Protein AF-0000000075692069 (afdb_homodimer)

Sequence (882 aa):
MLSLLFATSLSKAKYGIMVDAGSSGTRAFVYTWDSSSEIPDLKPVYENGKPLKKKIKIRLADSAKKPELVEEIFKPICEFAEKYVPAKLYSSTPMYVFATAGMRLLGNNQQNQVCDQVYGFISKNYKFKISRQNIRVINGVEEGVYGWLSVNLLLGNFKENKPYYGAMDLGGASFQIAVEVNENDKYEESLLVTVGTKRIRVFSHSYLGYGVDVSSRSITKAISAVTDSDNISNPCFPKGYTDTIVGKDTITVHGTGDFEKCSKIAKKILIDGPHFETVNIPGISNINKLVGMANLYFANAFFGLPTTSSLADLKTKGTEYCARDWKDISKELQGKESLEYAHTYCYCAAYQYVLLTKGFNFNDQNAEIQKLDDINGIDLSWAIGAMLAHISDVEIVKEENIPFTALIFANIVAFSVLLPLYLVIKRKFSAQRYIRESHPLMLSLLFATSLSKAKYGIMVDAGSSGTRAFVYTWDSSSEIPDLKPVYENGKPLKKKIKIRLADSAKKPELVEEIFKPICEFAEKYVPAKLYSSTPMYVFATAGMRLLGNNQQNQVCDQVYGFISKNYKFKISRQNIRVINGVEEGVYGWLSVNLLLGNFKENKPYYGAMDLGGASFQIAVEVNENDKYEESLLVTVGTKRIRVFSHSYLGYGVDVSSRSITKAISAVTDSDNISNPCFPKGYTDTIVGKDTITVHGTGDFEKCSKIAKKILIDGPHFETVNIPGISNINKLVGMANLYFANAFFGLPTTSSLADLKTKGTEYCARDWKDISKELQGKESLEYAHTYCYCAAYQYVLLTKGFNFNDQNAEIQKLDDINGIDLSWAIGAMLAHISDVEIVKEENIPFTALIFANIVAFSVLLPLYLVIKRKFSAQRYIRESHPL

InterPro domains:
  IPR000407 Nucleoside phosphatase GDA1/CD39 [PF01150] (12-396)
  IPR000407 Nucleoside phosphatase GDA1/CD39 [PTHR11782] (4-392)

Nearest PDB structures (foldseek):
  3zx3-assembly1_A  TM=8.703E-01  e=4.078E-31  Rattus norvegicus
  3zx3-assembly2_D  TM=8.700E-01  e=1.128E-30  Rattus norvegicus
  3zx3-assembly2_C  TM=8.470E-01  e=1.434E-30  Rattus norvegicus
  3zx2-assembly2_C  TM=8.460E-01  e=9.743E-30  Rattus norvegicus
  3zx2-assembly1_A  TM=8.413E-01  e=2.458E-30  Rattus norvegicus

Foldseek 3Di:
DPPPPPCPVPQDKAKEKFWEQEQQFIKIFIWIFRPPDLFTPIDTDDDPRAGDMDTDRDHLLVCLVPVVVLCVRVVVRQVSNPVRDDPVCQQVYAYAYEYELNNVVDDPVSQLVSLVSNCVVDVVPGRHHYDSVSRHYDYQQLQLQLLQLLQCVLVVCVPPVDAGFWEWEAAAFKIKTKHFDDPVQDFQQWKWKDRRNDTTIMHMDMGGQLHLNSLVVVLQVVQCVVVVHLEGEDQLFAAQDWDWDDDPDIHIYHYRLALVVLLVSLCVPPQVDPSQDDPRPPLCLPPQGYEYEDLLQPLCVVLVHAQFAFLVVLSVSLSVLSHDHLVVVCVVCPPHPCSVCSRSSNNSSSNVSCCCCVRSNHDRHDRGYGYDQDRPNHGRGSRSSVVSCVPSVTDIDRPPPPDVVVVVVVVVVVCVVVVVVVVVVVVVVVVVVVVVPPDDD/DPPPPPCPVPQDKAKEKFWEQEQQFIKIFIWIFRPPDLFTPIDTDDDPRAGDMDTDRDHLLVCLVPVVVLCVRVVVRQVSNPVRDDPVCQQVYYYAYEYELNNVVDDPVSQLVSLVSNCVVDVVPGRHHYDSVRHHYDYQQLQLQLLQLLQCVLVVCVPPVDAGFWEWEAAAFKIKTKHFDDPPQDFQQWKWKDRRNDTTIMHMDMGGQLHLNSLVVVLQVVQCVVVVHLEGEDQLFAAQDWDWDDDPDIHIYHYRLALVVLLVSLCVPPQVDPSQDDPRPPLCLPPQGYEYEDLLQPLCVVLVHAQFAFLVVLSVSLSVLSHDHLVVVCVVCPPHPCSVCSRSSNNSSSNVSCCCCVRSNHDRHDRGYGYDQDRPNHGRGSRSSVVSCVPSVTDIDRPPPPDVVVVVVVVVVVCVVVVVVVVVVVVVVVVVVVVVPPPDD

pLDDT: mean 86.54, std 17.41, range [24.33, 98.62]

Solvent-accessible surface area (backbone atoms only — not comparable to full-atom values): 45477 Å² total; per-residue (Å²): 137,82,76,75,75,71,69,68,72,69,77,68,74,42,52,37,34,43,29,45,28,30,58,78,18,25,35,34,36,44,33,35,28,47,81,84,46,75,62,56,61,71,40,63,41,64,57,96,87,34,63,47,69,47,80,38,91,48,40,58,49,56,23,65,84,37,63,69,47,46,57,69,54,47,50,60,48,50,52,53,48,55,72,73,43,59,74,91,44,31,63,75,21,42,42,36,37,40,26,30,59,38,35,65,74,45,26,60,67,48,44,48,50,43,38,50,50,47,40,53,53,48,63,72,75,46,61,51,31,66,56,67,84,37,37,43,73,53,53,48,40,55,48,14,44,16,30,23,42,23,54,26,56,61,70,41,26,81,77,66,77,46,83,74,48,24,27,33,39,35,40,42,31,25,29,25,37,16,32,77,49,59,88,83,56,88,47,86,52,28,28,42,38,31,58,61,90,43,79,40,41,32,34,28,42,48,40,72,34,59,3,56,54,43,36,49,51,42,50,52,39,35,47,24,32,67,66,70,38,51,72,32,81,33,35,39,24,21,16,72,34,69,49,73,45,81,65,102,56,66,37,34,40,34,18,57,11,32,34,69,59,29,28,45,31,45,35,38,50,46,53,67,19,72,78,48,78,55,58,75,48,79,71,60,55,73,47,71,45,32,35,25,24,55,52,55,16,51,47,34,54,74,71,69,44,60,47,64,49,27,47,48,53,44,48,52,53,23,40,56,54,6,57,36,50,31,70,59,51,51,60,72,30,59,94,43,78,61,49,80,53,53,60,49,40,28,32,48,31,28,46,50,43,35,48,41,35,70,52,51,56,27,53,41,77,70,41,47,40,39,30,36,62,47,46,95,76,36,78,60,50,35,56,66,15,45,49,47,36,69,71,52,69,33,45,78,41,73,56,67,77,63,56,64,68,60,54,52,50,51,50,49,50,47,48,61,55,48,47,56,51,51,51,52,50,48,52,52,56,54,52,57,53,59,64,64,70,64,66,76,130,136,83,77,74,77,74,70,69,74,72,77,67,74,42,49,36,35,43,29,45,28,30,59,78,17,27,35,33,36,44,34,34,29,48,80,82,44,75,63,54,60,72,39,62,41,65,58,96,87,34,62,48,69,47,78,40,90,49,40,57,51,57,21,64,84,39,62,69,47,46,56,69,53,48,49,61,48,51,52,53,48,56,72,74,43,58,75,91,43,30,61,73,21,44,42,36,37,42,26,30,57,38,37,65,74,45,26,61,67,47,44,49,51,42,38,48,50,47,42,52,54,48,65,72,74,46,61,51,30,66,55,68,83,37,38,42,74,53,52,48,40,57,49,15,45,17,29,23,41,22,54,28,55,61,69,42,26,81,78,68,77,46,82,73,49,25,27,34,39,34,41,43,32,23,28,25,36,14,35,78,50,58,89,82,57,88,47,86,52,31,27,39,38,29,59,63,90,43,78,40,43,32,35,29,42,47,41,69,34,60,2,56,54,44,36,50,51,43,51,53,39,36,44,24,32,67,67,70,38,51,71,35,82,33,35,40,24,22,17,70,34,70,50,73,47,81,63,101,56,66,38,34,40,35,17,57,11,32,34,67,59,30,27,46,31,45,35,37,50,47,51,67,20,71,77,48,78,55,56,75,47,78,72,61,54,73,47,72,44,32,36,25,22,54,52,55,18,52,48,35,54,73,72,68,44,60,48,64,50,26,48,48,54,44,48,53,53,23,40,54,53,6,57,35,49,32,70,58,52,51,60,73,31,59,94,42,77,60,48,79,53,52,60,49,41,26,32,48,32,26,44,50,45,35,48,41,34,71,53,52,57,29,52,42,75,71,42,47,42,39,30,35,62,48,47,95,76,36,78,60,52,35,55,65,14,46,50,46,37,70,71,50,70,34,44,78,43,73,57,67,77,64,55,65,65,59,55,52,49,50,49,47,50,47,46,62,52,47,46,55,50,49,50,53,49,48,52,52,57,54,53,59,53,60,64,66,69,66,66,75,129

Structure (mmCIF, N/CA/C/O backbone):
data_AF-0000000075692069-model_v1
#
loop_
_entity.id
_entity.type
_entity.pdbx_description
1 polymer 'GDA1/CD39 family protein'
#
loop_
_atom_site.group_PDB
_atom_site.id
_atom_site.type_symbol
_atom_site.label_atom_id
_atom_site.label_alt_id
_atom_site.label_comp_id
_atom_site.label_asym_id
_atom_site.label_entity_id
_atom_site.label_seq_id
_atom_site.pdbx_PDB_ins_code
_atom_site.Cartn_x
_atom_site.Cartn_y
_atom_site.Cartn_z
_atom_site.occupancy
_atom_site.B_iso_or_equiv
_atom_site.auth_seq_id
_atom_site.auth_comp_id
_atom_site.auth_asym_id
_atom_site.auth_atom_id
_atom_site.pdbx_PDB_model_num
ATOM 1 N N . MET A 1 1 ? -41.344 -61.125 -14.758 1 28.09 1 MET A N 1
ATOM 2 C CA . MET A 1 1 ? -40.062 -60.594 -15.273 1 28.09 1 MET A CA 1
ATOM 3 C C . MET A 1 1 ? -39.969 -59.094 -15.086 1 28.09 1 MET A C 1
ATOM 5 O O . MET A 1 1 ? -40.406 -58.312 -15.953 1 28.09 1 MET A O 1
ATOM 9 N N . LEU A 1 2 ? -40.281 -58.531 -13.898 1 32.47 2 LEU A N 1
ATOM 10 C CA . LEU A 1 2 ? -40.188 -57.156 -13.422 1 32.47 2 LEU A CA 1
ATOM 11 C C . LEU A 1 2 ? -38.781 -56.625 -13.508 1 32.47 2 LEU A C 1
ATOM 13 O O . LEU A 1 2 ? -37.906 -57.062 -12.766 1 32.47 2 LEU A O 1
ATOM 17 N N . SER A 1 3 ? -38.25 -56.344 -14.719 1 30.61 3 SER A N 1
ATOM 18 C CA . SER A 1 3 ? -36.969 -55.656 -14.906 1 30.61 3 SER A CA 1
ATOM 19 C C . SER A 1 3 ? -36.875 -54.406 -14.055 1 30.61 3 SER A C 1
ATOM 21 O O . SER A 1 3 ? -37.719 -53.5 -14.156 1 30.61 3 SER A O 1
ATOM 23 N N . LEU A 1 4 ? -36.406 -54.5 -12.82 1 32.53 4 LEU A N 1
ATOM 24 C CA . LEU A 1 4 ? -35.969 -53.406 -11.977 1 32.53 4 LEU A CA 1
ATOM 25 C C . LEU A 1 4 ? -35.062 -52.438 -12.773 1 32.53 4 LEU A C 1
ATOM 27 O O . LEU A 1 4 ? -33.969 -52.812 -13.188 1 32.53 4 LEU A O 1
ATOM 31 N N . LEU A 1 5 ? -35.625 -51.594 -13.578 1 33.88 5 LEU A N 1
ATOM 32 C CA . LEU A 1 5 ? -34.906 -50.469 -14.141 1 33.88 5 LEU A CA 1
ATOM 33 C C . LEU A 1 5 ? -34.125 -49.719 -13.047 1 33.88 5 LEU A C 1
ATOM 35 O O . LEU A 1 5 ? -34.719 -49.125 -12.156 1 33.88 5 LEU A O 1
ATOM 39 N N . PHE A 1 6 ? -33.125 -50.406 -12.484 1 35.09 6 PHE A N 1
ATOM 40 C CA . PHE A 1 6 ? -32.156 -49.625 -11.742 1 35.09 6 PHE A CA 1
ATOM 41 C C . PHE A 1 6 ? -31.781 -48.375 -12.5 1 35.09 6 PHE A C 1
ATOM 43 O O . PHE A 1 6 ? -31.094 -48.438 -13.531 1 35.09 6 PHE A O 1
ATOM 50 N N . ALA A 1 7 ? -32.656 -47.438 -12.562 1 37.09 7 ALA A N 1
ATOM 51 C CA . ALA A 1 7 ? -32.219 -46.125 -12.945 1 37.09 7 ALA A CA 1
ATOM 52 C C . ALA A 1 7 ? -30.984 -45.688 -12.141 1 37.09 7 ALA A C 1
ATOM 54 O O . ALA A 1 7 ? -31.094 -45.406 -10.953 1 37.09 7 ALA A O 1
ATOM 55 N N . THR A 1 8 ? -29.891 -46.438 -12.25 1 37.41 8 THR A N 1
ATOM 56 C CA . THR A 1 8 ? -28.672 -45.781 -11.781 1 37.41 8 THR A CA 1
ATOM 57 C C . THR A 1 8 ? -28.734 -44.281 -12.062 1 37.41 8 THR A C 1
ATOM 59 O O . THR A 1 8 ? -28.891 -43.875 -13.211 1 37.41 8 THR A O 1
ATOM 62 N N . SER A 1 9 ? -29.484 -43.594 -11.352 1 40.91 9 SER A N 1
ATOM 63 C CA . SER A 1 9 ? -29.344 -42.156 -11.375 1 40.91 9 SER A CA 1
ATOM 64 C C . SER A 1 9 ? -27.906 -41.75 -11.672 1 40.91 9 SER A C 1
ATOM 66 O O . SER A 1 9 ? -27 -41.969 -10.859 1 40.91 9 SER A O 1
ATOM 68 N N . LEU A 1 10 ? -27.297 -42.125 -12.773 1 43.53 10 LEU A N 1
ATOM 69 C CA . LEU A 1 10 ? -25.984 -41.656 -13.219 1 43.53 10 LEU A CA 1
ATOM 70 C C . LEU A 1 10 ? -25.734 -40.219 -12.781 1 43.53 10 LEU A C 1
ATOM 72 O O . LEU A 1 10 ? -26.438 -39.312 -13.227 1 43.53 10 LEU A O 1
ATOM 76 N N . SER A 1 11 ? -25.531 -40 -11.57 1 53.5 11 SER A N 1
ATOM 77 C CA . SER A 1 11 ? -25.125 -38.719 -11.008 1 53.5 11 SER A CA 1
ATOM 78 C C . SER A 1 11 ? -24.297 -37.938 -12.008 1 53.5 11 SER A C 1
ATOM 80 O O . SER A 1 11 ? -23.297 -38.438 -12.531 1 53.5 11 SER A O 1
ATOM 82 N N . LYS A 1 12 ? -24.875 -37.062 -12.836 1 72.56 12 LYS A N 1
ATOM 83 C CA . LYS A 1 12 ? -24.359 -36.344 -13.992 1 72.56 12 LYS A CA 1
ATOM 84 C C . LYS A 1 12 ? -23.219 -35.406 -13.594 1 72.56 12 LYS A C 1
ATOM 86 O O . LYS A 1 12 ? -23.391 -34.562 -12.719 1 72.56 12 LYS A O 1
ATOM 91 N N . ALA A 1 13 ? -22 -35.719 -13.984 1 84.81 13 ALA A N 1
ATOM 92 C CA . ALA A 1 13 ? -20.797 -34.906 -13.805 1 84.81 13 ALA A CA 1
ATOM 93 C C . ALA A 1 13 ? -21.016 -33.469 -14.258 1 84.81 13 ALA A C 1
ATOM 95 O O . ALA A 1 13 ? -21.688 -33.219 -15.266 1 84.81 13 ALA A O 1
ATOM 96 N N . LYS A 1 14 ? -20.797 -32.594 -13.336 1 92.69 14 LYS A N 1
ATOM 97 C CA . LYS A 1 14 ? -20.781 -31.172 -13.68 1 92.69 14 LYS A CA 1
ATOM 98 C C . LYS A 1 14 ? -19.359 -30.719 -14.039 1 92.69 14 LYS A C 1
ATOM 100 O O . LYS A 1 14 ? -18.375 -31.359 -13.664 1 92.69 14 LYS A O 1
ATOM 105 N N . TYR A 1 15 ? -19.328 -29.688 -14.836 1 95.56 15 TYR A N 1
ATOM 106 C CA . TYR A 1 15 ? -18.047 -29.156 -15.281 1 95.56 15 TYR A CA 1
ATOM 107 C C . TYR A 1 15 ? -17.953 -27.656 -14.992 1 95.56 15 TYR A C 1
ATOM 109 O O . TYR A 1 15 ? -18.969 -26.984 -14.844 1 95.56 15 TYR A O 1
ATOM 117 N N . GLY A 1 16 ? -16.797 -27.172 -14.859 1 96.69 16 GLY A N 1
ATOM 118 C CA . GLY A 1 16 ? -16.5 -25.75 -14.734 1 96.69 16 GLY A CA 1
ATOM 119 C C . GLY A 1 16 ? -15.133 -25.375 -15.297 1 96.69 16 GLY A C 1
ATOM 120 O O . GLY A 1 16 ? -14.195 -26.172 -15.25 1 96.69 16 GLY A O 1
ATOM 121 N N . ILE A 1 17 ? -15.031 -24.156 -15.852 1 98.12 17 ILE A N 1
ATOM 122 C CA . ILE A 1 17 ? -13.789 -23.656 -16.438 1 98.12 17 ILE A CA 1
ATOM 123 C C . ILE A 1 17 ? -13.305 -22.453 -15.641 1 98.12 17 ILE A C 1
ATOM 125 O O . ILE A 1 17 ? -14.07 -21.516 -15.398 1 98.12 17 ILE A O 1
ATOM 129 N N . MET A 1 18 ? -12.086 -22.484 -15.141 1 98.12 18 MET A N 1
ATOM 130 C CA . MET A 1 18 ? -11.453 -21.375 -14.445 1 98.12 18 MET A CA 1
ATOM 131 C C . MET A 1 18 ? -10.227 -20.875 -15.211 1 98.12 18 MET A C 1
ATOM 133 O O . MET A 1 18 ? -9.32 -21.656 -15.508 1 98.12 18 MET A O 1
ATOM 137 N N . VAL A 1 19 ? -10.219 -19.609 -15.602 1 98.38 19 VAL A N 1
ATOM 138 C CA . VAL A 1 19 ? -9.078 -19 -16.281 1 98.38 19 VAL A CA 1
ATOM 139 C C . VAL A 1 19 ? -8.352 -18.062 -15.312 1 98.38 19 VAL A C 1
ATOM 141 O O . VAL A 1 19 ? -8.945 -17.125 -14.773 1 98.38 19 VAL A O 1
ATOM 144 N N . ASP A 1 20 ? -7.141 -18.344 -15.062 1 96.94 20 ASP A N 1
ATOM 145 C CA . ASP A 1 20 ? -6.215 -17.562 -14.266 1 96.94 20 ASP A CA 1
ATOM 146 C C . ASP A 1 20 ? -5.387 -16.625 -15.148 1 96.94 20 ASP A C 1
ATOM 148 O O . ASP A 1 20 ? -4.426 -17.047 -15.789 1 96.94 20 ASP A O 1
ATOM 152 N N . ALA A 1 21 ? -5.789 -15.383 -15.172 1 97 21 ALA A N 1
ATOM 153 C CA . ALA A 1 21 ? -5.035 -14.391 -15.922 1 97 21 ALA A CA 1
ATOM 154 C C . ALA A 1 21 ? -4.074 -13.625 -15.023 1 97 21 ALA A C 1
ATOM 156 O O . ALA A 1 21 ? -4.422 -12.57 -14.484 1 97 21 ALA A O 1
ATOM 157 N N . GLY A 1 22 ? -2.844 -14.055 -15.008 1 90.81 22 GLY A N 1
ATOM 158 C CA . GLY A 1 22 ? -1.877 -13.539 -14.047 1 90.81 22 GLY A CA 1
ATOM 159 C C . GLY A 1 22 ? -0.83 -12.648 -14.688 1 90.81 22 GLY A C 1
ATOM 160 O O . GLY A 1 22 ? -0.975 -12.234 -15.836 1 90.81 22 GLY A O 1
ATOM 161 N N . SER A 1 23 ? 0.208 -12.289 -13.82 1 88.88 23 SER A N 1
ATOM 162 C CA . SER A 1 23 ? 1.273 -11.367 -14.203 1 88.88 23 SER A CA 1
ATOM 163 C C . SER A 1 23 ? 2.285 -12.055 -15.117 1 88.88 23 SER A C 1
ATOM 165 O O . SER A 1 23 ? 3.062 -11.383 -15.805 1 88.88 23 SER A O 1
ATOM 167 N N . SER A 1 24 ? 2.242 -13.398 -15.133 1 86.12 24 SER A N 1
ATOM 168 C CA . SER A 1 24 ? 3.238 -14.109 -15.93 1 86.12 24 SER A CA 1
ATOM 169 C C . SER A 1 24 ? 2.602 -14.781 -17.141 1 86.12 24 SER A C 1
ATOM 171 O O . SER A 1 24 ? 3.305 -15.32 -18 1 86.12 24 SER A O 1
ATOM 173 N N . GLY A 1 25 ? 1.315 -14.828 -17.203 1 92.44 25 GLY A N 1
ATOM 174 C CA . GLY A 1 25 ? 0.582 -15.469 -18.281 1 92.44 25 GLY A CA 1
ATOM 175 C C . GLY A 1 25 ? -0.845 -15.82 -17.906 1 92.44 25 GLY A C 1
ATOM 176 O O . GLY A 1 25 ? -1.328 -15.422 -16.844 1 92.44 25 GLY A O 1
ATOM 177 N N . THR A 1 26 ? -1.455 -16.5 -18.875 1 96.38 26 THR A N 1
ATOM 178 C CA . THR A 1 26 ? -2.844 -16.906 -18.672 1 96.38 26 THR A CA 1
ATOM 179 C C . THR A 1 26 ? -2.975 -18.422 -18.719 1 96.38 26 THR A C 1
ATOM 181 O O . THR A 1 26 ? -2.412 -19.078 -19.609 1 96.38 26 THR A O 1
ATOM 184 N N . ARG A 1 27 ? -3.688 -18.969 -17.734 1 96.38 27 ARG A N 1
ATOM 185 C CA . ARG A 1 27 ? -3.875 -20.406 -17.641 1 96.38 27 ARG A CA 1
ATOM 186 C C . ARG A 1 27 ? -5.352 -20.766 -17.5 1 96.38 27 ARG A C 1
ATOM 188 O O . ARG A 1 27 ? -6.102 -20.062 -16.828 1 96.38 27 ARG A O 1
ATOM 195 N N . ALA A 1 28 ? -5.66 -21.859 -18.125 1 97.88 28 ALA A N 1
ATOM 196 C CA . ALA A 1 28 ? -7.039 -22.328 -18.031 1 97.88 28 ALA A CA 1
ATOM 197 C C . ALA A 1 28 ? -7.094 -23.75 -17.484 1 97.88 28 ALA A C 1
ATOM 199 O O . ALA A 1 28 ? -6.254 -24.578 -17.844 1 97.88 28 ALA A O 1
ATOM 200 N N . PHE A 1 29 ? -8.086 -23.938 -16.672 1 97.56 29 PHE A N 1
ATOM 201 C CA . PHE A 1 29 ? -8.344 -25.25 -16.078 1 97.56 29 PHE A CA 1
ATOM 202 C C . PHE A 1 29 ? -9.789 -25.672 -16.312 1 97.56 29 PHE A C 1
ATOM 204 O O . PHE A 1 29 ? -10.703 -24.844 -16.281 1 97.56 29 PHE A O 1
ATOM 211 N N . VAL A 1 30 ? -9.969 -26.969 -16.578 1 97.5 30 VAL A N 1
ATOM 212 C CA . VAL A 1 30 ? -11.289 -27.578 -16.625 1 97.5 30 VAL A CA 1
ATOM 213 C C . VAL A 1 30 ? -11.469 -28.516 -15.438 1 97.5 30 VAL A C 1
ATOM 215 O O . VAL A 1 30 ? -10.656 -29.422 -15.242 1 97.5 30 VAL A O 1
ATOM 218 N N . TYR A 1 31 ? -12.445 -28.219 -14.656 1 96.5 31 TYR A N 1
ATOM 219 C CA . TYR A 1 31 ? -12.727 -29.031 -13.477 1 96.5 31 TYR A CA 1
ATOM 220 C C . TYR A 1 31 ? -14.047 -29.781 -13.641 1 96.5 31 TYR A C 1
ATOM 222 O O . TYR A 1 31 ? -14.883 -29.406 -14.453 1 96.5 31 TYR A O 1
ATOM 230 N N . THR A 1 32 ? -14.188 -30.891 -12.883 1 95.06 32 THR A N 1
ATOM 231 C CA . THR A 1 32 ? -15.422 -31.672 -12.828 1 95.06 32 THR A CA 1
ATOM 232 C C . THR A 1 32 ? -15.734 -32.094 -11.398 1 95.06 32 THR A C 1
ATOM 234 O O . THR A 1 32 ? -14.828 -32.188 -10.562 1 95.06 32 THR A O 1
ATOM 237 N N . TRP A 1 33 ? -16.969 -32.188 -11.062 1 91.88 33 TRP A N 1
ATOM 238 C CA . TRP A 1 33 ? -17.375 -32.625 -9.734 1 91.88 33 TRP A CA 1
ATOM 239 C C . TRP A 1 33 ? -18.734 -33.312 -9.781 1 91.88 33 TRP A C 1
ATOM 241 O O . TRP A 1 33 ? -19.469 -33.188 -10.766 1 91.88 33 TRP A O 1
ATOM 251 N N . ASP A 1 34 ? -18.922 -34.156 -8.727 1 84.56 34 ASP A N 1
ATOM 252 C CA . ASP A 1 34 ? -20.234 -34.75 -8.5 1 84.56 34 ASP A CA 1
ATOM 253 C C . ASP A 1 34 ? -21 -34.031 -7.402 1 84.56 34 ASP A C 1
ATOM 255 O O . ASP A 1 34 ? -20.406 -33.562 -6.43 1 84.56 34 ASP A O 1
ATOM 259 N N . SER A 1 35 ? -22.172 -33.469 -7.539 1 71.62 35 SER A N 1
ATOM 260 C CA . SER A 1 35 ? -22.922 -32.594 -6.641 1 71.62 35 SER A CA 1
ATOM 261 C C . SER A 1 35 ? -23.453 -33.375 -5.441 1 71.62 35 SER A C 1
ATOM 263 O O . SER A 1 35 ? -24.188 -32.812 -4.613 1 71.62 35 SER A O 1
ATOM 265 N N . SER A 1 36 ? -23.094 -34.406 -5.156 1 65.69 36 SER A N 1
ATOM 266 C CA . SER A 1 36 ? -23.797 -35.25 -4.176 1 65.69 36 SER A CA 1
ATOM 267 C C . SER A 1 36 ? -23.312 -34.938 -2.762 1 65.69 36 SER A C 1
ATOM 269 O O . SER A 1 36 ? -24 -35.281 -1.787 1 65.69 36 SER A O 1
ATOM 271 N N . SER A 1 37 ? -22.156 -34.312 -2.635 1 70.19 37 SER A N 1
ATOM 272 C CA . SER A 1 37 ? -21.609 -34.156 -1.289 1 70.19 37 SER A CA 1
ATOM 273 C C . SER A 1 37 ? -21.625 -32.688 -0.858 1 70.19 37 SER A C 1
ATOM 275 O O . SER A 1 37 ? -21.75 -31.797 -1.692 1 70.19 37 SER A O 1
ATOM 277 N N . GLU A 1 38 ? -21.719 -32.406 0.477 1 73.06 38 GLU A N 1
ATOM 278 C CA . GLU A 1 38 ? -21.656 -31.094 1.069 1 73.06 38 GLU A CA 1
ATOM 279 C C . GLU A 1 38 ? -20.469 -30.312 0.541 1 73.06 38 GLU A C 1
ATOM 281 O O . GLU A 1 38 ? -20.578 -29.109 0.25 1 73.06 38 GLU A O 1
ATOM 286 N N . ILE A 1 39 ? -19.406 -31 0.5 1 78.69 39 ILE A N 1
ATOM 287 C CA . ILE A 1 39 ? -18.219 -30.484 -0.173 1 78.69 39 ILE A CA 1
ATOM 288 C C . ILE A 1 39 ? -18.016 -31.219 -1.493 1 78.69 39 ILE A C 1
ATOM 290 O O . ILE A 1 39 ? -17.734 -32.406 -1.504 1 78.69 39 ILE A O 1
ATOM 294 N N . PRO A 1 40 ? -18.141 -30.484 -2.564 1 83.38 40 PRO A N 1
ATOM 295 C CA . PRO A 1 40 ? -18.031 -31.141 -3.867 1 83.38 40 PRO A CA 1
ATOM 296 C C . PRO A 1 40 ? -16.672 -31.828 -4.066 1 83.38 40 PRO A C 1
ATOM 298 O O . PRO A 1 40 ? -15.648 -31.312 -3.609 1 83.38 40 PRO A O 1
ATOM 301 N N . ASP A 1 41 ? -16.766 -32.969 -4.633 1 86.69 41 ASP A N 1
ATOM 302 C CA . ASP A 1 41 ? -15.531 -33.656 -5.02 1 86.69 41 ASP A CA 1
ATOM 303 C C . ASP A 1 41 ? -14.914 -33.031 -6.266 1 86.69 41 ASP A C 1
ATOM 305 O O . ASP A 1 41 ? -14.852 -33.656 -7.32 1 86.69 41 ASP A O 1
ATOM 309 N N . LEU A 1 42 ? -14.438 -31.875 -6.125 1 92.06 42 LEU A N 1
ATOM 310 C CA . LEU A 1 42 ? -13.875 -31.078 -7.203 1 92.06 42 LEU A CA 1
ATOM 311 C C . LEU A 1 42 ? -12.492 -31.578 -7.602 1 92.06 42 LEU A C 1
ATOM 313 O O . LEU A 1 42 ? -11.617 -31.734 -6.75 1 92.06 42 LEU A O 1
ATOM 317 N N . LYS A 1 43 ? -12.344 -31.938 -8.891 1 92.94 43 LYS A N 1
ATOM 318 C CA . LYS A 1 43 ? -11.062 -32.406 -9.422 1 92.94 43 LYS A CA 1
ATOM 319 C C . LYS A 1 43 ? -10.844 -31.875 -10.844 1 92.94 43 LYS A C 1
ATOM 321 O O . LYS A 1 43 ? -11.797 -31.531 -11.539 1 92.94 43 LYS A O 1
ATOM 326 N N . PRO A 1 44 ? -9.609 -31.812 -11.234 1 95.88 44 PRO A N 1
ATOM 327 C CA . PRO A 1 44 ? -9.367 -31.5 -12.648 1 95.88 44 PRO A CA 1
ATOM 328 C C . PRO A 1 44 ? -9.781 -32.625 -13.578 1 95.88 44 PRO A C 1
ATOM 330 O O . PRO A 1 44 ? -9.891 -33.781 -13.148 1 95.88 44 PRO A O 1
ATOM 333 N N . VAL A 1 45 ? -10.109 -32.25 -14.797 1 95.5 45 VAL A N 1
ATOM 334 C CA . VAL A 1 45 ? -10.25 -33.281 -15.844 1 95.5 45 VAL A CA 1
ATOM 335 C C . VAL A 1 45 ? -8.875 -33.812 -16.219 1 95.5 45 VAL A C 1
ATOM 337 O O . VAL A 1 45 ? -7.895 -33.062 -16.281 1 95.5 45 VAL A O 1
ATOM 340 N N . TYR A 1 46 ? -8.82 -35.094 -16.422 1 94.06 46 TYR A N 1
ATOM 341 C CA . TYR A 1 46 ? -7.555 -35.75 -16.688 1 94.06 46 TYR A CA 1
ATOM 342 C C . TYR A 1 46 ? -7.496 -36.281 -18.125 1 94.06 46 TYR A C 1
ATOM 344 O O . TYR A 1 46 ? -8.523 -36.625 -18.703 1 94.06 46 TYR A O 1
ATOM 352 N N . GLU A 1 47 ? -6.395 -36.188 -18.734 1 92 47 GLU A N 1
ATOM 353 C CA . GLU A 1 47 ? -6.051 -36.906 -19.953 1 92 47 GLU A CA 1
ATOM 354 C C . GLU A 1 47 ? -4.773 -37.719 -19.781 1 92 47 GLU A C 1
ATOM 356 O O . GLU A 1 47 ? -3.73 -37.188 -19.406 1 92 47 GLU A O 1
ATOM 361 N N . ASN A 1 48 ? -4.852 -39.031 -20.016 1 91.81 48 ASN A N 1
ATOM 362 C CA . ASN A 1 48 ? -3.73 -39.938 -19.859 1 91.81 48 ASN A CA 1
ATOM 363 C C . ASN A 1 48 ? -3.113 -39.844 -18.469 1 91.81 48 ASN A C 1
ATOM 365 O O . ASN A 1 48 ? -1.894 -39.75 -18.328 1 91.81 48 ASN A O 1
ATOM 369 N N . GLY A 1 49 ? -3.963 -39.656 -17.5 1 89.06 49 GLY A N 1
ATOM 370 C CA . GLY A 1 49 ? -3.531 -39.688 -16.109 1 89.06 49 GLY A CA 1
ATOM 371 C C . GLY A 1 49 ? -2.965 -38.375 -15.633 1 89.06 49 GLY A C 1
ATOM 372 O O . GLY A 1 49 ? -2.551 -38.25 -14.477 1 89.06 49 GLY A O 1
ATOM 373 N N . LYS A 1 50 ? -2.992 -37.344 -16.422 1 92.12 50 LYS A N 1
ATOM 374 C CA . LYS A 1 50 ? -2.457 -36.062 -16.047 1 92.12 50 LYS A CA 1
ATOM 375 C C . LYS A 1 50 ? -3.555 -35 -16.047 1 92.12 50 LYS A C 1
ATOM 377 O O . LYS A 1 50 ? -4.402 -34.969 -16.938 1 92.12 50 LYS A O 1
ATOM 382 N N . PRO A 1 51 ? -3.559 -34.219 -14.906 1 94 51 PRO A N 1
ATOM 383 C CA . PRO A 1 51 ? -4.527 -33.125 -14.914 1 94 51 PRO A CA 1
ATOM 384 C C . PRO A 1 51 ? -4.316 -32.156 -16.078 1 94 51 PRO A C 1
ATOM 386 O O . PRO A 1 51 ? -3.174 -31.828 -16.406 1 94 51 PRO A O 1
ATOM 389 N N . LEU A 1 52 ? -5.371 -31.781 -16.625 1 92.12 52 LEU A N 1
ATOM 390 C CA . LEU A 1 52 ? -5.316 -30.969 -17.844 1 92.12 52 LEU A CA 1
ATOM 391 C C . LEU A 1 52 ? -5.23 -29.484 -17.5 1 92.12 52 LEU A C 1
ATOM 393 O O . LEU A 1 52 ? -5.875 -29.016 -16.547 1 92.12 52 LEU A O 1
ATOM 397 N N . LYS A 1 53 ? -4.414 -28.734 -18.219 1 94.69 53 LYS A N 1
ATOM 398 C CA . LYS A 1 53 ? -4.32 -27.281 -18.156 1 94.69 53 LYS A CA 1
ATOM 399 C C . LYS A 1 53 ? -3.838 -26.703 -19.5 1 94.69 53 LYS A C 1
ATOM 401 O O . LYS A 1 53 ? -3.15 -27.391 -20.25 1 94.69 53 LYS A O 1
ATOM 406 N N . LYS A 1 54 ? -4.309 -25.609 -19.875 1 96.25 54 LYS A N 1
ATOM 407 C CA . LYS A 1 54 ? -3.83 -24.859 -21.031 1 96.25 54 LYS A CA 1
ATOM 408 C C . LYS A 1 54 ? -3.105 -23.578 -20.594 1 96.25 54 LYS A C 1
ATOM 410 O O . LYS A 1 54 ? -3.67 -22.75 -19.875 1 96.25 54 LYS A O 1
ATOM 415 N N . LYS A 1 55 ? -1.87 -23.484 -21 1 94.75 55 LYS A N 1
ATOM 416 C CA . LYS A 1 55 ? -1.073 -22.312 -20.656 1 94.75 55 LYS A CA 1
ATOM 417 C C . LYS A 1 55 ? -0.805 -21.453 -21.875 1 94.75 55 LYS A C 1
ATOM 419 O O . LYS A 1 55 ? -0.408 -21.953 -22.922 1 94.75 55 LYS A O 1
ATOM 424 N N . ILE A 1 56 ? -1.127 -20.172 -21.766 1 95.94 56 ILE A N 1
ATOM 425 C CA . ILE A 1 56 ? -0.817 -19.172 -22.766 1 95.94 56 ILE A CA 1
ATOM 426 C C . ILE A 1 56 ? 0.177 -18.156 -22.188 1 95.94 56 ILE A C 1
ATOM 428 O O . ILE A 1 56 ? -0.11 -17.484 -21.203 1 95.94 56 ILE A O 1
ATOM 432 N N . LYS A 1 57 ? 1.372 -18.078 -22.797 1 92.56 57 LYS A N 1
ATOM 433 C CA . LYS A 1 57 ? 2.412 -17.188 -22.281 1 92.56 57 LYS A CA 1
ATOM 434 C C . LYS A 1 57 ? 2.15 -15.75 -22.703 1 92.56 57 LYS A C 1
ATOM 436 O O . LYS A 1 57 ? 3.041 -15.078 -23.219 1 92.56 57 LYS A O 1
ATOM 441 N N . ILE A 1 58 ? 0.926 -15.312 -22.609 1 94.5 58 ILE A N 1
ATOM 442 C CA . ILE A 1 58 ? 0.506 -13.938 -22.859 1 94.5 58 ILE A CA 1
ATOM 443 C C . ILE A 1 58 ? -0.241 -13.398 -21.641 1 94.5 58 ILE A C 1
ATOM 445 O O . ILE A 1 58 ? -1.176 -14.039 -21.141 1 94.5 58 ILE A O 1
ATOM 449 N N . ARG A 1 59 ? 0.231 -12.25 -21.234 1 93.44 59 ARG A N 1
ATOM 450 C CA . ARG A 1 59 ? -0.449 -11.578 -20.125 1 93.44 59 ARG A CA 1
ATOM 451 C C . ARG A 1 59 ? -1.713 -10.875 -20.625 1 93.44 59 ARG A C 1
ATOM 453 O O . ARG A 1 59 ? -1.667 -10.086 -21.562 1 93.44 59 ARG A O 1
ATOM 460 N N . LEU A 1 60 ? -2.785 -11.148 -19.875 1 97.5 60 LEU A N 1
ATOM 461 C CA . LEU A 1 60 ? -4.031 -10.5 -20.266 1 97.5 60 LEU A CA 1
ATOM 462 C C . LEU A 1 60 ? -3.912 -8.984 -20.172 1 97.5 60 LEU A C 1
ATOM 464 O O . LEU A 1 60 ? -4.484 -8.258 -20.984 1 97.5 60 LEU A O 1
ATOM 468 N N . ALA A 1 61 ? -3.176 -8.516 -19.188 1 93.5 61 ALA A N 1
ATOM 469 C CA . ALA A 1 61 ? -2.99 -7.082 -18.969 1 93.5 61 ALA A CA 1
ATOM 470 C C . ALA A 1 61 ? -2.436 -6.402 -20.219 1 93.5 61 ALA A C 1
ATOM 472 O O . ALA A 1 61 ? -2.727 -5.23 -20.469 1 93.5 61 ALA A O 1
ATOM 473 N N . ASP A 1 62 ? -1.688 -7.109 -21.016 1 93.38 62 ASP A N 1
ATOM 474 C CA . ASP A 1 62 ? -1.079 -6.555 -22.219 1 93.38 62 ASP A CA 1
ATOM 475 C C . ASP A 1 62 ? -2.139 -6.219 -23.266 1 93.38 62 ASP A C 1
ATOM 477 O O . ASP A 1 62 ? -1.892 -5.426 -24.172 1 93.38 62 ASP A O 1
ATOM 481 N N . SER A 1 63 ? -3.275 -6.766 -23.156 1 96.56 63 SER A N 1
ATOM 482 C CA . SER A 1 63 ? -4.34 -6.535 -24.125 1 96.56 63 SER A CA 1
ATOM 483 C C . SER A 1 63 ? -4.941 -5.145 -23.969 1 96.56 63 SER A C 1
ATOM 485 O O . SER A 1 63 ? -5.668 -4.672 -24.844 1 96.56 63 SER A O 1
ATOM 487 N N . ALA A 1 64 ? -4.672 -4.508 -22.859 1 93.38 64 ALA A N 1
ATOM 488 C CA . ALA A 1 64 ? -5.129 -3.129 -22.688 1 93.38 64 ALA A CA 1
ATOM 489 C C . ALA A 1 64 ? -4.582 -2.236 -23.797 1 93.38 64 ALA A C 1
ATOM 491 O O . ALA A 1 64 ? -5.277 -1.339 -24.281 1 93.38 64 ALA A O 1
ATOM 492 N N . LYS A 1 65 ? -3.363 -2.477 -24.25 1 91.62 65 LYS A N 1
ATOM 493 C CA . LYS A 1 65 ? -2.719 -1.707 -25.312 1 91.62 65 LYS A CA 1
ATOM 494 C C . LYS A 1 65 ? -2.832 -2.422 -26.656 1 91.62 65 LYS A C 1
ATOM 496 O O . LYS A 1 65 ? -2.707 -1.794 -27.703 1 91.62 65 LYS A O 1
ATOM 501 N N . LYS A 1 66 ? -3.02 -3.686 -26.625 1 96.12 66 LYS A N 1
ATOM 502 C CA . LYS A 1 66 ? -3.127 -4.52 -27.812 1 96.12 66 LYS A CA 1
ATOM 503 C C . LYS A 1 66 ? -4.367 -5.406 -27.75 1 96.12 66 LYS A C 1
ATOM 505 O O . LYS A 1 66 ? -4.262 -6.617 -27.547 1 96.12 66 LYS A O 1
ATOM 510 N N . PRO A 1 67 ? -5.492 -4.902 -28.094 1 95.56 67 PRO A N 1
ATOM 511 C CA . PRO A 1 67 ? -6.766 -5.609 -27.938 1 95.56 67 PRO A CA 1
ATOM 512 C C . PRO A 1 67 ? -6.809 -6.926 -28.703 1 95.56 67 PRO A C 1
ATOM 514 O O . PRO A 1 67 ? -7.566 -7.832 -28.344 1 95.56 67 PRO A O 1
ATOM 517 N N . GLU A 1 68 ? -5.992 -7.09 -29.719 1 96.69 68 GLU A N 1
ATOM 518 C CA . GLU A 1 68 ? -5.969 -8.312 -30.5 1 96.69 68 GLU A CA 1
ATOM 519 C C . GLU A 1 68 ? -5.508 -9.508 -29.672 1 96.69 68 GLU A C 1
ATOM 521 O O . GLU A 1 68 ? -5.785 -10.656 -30.016 1 96.69 68 GLU A O 1
ATOM 526 N N . LEU A 1 69 ? -4.84 -9.219 -28.609 1 97.81 69 LEU A N 1
ATOM 527 C CA . LEU A 1 69 ? -4.32 -10.273 -27.75 1 97.81 69 LEU A CA 1
ATOM 528 C C . LEU A 1 69 ? -5.457 -11.039 -27.078 1 97.81 69 LEU A C 1
ATOM 530 O O . LEU A 1 69 ? -5.281 -12.188 -26.672 1 97.81 69 LEU A O 1
ATOM 534 N N . VAL A 1 70 ? -6.629 -10.438 -27 1 98.31 70 VAL A N 1
ATOM 535 C CA . VAL A 1 70 ? -7.77 -11.109 -26.391 1 98.31 70 VAL A CA 1
ATOM 536 C C . VAL A 1 70 ? -8.102 -12.375 -27.172 1 98.31 70 VAL A C 1
ATOM 538 O O . VAL A 1 70 ? -8.227 -13.461 -26.594 1 98.31 70 VAL A O 1
ATOM 541 N N . GLU A 1 71 ? -8.195 -12.242 -28.422 1 98.12 71 GLU A N 1
ATOM 542 C CA . GLU A 1 71 ? -8.477 -13.406 -29.266 1 98.12 71 GLU A CA 1
ATOM 543 C C . GLU A 1 71 ? -7.336 -14.414 -29.203 1 98.12 71 GLU A C 1
ATOM 545 O O . GLU A 1 71 ? -7.57 -15.625 -29.172 1 98.12 71 GLU A O 1
ATOM 550 N N . GLU A 1 72 ? -6.156 -13.93 -29.203 1 98.38 72 GLU A N 1
ATOM 551 C CA . GLU A 1 72 ? -4.98 -14.797 -29.172 1 98.38 72 GLU A CA 1
ATOM 552 C C . GLU A 1 72 ? -4.945 -15.625 -27.875 1 98.38 72 GLU A C 1
ATOM 554 O O . GLU A 1 72 ? -4.449 -16.75 -27.875 1 98.38 72 GLU A O 1
ATOM 559 N N . ILE A 1 73 ? -5.426 -15.055 -26.812 1 98.56 73 ILE A N 1
ATOM 560 C CA . ILE A 1 73 ? -5.422 -15.727 -25.516 1 98.56 73 ILE A CA 1
ATOM 561 C C . ILE A 1 73 ? -6.617 -16.672 -25.422 1 98.56 73 ILE A C 1
ATOM 563 O O . ILE A 1 73 ? -6.461 -17.844 -25.062 1 98.56 73 ILE A O 1
ATOM 567 N N . PHE A 1 74 ? -7.773 -16.234 -25.844 1 98.62 74 PHE A N 1
ATOM 568 C CA . PHE A 1 74 ? -8.984 -16.922 -25.406 1 98.62 74 PHE A CA 1
ATOM 569 C C . PHE A 1 74 ? -9.469 -17.891 -26.484 1 98.62 74 PHE A C 1
ATOM 571 O O . PHE A 1 74 ? -10.258 -18.797 -26.203 1 98.62 74 PHE A O 1
ATOM 578 N N . LYS A 1 75 ? -9.062 -17.766 -27.734 1 98.62 75 LYS A N 1
ATOM 579 C CA . LYS A 1 75 ? -9.398 -18.766 -28.734 1 98.62 75 LYS A CA 1
ATOM 580 C C . LYS A 1 75 ? -8.828 -20.141 -28.344 1 98.62 75 LYS A C 1
ATOM 582 O O . LYS A 1 75 ? -9.578 -21.109 -28.203 1 98.62 75 LYS A O 1
ATOM 587 N N . PRO A 1 76 ? -7.52 -20.188 -28.141 1 98.5 76 PRO A N 1
ATOM 588 C CA . PRO A 1 76 ? -6.984 -21.484 -27.75 1 98.5 76 PRO A CA 1
ATOM 589 C C . PRO A 1 76 ? -7.559 -21.984 -26.422 1 98.5 76 PRO A C 1
ATOM 591 O O . PRO A 1 76 ? -7.723 -23.188 -26.219 1 98.5 76 PRO A O 1
ATOM 594 N N . ILE A 1 77 ? -7.84 -21.109 -25.484 1 98.44 77 ILE A N 1
ATOM 595 C CA . ILE A 1 77 ? -8.367 -21.484 -24.188 1 98.44 77 ILE A CA 1
ATOM 596 C C . ILE A 1 77 ? -9.75 -22.094 -24.344 1 98.44 77 ILE A C 1
ATOM 598 O O . ILE A 1 77 ? -10.031 -23.172 -23.781 1 98.44 77 ILE A O 1
ATOM 602 N N . CYS A 1 78 ? -10.602 -21.484 -25.109 1 98.5 78 CYS A N 1
ATOM 603 C CA . CYS A 1 78 ? -11.969 -21.969 -25.297 1 98.5 78 CYS A CA 1
ATOM 604 C C . CYS A 1 78 ? -11.984 -23.25 -26.109 1 98.5 78 CYS A C 1
ATOM 606 O O . CYS A 1 78 ? -12.766 -24.156 -25.812 1 98.5 78 CYS A O 1
ATOM 608 N N . GLU A 1 79 ? -11.148 -23.375 -27.062 1 98.25 79 GLU A N 1
ATOM 609 C CA . GLU A 1 79 ? -11.047 -24.609 -27.844 1 98.25 79 GLU A CA 1
ATOM 610 C C . GLU A 1 79 ? -10.555 -25.766 -26.984 1 98.25 79 GLU A C 1
ATOM 612 O O . GLU A 1 79 ? -11.031 -26.891 -27.125 1 98.25 79 GLU A O 1
ATOM 617 N N . PHE A 1 80 ? -9.594 -25.453 -26.172 1 97.88 80 PHE A N 1
ATOM 618 C CA . PHE A 1 80 ? -9.125 -26.422 -25.188 1 97.88 80 PHE A CA 1
ATOM 619 C C . PHE A 1 80 ? -10.273 -26.891 -24.312 1 97.88 80 PHE A C 1
ATOM 621 O O . PHE A 1 80 ? -10.461 -28.094 -24.125 1 97.88 80 PHE A O 1
ATOM 628 N N . ALA A 1 81 ? -11.062 -25.984 -23.781 1 97.88 81 ALA A N 1
ATOM 629 C CA . ALA A 1 81 ? -12.195 -26.328 -22.922 1 97.88 81 ALA A CA 1
ATOM 630 C C . ALA A 1 81 ? -13.227 -27.172 -23.672 1 97.88 81 ALA A C 1
ATOM 632 O O . ALA A 1 81 ? -13.766 -28.125 -23.141 1 97.88 81 ALA A O 1
ATOM 633 N N . GLU A 1 82 ? -13.469 -26.844 -24.922 1 97.88 82 GLU A N 1
ATOM 634 C CA . GLU A 1 82 ? -14.445 -27.547 -25.75 1 97.88 82 GLU A CA 1
ATOM 635 C C . GLU A 1 82 ? -14.031 -28.984 -26 1 97.88 82 GLU A C 1
ATOM 637 O O . GLU A 1 82 ? -14.875 -29.859 -26.188 1 97.88 82 GLU A O 1
ATOM 642 N N . LYS A 1 83 ? -12.773 -29.203 -25.969 1 96.88 83 LYS A N 1
ATOM 643 C CA . LYS A 1 83 ? -12.266 -30.547 -26.203 1 96.88 83 LYS A CA 1
ATOM 644 C C . LYS A 1 83 ? -12.609 -31.469 -25.031 1 96.88 83 LYS A C 1
ATOM 646 O O . LYS A 1 83 ? -12.781 -32.656 -25.203 1 96.88 83 LYS A O 1
ATOM 651 N N . TYR A 1 84 ? -12.852 -30.859 -23.875 1 96.12 84 TYR A N 1
ATOM 652 C CA . TYR A 1 84 ? -12.883 -31.734 -22.703 1 96.12 84 TYR A CA 1
ATOM 653 C C . TYR A 1 84 ? -14.219 -31.625 -21.969 1 96.12 84 TYR A C 1
ATOM 655 O O . TYR A 1 84 ? -14.531 -32.438 -21.094 1 96.12 84 TYR A O 1
ATOM 663 N N . VAL A 1 85 ? -14.953 -30.672 -22.312 1 96.56 85 VAL A N 1
ATOM 664 C CA . VAL A 1 85 ? -16.328 -30.578 -21.844 1 96.56 85 VAL A CA 1
ATOM 665 C C . VAL A 1 85 ? -17.281 -31.156 -22.875 1 96.56 85 VAL A C 1
ATOM 667 O O . VAL A 1 85 ? -17.219 -30.797 -24.047 1 96.56 85 VAL A O 1
ATOM 670 N N . PRO A 1 86 ? -18.188 -32.062 -22.469 1 96 86 PRO A N 1
ATOM 671 C CA . PRO A 1 86 ? -19.172 -32.562 -23.438 1 96 86 PRO A CA 1
ATOM 672 C C . PRO A 1 86 ? -20.031 -31.453 -24.031 1 96 86 PRO A C 1
ATOM 674 O O . PRO A 1 86 ? -20.5 -30.578 -23.312 1 96 86 PRO A O 1
ATOM 677 N N . ALA A 1 87 ? -20.203 -31.562 -25.312 1 96.31 87 ALA A N 1
ATOM 678 C CA . ALA A 1 87 ? -20.875 -30.5 -26.062 1 96.31 87 ALA A CA 1
ATOM 679 C C . ALA A 1 87 ? -22.266 -30.219 -25.484 1 96.31 87 ALA A C 1
ATOM 681 O O . ALA A 1 87 ? -22.703 -29.078 -25.422 1 96.31 87 ALA A O 1
ATOM 682 N N . LYS A 1 88 ? -22.922 -31.25 -25.062 1 95.56 88 LYS A N 1
ATOM 683 C CA . LYS A 1 88 ? -24.281 -31.125 -24.547 1 95.56 88 LYS A CA 1
ATOM 684 C C . LYS A 1 88 ? -24.297 -30.312 -23.25 1 95.56 88 LYS A C 1
ATOM 686 O O . LYS A 1 88 ? -25.344 -29.844 -22.812 1 95.56 88 LYS A O 1
ATOM 691 N N . LEU A 1 89 ? -23.125 -30.172 -22.641 1 96 89 LEU A N 1
ATOM 692 C CA . LEU A 1 89 ? -23.062 -29.516 -21.344 1 96 89 LEU A CA 1
ATOM 693 C C . LEU A 1 89 ? -22.469 -28.109 -21.484 1 96 89 LEU A C 1
ATOM 695 O O . LEU A 1 89 ? -22.297 -27.406 -20.484 1 96 89 LEU A O 1
ATOM 699 N N . TYR A 1 90 ? -22.156 -27.594 -22.641 1 96.69 90 TYR A N 1
ATOM 700 C CA . TYR A 1 90 ? -21.531 -26.297 -22.844 1 96.69 90 TYR A CA 1
ATOM 701 C C . TYR A 1 90 ? -22.328 -25.203 -22.156 1 96.69 90 TYR A C 1
ATOM 703 O O . TYR A 1 90 ? -21.781 -24.438 -21.359 1 96.69 90 TYR A O 1
ATOM 711 N N . SER A 1 91 ? -23.609 -25.172 -22.328 1 95.56 91 SER A N 1
ATOM 712 C CA . SER A 1 91 ? -24.453 -24.078 -21.875 1 95.56 91 SER A CA 1
ATOM 713 C C . SER A 1 91 ? -24.625 -24.109 -20.359 1 95.56 91 SER A C 1
ATOM 715 O O . SER A 1 91 ? -25.016 -23.109 -19.75 1 95.56 91 SER A O 1
ATOM 717 N N . SER A 1 92 ? -24.359 -25.266 -19.781 1 94.62 92 SER A N 1
ATOM 718 C CA . SER A 1 92 ? -24.516 -25.375 -18.344 1 94.62 92 SER A CA 1
ATOM 719 C C . SER A 1 92 ? -23.156 -25.328 -17.641 1 94.62 92 SER A C 1
ATOM 721 O O . SER A 1 92 ? -23.094 -25.344 -16.406 1 94.62 92 SER A O 1
ATOM 723 N N . THR A 1 93 ? -22.062 -25.297 -18.375 1 96.62 93 THR A N 1
ATOM 724 C CA . THR A 1 93 ? -20.719 -25.219 -17.812 1 96.62 93 THR A CA 1
ATOM 725 C C . THR A 1 93 ? -20.297 -23.781 -17.594 1 96.62 93 THR A C 1
ATOM 727 O O . THR A 1 93 ? -20.062 -23.031 -18.547 1 96.62 93 THR A O 1
ATOM 730 N N . PRO A 1 94 ? -20.219 -23.375 -16.297 1 96.69 94 PRO A N 1
ATOM 731 C CA . PRO A 1 94 ? -19.797 -22 -16.047 1 96.69 94 PRO A CA 1
ATOM 732 C C . PRO A 1 94 ? -18.312 -21.766 -16.375 1 96.69 94 PRO A C 1
ATOM 734 O O . PRO A 1 94 ? -17.484 -22.656 -16.156 1 96.69 94 PRO A O 1
ATOM 737 N N . MET A 1 95 ? -18.047 -20.641 -16.922 1 97.94 95 MET A N 1
ATOM 738 C CA . MET A 1 95 ? -16.688 -20.203 -17.188 1 97.94 95 MET A CA 1
ATOM 739 C C . MET A 1 95 ? -16.375 -18.922 -16.422 1 97.94 95 MET A C 1
ATOM 741 O O . MET A 1 95 ? -17.172 -17.984 -16.422 1 97.94 95 MET A O 1
ATOM 745 N N . TYR A 1 96 ? -15.258 -18.969 -15.672 1 98 96 TYR A N 1
ATOM 746 C CA . TYR A 1 96 ? -14.773 -17.812 -14.938 1 98 96 TYR A CA 1
ATOM 747 C C . TYR A 1 96 ? -13.422 -17.344 -15.469 1 98 96 TYR A C 1
ATOM 749 O O . TYR A 1 96 ? -12.562 -18.172 -15.797 1 98 96 TYR A O 1
ATOM 757 N N . VAL A 1 97 ? -13.273 -16.047 -15.633 1 98.5 97 VAL A N 1
ATOM 758 C CA . VAL A 1 97 ? -11.992 -15.43 -15.953 1 98.5 97 VAL A CA 1
ATOM 759 C C . VAL A 1 97 ? -11.602 -14.445 -14.852 1 98.5 97 VAL A C 1
ATOM 761 O O . VAL A 1 97 ? -12.141 -13.336 -14.781 1 98.5 97 VAL A O 1
ATOM 764 N N . PHE A 1 98 ? -10.664 -14.844 -14.062 1 97.94 98 PHE A N 1
ATOM 765 C CA . PHE A 1 98 ? -10.211 -13.984 -12.977 1 97.94 98 PHE A CA 1
ATOM 766 C C . PHE A 1 98 ? -8.797 -13.477 -13.242 1 97.94 98 PHE A C 1
ATOM 768 O O . PHE A 1 98 ? -7.883 -14.273 -13.484 1 97.94 98 PHE A O 1
ATOM 775 N N . ALA A 1 99 ? -8.68 -12.211 -13.258 1 97.19 99 ALA A N 1
ATOM 776 C CA . ALA A 1 99 ? -7.383 -11.57 -13.461 1 97.19 99 ALA A CA 1
ATOM 777 C C . ALA A 1 99 ? -6.789 -11.102 -12.141 1 97.19 99 ALA A C 1
ATOM 779 O O . ALA A 1 99 ? -7.523 -10.711 -11.227 1 97.19 99 ALA A O 1
ATOM 780 N N . THR A 1 100 ? -5.449 -11.148 -12.031 1 94.94 100 THR A N 1
ATOM 781 C CA . THR A 1 100 ? -4.797 -10.898 -10.75 1 94.94 100 THR A CA 1
ATOM 782 C C . THR A 1 100 ? -3.85 -9.703 -10.852 1 94.94 100 THR A C 1
ATOM 784 O O . THR A 1 100 ? -4.188 -8.688 -11.453 1 94.94 100 THR A O 1
ATOM 787 N N . ALA A 1 101 ? -2.74 -9.688 -10.172 1 88.5 101 ALA A N 1
ATOM 788 C CA . ALA A 1 101 ? -1.886 -8.539 -9.883 1 88.5 101 ALA A CA 1
ATOM 789 C C . ALA A 1 101 ? -1.428 -7.859 -11.172 1 88.5 101 ALA A C 1
ATOM 791 O O . ALA A 1 101 ? -1.279 -6.633 -11.211 1 88.5 101 ALA A O 1
ATOM 792 N N . GLY A 1 102 ? -1.195 -8.617 -12.273 1 88.25 102 GLY A N 1
ATOM 793 C CA . GLY A 1 102 ? -0.843 -7.98 -13.531 1 88.25 102 GLY A CA 1
ATOM 794 C C . GLY A 1 102 ? -1.882 -6.98 -14 1 88.25 102 GLY A C 1
ATOM 795 O O . GLY A 1 102 ? -1.537 -5.898 -14.484 1 88.25 102 GLY A O 1
ATOM 796 N N . MET A 1 103 ? -3.09 -7.344 -13.875 1 91.5 103 MET A N 1
ATOM 797 C CA . MET A 1 103 ? -4.215 -6.5 -14.266 1 91.5 103 MET A CA 1
ATOM 798 C C . MET A 1 103 ? -4.445 -5.391 -13.242 1 91.5 103 MET A C 1
ATOM 800 O O . MET A 1 103 ? -4.863 -4.289 -13.602 1 91.5 103 MET A O 1
ATOM 804 N N . ARG A 1 104 ? -4.121 -5.684 -11.961 1 87.12 104 ARG A N 1
ATOM 805 C CA . ARG A 1 104 ? -4.344 -4.707 -10.898 1 87.12 104 ARG A CA 1
ATOM 806 C C . ARG A 1 104 ? -3.439 -3.49 -11.078 1 87.12 104 ARG A C 1
ATOM 808 O O . ARG A 1 104 ? -3.676 -2.439 -10.477 1 87.12 104 ARG A O 1
ATOM 815 N N . LEU A 1 105 ? -2.395 -3.656 -11.852 1 83.94 105 LEU A N 1
ATOM 816 C CA . LEU A 1 105 ? -1.467 -2.559 -12.102 1 83.94 105 LEU A CA 1
ATOM 817 C C . LEU A 1 105 ? -2.043 -1.581 -13.117 1 83.94 105 LEU A C 1
ATOM 819 O O . LEU A 1 105 ? -1.528 -0.472 -13.281 1 83.94 105 LEU A O 1
ATOM 823 N N . LEU A 1 106 ? -3.186 -1.996 -13.789 1 83.75 106 LEU A N 1
ATOM 824 C CA . LEU A 1 106 ? -3.873 -1.127 -14.734 1 83.75 106 LEU A CA 1
ATOM 825 C C . LEU A 1 106 ? -4.91 -0.261 -14.031 1 83.75 106 LEU A C 1
ATOM 827 O O . LEU A 1 106 ? -5.387 -0.615 -12.945 1 83.75 106 LEU A O 1
ATOM 831 N N . GLY A 1 107 ? -5.242 0.843 -14.68 1 79.88 107 GLY A N 1
ATOM 832 C CA . GLY A 1 107 ? -6.355 1.639 -14.188 1 79.88 107 GLY A CA 1
ATOM 833 C C . GLY A 1 107 ? -7.695 0.932 -14.312 1 79.88 107 GLY A C 1
ATOM 834 O O . GLY A 1 107 ? -7.848 0.02 -15.125 1 79.88 107 GLY A O 1
ATOM 835 N N . ASN A 1 108 ? -8.672 1.397 -13.531 1 79.62 108 ASN A N 1
ATOM 836 C CA . ASN A 1 108 ? -9.977 0.747 -13.484 1 79.62 108 ASN A CA 1
ATOM 837 C C . ASN A 1 108 ? -10.656 0.757 -14.852 1 79.62 108 ASN A C 1
ATOM 839 O O . ASN A 1 108 ? -11.289 -0.224 -15.242 1 79.62 108 ASN A O 1
ATOM 843 N N . ASN A 1 109 ? -10.523 1.866 -15.516 1 81.69 109 ASN A N 1
ATOM 844 C CA . ASN A 1 109 ? -11.141 1.946 -16.828 1 81.69 109 ASN A CA 1
ATOM 845 C C . ASN A 1 109 ? -10.539 0.935 -17.797 1 81.69 109 ASN A C 1
ATOM 847 O O . ASN A 1 109 ? -11.258 0.272 -18.547 1 81.69 109 ASN A O 1
ATOM 851 N N . GLN A 1 110 ? -9.227 0.865 -17.734 1 87.5 110 GLN A N 1
ATOM 852 C CA . GLN A 1 110 ? -8.547 -0.108 -18.594 1 87.5 110 GLN A CA 1
ATOM 853 C C . GLN A 1 110 ? -8.93 -1.535 -18.203 1 87.5 110 GLN A C 1
ATOM 855 O O . GLN A 1 110 ? -9.117 -2.389 -19.078 1 87.5 110 GLN A O 1
ATOM 860 N N . GLN A 1 111 ? -8.969 -1.78 -16.953 1 91.44 111 GLN A N 1
ATOM 861 C CA . GLN A 1 111 ? -9.391 -3.098 -16.484 1 91.44 111 GLN A CA 1
ATOM 862 C C . GLN A 1 111 ? -10.766 -3.465 -17.031 1 91.44 111 GLN A C 1
ATOM 864 O O . GLN A 1 111 ? -10.953 -4.562 -17.562 1 91.44 111 GLN A O 1
ATOM 869 N N . ASN A 1 112 ? -11.672 -2.521 -16.938 1 89.44 112 ASN A N 1
ATOM 870 C CA . ASN A 1 112 ? -13.039 -2.768 -17.391 1 89.44 112 ASN A CA 1
ATOM 871 C C . ASN A 1 112 ? -13.102 -2.988 -18.891 1 89.44 112 ASN A C 1
ATOM 873 O O . ASN A 1 112 ? -13.844 -3.85 -19.375 1 89.44 112 ASN A O 1
ATOM 877 N N . GLN A 1 113 ? -12.359 -2.197 -19.547 1 93.62 113 GLN A N 1
ATOM 878 C CA . GLN A 1 113 ? -12.336 -2.338 -21 1 93.62 113 GLN A CA 1
ATOM 879 C C . GLN A 1 113 ? -11.844 -3.725 -21.406 1 93.62 113 GLN A C 1
ATOM 881 O O . GLN A 1 113 ? -12.43 -4.359 -22.281 1 93.62 113 GLN A O 1
ATOM 886 N N . VAL A 1 114 ? -10.789 -4.145 -20.797 1 96.88 114 VAL A N 1
ATOM 887 C CA . VAL A 1 114 ? -10.234 -5.461 -21.094 1 96.88 114 VAL A CA 1
ATOM 888 C C . VAL A 1 114 ? -11.266 -6.539 -20.75 1 96.88 114 VAL A C 1
ATOM 890 O O . VAL A 1 114 ? -11.5 -7.445 -21.547 1 96.88 114 VAL A O 1
ATOM 893 N N . CYS A 1 115 ? -11.898 -6.438 -19.625 1 97.19 115 CYS A N 1
ATOM 894 C CA . CYS A 1 115 ? -12.891 -7.422 -19.219 1 97.19 115 CYS A CA 1
ATOM 895 C C . CYS A 1 115 ? -14.07 -7.457 -20.172 1 97.19 115 CYS A C 1
ATOM 897 O O . CYS A 1 115 ? -14.578 -8.531 -20.5 1 97.19 115 CYS A O 1
ATOM 899 N N . ASP A 1 116 ? -14.492 -6.285 -20.609 1 97.06 116 ASP A N 1
ATOM 900 C CA . ASP A 1 116 ? -15.586 -6.203 -21.562 1 97.06 116 ASP A CA 1
ATOM 901 C C . ASP A 1 116 ? -15.219 -6.871 -22.891 1 97.06 116 ASP A C 1
ATOM 903 O O . ASP A 1 116 ? -16.047 -7.562 -23.5 1 97.06 116 ASP A O 1
ATOM 907 N N . GLN A 1 117 ? -13.992 -6.613 -23.281 1 97.88 117 GLN A N 1
ATOM 908 C CA . GLN A 1 117 ? -13.523 -7.219 -24.516 1 97.88 117 GLN A CA 1
ATOM 909 C C . GLN A 1 117 ? -13.492 -8.742 -24.406 1 97.88 117 GLN A C 1
ATOM 911 O O . GLN A 1 117 ? -13.867 -9.445 -25.359 1 97.88 117 GLN A O 1
ATOM 916 N N . VAL A 1 118 ? -13.016 -9.211 -23.344 1 98.56 118 VAL A N 1
ATOM 917 C CA . VAL A 1 118 ? -12.969 -10.648 -23.109 1 98.56 118 VAL A CA 1
ATOM 918 C C . VAL A 1 118 ? -14.383 -11.227 -23.141 1 98.56 118 VAL A C 1
ATOM 920 O O . VAL A 1 118 ? -14.633 -12.227 -23.797 1 98.56 118 VAL A O 1
ATOM 923 N N . TYR A 1 119 ? -15.312 -10.594 -22.438 1 98.25 119 TYR A N 1
ATOM 924 C CA . TYR A 1 119 ? -16.703 -11.047 -22.406 1 98.25 119 TYR A CA 1
ATOM 925 C C . TYR A 1 119 ? -17.297 -11.062 -23.797 1 98.25 119 TYR A C 1
ATOM 927 O O . TYR A 1 119 ? -17.953 -12.039 -24.188 1 98.25 119 TYR A O 1
ATOM 935 N N . GLY A 1 120 ? -17.141 -9.969 -24.438 1 98 120 GLY A N 1
ATOM 936 C CA . GLY A 1 120 ? -17.672 -9.883 -25.797 1 98 120 GLY A CA 1
ATOM 937 C C . GLY A 1 120 ? -17.156 -10.984 -26.703 1 98 120 GLY A C 1
ATOM 938 O O . GLY A 1 120 ? -17.938 -11.602 -27.438 1 98 120 GLY A O 1
ATOM 939 N N . PHE A 1 121 ? -15.867 -11.242 -26.672 1 98.44 121 PHE A N 1
ATOM 940 C CA . PHE A 1 121 ? -15.266 -12.258 -27.531 1 98.44 121 PHE A CA 1
ATOM 941 C C . PHE A 1 121 ? -15.812 -13.641 -27.203 1 98.44 121 PHE A C 1
ATOM 943 O O . PHE A 1 121 ? -16.234 -14.375 -28.094 1 98.44 121 PHE A O 1
ATOM 950 N N . ILE A 1 122 ? -15.789 -14.008 -25.906 1 98.44 122 ILE A N 1
ATOM 951 C CA . ILE A 1 122 ? -16.172 -15.359 -25.5 1 98.44 122 ILE A CA 1
ATOM 952 C C . ILE A 1 122 ? -17.656 -15.57 -25.75 1 98.44 122 ILE A C 1
ATOM 954 O O . ILE A 1 122 ? -18.062 -16.594 -26.297 1 98.44 122 ILE A O 1
ATOM 958 N N . SER A 1 123 ? -18.484 -14.57 -25.344 1 97.69 123 SER A N 1
ATOM 959 C CA . SER A 1 123 ? -19.922 -14.711 -25.438 1 97.69 123 SER A CA 1
ATOM 960 C C . SER A 1 123 ? -20.375 -14.805 -26.891 1 97.69 123 SER A C 1
ATOM 962 O O . SER A 1 123 ? -21.375 -15.461 -27.203 1 97.69 123 SER A O 1
ATOM 964 N N . LYS A 1 124 ? -19.688 -14.195 -27.75 1 97.88 124 LYS A N 1
ATOM 965 C CA . LYS A 1 124 ? -20.047 -14.18 -29.156 1 97.88 124 LYS A CA 1
ATOM 966 C C . LYS A 1 124 ? -19.656 -15.477 -29.844 1 97.88 124 LYS A C 1
ATOM 968 O O . LYS A 1 124 ? -20.328 -15.938 -30.766 1 97.88 124 LYS A O 1
ATOM 973 N N . ASN A 1 125 ? -18.625 -16.109 -29.453 1 98.19 125 ASN A N 1
ATOM 974 C CA . ASN A 1 125 ? -18.016 -17.156 -30.266 1 98.19 125 ASN A CA 1
ATOM 975 C C . ASN A 1 125 ? -18.188 -18.531 -29.625 1 98.19 125 ASN A C 1
ATOM 977 O O . ASN A 1 125 ? -17.984 -19.562 -30.281 1 98.19 125 ASN A O 1
ATOM 981 N N . TYR A 1 126 ? -18.547 -18.547 -28.359 1 98.31 126 TYR A N 1
ATOM 982 C CA . TYR A 1 126 ? -18.609 -19.828 -27.656 1 98.31 126 TYR A CA 1
ATOM 983 C C . TYR A 1 126 ? -19.875 -19.938 -26.812 1 98.31 126 TYR A C 1
ATOM 985 O O . TYR A 1 126 ? -20.547 -18.922 -26.562 1 98.31 126 TYR A O 1
ATOM 993 N N . LYS A 1 127 ? -20.203 -21.141 -26.359 1 97.81 127 LYS A N 1
ATOM 994 C CA . LYS A 1 127 ? -21.531 -21.391 -25.797 1 97.81 127 LYS A CA 1
ATOM 995 C C . LYS A 1 127 ? -21.453 -21.641 -24.297 1 97.81 127 LYS A C 1
ATOM 997 O O . LYS A 1 127 ? -22.453 -21.984 -23.672 1 97.81 127 LYS A O 1
ATOM 1002 N N . PHE A 1 128 ? -20.312 -21.547 -23.719 1 98 128 PHE A N 1
ATOM 1003 C CA . PHE A 1 128 ? -20.188 -21.75 -22.281 1 98 128 PHE A CA 1
ATOM 1004 C C . PHE A 1 128 ? -21 -20.734 -21.5 1 98 128 PHE A C 1
ATOM 1006 O O . PHE A 1 128 ? -21.25 -19.625 -22 1 98 128 PHE A O 1
ATOM 1013 N N . LYS A 1 129 ? -21.406 -21.125 -20.312 1 97.06 129 LYS A N 1
ATOM 1014 C CA . LYS A 1 129 ? -22.156 -20.219 -19.453 1 97.06 129 LYS A CA 1
ATOM 1015 C C . LYS A 1 129 ? -21.234 -19.141 -18.875 1 97.06 129 LYS A C 1
ATOM 1017 O O . LYS A 1 129 ? -20.422 -19.406 -18 1 97.06 129 LYS A O 1
ATOM 1022 N N . ILE A 1 130 ? -21.375 -17.891 -19.453 1 96.38 130 ILE A N 1
ATOM 1023 C CA . ILE A 1 130 ? -20.516 -16.797 -19.016 1 96.38 130 ILE A CA 1
ATOM 1024 C C . ILE A 1 130 ? -21.312 -15.5 -18.938 1 96.38 130 ILE A C 1
ATOM 1026 O O . ILE A 1 130 ? -22.172 -15.25 -19.797 1 96.38 130 ILE A O 1
ATOM 1030 N N . SER A 1 131 ? -21.219 -14.82 -17.797 1 95.38 131 SER A N 1
ATOM 1031 C CA . SER A 1 131 ? -21.719 -13.461 -17.641 1 95.38 131 SER A CA 1
ATOM 1032 C C . SER A 1 131 ? -20.578 -12.469 -17.453 1 95.38 131 SER A C 1
ATOM 1034 O O . SER A 1 131 ? -19.438 -12.867 -17.203 1 95.38 131 SER A O 1
ATOM 1036 N N . ARG A 1 132 ? -20.859 -11.242 -17.625 1 95.44 132 ARG A N 1
ATOM 1037 C CA . ARG A 1 132 ? -19.828 -10.227 -17.453 1 95.44 132 ARG A CA 1
ATOM 1038 C C . ARG A 1 132 ? -19.25 -10.273 -16.047 1 95.44 132 ARG A C 1
ATOM 1040 O O . ARG A 1 132 ? -18.062 -10.023 -15.852 1 95.44 132 ARG A O 1
ATOM 1047 N N . GLN A 1 133 ? -20.031 -10.648 -15.094 1 92.31 133 GLN A N 1
ATOM 1048 C CA . GLN A 1 133 ? -19.609 -10.695 -13.695 1 92.31 133 GLN A CA 1
ATOM 1049 C C . GLN A 1 133 ? -18.625 -11.82 -13.445 1 92.31 133 GLN A C 1
ATOM 1051 O O . GLN A 1 133 ? -17.906 -11.82 -12.438 1 92.31 133 GLN A O 1
ATOM 1056 N N . ASN A 1 134 ? -18.578 -12.805 -14.336 1 94.94 134 ASN A N 1
ATOM 1057 C CA . ASN A 1 134 ? -17.641 -13.914 -14.242 1 94.94 134 ASN A CA 1
ATOM 1058 C C . ASN A 1 134 ? -16.234 -13.492 -14.672 1 94.94 134 ASN A C 1
ATOM 1060 O O . ASN A 1 134 ? -15.281 -14.25 -14.508 1 94.94 134 ASN A O 1
ATOM 1064 N N . ILE A 1 135 ? -16.156 -12.375 -15.297 1 97.38 135 ILE A N 1
ATOM 1065 C CA . ILE A 1 135 ? -14.883 -11.844 -15.766 1 97.38 135 ILE A CA 1
ATOM 1066 C C . ILE A 1 135 ? -14.492 -10.633 -14.922 1 97.38 135 ILE A C 1
ATOM 1068 O O . ILE A 1 135 ? -15.023 -9.539 -15.109 1 97.38 135 ILE A O 1
ATOM 1072 N N . ARG A 1 136 ? -13.477 -10.852 -14.07 1 94.75 136 ARG A N 1
ATOM 1073 C CA . ARG A 1 136 ? -13.203 -9.719 -13.188 1 94.75 136 ARG A CA 1
ATOM 1074 C C . ARG A 1 136 ? -11.766 -9.773 -12.664 1 94.75 136 ARG A C 1
ATOM 1076 O O . ARG A 1 136 ? -11.109 -10.812 -12.758 1 94.75 136 ARG A O 1
ATOM 1083 N N . VAL A 1 137 ? -11.297 -8.672 -12.211 1 94 137 VAL A N 1
ATOM 1084 C CA . VAL A 1 137 ? -10.039 -8.555 -11.477 1 94 137 VAL A CA 1
ATOM 1085 C C . VAL A 1 137 ? -10.266 -8.844 -10 1 94 137 VAL A C 1
ATOM 1087 O O . VAL A 1 137 ? -11 -8.117 -9.328 1 94 137 VAL A O 1
ATOM 1090 N N . ILE A 1 138 ? -9.688 -9.914 -9.523 1 92.94 138 ILE A N 1
ATOM 1091 C CA . ILE A 1 138 ? -9.891 -10.234 -8.117 1 92.94 138 ILE A CA 1
ATOM 1092 C C . ILE A 1 138 ? -8.844 -9.516 -7.266 1 92.94 138 ILE A C 1
ATOM 1094 O O . ILE A 1 138 ? -7.715 -9.297 -7.715 1 92.94 138 ILE A O 1
ATOM 1098 N N . ASN A 1 139 ? -9.25 -9.062 -6.07 1 88.44 139 ASN A N 1
ATOM 1099 C CA . ASN A 1 139 ? -8.281 -8.383 -5.215 1 88.44 139 ASN A CA 1
ATOM 1100 C C . ASN A 1 139 ? -7.336 -9.367 -4.539 1 88.44 139 ASN A C 1
ATOM 1102 O O . ASN A 1 139 ? -7.57 -10.578 -4.562 1 88.44 139 ASN A O 1
ATOM 1106 N N . GLY A 1 140 ? -6.305 -8.867 -4.02 1 92.06 140 GLY A N 1
ATOM 1107 C CA . GLY A 1 140 ? -5.25 -9.695 -3.455 1 92.06 140 GLY A CA 1
ATOM 1108 C C . GLY A 1 140 ? -5.719 -10.539 -2.285 1 92.06 140 GLY A C 1
ATOM 1109 O O . GLY A 1 140 ? -5.234 -11.656 -2.088 1 92.06 140 GLY A O 1
ATOM 1110 N N . VAL A 1 141 ? -6.609 -10.023 -1.545 1 89.94 141 VAL A N 1
ATOM 1111 C CA . VAL A 1 141 ? -7.148 -10.742 -0.392 1 89.94 141 VAL A CA 1
ATOM 1112 C C . VAL A 1 141 ? -7.93 -11.969 -0.86 1 89.94 141 VAL A C 1
ATOM 1114 O O . VAL A 1 141 ? -7.73 -13.07 -0.343 1 89.94 141 VAL A O 1
ATOM 1117 N N . GLU A 1 142 ? -8.719 -11.773 -1.86 1 92.06 142 GLU A N 1
ATOM 1118 C CA . GLU A 1 142 ? -9.445 -12.891 -2.461 1 92.06 142 GLU A CA 1
ATOM 1119 C C . GLU A 1 142 ? -8.484 -13.93 -3.027 1 92.06 142 GLU A C 1
ATOM 1121 O O . GLU A 1 142 ? -8.672 -15.133 -2.82 1 92.06 142 GLU A O 1
ATOM 1126 N N . GLU A 1 143 ? -7.555 -13.398 -3.715 1 94.31 143 GLU A N 1
ATOM 1127 C CA . GLU A 1 143 ? -6.551 -14.281 -4.301 1 94.31 143 GLU A CA 1
ATOM 1128 C C . GLU A 1 143 ? -5.883 -15.141 -3.234 1 94.31 143 GLU A C 1
ATOM 1130 O O . GLU A 1 143 ? -5.688 -16.344 -3.432 1 94.31 143 GLU A O 1
ATOM 1135 N N . GLY A 1 144 ? -5.543 -14.516 -2.141 1 96.31 144 GLY A N 1
ATOM 1136 C CA . GLY A 1 144 ? -4.934 -15.234 -1.033 1 96.31 144 GLY A CA 1
ATOM 1137 C C . GLY A 1 144 ? -5.832 -16.312 -0.452 1 96.31 144 GLY A C 1
ATOM 1138 O O . GLY A 1 144 ? -5.387 -17.438 -0.195 1 96.31 144 GLY A O 1
ATOM 1139 N N . VAL A 1 145 ? -7.066 -16.031 -0.285 1 95.75 145 VAL A N 1
ATOM 1140 C CA . VAL A 1 145 ? -8.023 -16.984 0.273 1 95.75 145 VAL A CA 1
ATOM 1141 C C . VAL A 1 145 ? -8.203 -18.156 -0.682 1 95.75 145 VAL A C 1
ATOM 1143 O O . VAL A 1 145 ? -8.25 -19.312 -0.252 1 95.75 145 VAL A O 1
ATOM 1146 N N . TYR A 1 146 ? -8.312 -17.875 -1.954 1 96.94 146 TYR A N 1
ATOM 1147 C CA . TYR A 1 146 ? -8.453 -18.938 -2.938 1 96.94 146 TYR A CA 1
ATOM 1148 C C . TYR A 1 146 ? -7.246 -19.875 -2.91 1 96.94 146 TYR A C 1
ATOM 1150 O O . TYR A 1 146 ? -7.391 -21.094 -3.045 1 96.94 146 TYR A O 1
ATOM 1158 N N . GLY A 1 147 ? -6.066 -19.25 -2.787 1 97.75 147 GLY A N 1
ATOM 1159 C CA . GLY A 1 147 ? -4.879 -20.078 -2.625 1 97.75 147 GLY A CA 1
ATOM 1160 C C . GLY A 1 147 ? -4.934 -20.969 -1.399 1 97.75 147 GLY A C 1
ATOM 1161 O O . GLY A 1 147 ? -4.578 -22.141 -1.467 1 97.75 147 GLY A O 1
ATOM 1162 N N . TRP A 1 148 ? -5.41 -20.391 -0.313 1 97.31 148 TRP A N 1
ATOM 1163 C CA . TRP A 1 148 ? -5.551 -21.141 0.935 1 97.31 148 TRP A CA 1
ATOM 1164 C C . TRP A 1 148 ? -6.566 -22.266 0.785 1 97.31 148 TRP A C 1
ATOM 1166 O O . TRP A 1 148 ? -6.332 -23.391 1.25 1 97.31 148 TRP A O 1
ATOM 1176 N N . LEU A 1 149 ? -7.621 -22.031 0.11 1 96.31 149 LEU A N 1
ATOM 1177 C CA . LEU A 1 149 ? -8.625 -23.047 -0.18 1 96.31 149 LEU A CA 1
ATOM 1178 C C . LEU A 1 149 ? -8.039 -24.172 -1.023 1 96.31 149 LEU A C 1
ATOM 1180 O O . LEU A 1 149 ? -8.305 -25.344 -0.771 1 96.31 149 LEU A O 1
ATOM 1184 N N . SER A 1 150 ? -7.289 -23.797 -2.002 1 97.38 150 SER A N 1
ATOM 1185 C CA . SER A 1 150 ? -6.66 -24.781 -2.869 1 97.38 150 SER A CA 1
ATOM 1186 C C . SER A 1 150 ? -5.785 -25.75 -2.07 1 97.38 150 SER A C 1
ATOM 1188 O O . SER A 1 150 ? -5.906 -26.969 -2.211 1 97.38 150 SER A O 1
ATOM 1190 N N . VAL A 1 151 ? -4.965 -25.172 -1.233 1 97.81 151 VAL A N 1
ATOM 1191 C CA . VAL A 1 151 ? -4.027 -25.969 -0.451 1 97.81 151 VAL A CA 1
ATOM 1192 C C . VAL A 1 151 ? -4.793 -26.953 0.418 1 97.81 151 VAL A C 1
ATOM 1194 O O . VAL A 1 151 ? -4.508 -28.156 0.397 1 97.81 151 VAL A O 1
ATOM 1197 N N . ASN A 1 152 ? -5.766 -26.5 1.09 1 96.12 152 ASN A N 1
ATOM 1198 C CA . ASN A 1 152 ? -6.438 -27.344 2.07 1 96.12 152 ASN A CA 1
ATOM 1199 C C . ASN A 1 152 ? -7.43 -28.281 1.404 1 96.12 152 ASN A C 1
ATOM 1201 O O . ASN A 1 152 ? -7.668 -29.391 1.896 1 96.12 152 ASN A O 1
ATOM 1205 N N . LEU A 1 153 ? -7.953 -27.906 0.291 1 93.75 153 LEU A N 1
ATOM 1206 C CA . LEU A 1 153 ? -8.766 -28.812 -0.499 1 93.75 153 LEU A CA 1
ATOM 1207 C C . LEU A 1 153 ? -7.934 -30 -0.979 1 93.75 153 LEU A C 1
ATOM 1209 O O . LEU A 1 153 ? -8.328 -31.156 -0.795 1 93.75 153 LEU A O 1
ATOM 1213 N N . LEU A 1 154 ? -6.84 -29.734 -1.541 1 95.5 154 LEU A N 1
ATOM 1214 C CA . LEU A 1 154 ? -6.02 -30.75 -2.178 1 95.5 154 LEU A CA 1
ATOM 1215 C C . LEU A 1 154 ? -5.363 -31.656 -1.133 1 95.5 154 LEU A C 1
ATOM 1217 O O . LEU A 1 154 ? -5.086 -32.812 -1.399 1 95.5 154 LEU A O 1
ATOM 1221 N N . LEU A 1 155 ? -5.168 -31.062 0.042 1 95.12 155 LEU A N 1
ATOM 1222 C CA . LEU A 1 155 ? -4.617 -31.859 1.133 1 95.12 155 LEU A CA 1
ATOM 1223 C C . LEU A 1 155 ? -5.707 -32.688 1.814 1 95.12 155 LEU A C 1
ATOM 1225 O O . LEU A 1 155 ? -5.414 -33.562 2.613 1 95.12 155 LEU A O 1
ATOM 1229 N N . GLY A 1 156 ? -6.984 -32.344 1.543 1 92.38 156 GLY A N 1
ATOM 1230 C CA . GLY A 1 156 ? -8.102 -33.062 2.137 1 92.38 156 GLY A CA 1
ATOM 1231 C C . GLY A 1 156 ? -8.438 -32.594 3.539 1 92.38 156 GLY A C 1
ATOM 1232 O O . GLY A 1 156 ? -9.102 -33.312 4.293 1 92.38 156 GLY A O 1
ATOM 1233 N N . ASN A 1 157 ? -8.055 -31.422 3.893 1 92.44 157 ASN A N 1
ATOM 1234 C CA . ASN A 1 157 ? -8.156 -30.984 5.281 1 92.44 157 ASN A CA 1
ATOM 1235 C C . ASN A 1 157 ? -9.578 -30.562 5.633 1 92.44 157 ASN A C 1
ATOM 1237 O O . ASN A 1 157 ? -9.938 -30.5 6.809 1 92.44 157 ASN A O 1
ATOM 1241 N N . PHE A 1 158 ? -10.391 -30.266 4.684 1 90 158 PHE A N 1
ATOM 1242 C CA . PHE A 1 158 ? -11.773 -29.891 4.961 1 90 158 PHE A CA 1
ATOM 1243 C C . PHE A 1 158 ? -12.602 -31.125 5.324 1 90 158 PHE A C 1
ATOM 1245 O O . PHE A 1 158 ? -13.602 -31.016 6.043 1 90 158 PHE A O 1
ATOM 1252 N N . LYS A 1 159 ? -12.227 -32.188 4.883 1 85.19 159 LYS A N 1
ATOM 1253 C CA . LYS A 1 159 ? -12.961 -33.438 5.129 1 85.19 159 LYS A CA 1
ATOM 1254 C C . LYS A 1 159 ? -12.453 -34.125 6.383 1 85.19 159 LYS A C 1
ATOM 1256 O O . LYS A 1 159 ? -13.234 -34.688 7.148 1 85.19 159 LYS A O 1
ATOM 1261 N N . GLU A 1 160 ? -11.188 -34.188 6.668 1 83.75 160 GLU A N 1
ATOM 1262 C CA . GLU A 1 160 ? -10.562 -34.969 7.715 1 83.75 160 GLU A CA 1
ATOM 1263 C C . GLU A 1 160 ? -10.461 -34.188 9.023 1 83.75 160 GLU A C 1
ATOM 1265 O O . GLU A 1 160 ? -10.016 -34.719 10.039 1 83.75 160 GLU A O 1
ATOM 1270 N N . ASN A 1 161 ? -10.969 -33.156 9.266 1 76.38 161 ASN A N 1
ATOM 1271 C CA . ASN A 1 161 ? -10.875 -32.312 10.453 1 76.38 161 ASN A CA 1
ATOM 1272 C C . ASN A 1 161 ? -9.43 -32.125 10.906 1 76.38 161 ASN A C 1
ATOM 1274 O O . ASN A 1 161 ? -9.125 -32.281 12.086 1 76.38 161 ASN A O 1
ATOM 1278 N N . LYS A 1 162 ? -8.547 -32.031 10.07 1 85.69 162 LYS A N 1
ATOM 1279 C CA . LYS A 1 162 ? -7.137 -31.766 10.336 1 85.69 162 LYS A CA 1
ATOM 1280 C C . LYS A 1 162 ? -6.867 -30.266 10.367 1 85.69 162 LYS A C 1
ATOM 1282 O O . LYS A 1 162 ? -7.676 -29.469 9.875 1 85.69 162 LYS A O 1
ATOM 1287 N N . PRO A 1 163 ? -5.738 -29.953 11.055 1 89.06 163 PRO A N 1
ATOM 1288 C CA . PRO A 1 163 ? -5.379 -28.547 11.039 1 89.06 163 PRO A CA 1
ATOM 1289 C C . PRO A 1 163 ? -5.145 -28 9.625 1 89.06 163 PRO A C 1
ATOM 1291 O O . PRO A 1 163 ? -4.609 -28.719 8.773 1 89.06 163 PRO A O 1
ATOM 1294 N N . TYR A 1 164 ? -5.586 -26.812 9.438 1 93.69 164 TYR A N 1
ATOM 1295 C CA . TYR A 1 164 ? -5.418 -26.203 8.125 1 93.69 164 TYR A CA 1
ATOM 1296 C C . TYR A 1 164 ? -4 -25.672 7.949 1 93.69 164 TYR A C 1
ATOM 1298 O O . TYR A 1 164 ? -3.402 -25.141 8.898 1 93.69 164 TYR A O 1
ATOM 1306 N N . TYR A 1 165 ? -3.533 -25.875 6.766 1 96.19 165 TYR A N 1
ATOM 1307 C CA . TYR A 1 165 ? -2.238 -25.312 6.398 1 96.19 165 TYR A CA 1
ATOM 1308 C C . TYR A 1 165 ? -2.379 -23.844 5.977 1 96.19 165 TYR A C 1
ATOM 1310 O O . TYR A 1 165 ? -3.373 -23.469 5.352 1 96.19 165 TYR A O 1
ATOM 1318 N N . GLY A 1 166 ? -1.432 -23 6.406 1 96.31 166 GLY A N 1
ATOM 1319 C CA . GLY A 1 166 ? -1.321 -21.688 5.797 1 96.31 166 GLY A CA 1
ATOM 1320 C C . GLY A 1 166 ? -0.769 -21.719 4.387 1 96.31 166 GLY A C 1
ATOM 1321 O O . GLY A 1 166 ? -0.08 -22.672 4.008 1 96.31 166 GLY A O 1
ATOM 1322 N N . ALA A 1 167 ? -1.075 -20.734 3.607 1 97.44 167 ALA A N 1
ATOM 1323 C CA . ALA A 1 167 ? -0.631 -20.641 2.219 1 97.44 167 ALA A CA 1
ATOM 1324 C C . ALA A 1 167 ? 0.129 -19.344 1.96 1 97.44 167 ALA A C 1
ATOM 1326 O O . ALA A 1 167 ? -0.304 -18.281 2.381 1 97.44 167 ALA A O 1
ATOM 1327 N N . MET A 1 168 ? 1.237 -19.422 1.361 1 97 168 MET A N 1
ATOM 1328 C CA . MET A 1 168 ? 2.027 -18.297 0.872 1 97 168 MET A CA 1
ATOM 1329 C C . MET A 1 168 ? 2.254 -18.406 -0.633 1 97 168 MET A C 1
ATOM 1331 O O . MET A 1 168 ? 2.666 -19.469 -1.128 1 97 168 MET A O 1
ATOM 1335 N N . ASP A 1 169 ? 1.964 -17.391 -1.343 1 97.06 169 ASP A N 1
ATOM 1336 C CA . ASP A 1 169 ? 2.074 -17.375 -2.799 1 97.06 169 ASP A CA 1
ATOM 1337 C C . ASP A 1 169 ? 2.922 -16.203 -3.273 1 97.06 169 ASP A C 1
ATOM 1339 O O . ASP A 1 169 ? 2.467 -15.055 -3.26 1 97.06 169 ASP A O 1
ATOM 1343 N N . LEU A 1 170 ? 4.145 -16.5 -3.695 1 97.06 170 LEU A N 1
ATOM 1344 C CA . LEU A 1 170 ? 5.043 -15.469 -4.203 1 97.06 170 LEU A CA 1
ATOM 1345 C C . LEU A 1 170 ? 5.035 -15.438 -5.727 1 97.06 170 LEU A C 1
ATOM 1347 O O . LEU A 1 170 ? 5.793 -16.172 -6.371 1 97.06 170 LEU A O 1
ATOM 1351 N N . GLY A 1 171 ? 4.223 -14.539 -6.32 1 94.56 171 GLY A N 1
ATOM 1352 C CA . GLY A 1 171 ? 4.109 -14.406 -7.762 1 94.56 171 GLY A CA 1
ATOM 1353 C C . GLY A 1 171 ? 5.094 -13.406 -8.344 1 94.56 171 GLY A C 1
ATOM 1354 O O . GLY A 1 171 ? 6.113 -13.102 -7.73 1 94.56 171 GLY A O 1
ATOM 1355 N N . GLY A 1 172 ? 4.809 -13.016 -9.539 1 93.12 172 GLY A N 1
ATOM 1356 C CA . GLY A 1 172 ? 5.656 -12.047 -10.219 1 93.12 172 GLY A CA 1
ATOM 1357 C C . GLY A 1 172 ? 5.414 -10.617 -9.766 1 93.12 172 GLY A C 1
ATOM 1358 O O . GLY A 1 172 ? 6.355 -9.828 -9.656 1 93.12 172 GLY A O 1
ATOM 1359 N N . ALA A 1 173 ? 4.125 -10.367 -9.445 1 92.75 173 ALA A N 1
ATOM 1360 C CA . ALA A 1 173 ? 3.789 -8.977 -9.164 1 92.75 173 ALA A CA 1
ATOM 1361 C C . ALA A 1 173 ? 3.426 -8.781 -7.699 1 92.75 173 ALA A C 1
ATOM 1363 O O . ALA A 1 173 ? 3.498 -7.664 -7.176 1 92.75 173 ALA A O 1
ATOM 1364 N N . SER A 1 174 ? 3 -9.844 -7.02 1 93.94 174 SER A N 1
ATOM 1365 C CA . SER A 1 174 ? 2.547 -9.688 -5.641 1 93.94 174 SER A CA 1
ATOM 1366 C C . SER A 1 174 ? 2.908 -10.906 -4.801 1 93.94 174 SER A C 1
ATOM 1368 O O . SER A 1 174 ? 3.322 -11.938 -5.336 1 93.94 174 SER A O 1
ATOM 1370 N N . PHE A 1 175 ? 2.85 -10.773 -3.498 1 96 175 PHE A N 1
ATOM 1371 C CA . PHE A 1 175 ? 3.051 -11.82 -2.5 1 96 175 PHE A CA 1
ATOM 1372 C C . PHE A 1 175 ? 1.844 -11.93 -1.575 1 96 175 PHE A C 1
ATOM 1374 O O . PHE A 1 175 ? 1.433 -10.938 -0.967 1 96 175 PHE A O 1
ATOM 1381 N N . GLN A 1 176 ? 1.182 -13.078 -1.541 1 95.44 176 GLN A N 1
ATOM 1382 C CA . GLN A 1 176 ? -0.007 -13.289 -0.721 1 95.44 176 GLN A CA 1
ATOM 1383 C C . GLN A 1 176 ? 0.295 -14.211 0.458 1 95.44 176 GLN A C 1
ATOM 1385 O O . GLN A 1 176 ? 1.062 -15.164 0.324 1 95.44 176 GLN A O 1
ATOM 1390 N N . ILE A 1 177 ? -0.349 -13.953 1.565 1 95.06 177 ILE A N 1
ATOM 1391 C CA . ILE A 1 177 ? -0.368 -14.828 2.734 1 95.06 177 ILE A CA 1
ATOM 1392 C C . ILE A 1 177 ? -1.81 -15.055 3.186 1 95.06 177 ILE A C 1
ATOM 1394 O O . ILE A 1 177 ? -2.619 -14.125 3.188 1 95.06 177 ILE A O 1
ATOM 1398 N N . ALA A 1 178 ? -2.158 -16.234 3.459 1 95.69 178 ALA A N 1
ATOM 1399 C CA . ALA A 1 178 ? -3.465 -16.578 4.016 1 95.69 178 ALA A CA 1
ATOM 1400 C C . ALA A 1 178 ? -3.348 -17.672 5.062 1 95.69 178 ALA A C 1
ATOM 1402 O O . ALA A 1 178 ? -2.781 -18.734 4.793 1 95.69 178 ALA A O 1
ATOM 1403 N N . VAL A 1 179 ? -3.844 -17.438 6.277 1 94.75 179 VAL A N 1
ATOM 1404 C CA . VAL A 1 179 ? -3.74 -18.391 7.371 1 94.75 179 VAL A CA 1
ATOM 1405 C C . VAL A 1 179 ? -5.016 -18.359 8.211 1 94.75 179 VAL A C 1
ATOM 1407 O O . VAL A 1 179 ? -5.691 -17.328 8.281 1 94.75 179 VAL A O 1
ATOM 1410 N N . GLU A 1 180 ? -5.328 -19.5 8.773 1 92.88 180 GLU A N 1
ATOM 1411 C CA . GLU A 1 180 ? -6.402 -19.531 9.758 1 92.88 180 GLU A CA 1
ATOM 1412 C C . GLU A 1 180 ? -6.012 -18.781 11.023 1 92.88 180 GLU A C 1
ATOM 1414 O O . GLU A 1 180 ? -4.871 -18.875 11.484 1 92.88 180 GLU A O 1
ATOM 1419 N N . VAL A 1 181 ? -6.926 -17.969 11.531 1 90 181 VAL A N 1
ATOM 1420 C CA . VAL A 1 181 ? -6.664 -17.25 12.773 1 90 181 VAL A CA 1
ATOM 1421 C C . VAL A 1 181 ? -7.773 -17.516 13.781 1 90 181 VAL A C 1
ATOM 1423 O O . VAL A 1 181 ? -8.852 -18 13.414 1 90 181 VAL A O 1
ATOM 1426 N N . ASN A 1 182 ? -7.375 -17.219 15.031 1 83.31 182 ASN A N 1
ATOM 1427 C CA . ASN A 1 182 ? -8.336 -17.453 16.109 1 83.31 182 ASN A CA 1
ATOM 1428 C C . ASN A 1 182 ? -9.359 -16.312 16.188 1 83.31 182 ASN A C 1
ATOM 1430 O O . ASN A 1 182 ? -9.094 -15.195 15.742 1 83.31 182 ASN A O 1
ATOM 1434 N N . GLU A 1 183 ? -10.492 -16.625 16.672 1 72.44 183 GLU A N 1
ATOM 1435 C CA . GLU A 1 183 ? -11.602 -15.688 16.797 1 72.44 183 GLU A CA 1
ATOM 1436 C C . GLU A 1 183 ? -11.219 -14.477 17.641 1 72.44 183 GLU A C 1
ATOM 1438 O O . GLU A 1 183 ? -11.703 -13.367 17.406 1 72.44 183 GLU A O 1
ATOM 1443 N N . ASN A 1 184 ? -10.336 -14.727 18.422 1 67.69 184 ASN A N 1
ATOM 1444 C CA . ASN A 1 184 ? -9.992 -13.672 19.359 1 67.69 184 ASN A CA 1
ATOM 1445 C C . ASN A 1 184 ? -8.961 -12.711 18.781 1 67.69 184 ASN A C 1
ATOM 1447 O O . ASN A 1 184 ? -8.742 -11.625 19.312 1 67.69 184 ASN A O 1
ATOM 1451 N N . ASP A 1 185 ? -8.484 -13.109 17.641 1 72.25 185 ASP A N 1
ATOM 1452 C CA . ASP A 1 185 ? -7.484 -12.25 17.016 1 72.25 185 ASP A CA 1
ATOM 1453 C C . ASP A 1 185 ? -8.141 -11.18 16.141 1 72.25 185 ASP A C 1
ATOM 1455 O O . ASP A 1 185 ? -8.992 -11.492 15.305 1 72.25 185 ASP A O 1
ATOM 1459 N N . LYS A 1 186 ? -8.031 -9.969 16.531 1 66.31 186 LYS A N 1
ATOM 1460 C CA . LYS A 1 186 ? -8.688 -8.898 15.789 1 66.31 186 LYS A CA 1
ATOM 1461 C C . LYS A 1 186 ? -7.77 -8.336 14.711 1 66.31 186 LYS A C 1
ATOM 1463 O O . LYS A 1 186 ? -6.949 -7.453 14.977 1 66.31 186 LYS A O 1
ATOM 1468 N N . TYR A 1 187 ? -7.789 -9.094 13.578 1 73.75 187 TYR A N 1
ATOM 1469 C CA . TYR A 1 187 ? -7.086 -8.555 12.422 1 73.75 187 TYR A CA 1
ATOM 1470 C C . TYR A 1 187 ? -8.055 -7.871 11.461 1 73.75 187 TYR A C 1
ATOM 1472 O O . TYR A 1 187 ? -9.141 -8.391 11.195 1 73.75 187 TYR A O 1
ATOM 1480 N N . GLU A 1 188 ? -7.805 -6.746 11 1 67.25 188 GLU A N 1
ATOM 1481 C CA . GLU A 1 188 ? -8.664 -5.996 10.086 1 67.25 188 GLU A CA 1
ATOM 1482 C C . GLU A 1 188 ? -8.922 -6.781 8.805 1 67.25 188 GLU A C 1
ATOM 1484 O O . GLU A 1 188 ? -10.016 -6.695 8.234 1 67.25 188 GLU A O 1
ATOM 1489 N N . GLU A 1 189 ? -7.969 -7.582 8.43 1 74.19 189 GLU A N 1
ATOM 1490 C CA . GLU A 1 189 ? -8.102 -8.305 7.172 1 74.19 189 GLU A CA 1
ATOM 1491 C C . GLU A 1 189 ? -8.469 -9.766 7.406 1 74.19 189 GLU A C 1
ATOM 1493 O O . GLU A 1 189 ? -7.973 -10.656 6.711 1 74.19 189 GLU A O 1
ATOM 1498 N N . SER A 1 190 ? -9.281 -9.938 8.375 1 82.69 190 SER A N 1
ATOM 1499 C CA . SER A 1 190 ? -9.789 -11.289 8.594 1 82.69 190 SER A CA 1
ATOM 1500 C C . SER A 1 190 ? -11.141 -11.5 7.914 1 82.69 190 SER A C 1
ATOM 1502 O O . SER A 1 190 ? -11.969 -10.586 7.883 1 82.69 190 SER A O 1
ATOM 1504 N N . LEU A 1 191 ? -11.258 -12.68 7.371 1 85.94 191 LEU A N 1
ATOM 1505 C CA . LEU A 1 191 ? -12.469 -13.07 6.664 1 85.94 191 LEU A CA 1
ATOM 1506 C C . LEU A 1 191 ? -13.047 -14.359 7.254 1 85.94 191 LEU A C 1
ATOM 1508 O O . LEU A 1 191 ? -12.305 -15.211 7.738 1 85.94 191 LEU A O 1
ATOM 1512 N N . LEU A 1 192 ? -14.375 -14.375 7.227 1 87.19 192 LEU A N 1
ATOM 1513 C CA . LEU A 1 192 ? -15.039 -15.633 7.551 1 87.19 192 LEU A CA 1
ATOM 1514 C C . LEU A 1 192 ? -15.297 -16.453 6.293 1 87.19 192 LEU A C 1
ATOM 1516 O O . LEU A 1 192 ? -16 -16.016 5.387 1 87.19 192 LEU A O 1
ATOM 1520 N N . VAL A 1 193 ? -14.672 -17.609 6.258 1 88.69 193 VAL A N 1
ATOM 1521 C CA . VAL A 1 193 ? -14.789 -18.5 5.113 1 88.69 193 VAL A CA 1
ATOM 1522 C C . VAL A 1 193 ? -15.602 -19.734 5.504 1 88.69 193 VAL A C 1
ATOM 1524 O O . VAL A 1 193 ? -15.234 -20.469 6.426 1 88.69 193 VAL A O 1
ATOM 1527 N N . THR A 1 194 ? -16.656 -19.938 4.832 1 86.88 194 THR A N 1
ATOM 1528 C CA . THR A 1 194 ? -17.5 -21.078 5.125 1 86.88 194 THR A CA 1
ATOM 1529 C C . THR A 1 194 ? -17.359 -22.141 4.039 1 86.88 194 THR A C 1
ATOM 1531 O O . THR A 1 194 ? -17.625 -21.875 2.863 1 86.88 194 THR A O 1
ATOM 1534 N N . VAL A 1 195 ? -16.922 -23.281 4.414 1 86.56 195 VAL A N 1
ATOM 1535 C CA . VAL A 1 195 ? -16.797 -24.438 3.535 1 86.56 195 VAL A CA 1
ATOM 1536 C C . VAL A 1 195 ? -17.688 -25.578 4.059 1 86.56 195 VAL A C 1
ATOM 1538 O O . VAL A 1 195 ? -17.344 -26.234 5.043 1 86.56 195 VAL A O 1
ATOM 1541 N N . GLY A 1 196 ? -18.797 -25.797 3.285 1 82.06 196 GLY A N 1
ATOM 1542 C CA . GLY A 1 196 ? -19.781 -26.703 3.861 1 82.06 196 GLY A CA 1
ATOM 1543 C C . GLY A 1 196 ? -20.375 -26.188 5.156 1 82.06 196 GLY A C 1
ATOM 1544 O O . GLY A 1 196 ? -20.906 -25.078 5.203 1 82.06 196 GLY A O 1
ATOM 1545 N N . THR A 1 197 ? -20.109 -26.984 6.191 1 81.44 197 THR A N 1
ATOM 1546 C CA . THR A 1 197 ? -20.641 -26.578 7.484 1 81.44 197 THR A CA 1
ATOM 1547 C C . THR A 1 197 ? -19.562 -25.922 8.336 1 81.44 197 THR A C 1
ATOM 1549 O O . THR A 1 197 ? -19.828 -25.453 9.445 1 81.44 197 THR A O 1
ATOM 1552 N N . LYS A 1 198 ? -18.438 -25.859 7.75 1 86.44 198 LYS A N 1
ATOM 1553 C CA . LYS A 1 198 ? -17.312 -25.344 8.516 1 86.44 198 LYS A CA 1
ATOM 1554 C C . LYS A 1 198 ? -17.172 -23.828 8.328 1 86.44 198 LYS A C 1
ATOM 1556 O O . LYS A 1 198 ? -17.219 -23.328 7.203 1 86.44 198 LYS A O 1
ATOM 1561 N N . ARG A 1 199 ? -17.078 -23.125 9.461 1 88.38 199 ARG A N 1
ATOM 1562 C CA . ARG A 1 199 ? -16.828 -21.703 9.461 1 88.38 199 ARG A CA 1
ATOM 1563 C C . ARG A 1 199 ? -15.422 -21.391 9.977 1 88.38 199 ARG A C 1
ATOM 1565 O O . ARG A 1 199 ? -15.109 -21.656 11.141 1 88.38 199 ARG A O 1
ATOM 1572 N N . ILE A 1 200 ? -14.641 -20.906 9.102 1 91.12 200 ILE A N 1
ATOM 1573 C CA . ILE A 1 200 ? -13.227 -20.75 9.414 1 91.12 200 ILE A CA 1
ATOM 1574 C C . ILE A 1 200 ? -12.828 -19.281 9.266 1 91.12 200 ILE A C 1
ATOM 1576 O O . ILE A 1 200 ? -13.141 -18.641 8.258 1 91.12 200 ILE A O 1
ATOM 1580 N N . ARG A 1 201 ? -12.203 -18.766 10.25 1 91.06 201 ARG A N 1
ATOM 1581 C CA . ARG A 1 201 ? -11.664 -17.422 10.164 1 91.06 201 ARG A CA 1
ATOM 1582 C C . ARG A 1 201 ? -10.273 -17.422 9.539 1 91.06 201 ARG A C 1
ATOM 1584 O O . ARG A 1 201 ? -9.352 -18.062 10.055 1 91.06 201 ARG A O 1
ATOM 1591 N N . VAL A 1 202 ? -10.188 -16.703 8.406 1 92.81 202 VAL A N 1
ATOM 1592 C CA . VAL A 1 202 ? -8.945 -16.703 7.637 1 92.81 202 VAL A CA 1
ATOM 1593 C C . VAL A 1 202 ? -8.414 -15.273 7.512 1 92.81 202 VAL A C 1
ATOM 1595 O O . VAL A 1 202 ? -9.164 -14.359 7.145 1 92.81 202 VAL A O 1
ATOM 1598 N N . PHE A 1 203 ? -7.191 -15.117 7.961 1 92.12 203 PHE A N 1
ATOM 1599 C CA . PHE A 1 203 ? -6.477 -13.883 7.641 1 92.12 203 PHE A CA 1
ATOM 1600 C C . PHE A 1 203 ? -5.859 -13.961 6.25 1 92.12 203 PHE A C 1
ATOM 1602 O O . PHE A 1 203 ? -5.219 -14.961 5.906 1 92.12 203 PHE A O 1
ATOM 1609 N N . SER A 1 204 ? -6.074 -12.953 5.418 1 93.19 204 SER A N 1
ATOM 1610 C CA . SER A 1 204 ? -5.488 -12.906 4.086 1 93.19 204 SER A CA 1
ATOM 1611 C C . SER A 1 204 ? -4.961 -11.508 3.768 1 93.19 204 SER A C 1
ATOM 1613 O O . SER A 1 204 ? -5.652 -10.508 3.99 1 93.19 204 SER A O 1
ATOM 1615 N N . HIS A 1 205 ? -3.734 -11.461 3.295 1 91.81 205 HIS A N 1
ATOM 1616 C CA . HIS A 1 205 ? -3.096 -10.203 2.941 1 91.81 205 HIS A CA 1
ATOM 1617 C C . HIS A 1 205 ? -2.275 -10.336 1.664 1 91.81 205 HIS A C 1
ATOM 1619 O O . HIS A 1 205 ? -1.681 -11.383 1.411 1 91.81 205 HIS A O 1
ATOM 1625 N N . SER A 1 206 ? -2.312 -9.305 0.841 1 91.88 206 SER A N 1
ATOM 1626 C CA . SER A 1 206 ? -1.557 -9.273 -0.407 1 91.88 206 SER A CA 1
ATOM 1627 C C . SER A 1 206 ? -0.604 -8.086 -0.448 1 91.88 206 SER A C 1
ATOM 1629 O O . SER A 1 206 ? -1.011 -6.949 -0.202 1 91.88 206 SER A O 1
ATOM 1631 N N . TYR A 1 207 ? 0.62 -8.32 -0.642 1 91.56 207 TYR A N 1
ATOM 1632 C CA . TYR A 1 207 ? 1.638 -7.297 -0.851 1 91.56 207 TYR A CA 1
ATOM 1633 C C . TYR A 1 207 ? 1.849 -7.035 -2.338 1 91.56 207 TYR A C 1
ATOM 1635 O O . TYR A 1 207 ? 2.744 -7.613 -2.955 1 91.56 207 TYR A O 1
ATOM 1643 N N . LEU A 1 208 ? 0.989 -6.152 -2.875 1 88.5 208 LEU A N 1
ATOM 1644 C CA . LEU A 1 208 ? 1.154 -5.781 -4.277 1 88.5 208 LEU A CA 1
ATOM 1645 C C . LEU A 1 208 ? 2.506 -5.117 -4.508 1 88.5 208 LEU A C 1
ATOM 1647 O O . LEU A 1 208 ? 2.928 -4.266 -3.717 1 88.5 208 LEU A O 1
ATOM 1651 N N . GLY A 1 209 ? 3.199 -5.484 -5.562 1 90.75 209 GLY A N 1
ATOM 1652 C CA . GLY A 1 209 ? 4.508 -4.93 -5.875 1 90.75 209 GLY A CA 1
ATOM 1653 C C . GLY A 1 209 ? 5.648 -5.711 -5.246 1 90.75 209 GLY A C 1
ATOM 1654 O O . GLY A 1 209 ? 6.82 -5.422 -5.508 1 90.75 209 GLY A O 1
ATOM 1655 N N . TYR A 1 210 ? 5.371 -6.711 -4.484 1 94.56 210 TYR A N 1
ATOM 1656 C CA . TYR A 1 210 ? 6.395 -7.469 -3.77 1 94.56 210 TYR A CA 1
ATOM 1657 C C . TYR A 1 210 ? 6.602 -8.836 -4.402 1 94.56 210 TYR A C 1
ATOM 1659 O O . TYR A 1 210 ? 7.277 -9.695 -3.83 1 94.56 210 TYR A O 1
ATOM 1667 N N . GLY A 1 211 ? 5.961 -9.016 -5.59 1 95.62 211 GLY A N 1
ATOM 1668 C CA . GLY A 1 211 ? 6.324 -10.195 -6.371 1 95.62 211 GLY A CA 1
ATOM 1669 C C . GLY A 1 211 ? 7.75 -10.148 -6.887 1 95.62 211 GLY A C 1
ATOM 1670 O O . GLY A 1 211 ? 8.383 -9.086 -6.891 1 95.62 211 GLY A O 1
ATOM 1671 N N . VAL A 1 212 ? 8.234 -11.211 -7.371 1 96.75 212 VAL A N 1
ATOM 1672 C CA . VAL A 1 212 ? 9.648 -11.359 -7.727 1 96.75 212 VAL A CA 1
ATOM 1673 C C . VAL A 1 212 ? 9.984 -10.422 -8.883 1 96.75 212 VAL A C 1
ATOM 1675 O O . VAL A 1 212 ? 11.008 -9.727 -8.852 1 96.75 212 VAL A O 1
ATOM 1678 N N . ASP A 1 213 ? 9.164 -10.352 -9.883 1 93.38 213 ASP A N 1
ATOM 1679 C CA . ASP A 1 213 ? 9.469 -9.578 -11.086 1 93.38 213 ASP A CA 1
ATOM 1680 C C . ASP A 1 213 ? 9.398 -8.078 -10.805 1 93.38 213 ASP A C 1
ATOM 1682 O O . ASP A 1 213 ? 10.32 -7.332 -11.148 1 93.38 213 ASP A O 1
ATOM 1686 N N . VAL A 1 214 ? 8.328 -7.707 -10.18 1 92.38 214 VAL A N 1
ATOM 1687 C CA . VAL A 1 214 ? 8.094 -6.285 -9.961 1 92.38 214 VAL A CA 1
ATOM 1688 C C . VAL A 1 214 ? 9.094 -5.742 -8.945 1 92.38 214 VAL A C 1
ATOM 1690 O O . VAL A 1 214 ? 9.633 -4.648 -9.125 1 92.38 214 VAL A O 1
ATOM 1693 N N . SER A 1 215 ? 9.367 -6.426 -7.871 1 95.38 215 SER A N 1
ATOM 1694 C CA . SER A 1 215 ? 10.328 -5.973 -6.875 1 95.38 215 SER A CA 1
ATOM 1695 C C . SER A 1 215 ? 11.742 -5.918 -7.457 1 95.38 215 SER A C 1
ATOM 1697 O O . SER A 1 215 ? 12.523 -5.027 -7.117 1 95.38 215 SER A O 1
ATOM 1699 N N . SER A 1 216 ? 12.094 -6.863 -8.344 1 96.12 216 SER A N 1
ATOM 1700 C CA . SER A 1 216 ? 13.391 -6.84 -9.008 1 96.12 216 SER A CA 1
ATOM 1701 C C . SER A 1 216 ? 13.555 -5.582 -9.859 1 96.12 216 SER A C 1
ATOM 1703 O O . SER A 1 216 ? 14.617 -4.957 -9.852 1 96.12 216 SER A O 1
ATOM 1705 N N . ARG A 1 217 ? 12.57 -5.23 -10.57 1 93.12 217 ARG A N 1
ATOM 1706 C CA . ARG A 1 217 ? 12.602 -4.023 -11.383 1 93.12 217 ARG A CA 1
ATOM 1707 C C . ARG A 1 217 ? 12.766 -2.777 -10.516 1 93.12 217 ARG A C 1
ATOM 1709 O O . ARG A 1 217 ? 13.492 -1.852 -10.883 1 93.12 217 ARG A O 1
ATOM 1716 N N . SER A 1 218 ? 12.062 -2.779 -9.406 1 92.19 218 SER A N 1
ATOM 1717 C CA . SER A 1 218 ? 12.156 -1.652 -8.484 1 92.19 218 SER A CA 1
ATOM 1718 C C . SER A 1 218 ? 13.586 -1.473 -7.977 1 92.19 218 SER A C 1
ATOM 1720 O O . SER A 1 218 ? 14.078 -0.348 -7.891 1 92.19 218 SER A O 1
ATOM 1722 N N . ILE A 1 219 ? 14.195 -2.547 -7.652 1 95.5 219 ILE A N 1
ATOM 1723 C CA . ILE A 1 219 ? 15.57 -2.52 -7.172 1 95.5 219 ILE A CA 1
ATOM 1724 C C . ILE A 1 219 ? 16.5 -2.033 -8.281 1 95.5 219 ILE A C 1
ATOM 1726 O O . ILE A 1 219 ? 17.391 -1.221 -8.039 1 95.5 219 ILE A O 1
ATOM 1730 N N . THR A 1 220 ? 16.266 -2.504 -9.5 1 96.12 220 THR A N 1
ATOM 1731 C CA . THR A 1 220 ? 17.062 -2.086 -10.648 1 96.12 220 THR A CA 1
ATOM 1732 C C . THR A 1 220 ? 16.953 -0.579 -10.859 1 96.12 220 THR A C 1
ATOM 1734 O O . THR A 1 220 ? 17.953 0.098 -11.078 1 96.12 220 THR A O 1
ATOM 1737 N N . LYS A 1 221 ? 15.781 -0.068 -10.781 1 93.69 221 LYS A N 1
ATOM 1738 C CA . LYS A 1 221 ? 15.562 1.367 -10.93 1 93.69 221 LYS A CA 1
ATOM 1739 C C . LYS A 1 221 ? 16.25 2.146 -9.812 1 93.69 221 LYS A C 1
ATOM 1741 O O . LYS A 1 221 ? 16.812 3.217 -10.055 1 93.69 221 LYS A O 1
ATOM 1746 N N . ALA A 1 222 ? 16.156 1.628 -8.602 1 93.12 222 ALA A N 1
ATOM 1747 C CA . ALA A 1 222 ? 16.812 2.279 -7.465 1 93.12 222 ALA A CA 1
ATOM 1748 C C . ALA A 1 222 ? 18.312 2.361 -7.664 1 93.12 222 ALA A C 1
ATOM 1750 O O . ALA A 1 222 ? 18.922 3.4 -7.406 1 93.12 222 ALA A O 1
ATOM 1751 N N . ILE A 1 223 ? 18.891 1.271 -8.133 1 96.56 223 ILE A N 1
ATOM 1752 C CA . ILE A 1 223 ? 20.328 1.249 -8.383 1 96.56 223 ILE A CA 1
ATOM 1753 C C . ILE A 1 223 ? 20.688 2.287 -9.445 1 96.56 223 ILE A C 1
ATOM 1755 O O . ILE A 1 223 ? 21.656 3.045 -9.289 1 96.56 223 ILE A O 1
ATOM 1759 N N . SER A 1 224 ? 19.906 2.311 -10.508 1 95.88 224 SER A N 1
ATOM 1760 C CA . SER A 1 224 ? 20.141 3.273 -11.586 1 95.88 224 SER A CA 1
ATOM 1761 C C . SER A 1 224 ? 20.062 4.707 -11.062 1 95.88 224 SER A C 1
ATOM 1763 O O . SER A 1 224 ? 20.906 5.539 -11.414 1 95.88 224 SER A O 1
ATOM 1765 N N . ALA A 1 225 ? 19.109 4.992 -10.25 1 92.88 225 ALA A N 1
ATOM 1766 C CA . ALA A 1 225 ? 18.906 6.344 -9.734 1 92.88 225 ALA A CA 1
ATOM 1767 C C . ALA A 1 225 ? 20.047 6.758 -8.812 1 92.88 225 ALA A C 1
ATOM 1769 O O . ALA A 1 225 ? 20.578 7.863 -8.93 1 92.88 225 ALA A O 1
ATOM 1770 N N . VAL A 1 226 ? 20.391 5.91 -7.918 1 94.81 226 VAL A N 1
ATOM 1771 C CA . VAL A 1 226 ? 21.391 6.215 -6.898 1 94.81 226 VAL A CA 1
ATOM 1772 C C . VAL A 1 226 ? 22.766 6.363 -7.551 1 94.81 226 VAL A C 1
ATOM 1774 O O . VAL A 1 226 ? 23.547 7.242 -7.172 1 94.81 226 VAL A O 1
ATOM 1777 N N . THR A 1 227 ? 23.047 5.52 -8.539 1 95.19 227 THR A N 1
ATOM 1778 C CA . THR A 1 227 ? 24.344 5.574 -9.188 1 95.19 227 THR A CA 1
ATOM 1779 C C . THR A 1 227 ? 24.344 6.582 -10.336 1 95.19 227 THR A C 1
ATOM 1781 O O . THR A 1 227 ? 25.375 6.812 -10.977 1 95.19 227 THR A O 1
ATOM 1784 N N . ASP A 1 228 ? 23.188 7.129 -10.586 1 93.25 228 ASP A N 1
ATOM 1785 C CA . ASP A 1 228 ? 23 8.125 -11.641 1 93.25 228 ASP A CA 1
ATOM 1786 C C . ASP A 1 228 ? 23.516 7.598 -12.984 1 93.25 228 ASP A C 1
ATOM 1788 O O . ASP A 1 228 ? 24.312 8.258 -13.648 1 93.25 228 ASP A O 1
ATOM 1792 N N . SER A 1 229 ? 23.156 6.367 -13.328 1 94.44 229 SER A N 1
ATOM 1793 C CA . SER A 1 229 ? 23.594 5.723 -14.562 1 94.44 229 SER A CA 1
ATOM 1794 C C . SER A 1 229 ? 22.5 4.824 -15.125 1 94.44 229 SER A C 1
ATOM 1796 O O . SER A 1 229 ? 21.703 4.254 -14.375 1 94.44 229 SER A O 1
ATOM 1798 N N . ASP A 1 230 ? 22.453 4.715 -16.469 1 93.88 230 ASP A N 1
ATOM 1799 C CA . ASP A 1 230 ? 21.547 3.775 -17.125 1 93.88 230 ASP A CA 1
ATOM 1800 C C . ASP A 1 230 ? 22.281 2.494 -17.516 1 93.88 230 ASP A C 1
ATOM 1802 O O . ASP A 1 230 ? 21.703 1.612 -18.156 1 93.88 230 ASP A O 1
ATOM 1806 N N . ASN A 1 231 ? 23.562 2.449 -17.312 1 96.75 231 ASN A N 1
ATOM 1807 C CA . ASN A 1 231 ? 24.391 1.255 -17.391 1 96.75 231 ASN A CA 1
ATOM 1808 C C . ASN A 1 231 ? 24.922 0.861 -16.016 1 96.75 231 ASN A C 1
ATOM 1810 O O . ASN A 1 231 ? 25.938 1.403 -15.547 1 96.75 231 ASN A O 1
ATOM 1814 N N . ILE A 1 232 ? 24.266 -0.153 -15.422 1 97.44 232 ILE A N 1
ATOM 1815 C CA . ILE A 1 232 ? 24.516 -0.312 -13.992 1 97.44 232 ILE A CA 1
ATOM 1816 C C . ILE A 1 232 ? 25.047 -1.717 -13.719 1 97.44 232 ILE A C 1
ATOM 1818 O O . ILE A 1 232 ? 24.688 -2.672 -14.406 1 97.44 232 ILE A O 1
ATOM 1822 N N . SER A 1 233 ? 25.953 -1.811 -12.695 1 97.88 233 SER A N 1
ATOM 1823 C CA . SER A 1 233 ? 26.266 -3.092 -12.07 1 97.88 233 SER A CA 1
ATOM 1824 C C . SER A 1 233 ? 25.172 -3.502 -11.078 1 97.88 233 SER A C 1
ATOM 1826 O O . SER A 1 233 ? 24.797 -2.721 -10.211 1 97.88 233 SER A O 1
ATOM 1828 N N . ASN A 1 234 ? 24.641 -4.691 -11.234 1 98.06 234 ASN A N 1
ATOM 1829 C CA . ASN A 1 234 ? 23.562 -5.188 -10.391 1 98.06 234 ASN A CA 1
ATOM 1830 C C . ASN A 1 234 ? 23.922 -6.52 -9.742 1 98.06 234 ASN A C 1
ATOM 1832 O O . ASN A 1 234 ? 24.078 -7.531 -10.43 1 98.06 234 ASN A O 1
ATOM 1836 N N . PRO A 1 235 ? 24.062 -6.488 -8.445 1 98.56 235 PRO A N 1
ATOM 1837 C CA . PRO A 1 235 ? 24.469 -7.711 -7.758 1 98.56 235 PRO A CA 1
ATOM 1838 C C . PRO A 1 235 ? 23.406 -8.797 -7.777 1 98.56 235 PRO A C 1
ATOM 1840 O O . PRO A 1 235 ? 23.672 -9.945 -7.414 1 98.56 235 PRO A O 1
ATOM 1843 N N . CYS A 1 236 ? 22.188 -8.516 -8.211 1 98.38 236 CYS A N 1
ATOM 1844 C CA . CYS A 1 236 ? 21.047 -9.422 -8.086 1 98.38 236 CYS A CA 1
ATOM 1845 C C . CYS A 1 236 ? 20.906 -10.297 -9.32 1 98.38 236 CYS A C 1
ATOM 1847 O O . CYS A 1 236 ? 20.016 -11.141 -9.398 1 98.38 236 CYS A O 1
ATOM 1849 N N . PHE A 1 237 ? 21.797 -10.125 -10.305 1 98.25 237 PHE A N 1
ATOM 1850 C CA . PHE A 1 237 ? 21.891 -10.992 -11.469 1 98.25 237 PHE A CA 1
ATOM 1851 C C . PHE A 1 237 ? 23.203 -11.773 -11.469 1 98.25 237 PHE A C 1
ATOM 1853 O O . PHE A 1 237 ? 24.203 -11.305 -10.914 1 98.25 237 PHE A O 1
ATOM 1860 N N . PRO A 1 238 ? 23.188 -12.961 -12.086 1 98.12 238 PRO A N 1
ATOM 1861 C CA . PRO A 1 238 ? 24.422 -13.758 -12.102 1 98.12 238 PRO A CA 1
ATOM 1862 C C . PRO A 1 238 ? 25.609 -13.008 -12.703 1 98.12 238 PRO A C 1
ATOM 1864 O O . PRO A 1 238 ? 25.422 -12.125 -13.547 1 98.12 238 PRO A O 1
ATOM 1867 N N . LYS A 1 239 ? 26.766 -13.43 -12.242 1 98.06 239 LYS A N 1
ATOM 1868 C CA . LYS A 1 239 ? 28 -12.82 -12.727 1 98.06 239 LYS A CA 1
ATOM 1869 C C . LYS A 1 239 ? 28.078 -12.898 -14.25 1 98.06 239 LYS A C 1
ATOM 1871 O O . LYS A 1 239 ? 27.922 -13.977 -14.828 1 98.06 239 LYS A O 1
ATOM 1876 N N . GLY A 1 240 ? 28.203 -11.727 -14.898 1 97.81 240 GLY A N 1
ATOM 1877 C CA . GLY A 1 240 ? 28.422 -11.695 -16.344 1 97.81 240 GLY A CA 1
ATOM 1878 C C . GLY A 1 240 ? 27.125 -11.586 -17.125 1 97.81 240 GLY A C 1
ATOM 1879 O O . GLY A 1 240 ? 27.156 -11.375 -18.344 1 97.81 240 GLY A O 1
ATOM 1880 N N . TYR A 1 241 ? 25.984 -11.727 -16.5 1 97.81 241 TYR A N 1
ATOM 1881 C CA . TYR A 1 241 ? 24.703 -11.555 -17.188 1 97.81 241 TYR A CA 1
ATOM 1882 C C . TYR A 1 241 ? 24.516 -10.109 -17.641 1 97.81 241 TYR A C 1
ATOM 1884 O O . TYR A 1 241 ? 24.844 -9.18 -16.906 1 97.81 241 TYR A O 1
ATOM 1892 N N . THR A 1 242 ? 24.078 -9.906 -18.844 1 97.31 242 THR A N 1
ATOM 1893 C CA . THR A 1 242 ? 23.766 -8.578 -19.344 1 97.31 242 THR A CA 1
ATOM 1894 C C . THR A 1 242 ? 22.391 -8.555 -20 1 97.31 242 THR A C 1
ATOM 1896 O O . THR A 1 242 ? 22.016 -9.5 -20.703 1 97.31 242 THR A O 1
ATOM 1899 N N . ASP A 1 243 ? 21.688 -7.566 -19.656 1 94.69 243 ASP A N 1
ATOM 1900 C CA . ASP A 1 243 ? 20.375 -7.383 -20.266 1 94.69 243 ASP A CA 1
ATOM 1901 C C . ASP A 1 243 ? 19.984 -5.906 -20.297 1 94.69 243 ASP A C 1
ATOM 1903 O O . ASP A 1 243 ? 20.562 -5.09 -19.578 1 94.69 243 ASP A O 1
ATOM 1907 N N . THR A 1 244 ? 19.141 -5.547 -21.25 1 93.56 244 THR A N 1
ATOM 1908 C CA . THR A 1 244 ? 18.609 -4.195 -21.344 1 93.56 244 THR A CA 1
ATOM 1909 C C . THR A 1 244 ? 17.109 -4.188 -21.047 1 93.56 244 THR A C 1
ATOM 1911 O O . THR A 1 244 ? 16.328 -4.816 -21.75 1 93.56 244 THR A O 1
ATOM 1914 N N . ILE A 1 245 ? 16.766 -3.58 -20.031 1 89.12 245 ILE A N 1
ATOM 1915 C CA . ILE A 1 245 ? 15.383 -3.484 -19.594 1 89.12 245 ILE A CA 1
ATOM 1916 C C . ILE A 1 245 ? 14.758 -2.201 -20.141 1 89.12 245 ILE A C 1
ATOM 1918 O O . ILE A 1 245 ? 15.203 -1.1 -19.812 1 89.12 245 ILE A O 1
ATOM 1922 N N . VAL A 1 246 ? 13.711 -2.432 -20.906 1 82.62 246 VAL A N 1
ATOM 1923 C CA . VAL A 1 246 ? 13.078 -1.293 -21.578 1 82.62 246 VAL A CA 1
ATOM 1924 C C . VAL A 1 246 ? 11.766 -0.949 -20.859 1 82.62 246 VAL A C 1
ATOM 1926 O O . VAL A 1 246 ? 10.906 -1.812 -20.688 1 82.62 246 VAL A O 1
ATOM 1929 N N . GLY A 1 247 ? 11.57 0.19 -20.359 1 77.88 247 GLY A N 1
ATOM 1930 C CA . GLY A 1 247 ? 10.375 0.777 -19.781 1 77.88 247 GLY A CA 1
ATOM 1931 C C . GLY A 1 247 ? 10.297 2.281 -19.953 1 77.88 247 GLY A C 1
ATOM 1932 O O . GLY A 1 247 ? 10.547 2.791 -21.047 1 77.88 247 GLY A O 1
ATOM 1933 N N . LYS A 1 248 ? 9.781 2.977 -18.891 1 73.88 248 LYS A N 1
ATOM 1934 C CA . LYS A 1 248 ? 9.844 4.434 -18.938 1 73.88 248 LYS A CA 1
ATOM 1935 C C . LYS A 1 248 ? 11.266 4.918 -19.188 1 73.88 248 LYS A C 1
ATOM 1937 O O . LYS A 1 248 ? 11.484 5.898 -19.906 1 73.88 248 LYS A O 1
ATOM 1942 N N . ASP A 1 249 ? 12.164 4.074 -18.547 1 81.88 249 ASP A N 1
ATOM 1943 C CA . ASP A 1 249 ? 13.586 4.25 -18.797 1 81.88 249 ASP A CA 1
ATOM 1944 C C . ASP A 1 249 ? 14.211 2.971 -19.344 1 81.88 249 ASP A C 1
ATOM 1946 O O . ASP A 1 249 ? 13.672 1.88 -19.156 1 81.88 249 ASP A O 1
ATOM 1950 N N . THR A 1 250 ? 15.188 3.176 -20.141 1 91.44 250 THR A N 1
ATOM 1951 C CA . THR A 1 250 ? 15.969 2.039 -20.609 1 91.44 250 THR A CA 1
ATOM 1952 C C . THR A 1 250 ? 17.219 1.86 -19.766 1 91.44 250 THR A C 1
ATOM 1954 O O . THR A 1 250 ? 18.062 2.76 -19.688 1 91.44 250 THR A O 1
ATOM 1957 N N . ILE A 1 251 ? 17.328 0.753 -19.078 1 95.25 251 ILE A N 1
ATOM 1958 C CA . ILE A 1 251 ? 18.453 0.485 -18.188 1 95.25 251 ILE A CA 1
ATOM 1959 C C . ILE A 1 251 ? 19.172 -0.787 -18.625 1 95.25 251 ILE A C 1
ATOM 1961 O O . ILE A 1 251 ? 18.531 -1.828 -18.812 1 95.25 251 ILE A O 1
ATOM 1965 N N . THR A 1 252 ? 20.406 -0.69 -18.875 1 97.44 252 THR A N 1
ATOM 1966 C CA . THR A 1 252 ? 21.234 -1.867 -19.141 1 97.44 252 THR A CA 1
ATOM 1967 C C . THR A 1 252 ? 21.859 -2.381 -17.844 1 97.44 252 THR A C 1
ATOM 1969 O O . THR A 1 252 ? 22.547 -1.634 -17.141 1 97.44 252 THR A O 1
ATOM 1972 N N . VAL A 1 253 ? 21.703 -3.65 -17.562 1 97.25 253 VAL A N 1
ATOM 1973 C CA . VAL A 1 253 ? 22.188 -4.234 -16.312 1 97.25 253 VAL A CA 1
ATOM 1974 C C . VAL A 1 253 ? 23.344 -5.176 -16.609 1 97.25 253 VAL A C 1
ATOM 1976 O O . VAL A 1 253 ? 23.344 -5.883 -17.609 1 97.25 253 VAL A O 1
ATOM 1979 N N . HIS A 1 254 ? 24.359 -5.078 -15.828 1 98.19 254 HIS A N 1
ATOM 1980 C CA . HIS A 1 254 ? 25.484 -6.016 -15.766 1 98.19 254 HIS A CA 1
ATOM 1981 C C . HIS A 1 254 ? 25.516 -6.734 -14.422 1 98.19 254 HIS A C 1
ATOM 1983 O O . HIS A 1 254 ? 25.797 -6.117 -13.391 1 98.19 254 HIS A O 1
ATOM 1989 N N . GLY A 1 255 ? 25.281 -8.016 -14.477 1 98.38 255 GLY A N 1
ATOM 1990 C CA . GLY A 1 255 ? 25.234 -8.789 -13.25 1 98.38 255 GLY A CA 1
ATOM 1991 C C . GLY A 1 255 ? 26.609 -8.984 -12.625 1 98.38 255 GLY A C 1
ATOM 1992 O O . GLY A 1 255 ? 27.578 -9.258 -13.328 1 98.38 255 GLY A O 1
ATOM 1993 N N . THR A 1 256 ? 26.656 -8.789 -11.273 1 98.31 256 THR A N 1
ATOM 1994 C CA . THR A 1 256 ? 27.906 -9.016 -10.562 1 98.31 256 THR A CA 1
ATOM 1995 C C . THR A 1 256 ? 27.797 -10.242 -9.656 1 98.31 256 THR A C 1
ATOM 1997 O O . THR A 1 256 ? 28.797 -10.711 -9.109 1 98.31 256 THR A O 1
ATOM 2000 N N . GLY A 1 257 ? 26.609 -10.773 -9.516 1 98.25 257 GLY A N 1
ATOM 2001 C CA . GLY A 1 257 ? 26.375 -12.055 -8.859 1 98.25 257 GLY A CA 1
ATOM 2002 C C . GLY A 1 257 ? 26.766 -12.047 -7.395 1 98.25 257 GLY A C 1
ATOM 2003 O O . GLY A 1 257 ? 27.484 -12.945 -6.934 1 98.25 257 GLY A O 1
ATOM 2004 N N . ASP A 1 258 ? 26.406 -11.055 -6.621 1 98.25 258 ASP A N 1
ATOM 2005 C CA . ASP A 1 258 ? 26.719 -10.922 -5.203 1 98.25 258 ASP A CA 1
ATOM 2006 C C . ASP A 1 258 ? 25.469 -11.078 -4.344 1 98.25 258 ASP A C 1
ATOM 2008 O O . ASP A 1 258 ? 24.797 -10.094 -4.035 1 98.25 258 ASP A O 1
ATOM 2012 N N . PHE A 1 259 ? 25.266 -12.289 -3.861 1 98.38 259 PHE A N 1
ATOM 2013 C CA . PHE A 1 259 ? 24.078 -12.656 -3.109 1 98.38 259 PHE A CA 1
ATOM 2014 C C . PHE A 1 259 ? 23.906 -11.766 -1.884 1 98.38 259 PHE A C 1
ATOM 2016 O O . PHE A 1 259 ? 22.812 -11.281 -1.596 1 98.38 259 PHE A O 1
ATOM 2023 N N . GLU A 1 260 ? 24.938 -11.531 -1.137 1 97.69 260 GLU A N 1
ATOM 2024 C CA . GLU A 1 260 ? 24.891 -10.758 0.101 1 97.69 260 GLU A CA 1
ATOM 2025 C C . GLU A 1 260 ? 24.5 -9.305 -0.171 1 97.69 260 GLU A C 1
ATOM 2027 O O . GLU A 1 260 ? 23.656 -8.742 0.528 1 97.69 260 GLU A O 1
ATOM 2032 N N . LYS A 1 261 ? 25.156 -8.734 -1.166 1 97.38 261 LYS A N 1
ATOM 2033 C CA . LYS A 1 261 ? 24.828 -7.355 -1.516 1 97.38 261 LYS A CA 1
ATOM 2034 C C . LYS A 1 261 ? 23.391 -7.238 -2.021 1 97.38 261 LYS A C 1
ATOM 2036 O O . LYS A 1 261 ? 22.688 -6.273 -1.705 1 97.38 261 LYS A O 1
ATOM 2041 N N . CYS A 1 262 ? 22.984 -8.203 -2.85 1 98.19 262 CYS A N 1
ATOM 2042 C CA . CYS A 1 262 ? 21.609 -8.234 -3.33 1 98.19 262 CYS A CA 1
ATOM 2043 C C . CYS A 1 262 ? 20.625 -8.305 -2.168 1 98.19 262 CYS A C 1
ATOM 2045 O O . CYS A 1 262 ? 19.641 -7.574 -2.143 1 98.19 262 CYS A O 1
ATOM 2047 N N . SER A 1 263 ? 20.922 -9.18 -1.219 1 97.94 263 SER A N 1
ATOM 2048 C CA . SER A 1 263 ? 20.078 -9.344 -0.038 1 97.94 263 SER A CA 1
ATOM 2049 C C . SER A 1 263 ? 19.969 -8.039 0.753 1 97.94 263 SER A C 1
ATOM 2051 O O . SER A 1 263 ? 18.891 -7.676 1.227 1 97.94 263 SER A O 1
ATOM 2053 N N . LYS A 1 264 ? 21.062 -7.348 0.888 1 95.69 264 LYS A N 1
ATOM 2054 C CA . LYS A 1 264 ? 21.078 -6.09 1.625 1 95.69 264 LYS A CA 1
ATOM 2055 C C . LYS A 1 264 ? 20.234 -5.031 0.934 1 95.69 264 LYS A C 1
ATOM 2057 O O . LYS A 1 264 ? 19.469 -4.316 1.588 1 95.69 264 LYS A O 1
ATOM 2062 N N . ILE A 1 265 ? 20.359 -4.949 -0.353 1 96.56 265 ILE A N 1
ATOM 2063 C CA . ILE A 1 265 ? 19.594 -3.982 -1.136 1 96.56 265 ILE A CA 1
ATOM 2064 C C . ILE A 1 265 ? 18.094 -4.293 -1.03 1 96.56 265 ILE A C 1
ATOM 2066 O O . ILE A 1 265 ? 17.297 -3.402 -0.766 1 96.56 265 ILE A O 1
ATOM 2070 N N . ALA A 1 266 ? 17.75 -5.547 -1.209 1 97 266 ALA A N 1
ATOM 2071 C CA . ALA A 1 266 ? 16.359 -5.961 -1.114 1 97 266 ALA A CA 1
ATOM 2072 C C . ALA A 1 266 ? 15.789 -5.672 0.273 1 97 266 ALA A C 1
ATOM 2074 O O . ALA A 1 266 ? 14.656 -5.188 0.401 1 97 266 ALA A O 1
ATOM 2075 N N . LYS A 1 267 ? 16.547 -5.945 1.306 1 95.69 267 LYS A N 1
ATOM 2076 C CA . LYS A 1 267 ? 16.094 -5.699 2.672 1 95.69 267 LYS A CA 1
ATOM 2077 C C . LYS A 1 267 ? 15.812 -4.215 2.896 1 95.69 267 LYS A C 1
ATOM 2079 O O . LYS A 1 267 ? 14.719 -3.842 3.338 1 95.69 267 LYS A O 1
ATOM 2084 N N . LYS A 1 268 ? 16.734 -3.385 2.564 1 92.12 268 LYS A N 1
ATOM 2085 C CA . LYS A 1 268 ? 16.672 -1.964 2.895 1 92.12 268 LYS A CA 1
ATOM 2086 C C . LYS A 1 268 ? 15.602 -1.257 2.064 1 92.12 268 LYS A C 1
ATOM 2088 O O . LYS A 1 268 ? 14.914 -0.365 2.562 1 92.12 268 LYS A O 1
ATOM 2093 N N . ILE A 1 269 ? 15.484 -1.669 0.835 1 92 269 ILE A N 1
ATOM 2094 C CA . ILE A 1 269 ? 14.586 -0.974 -0.073 1 92 269 ILE A CA 1
ATOM 2095 C C . ILE A 1 269 ? 13.164 -1.522 0.09 1 92 269 ILE A C 1
ATOM 2097 O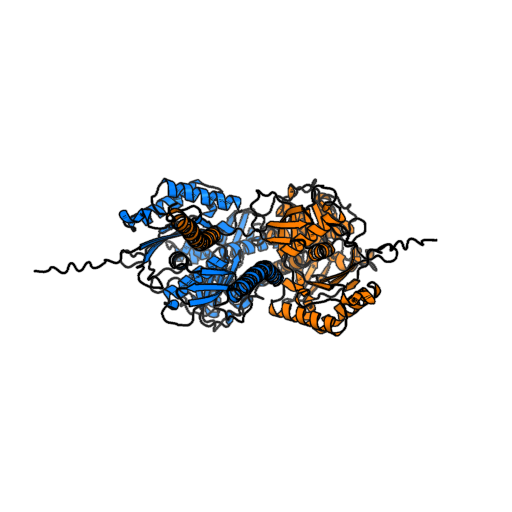 O . ILE A 1 269 ? 12.195 -0.763 0.072 1 92 269 ILE A O 1
ATOM 2101 N N . LEU A 1 270 ? 13.047 -2.848 0.271 1 94 270 LEU A N 1
ATOM 2102 C CA . LEU A 1 270 ? 11.719 -3.461 0.242 1 94 270 LEU A CA 1
ATOM 2103 C C . LEU A 1 270 ? 11.219 -3.74 1.655 1 94 270 LEU A C 1
ATOM 2105 O O . LEU A 1 270 ? 10.195 -3.199 2.074 1 94 270 LEU A O 1
ATOM 2109 N N . ILE A 1 271 ? 11.945 -4.469 2.418 1 92.12 271 ILE A N 1
ATOM 2110 C CA . ILE A 1 271 ? 11.469 -4.969 3.703 1 92.12 271 ILE A CA 1
ATOM 2111 C C . ILE A 1 271 ? 11.461 -3.834 4.727 1 92.12 271 ILE A C 1
ATOM 2113 O O . ILE A 1 271 ? 10.516 -3.711 5.516 1 92.12 271 ILE A O 1
ATOM 2117 N N . ASP A 1 272 ? 12.484 -2.977 4.668 1 88.19 272 ASP A N 1
ATOM 2118 C CA . ASP A 1 272 ? 12.547 -1.852 5.598 1 88.19 272 ASP A CA 1
ATOM 2119 C C . ASP A 1 272 ? 11.805 -0.638 5.043 1 88.19 272 ASP A C 1
ATOM 2121 O O . ASP A 1 272 ? 11.836 0.44 5.641 1 88.19 272 ASP A O 1
ATOM 2125 N N . GLY A 1 273 ? 11.242 -0.831 3.877 1 83.31 273 GLY A N 1
ATOM 2126 C CA . GLY A 1 273 ? 10.477 0.246 3.27 1 83.31 273 GLY A CA 1
ATOM 2127 C C . GLY A 1 273 ? 9.141 0.482 3.949 1 83.31 273 GLY A C 1
ATOM 2128 O O . GLY A 1 273 ? 8.656 -0.377 4.684 1 83.31 273 GLY A O 1
ATOM 2129 N N . PRO A 1 274 ? 8.531 1.551 3.674 1 77.19 274 PRO A N 1
ATOM 2130 C CA . PRO A 1 274 ? 7.332 1.947 4.414 1 77.19 274 PRO A CA 1
ATOM 2131 C C . PRO A 1 274 ? 6.086 1.174 3.98 1 77.19 274 PRO A C 1
ATOM 2133 O O . PRO A 1 274 ? 5.066 1.197 4.676 1 77.19 274 PRO A O 1
ATOM 2136 N N . HIS A 1 275 ? 6.203 0.52 2.914 1 78.69 275 HIS A N 1
ATOM 2137 C CA . HIS A 1 275 ? 5.016 -0.13 2.377 1 78.69 275 HIS A CA 1
ATOM 2138 C C . HIS A 1 275 ? 4.945 -1.593 2.805 1 78.69 275 HIS A C 1
ATOM 2140 O O . HIS A 1 275 ? 3.947 -2.271 2.551 1 78.69 275 HIS A O 1
ATOM 2146 N N . PHE A 1 276 ? 5.965 -2.037 3.346 1 85.81 276 PHE A N 1
ATOM 2147 C CA . PHE A 1 276 ? 5.965 -3.408 3.84 1 85.81 276 PHE A CA 1
ATOM 2148 C C . PHE A 1 276 ? 5.484 -3.463 5.285 1 85.81 276 PHE A C 1
ATOM 2150 O O . PHE A 1 276 ? 6.234 -3.133 6.207 1 85.81 276 PHE A O 1
ATOM 2157 N N . GLU A 1 277 ? 4.285 -3.781 5.434 1 72 277 GLU A N 1
ATOM 2158 C CA . GLU A 1 277 ? 3.65 -3.756 6.75 1 72 277 GLU A CA 1
ATOM 2159 C C . GLU A 1 277 ? 3.58 -5.152 7.355 1 72 277 GLU A C 1
ATOM 2161 O O . GLU A 1 277 ? 3.053 -6.078 6.734 1 72 277 GLU A O 1
ATOM 2166 N N . THR A 1 278 ? 4.156 -5.266 8.484 1 67.56 278 THR A N 1
ATOM 2167 C CA . THR A 1 278 ? 4.059 -6.582 9.109 1 67.56 278 THR A CA 1
ATOM 2168 C C . THR A 1 278 ? 3.408 -6.484 10.484 1 67.56 278 THR A C 1
ATOM 2170 O O . THR A 1 278 ? 3.273 -7.488 11.188 1 67.56 278 THR A O 1
ATOM 2173 N N . VAL A 1 279 ? 3.113 -5.406 10.859 1 59.09 279 VAL A N 1
ATOM 2174 C CA . VAL A 1 279 ? 2.697 -5.238 12.25 1 59.09 279 VAL A CA 1
ATOM 2175 C C . VAL A 1 279 ? 1.31 -5.844 12.445 1 59.09 279 VAL A C 1
ATOM 2177 O O . VAL A 1 279 ? 1.009 -6.379 13.516 1 59.09 279 VAL A O 1
ATOM 2180 N N . ASN A 1 280 ? 0.52 -5.82 11.516 1 64.44 280 ASN A N 1
ATOM 2181 C CA . ASN A 1 280 ? -0.825 -6.34 11.742 1 64.44 280 ASN A CA 1
ATOM 2182 C C . ASN A 1 280 ? -1.037 -7.676 11.039 1 64.44 280 ASN A C 1
ATOM 2184 O O . ASN A 1 280 ? -2.119 -7.941 10.516 1 64.44 280 ASN A O 1
ATOM 2188 N N . ILE A 1 281 ? 0.078 -8.375 10.969 1 76.19 281 ILE A N 1
ATOM 2189 C CA . ILE A 1 281 ? 0.024 -9.711 10.383 1 76.19 281 ILE A CA 1
ATOM 2190 C C . ILE A 1 281 ? 0.249 -10.766 11.461 1 76.19 281 ILE A C 1
ATOM 2192 O O . ILE A 1 281 ? 1.053 -10.562 12.375 1 76.19 281 ILE A O 1
ATOM 2196 N N . PRO A 1 282 ? -0.561 -11.82 11.422 1 79.12 282 PRO A N 1
ATOM 2197 C CA . PRO A 1 282 ? -0.286 -12.906 12.367 1 79.12 282 PRO A CA 1
ATOM 2198 C C . PRO A 1 282 ? 1.166 -13.383 12.32 1 79.12 282 PRO A C 1
ATOM 2200 O O . PRO A 1 282 ? 1.825 -13.25 11.281 1 79.12 282 PRO A O 1
ATOM 2203 N N . GLY A 1 283 ? 1.749 -13.734 13.523 1 81.69 283 GLY A N 1
ATOM 2204 C CA . GLY A 1 283 ? 3.086 -14.305 13.547 1 81.69 283 GLY A CA 1
ATOM 2205 C C . GLY A 1 283 ? 3.197 -15.594 12.75 1 81.69 283 GLY A C 1
ATOM 2206 O O . GLY A 1 283 ? 3.254 -16.688 13.328 1 81.69 283 GLY A O 1
ATOM 2207 N N . ILE A 1 284 ? 3.322 -15.484 11.492 1 81.81 284 ILE A N 1
ATOM 2208 C CA . ILE A 1 284 ? 3.246 -16.641 10.609 1 81.81 284 ILE A CA 1
ATOM 2209 C C . ILE A 1 284 ? 4.488 -17.516 10.789 1 81.81 284 ILE A C 1
ATOM 2211 O O . ILE A 1 284 ? 4.48 -18.688 10.438 1 81.81 284 ILE A O 1
ATOM 2215 N N . SER A 1 285 ? 5.523 -16.891 11.359 1 81.12 285 SER A N 1
ATOM 2216 C CA . SER A 1 285 ? 6.75 -17.656 11.586 1 81.12 285 SER A CA 1
ATOM 2217 C C . SER A 1 285 ? 6.555 -18.703 12.672 1 81.12 285 SER A C 1
ATOM 2219 O O . SER A 1 285 ? 7.375 -19.625 12.82 1 81.12 285 SER A O 1
ATOM 2221 N N . ASN A 1 286 ? 5.492 -18.547 13.336 1 78.56 286 ASN A N 1
ATOM 2222 C CA . ASN A 1 286 ? 5.211 -19.484 14.414 1 78.56 286 ASN A CA 1
ATOM 2223 C C . ASN A 1 286 ? 4.25 -20.578 13.969 1 78.56 286 ASN A C 1
ATOM 2225 O O . ASN A 1 286 ? 3.945 -21.5 14.734 1 78.56 286 ASN A O 1
ATOM 2229 N N . ILE A 1 287 ? 3.842 -20.469 12.734 1 80.69 287 ILE A N 1
ATOM 2230 C CA . ILE A 1 287 ? 2.924 -21.469 12.188 1 80.69 287 ILE A CA 1
ATOM 2231 C C . ILE A 1 287 ? 3.717 -22.625 11.594 1 80.69 287 ILE A C 1
ATOM 2233 O O . ILE A 1 287 ? 4.633 -22.406 10.797 1 80.69 287 ILE A O 1
ATOM 2237 N N . ASN A 1 288 ? 3.414 -23.781 12.008 1 78.19 288 ASN A N 1
ATOM 2238 C CA . ASN A 1 288 ? 4.199 -24.953 11.617 1 78.19 288 ASN A CA 1
ATOM 2239 C C . ASN A 1 288 ? 3.652 -25.609 10.352 1 78.19 288 ASN A C 1
ATOM 2241 O O . ASN A 1 288 ? 4.246 -26.547 9.828 1 78.19 288 ASN A O 1
ATOM 2245 N N . LYS A 1 289 ? 2.65 -25.219 9.836 1 91.44 289 LYS A N 1
ATOM 2246 C CA . LYS A 1 289 ? 2.055 -25.828 8.656 1 91.44 289 LYS A CA 1
ATOM 2247 C C . LYS A 1 289 ? 1.795 -24.797 7.566 1 91.44 289 LYS A C 1
ATOM 2249 O O . LYS A 1 289 ? 0.661 -24.359 7.383 1 91.44 289 LYS A O 1
ATOM 2254 N N . LEU A 1 290 ? 2.893 -24.531 6.84 1 96.25 290 LEU A N 1
ATOM 2255 C CA . LEU A 1 290 ? 2.793 -23.547 5.766 1 96.25 290 LEU A CA 1
ATOM 2256 C C . LEU A 1 290 ? 3.16 -24.172 4.422 1 96.25 290 LEU A C 1
ATOM 2258 O O . LEU A 1 290 ? 4.086 -24.984 4.344 1 96.25 290 LEU A O 1
ATOM 2262 N N . VAL A 1 291 ? 2.432 -23.844 3.457 1 97.75 291 VAL A N 1
ATOM 2263 C CA . VAL A 1 291 ? 2.76 -24.203 2.084 1 97.75 291 VAL A CA 1
ATOM 2264 C C . VAL A 1 291 ? 3.193 -22.969 1.307 1 97.75 291 VAL A C 1
ATOM 2266 O O . VAL A 1 291 ? 2.527 -21.938 1.356 1 97.75 291 VAL A O 1
ATOM 2269 N N . GLY A 1 292 ? 4.352 -23.031 0.68 1 97.44 292 GLY A N 1
ATOM 2270 C CA . GLY A 1 292 ? 4.836 -22 -0.232 1 97.44 292 GLY A CA 1
ATOM 2271 C C . GLY A 1 292 ? 4.664 -22.375 -1.692 1 97.44 292 GLY A C 1
ATOM 2272 O O . GLY A 1 292 ? 5.125 -23.438 -2.127 1 97.44 292 GLY A O 1
ATOM 2273 N N . MET A 1 293 ? 4.059 -21.469 -2.457 1 97.12 293 MET A N 1
ATOM 2274 C CA . MET A 1 293 ? 3.734 -21.75 -3.854 1 97.12 293 MET A CA 1
ATOM 2275 C C . MET A 1 293 ? 4.504 -20.828 -4.785 1 97.12 293 MET A C 1
ATOM 2277 O O . MET A 1 293 ? 5.098 -19.844 -4.336 1 97.12 293 MET A O 1
ATOM 2281 N N . ALA A 1 294 ? 4.43 -21.109 -6.125 1 95.56 294 ALA A N 1
ATOM 2282 C CA . ALA A 1 294 ? 4.98 -20.281 -7.203 1 95.56 294 ALA A CA 1
ATOM 2283 C C . ALA A 1 294 ? 6.484 -20.094 -7.031 1 95.56 294 ALA A C 1
ATOM 2285 O O . ALA A 1 294 ? 7.23 -21.062 -6.898 1 95.56 294 ALA A O 1
ATOM 2286 N N . ASN A 1 295 ? 6.945 -18.891 -6.895 1 96.81 295 ASN A N 1
ATOM 2287 C CA . ASN A 1 295 ? 8.383 -18.641 -6.926 1 96.81 295 ASN A CA 1
ATOM 2288 C C . ASN A 1 295 ? 9.07 -19.203 -5.68 1 96.81 295 ASN A C 1
ATOM 2290 O O . ASN A 1 295 ? 10.289 -19.391 -5.676 1 96.81 295 ASN A O 1
ATOM 2294 N N . LEU A 1 296 ? 8.328 -19.438 -4.617 1 97.44 296 LEU A N 1
ATOM 2295 C CA . LEU A 1 296 ? 8.906 -20.125 -3.467 1 97.44 296 LEU A CA 1
ATOM 2296 C C . LEU A 1 296 ? 9.328 -21.547 -3.836 1 97.44 296 LEU A C 1
ATOM 2298 O O . LEU A 1 296 ? 10.344 -22.047 -3.34 1 97.44 296 LEU A O 1
ATOM 2302 N N . TYR A 1 297 ? 8.602 -22.141 -4.68 1 97.38 297 TYR A N 1
ATOM 2303 C CA . TYR A 1 297 ? 8.914 -23.5 -5.137 1 97.38 297 TYR A CA 1
ATOM 2304 C C . TYR A 1 297 ? 9.945 -23.469 -6.258 1 97.38 297 TYR A C 1
ATOM 2306 O O . TYR A 1 297 ? 10.883 -24.266 -6.258 1 97.38 297 TYR A O 1
ATOM 2314 N N . PHE A 1 298 ? 9.812 -22.625 -7.242 1 95.31 298 PHE A N 1
ATOM 2315 C CA . PHE A 1 298 ? 10.578 -22.672 -8.484 1 95.31 298 PHE A CA 1
ATOM 2316 C C . PHE A 1 298 ? 12.07 -22.5 -8.203 1 95.31 298 PHE A C 1
ATOM 2318 O O . PHE A 1 298 ? 12.906 -23.172 -8.805 1 95.31 298 PHE A O 1
ATOM 2325 N N . ALA A 1 299 ? 12.383 -21.547 -7.359 1 94.25 299 ALA A N 1
ATOM 2326 C CA . ALA A 1 299 ? 13.789 -21.359 -7.016 1 94.25 299 ALA A CA 1
ATOM 2327 C C . ALA A 1 299 ? 14.367 -22.609 -6.355 1 94.25 299 ALA A C 1
ATOM 2329 O O . ALA A 1 299 ? 15.469 -23.062 -6.691 1 94.25 299 ALA A O 1
ATOM 2330 N N . ASN A 1 300 ? 13.617 -23.156 -5.449 1 94.94 300 ASN A N 1
ATOM 2331 C CA . ASN A 1 300 ? 14.023 -24.391 -4.762 1 94.94 300 ASN A CA 1
ATOM 2332 C C . ASN A 1 300 ? 14.227 -25.531 -5.738 1 94.94 300 ASN A C 1
ATOM 2334 O O . ASN A 1 300 ? 15.242 -26.234 -5.672 1 94.94 300 ASN A O 1
ATOM 2338 N N . ALA A 1 301 ? 13.273 -25.719 -6.551 1 95.94 301 ALA A N 1
ATOM 2339 C CA . ALA A 1 301 ? 13.336 -26.797 -7.535 1 95.94 301 ALA A CA 1
ATOM 2340 C C . ALA A 1 301 ? 14.508 -26.609 -8.484 1 95.94 301 ALA A C 1
ATOM 2342 O O . ALA A 1 301 ? 15.203 -27.562 -8.828 1 95.94 301 ALA A O 1
ATOM 2343 N N . PHE A 1 302 ? 14.75 -25.406 -8.898 1 96.75 302 PHE A N 1
ATOM 2344 C CA . PHE A 1 302 ? 15.852 -25.094 -9.805 1 96.75 302 PHE A CA 1
ATOM 2345 C C . PHE A 1 302 ? 17.188 -25.453 -9.188 1 96.75 302 PHE A C 1
ATOM 2347 O O . PHE A 1 302 ? 18.094 -25.938 -9.875 1 96.75 302 PHE A O 1
ATOM 2354 N N . PHE A 1 303 ? 17.297 -25.281 -7.875 1 97.19 303 PHE A N 1
ATOM 2355 C CA . PHE A 1 303 ? 18.547 -25.531 -7.16 1 97.19 303 PHE A CA 1
ATOM 2356 C C . PHE A 1 303 ? 18.641 -27 -6.75 1 97.19 303 PHE A C 1
ATOM 2358 O O . PHE A 1 303 ? 19.625 -27.406 -6.125 1 97.19 303 PHE A O 1
ATOM 2365 N N . GLY A 1 304 ? 17.609 -27.781 -7.012 1 96.5 304 GLY A N 1
ATOM 2366 C CA . GLY A 1 304 ? 17.609 -29.188 -6.637 1 96.5 304 GLY A CA 1
ATOM 2367 C C . GLY A 1 304 ? 17.391 -29.422 -5.152 1 96.5 304 GLY A C 1
ATOM 2368 O O . GLY A 1 304 ? 17.844 -30.422 -4.602 1 96.5 304 GLY A O 1
ATOM 2369 N N . LEU A 1 305 ? 16.781 -28.453 -4.562 1 97.38 305 LEU A N 1
ATOM 2370 C CA . LEU A 1 305 ? 16.531 -28.562 -3.131 1 97.38 305 LEU A CA 1
ATOM 2371 C C . LEU A 1 305 ? 15.227 -29.328 -2.879 1 97.38 305 LEU A C 1
ATOM 2373 O O . LEU A 1 305 ? 14.258 -29.172 -3.619 1 97.38 305 LEU A O 1
ATOM 2377 N N . PRO A 1 306 ? 15.25 -30.109 -1.752 1 96.25 306 PRO A N 1
ATOM 2378 C CA . PRO A 1 306 ? 13.984 -30.75 -1.366 1 96.25 306 PRO A CA 1
ATOM 2379 C C . PRO A 1 306 ? 12.898 -29.719 -1.03 1 96.25 306 PRO A C 1
ATOM 2381 O O . PRO A 1 306 ? 13.211 -28.578 -0.669 1 96.25 306 PRO A O 1
ATOM 2384 N N . THR A 1 307 ? 11.672 -30.094 -1.105 1 95.75 307 THR A N 1
ATOM 2385 C CA . THR A 1 307 ? 10.539 -29.203 -0.873 1 95.75 307 THR A CA 1
ATOM 2386 C C . THR A 1 307 ? 10.508 -28.734 0.577 1 95.75 307 THR A C 1
ATOM 2388 O O . THR A 1 307 ? 9.828 -27.75 0.902 1 95.75 307 THR A O 1
ATOM 2391 N N . THR A 1 308 ? 11.227 -29.375 1.463 1 94.56 308 THR A N 1
ATOM 2392 C CA . THR A 1 308 ? 11.219 -29.016 2.877 1 94.56 308 THR A CA 1
ATOM 2393 C C . THR A 1 308 ? 12.562 -28.422 3.285 1 94.56 308 THR A C 1
ATOM 2395 O O . THR A 1 308 ? 12.875 -28.328 4.477 1 94.56 308 THR A O 1
ATOM 2398 N N . SER A 1 309 ? 13.336 -28.109 2.291 1 95.75 309 SER A N 1
ATOM 2399 C CA . SER A 1 309 ? 14.641 -27.547 2.602 1 95.75 309 SER A CA 1
ATOM 2400 C C . SER A 1 309 ? 14.516 -26.266 3.42 1 95.75 309 SER A C 1
ATOM 2402 O O . SER A 1 309 ? 13.508 -25.562 3.328 1 95.75 309 SER A O 1
ATOM 2404 N N . SER A 1 310 ? 15.539 -25.969 4.191 1 96.19 310 SER A N 1
ATOM 2405 C CA . SER A 1 310 ? 15.555 -24.797 5.051 1 96.19 310 SER A CA 1
ATOM 2406 C C . SER A 1 310 ? 15.875 -23.531 4.254 1 96.19 310 SER A C 1
ATOM 2408 O O . SER A 1 310 ? 16.344 -23.625 3.113 1 96.19 310 SER A O 1
ATOM 2410 N N . LEU A 1 311 ? 15.617 -22.422 4.852 1 97.12 311 LEU A N 1
ATOM 2411 C CA . LEU A 1 311 ? 15.992 -21.156 4.238 1 97.12 311 LEU A CA 1
ATOM 2412 C C . LEU A 1 311 ? 17.516 -21 4.203 1 97.12 311 LEU A C 1
ATOM 2414 O O . LEU A 1 311 ? 18.047 -20.344 3.312 1 97.12 311 LEU A O 1
ATOM 2418 N N . ALA A 1 312 ? 18.188 -21.625 5.16 1 98 312 ALA A N 1
ATOM 2419 C CA . ALA A 1 312 ? 19.656 -21.641 5.145 1 98 312 ALA A CA 1
ATOM 2420 C C . ALA A 1 312 ? 20.188 -22.359 3.912 1 98 312 ALA A C 1
ATOM 2422 O O . ALA A 1 312 ? 21.172 -21.953 3.314 1 98 312 ALA A O 1
ATOM 2423 N N . ASP A 1 313 ? 19.531 -23.438 3.611 1 98 313 ASP A N 1
ATOM 2424 C CA . ASP A 1 313 ? 19.906 -24.156 2.396 1 98 313 ASP A CA 1
ATOM 2425 C C . ASP A 1 313 ? 19.719 -23.281 1.159 1 98 313 ASP A C 1
ATOM 2427 O O . ASP A 1 313 ? 20.562 -23.281 0.261 1 98 313 ASP A O 1
ATOM 2431 N N . LEU A 1 314 ? 18.656 -22.609 1.126 1 97.94 314 LEU A N 1
ATOM 2432 C CA . LEU A 1 314 ? 18.375 -21.703 0.015 1 97.94 314 LEU A CA 1
ATOM 2433 C C . LEU A 1 314 ? 19.453 -20.625 -0.101 1 97.94 314 LEU A C 1
ATOM 2435 O O . LEU A 1 314 ? 19.922 -20.328 -1.204 1 97.94 314 LEU A O 1
ATOM 2439 N N . LYS A 1 315 ? 19.828 -20.047 1.016 1 98.31 315 LYS A N 1
ATOM 2440 C CA . LYS A 1 315 ? 20.875 -19.031 1.042 1 98.31 315 LYS A CA 1
ATOM 2441 C C . LYS A 1 315 ? 22.188 -19.594 0.497 1 98.31 315 LYS A C 1
ATOM 2443 O O . LYS A 1 315 ? 22.859 -18.938 -0.31 1 98.31 315 LYS A O 1
ATOM 2448 N N . THR A 1 316 ? 22.5 -20.75 0.943 1 98.38 316 THR A N 1
ATOM 2449 C CA . THR A 1 316 ? 23.75 -21.375 0.52 1 98.38 316 THR A CA 1
ATOM 2450 C C . THR A 1 316 ? 23.75 -21.609 -0.989 1 98.38 316 THR A C 1
ATOM 2452 O O . THR A 1 316 ? 24.688 -21.188 -1.682 1 98.38 316 THR A O 1
ATOM 2455 N N . LYS A 1 317 ? 22.719 -22.234 -1.483 1 98.38 317 LYS A N 1
ATOM 2456 C CA . LYS A 1 317 ? 22.641 -22.547 -2.91 1 98.38 317 LYS A CA 1
ATOM 2457 C C . LYS A 1 317 ? 22.531 -21.266 -3.738 1 98.38 317 LYS A C 1
ATOM 2459 O O . LYS A 1 317 ? 23.094 -21.172 -4.828 1 98.38 317 LYS A O 1
ATOM 2464 N N . GLY A 1 318 ? 21.75 -20.297 -3.254 1 98.38 318 GLY A N 1
ATOM 2465 C CA . GLY A 1 318 ? 21.656 -19.016 -3.92 1 98.38 318 GLY A CA 1
ATOM 2466 C C . GLY A 1 318 ? 22.984 -18.297 -4.023 1 98.38 318 GLY A C 1
ATOM 2467 O O . GLY A 1 318 ? 23.328 -17.75 -5.078 1 98.38 318 GLY A O 1
ATOM 2468 N N . THR A 1 319 ? 23.75 -18.312 -2.924 1 98.56 319 THR A N 1
ATOM 2469 C CA . THR A 1 319 ? 25.078 -17.688 -2.902 1 98.56 319 THR A CA 1
ATOM 2470 C C . THR A 1 319 ? 25.984 -18.312 -3.941 1 98.56 319 THR A C 1
ATOM 2472 O O . THR A 1 319 ? 26.672 -17.609 -4.695 1 98.56 319 THR A O 1
ATOM 2475 N N . GLU A 1 320 ? 25.938 -19.609 -3.963 1 98.38 320 GLU A N 1
ATOM 2476 C CA . GLU A 1 320 ? 26.75 -20.344 -4.926 1 98.38 320 GLU A CA 1
ATOM 2477 C C . GLU A 1 320 ? 26.312 -20.047 -6.359 1 98.38 320 GLU A C 1
ATOM 2479 O O . GLU A 1 320 ? 27.156 -19.812 -7.227 1 98.38 320 GLU A O 1
ATOM 2484 N N . TYR A 1 321 ? 25.062 -2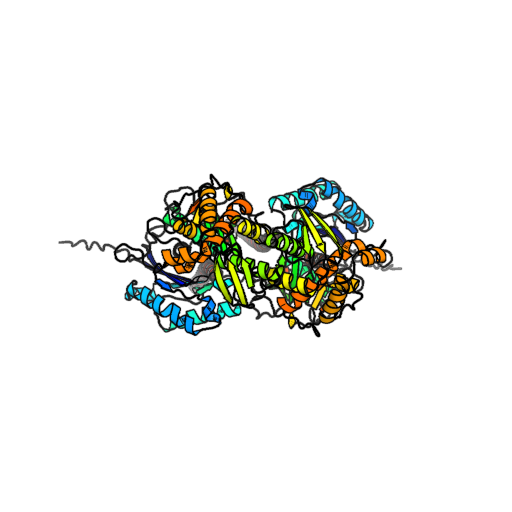0.078 -6.602 1 98.31 321 TYR A N 1
ATOM 2485 C CA . TYR A 1 321 ? 24.547 -19.891 -7.949 1 98.31 321 TYR A CA 1
ATOM 2486 C C . TYR A 1 321 ? 24.859 -18.484 -8.461 1 98.31 321 TYR A C 1
ATOM 2488 O O . TYR A 1 321 ? 25.234 -18.312 -9.617 1 98.31 321 TYR A O 1
ATOM 2496 N N . CYS A 1 322 ? 24.625 -17.469 -7.621 1 98.31 322 CYS A N 1
ATOM 2497 C CA . CYS A 1 322 ? 24.844 -16.078 -8.016 1 98.31 322 CYS A CA 1
ATOM 2498 C C . CYS A 1 322 ? 26.281 -15.875 -8.469 1 98.31 322 CYS A C 1
ATOM 2500 O O . CYS A 1 322 ? 26.547 -15.133 -9.422 1 98.31 322 CYS A O 1
ATOM 2502 N N . ALA A 1 323 ? 27.188 -16.578 -7.883 1 97.81 323 ALA A N 1
ATOM 2503 C CA . ALA A 1 323 ? 28.609 -16.375 -8.125 1 97.81 323 ALA A CA 1
ATOM 2504 C C . ALA A 1 323 ? 29.047 -17.047 -9.422 1 97.81 323 ALA A C 1
ATOM 2506 O O . ALA A 1 323 ? 30.141 -16.797 -9.922 1 97.81 323 ALA A O 1
ATOM 2507 N N . ARG A 1 324 ? 28.188 -17.844 -9.984 1 97.88 324 ARG A N 1
ATOM 2508 C CA . ARG A 1 324 ? 28.531 -18.531 -11.227 1 97.88 324 ARG A CA 1
ATOM 2509 C C . ARG A 1 324 ? 28.516 -17.562 -12.406 1 97.88 324 ARG A C 1
ATOM 2511 O O . ARG A 1 324 ? 27.719 -16.625 -12.438 1 97.88 324 ARG A O 1
ATOM 2518 N N . ASP A 1 325 ? 29.359 -17.906 -13.391 1 98.19 325 ASP A N 1
ATOM 2519 C CA . ASP A 1 325 ? 29.406 -17.094 -14.602 1 98.19 325 ASP A CA 1
ATOM 2520 C C . ASP A 1 325 ? 28.219 -17.406 -15.516 1 98.19 325 ASP A C 1
ATOM 2522 O O . ASP A 1 325 ? 27.922 -18.578 -15.781 1 98.19 325 ASP A O 1
ATOM 2526 N N . TRP A 1 326 ? 27.609 -16.422 -16.016 1 98.06 326 TRP A N 1
ATOM 2527 C CA . TRP A 1 326 ? 26.422 -16.578 -16.844 1 98.06 326 TRP A CA 1
ATOM 2528 C C . TRP A 1 326 ? 26.734 -17.391 -18.109 1 98.06 326 TRP A C 1
ATOM 2530 O O . TRP A 1 326 ? 25.906 -18.156 -18.578 1 98.06 326 TRP A O 1
ATOM 2540 N N . LYS A 1 327 ? 27.938 -17.219 -18.609 1 97.56 327 LYS A N 1
ATOM 2541 C CA . LYS A 1 327 ? 28.344 -17.969 -19.797 1 97.56 327 LYS A CA 1
ATOM 2542 C C . LYS A 1 327 ? 28.266 -19.484 -19.547 1 97.56 327 LYS A C 1
ATOM 2544 O O . LYS A 1 327 ? 27.797 -20.234 -20.406 1 97.56 327 LYS A O 1
ATOM 2549 N N . ASP A 1 328 ? 28.672 -19.906 -18.391 1 97.88 328 ASP A N 1
ATOM 2550 C CA . ASP A 1 328 ? 28.625 -21.312 -18.031 1 97.88 328 ASP A CA 1
ATOM 2551 C C . ASP A 1 328 ? 27.188 -21.766 -17.812 1 97.88 328 ASP A C 1
ATOM 2553 O O . ASP A 1 328 ? 26.797 -22.859 -18.266 1 97.88 328 ASP A O 1
ATOM 2557 N N . ILE A 1 329 ? 26.406 -20.938 -17.109 1 97.56 329 ILE A N 1
ATOM 2558 C CA . ILE A 1 329 ? 25 -21.25 -16.844 1 97.56 329 ILE A CA 1
ATOM 2559 C C . ILE A 1 329 ? 24.25 -21.422 -18.156 1 97.56 329 ILE A C 1
ATOM 2561 O O . ILE A 1 329 ? 23.547 -22.422 -18.359 1 97.56 329 ILE A O 1
ATOM 2565 N N . SER A 1 330 ? 24.422 -20.469 -19.031 1 97.06 330 SER A N 1
ATOM 2566 C CA . SER A 1 330 ? 23.719 -20.469 -20.312 1 97.06 330 SER A CA 1
ATOM 2567 C C . SER A 1 330 ? 24.094 -21.688 -21.156 1 97.06 330 SER A C 1
ATOM 2569 O O . SER A 1 330 ? 23.234 -22.266 -21.812 1 97.06 330 SER A O 1
ATOM 2571 N N . LYS A 1 331 ? 25.328 -22.047 -21.109 1 97.19 331 LYS A N 1
ATOM 2572 C CA . LYS A 1 331 ? 25.797 -23.219 -21.844 1 97.19 331 LYS A CA 1
ATOM 2573 C C . LYS A 1 331 ? 25.188 -24.5 -21.281 1 97.19 331 LYS A C 1
ATOM 2575 O O . LYS A 1 331 ? 24.734 -25.359 -22.047 1 97.19 331 LYS A O 1
ATOM 2580 N N . GLU A 1 332 ? 25.156 -24.578 -20.062 1 97.12 332 GLU A N 1
ATOM 2581 C CA . GLU A 1 332 ? 24.641 -25.766 -19.375 1 97.12 332 GLU A CA 1
ATOM 2582 C C . GLU A 1 332 ? 23.141 -25.922 -19.625 1 97.12 332 GLU A C 1
ATOM 2584 O O . GLU A 1 332 ? 22.641 -27.047 -19.703 1 97.12 332 GLU A O 1
ATOM 2589 N N . LEU A 1 333 ? 22.453 -24.844 -19.703 1 96.81 333 LEU A N 1
ATOM 2590 C CA . LEU A 1 333 ? 21 -24.891 -19.797 1 96.81 333 LEU A CA 1
ATOM 2591 C C . LEU A 1 333 ? 20.531 -24.719 -21.234 1 96.81 333 LEU A C 1
ATOM 2593 O O . LEU A 1 333 ? 19.328 -24.578 -21.484 1 96.81 333 LEU A O 1
ATOM 2597 N N . GLN A 1 334 ? 21.469 -24.75 -22.094 1 94.5 334 GLN A N 1
ATOM 2598 C CA . GLN A 1 334 ? 21.109 -24.562 -23.5 1 94.5 334 GLN A CA 1
ATOM 2599 C C . GLN A 1 334 ? 20.094 -25.609 -23.953 1 94.5 334 GLN A C 1
ATOM 2601 O O . GLN A 1 334 ? 20.281 -26.797 -23.719 1 94.5 334 GLN A O 1
ATOM 2606 N N . GLY A 1 335 ? 18.984 -25.172 -24.516 1 92.94 335 GLY A N 1
ATOM 2607 C CA . GLY A 1 335 ? 17.953 -26.078 -25.016 1 92.94 335 GLY A CA 1
ATOM 2608 C C . GLY A 1 335 ? 16.906 -26.422 -23.969 1 92.94 335 GLY A C 1
ATOM 2609 O O . GLY A 1 335 ? 15.906 -27.062 -24.266 1 92.94 335 GLY A O 1
ATOM 2610 N N . LYS A 1 336 ? 17.203 -26 -22.766 1 93.62 336 LYS A N 1
ATOM 2611 C CA . LYS A 1 336 ? 16.266 -26.266 -21.688 1 93.62 336 LYS A CA 1
ATOM 2612 C C . LYS A 1 336 ? 15.352 -25.062 -21.453 1 93.62 336 LYS A C 1
ATOM 2614 O O . LYS A 1 336 ? 15.773 -23.906 -21.594 1 93.62 336 LYS A O 1
ATOM 2619 N N . GLU A 1 337 ? 14.086 -25.312 -21.031 1 89.06 337 GLU A N 1
ATOM 2620 C CA . GLU A 1 337 ? 13.102 -24.266 -20.766 1 89.06 337 GLU A CA 1
ATOM 2621 C C . GLU A 1 337 ? 13.539 -23.375 -19.609 1 89.06 337 GLU A C 1
ATOM 2623 O O . GLU A 1 337 ? 13.234 -22.188 -19.578 1 89.06 337 GLU A O 1
ATOM 2628 N N . SER A 1 338 ? 14.297 -23.969 -18.75 1 91.94 338 SER A N 1
ATOM 2629 C CA . SER A 1 338 ? 14.711 -23.266 -17.547 1 91.94 338 SER A CA 1
ATOM 2630 C C . SER A 1 338 ? 15.641 -22.109 -17.875 1 91.94 338 SER A C 1
ATOM 2632 O O . SER A 1 338 ? 15.828 -21.203 -17.047 1 91.94 338 SER A O 1
ATOM 2634 N N . LEU A 1 339 ? 16.297 -22.141 -19.047 1 94.5 339 LEU A N 1
ATOM 2635 C CA . LEU A 1 339 ? 17.219 -21.078 -19.422 1 94.5 339 LEU A CA 1
ATOM 2636 C C . LEU A 1 339 ? 16.516 -19.719 -19.422 1 94.5 339 LEU A C 1
ATOM 2638 O O . LEU A 1 339 ? 17.109 -18.703 -19.062 1 94.5 339 LEU A O 1
ATOM 2642 N N . GLU A 1 340 ? 15.281 -19.75 -19.781 1 92 340 GLU A N 1
ATOM 2643 C CA . GLU A 1 340 ? 14.5 -18.516 -19.891 1 92 340 GLU A CA 1
ATOM 2644 C C . GLU A 1 340 ? 14.438 -17.781 -18.562 1 92 340 GLU A C 1
ATOM 2646 O O . GLU A 1 340 ? 14.414 -16.547 -18.531 1 92 340 GLU A O 1
ATOM 2651 N N . TYR A 1 341 ? 14.445 -18.469 -17.453 1 94.38 341 TYR A N 1
ATOM 2652 C CA . TYR A 1 341 ? 14.234 -17.844 -16.141 1 94.38 341 TYR A CA 1
ATOM 2653 C C . TYR A 1 341 ? 15.492 -17.938 -15.289 1 94.38 341 TYR A C 1
ATOM 2655 O O . TYR A 1 341 ? 15.531 -17.422 -14.172 1 94.38 341 TYR A O 1
ATOM 2663 N N . ALA A 1 342 ? 16.484 -18.531 -15.828 1 97.5 342 ALA A N 1
ATOM 2664 C CA . ALA A 1 342 ? 17.688 -18.844 -15.047 1 97.5 342 ALA A CA 1
ATOM 2665 C C . ALA A 1 342 ? 18.312 -17.562 -14.469 1 97.5 342 ALA A C 1
ATOM 2667 O O . ALA A 1 342 ? 18.812 -17.578 -13.352 1 97.5 342 ALA A O 1
ATOM 2668 N N . HIS A 1 343 ? 18.219 -16.469 -15.227 1 97.12 343 HIS A N 1
ATOM 2669 C CA . HIS A 1 343 ? 18.844 -15.211 -14.805 1 97.12 343 HIS A CA 1
ATOM 2670 C C . HIS A 1 343 ? 18.141 -14.633 -13.578 1 97.12 343 HIS A C 1
ATOM 2672 O O . HIS A 1 343 ? 18.703 -13.797 -12.875 1 97.12 343 HIS A O 1
ATOM 2678 N N . THR A 1 344 ? 16.906 -15.086 -13.234 1 97.31 344 THR A N 1
ATOM 2679 C CA . THR A 1 344 ? 16.109 -14.492 -12.172 1 97.31 344 THR A CA 1
ATOM 2680 C C . THR A 1 344 ? 16.391 -15.156 -10.836 1 97.31 344 THR A C 1
ATOM 2682 O O . THR A 1 344 ? 16.062 -14.617 -9.781 1 97.31 344 THR A O 1
ATOM 2685 N N . TYR A 1 345 ? 17.031 -16.297 -10.812 1 98.06 345 TYR A N 1
ATOM 2686 C CA . TYR A 1 345 ? 17.031 -17.141 -9.617 1 98.06 345 TYR A CA 1
ATOM 2687 C C . TYR A 1 345 ? 18.062 -16.625 -8.602 1 98.06 345 TYR A C 1
ATOM 2689 O O . TYR A 1 345 ? 17.984 -16.953 -7.418 1 98.06 345 TYR A O 1
ATOM 2697 N N . CYS A 1 346 ? 19.109 -15.82 -9.094 1 98.31 346 CYS A N 1
ATOM 2698 C CA . CYS A 1 346 ? 19.953 -15.148 -8.117 1 98.31 346 CYS A CA 1
ATOM 2699 C C . CYS A 1 346 ? 19.141 -14.203 -7.238 1 98.31 346 CYS A C 1
ATOM 2701 O O . CYS A 1 346 ? 19.156 -14.32 -6.012 1 98.31 346 CYS A O 1
ATOM 2703 N N . TYR A 1 347 ? 18.359 -13.383 -7.848 1 98.56 347 TYR A N 1
ATOM 2704 C CA . TYR A 1 347 ? 17.484 -12.461 -7.117 1 98.56 347 TYR A CA 1
ATOM 2705 C C . TYR A 1 347 ? 16.422 -13.219 -6.332 1 98.56 347 TYR A C 1
ATOM 2707 O O . TYR A 1 347 ? 16.172 -12.914 -5.164 1 98.56 347 TYR A O 1
ATOM 2715 N N . CYS A 1 348 ? 15.758 -14.109 -6.977 1 98.5 348 CYS A N 1
ATOM 2716 C CA . CYS A 1 348 ? 14.648 -14.828 -6.363 1 98.5 348 CYS A CA 1
ATOM 2717 C C . CYS A 1 348 ? 15.078 -15.469 -5.047 1 98.5 348 CYS A C 1
ATOM 2719 O O . CYS A 1 348 ? 14.352 -15.398 -4.055 1 98.5 348 CYS A O 1
ATOM 2721 N N . ALA A 1 349 ? 16.25 -16.078 -5.066 1 98.5 349 ALA A N 1
ATOM 2722 C CA . ALA A 1 349 ? 16.766 -16.734 -3.861 1 98.5 349 ALA A CA 1
ATOM 2723 C C . ALA A 1 349 ? 17.062 -15.711 -2.773 1 98.5 349 ALA A C 1
ATOM 2725 O O . ALA A 1 349 ? 16.656 -15.875 -1.622 1 98.5 349 ALA A O 1
ATOM 2726 N N . ALA A 1 350 ? 17.781 -14.656 -3.16 1 98.56 350 ALA A N 1
ATOM 2727 C CA . ALA A 1 350 ? 18.156 -13.625 -2.199 1 98.56 350 ALA A CA 1
ATOM 2728 C C . ALA A 1 350 ? 16.906 -12.945 -1.617 1 98.56 350 ALA A C 1
ATOM 2730 O O . ALA A 1 350 ? 16.828 -12.734 -0.406 1 98.56 350 ALA A O 1
ATOM 2731 N N . TYR A 1 351 ? 15.992 -12.648 -2.467 1 98.5 351 TYR A N 1
ATOM 2732 C CA . TYR A 1 351 ? 14.766 -11.953 -2.082 1 98.5 351 TYR A CA 1
ATOM 2733 C C . TYR A 1 351 ? 13.914 -12.812 -1.162 1 98.5 351 TYR A C 1
ATOM 2735 O O . TYR A 1 351 ? 13.438 -12.344 -0.126 1 98.5 351 TYR A O 1
ATOM 2743 N N . GLN A 1 352 ? 13.727 -14.07 -1.502 1 98.12 352 GLN A N 1
ATOM 2744 C CA . GLN A 1 352 ? 12.961 -14.984 -0.661 1 98.12 352 GLN A CA 1
ATOM 2745 C C . GLN A 1 352 ? 13.578 -15.094 0.731 1 98.12 352 GLN A C 1
ATOM 2747 O O . GLN A 1 352 ? 12.859 -15.109 1.733 1 98.12 352 GLN A O 1
ATOM 2752 N N . TYR A 1 353 ? 14.883 -15.234 0.726 1 98.12 353 TYR A N 1
ATOM 2753 C CA . TYR A 1 353 ? 15.586 -15.352 1.997 1 98.12 353 TYR A CA 1
ATOM 2754 C C . TYR A 1 353 ? 15.305 -14.156 2.895 1 98.12 353 TYR A C 1
ATOM 2756 O O . TYR A 1 353 ? 14.953 -14.32 4.066 1 98.12 353 TYR A O 1
ATOM 2764 N N . VAL A 1 354 ? 15.422 -12.969 2.316 1 97.38 354 VAL A N 1
ATOM 2765 C CA . VAL A 1 354 ? 15.25 -11.75 3.102 1 97.38 354 VAL A CA 1
ATOM 2766 C C . VAL A 1 354 ? 13.781 -11.562 3.455 1 97.38 354 VAL A C 1
ATOM 2768 O O . VAL A 1 354 ? 13.445 -11.164 4.574 1 97.38 354 VAL A O 1
ATOM 2771 N N . LEU A 1 355 ? 12.875 -11.797 2.535 1 96.94 355 LEU A N 1
ATOM 2772 C CA . LEU A 1 355 ? 11.438 -11.672 2.746 1 96.94 355 LEU A CA 1
ATOM 2773 C C . LEU A 1 355 ? 10.984 -12.516 3.93 1 96.94 355 LEU A C 1
ATOM 2775 O O . LEU A 1 355 ? 10.273 -12.031 4.809 1 96.94 355 LEU A O 1
ATOM 2779 N N . LEU A 1 356 ? 11.43 -13.734 3.998 1 96.38 356 LEU A N 1
ATOM 2780 C CA . LEU A 1 356 ? 10.938 -14.672 5 1 96.38 356 LEU A CA 1
ATOM 2781 C C . LEU A 1 356 ? 11.68 -14.5 6.32 1 96.38 356 LEU A C 1
ATOM 2783 O O . LEU A 1 356 ? 11.062 -14.508 7.391 1 96.38 356 LEU A O 1
ATOM 2787 N N . THR A 1 357 ? 13 -14.266 6.305 1 96.19 357 THR A N 1
ATOM 2788 C CA . THR A 1 357 ? 13.773 -14.211 7.543 1 96.19 357 THR A CA 1
ATOM 2789 C C . THR A 1 357 ? 13.688 -12.82 8.172 1 96.19 357 THR A C 1
ATOM 2791 O O . THR A 1 357 ? 13.523 -12.688 9.383 1 96.19 357 THR A O 1
ATOM 2794 N N . LYS A 1 358 ? 13.828 -11.805 7.344 1 93.5 358 LYS A N 1
ATOM 2795 C CA . LYS A 1 358 ? 13.859 -10.445 7.879 1 93.5 358 LYS A CA 1
ATOM 2796 C C . LYS A 1 358 ? 12.469 -9.82 7.867 1 93.5 358 LYS A C 1
ATOM 2798 O O . LYS A 1 358 ? 12.141 -9.008 8.734 1 93.5 358 LYS A O 1
ATOM 2803 N N . GLY A 1 359 ? 11.71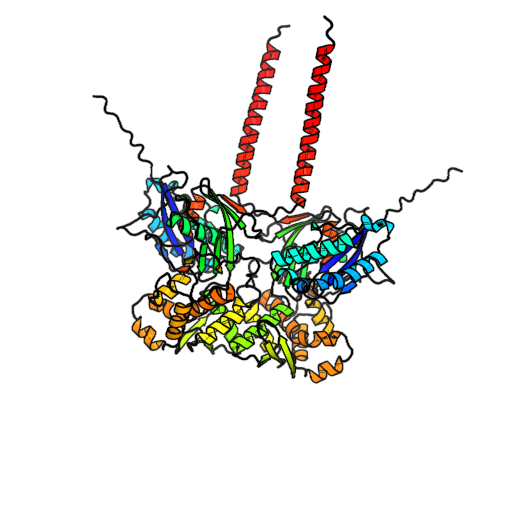9 -10.164 6.891 1 93.38 359 GLY A N 1
ATOM 2804 C CA . GLY A 1 359 ? 10.367 -9.641 6.805 1 93.38 359 GLY A CA 1
ATOM 2805 C C . GLY A 1 359 ? 9.406 -10.305 7.777 1 93.38 359 GLY A C 1
ATOM 2806 O O . GLY A 1 359 ? 8.695 -9.617 8.516 1 93.38 359 GLY A O 1
ATOM 2807 N N . PHE A 1 360 ? 9.461 -11.625 7.852 1 93.12 360 PHE A N 1
ATOM 2808 C CA . PHE A 1 360 ? 8.469 -12.352 8.633 1 93.12 360 PHE A CA 1
ATOM 2809 C C . PHE A 1 360 ? 9.125 -13.078 9.797 1 93.12 360 PHE A C 1
ATOM 2811 O O . PHE A 1 360 ? 8.461 -13.828 10.523 1 93.12 360 PHE A O 1
ATOM 2818 N N . ASN A 1 361 ? 10.445 -12.953 9.938 1 91.69 361 ASN A N 1
ATOM 2819 C CA . ASN A 1 361 ? 11.203 -13.414 11.102 1 91.69 361 ASN A CA 1
ATOM 2820 C C . ASN A 1 361 ? 11.234 -14.938 11.18 1 91.69 361 ASN A C 1
ATOM 2822 O O . ASN A 1 361 ? 11.211 -15.5 12.273 1 91.69 361 ASN A O 1
ATOM 2826 N N . PHE A 1 362 ? 11.188 -15.547 10.07 1 94.06 362 PHE A N 1
ATOM 2827 C CA . PHE A 1 362 ? 11.398 -16.984 10.07 1 94.06 362 PHE A CA 1
ATOM 2828 C C . PHE A 1 362 ? 12.828 -17.328 10.492 1 94.06 362 PHE A C 1
ATOM 2830 O O . PHE A 1 362 ? 13.773 -16.641 10.109 1 94.06 362 PHE A O 1
ATOM 2837 N N . ASN A 1 363 ? 12.914 -18.359 11.281 1 94.12 363 ASN A N 1
ATOM 2838 C CA . ASN A 1 363 ? 14.234 -18.922 11.523 1 94.12 363 ASN A CA 1
ATOM 2839 C C . ASN A 1 363 ? 14.781 -19.625 10.281 1 94.12 363 ASN A C 1
ATOM 2841 O O . ASN A 1 363 ? 14.062 -20.391 9.625 1 94.12 363 ASN A O 1
ATOM 2845 N N . ASP A 1 364 ? 15.992 -19.359 9.922 1 94.12 364 ASP A N 1
ATOM 2846 C CA . ASP A 1 364 ? 16.453 -19.828 8.625 1 94.12 364 ASP A CA 1
ATOM 2847 C C . ASP A 1 364 ? 16.797 -21.312 8.672 1 94.12 364 ASP A C 1
ATOM 2849 O O . ASP A 1 364 ? 16.922 -21.969 7.633 1 94.12 364 ASP A O 1
ATOM 2853 N N . GLN A 1 365 ? 16.891 -21.969 9.828 1 93.19 365 GLN A N 1
ATOM 2854 C CA . GLN A 1 365 ? 17.25 -23.375 9.945 1 93.19 365 GLN A CA 1
ATOM 2855 C C . GLN A 1 365 ? 16.016 -24.266 10.094 1 93.19 365 GLN A C 1
ATOM 2857 O O . GLN A 1 365 ? 16 -25.406 9.625 1 93.19 365 GLN A O 1
ATOM 2862 N N . ASN A 1 366 ? 15.008 -23.688 10.711 1 89.75 366 ASN A N 1
ATOM 2863 C CA . ASN A 1 366 ? 13.953 -24.594 11.148 1 89.75 366 ASN A CA 1
ATOM 2864 C C . ASN A 1 366 ? 12.586 -24.141 10.625 1 89.75 366 ASN A C 1
ATOM 2866 O O . ASN A 1 366 ? 11.555 -24.625 11.109 1 89.75 366 ASN A O 1
ATOM 2870 N N . ALA A 1 367 ? 12.586 -23.234 9.711 1 87.06 367 ALA A N 1
ATOM 2871 C CA . ALA A 1 367 ? 11.289 -22.844 9.172 1 87.06 367 ALA A CA 1
ATOM 2872 C C . ALA A 1 367 ? 10.594 -24.016 8.5 1 87.06 367 ALA A C 1
ATOM 2874 O O . ALA A 1 367 ? 11.195 -24.719 7.688 1 87.06 367 ALA A O 1
ATOM 2875 N N . GLU A 1 368 ? 9.375 -24.328 8.898 1 88.62 368 GLU A N 1
ATOM 2876 C CA . GLU A 1 368 ? 8.617 -25.453 8.352 1 88.62 368 GLU A CA 1
ATOM 2877 C C . GLU A 1 368 ? 7.707 -25 7.211 1 88.62 368 GLU A C 1
ATOM 2879 O O . GLU A 1 368 ? 6.492 -24.891 7.379 1 88.62 368 GLU A O 1
ATOM 2884 N N . ILE A 1 369 ? 8.234 -24.75 6.105 1 95.19 369 ILE A N 1
ATOM 2885 C CA . ILE A 1 369 ? 7.527 -24.359 4.891 1 95.19 369 ILE A CA 1
ATOM 2886 C C . ILE A 1 369 ? 7.695 -25.438 3.824 1 95.19 369 ILE A C 1
ATOM 2888 O O . ILE A 1 369 ? 8.82 -25.766 3.441 1 95.19 369 ILE A O 1
ATOM 2892 N N . GLN A 1 370 ? 6.609 -26.031 3.443 1 96.38 370 GLN A N 1
ATOM 2893 C CA . GLN A 1 370 ? 6.645 -26.953 2.309 1 96.38 370 GLN A CA 1
ATOM 2894 C C . GLN A 1 370 ? 6.488 -26.203 0.99 1 96.38 370 GLN A C 1
ATOM 2896 O O . GLN A 1 370 ? 5.426 -25.641 0.709 1 96.38 370 GLN A O 1
ATOM 2901 N N . LYS A 1 371 ? 7.469 -26.203 0.201 1 97.5 371 LYS A N 1
ATOM 2902 C CA . LYS A 1 371 ? 7.449 -25.516 -1.088 1 97.5 371 LYS A CA 1
ATOM 2903 C C . LYS A 1 371 ? 6.969 -26.453 -2.197 1 97.5 371 LYS A C 1
ATOM 2905 O O . LYS A 1 371 ? 7.715 -27.328 -2.648 1 97.5 371 LYS A O 1
ATOM 2910 N N . LEU A 1 372 ? 5.77 -26.172 -2.684 1 97.69 372 LEU A N 1
ATOM 2911 C CA . LEU A 1 372 ? 5.125 -27.156 -3.549 1 97.69 372 LEU A CA 1
ATOM 2912 C C . LEU A 1 372 ? 4.641 -26.516 -4.84 1 97.69 372 LEU A C 1
ATOM 2914 O O . LEU A 1 372 ? 4.266 -25.328 -4.848 1 97.69 372 LEU A O 1
ATOM 2918 N N . ASP A 1 373 ? 4.668 -27.281 -5.914 1 96.5 373 ASP A N 1
ATOM 2919 C CA . ASP A 1 373 ? 4.074 -26.875 -7.184 1 96.5 373 ASP A CA 1
ATOM 2920 C C . ASP A 1 373 ? 2.82 -27.688 -7.492 1 96.5 373 ASP A C 1
ATOM 2922 O O . ASP A 1 373 ? 2.049 -27.344 -8.391 1 96.5 373 ASP A O 1
ATOM 2926 N N . ASP A 1 374 ? 2.607 -28.75 -6.785 1 95.81 374 ASP A N 1
ATOM 2927 C CA . ASP A 1 374 ? 1.425 -29.594 -6.902 1 95.81 374 ASP A CA 1
ATOM 2928 C C . ASP A 1 374 ? 1.145 -30.328 -5.59 1 95.81 374 ASP A C 1
ATOM 2930 O O . ASP A 1 374 ? 2.018 -30.422 -4.727 1 95.81 374 ASP A O 1
ATOM 2934 N N . ILE A 1 375 ? -0.028 -30.688 -5.418 1 96.06 375 ILE A N 1
ATOM 2935 C CA . ILE A 1 375 ? -0.442 -31.578 -4.344 1 96.06 375 ILE A CA 1
ATOM 2936 C C . ILE A 1 375 ? -1.226 -32.75 -4.922 1 96.06 375 ILE A C 1
ATOM 2938 O O . ILE A 1 375 ? -2.238 -32.562 -5.598 1 96.06 375 ILE A O 1
ATOM 2942 N N . ASN A 1 376 ? -0.671 -33.969 -4.73 1 91.62 376 ASN A N 1
ATOM 2943 C CA . ASN A 1 376 ? -1.302 -35.188 -5.23 1 91.62 376 ASN A CA 1
ATOM 2944 C C . ASN A 1 376 ? -1.473 -35.156 -6.746 1 91.62 376 ASN A C 1
ATOM 2946 O O . ASN A 1 376 ? -2.529 -35.5 -7.27 1 91.62 376 ASN A O 1
ATOM 2950 N N . GLY A 1 377 ? -0.518 -34.531 -7.414 1 92.19 377 GLY A N 1
ATOM 2951 C CA . GLY A 1 377 ? -0.49 -34.5 -8.867 1 92.19 377 GLY A CA 1
ATOM 2952 C C . GLY A 1 377 ? -1.284 -33.344 -9.461 1 92.19 377 GLY A C 1
ATOM 2953 O O . GLY A 1 377 ? -1.268 -33.125 -10.68 1 92.19 377 GLY A O 1
ATOM 2954 N N . ILE A 1 378 ? -1.921 -32.625 -8.648 1 94.12 378 ILE A N 1
ATOM 2955 C CA . ILE A 1 378 ? -2.725 -31.5 -9.125 1 94.12 378 ILE A CA 1
ATOM 2956 C C . ILE A 1 378 ? -1.952 -30.203 -8.953 1 94.12 378 ILE A C 1
ATOM 2958 O O . ILE A 1 378 ? -1.45 -29.906 -7.863 1 94.12 378 ILE A O 1
ATOM 2962 N N . ASP A 1 379 ? -1.928 -29.422 -10.031 1 92 379 ASP A N 1
ATOM 2963 C CA . ASP A 1 379 ? -1.205 -28.156 -10.031 1 92 379 ASP A CA 1
ATOM 2964 C C . ASP A 1 379 ? -1.709 -27.234 -8.914 1 92 379 ASP A C 1
ATOM 2966 O O . ASP A 1 379 ? -2.918 -27.109 -8.711 1 92 379 ASP A O 1
ATOM 2970 N N . LEU A 1 380 ? -0.734 -26.672 -8.297 1 94.06 380 LEU A N 1
ATOM 2971 C CA . LEU A 1 380 ? -1.09 -25.812 -7.176 1 94.06 380 LEU A CA 1
ATOM 2972 C C . LEU A 1 380 ? -1.146 -24.344 -7.609 1 94.06 380 LEU A C 1
ATOM 2974 O O . LEU A 1 380 ? -0.152 -23.797 -8.094 1 94.06 380 LEU A O 1
ATOM 2978 N N . SER A 1 381 ? -2.277 -23.703 -7.555 1 92.94 381 SER A N 1
ATOM 2979 C CA . SER A 1 381 ? -2.6 -22.281 -7.73 1 92.94 381 SER A CA 1
ATOM 2980 C C . SER A 1 381 ? -3.893 -21.922 -7.012 1 92.94 381 SER A C 1
ATOM 2982 O O . SER A 1 381 ? -4.52 -22.766 -6.375 1 92.94 381 SER A O 1
ATOM 2984 N N . TRP A 1 382 ? -4.242 -20.703 -7.125 1 96.62 382 TRP A N 1
ATOM 2985 C CA . TRP A 1 382 ? -5.473 -20.266 -6.465 1 96.62 382 TRP A CA 1
ATOM 2986 C C . TRP A 1 382 ? -6.699 -20.75 -7.234 1 96.62 382 TRP A C 1
ATOM 2988 O O . TRP A 1 382 ? -7.82 -20.688 -6.727 1 96.62 382 TRP A O 1
ATOM 2998 N N . ALA A 1 383 ? -6.586 -21.328 -8.383 1 96.5 383 ALA A N 1
ATOM 2999 C CA . ALA A 1 383 ? -7.668 -21.531 -9.344 1 96.5 383 ALA A CA 1
ATOM 3000 C C . ALA A 1 383 ? -8.68 -22.547 -8.82 1 96.5 383 ALA A C 1
ATOM 3002 O O . ALA A 1 383 ? -9.883 -22.312 -8.867 1 96.5 383 ALA A O 1
ATOM 3003 N N . ILE A 1 384 ? -8.227 -23.719 -8.359 1 96.38 384 ILE A N 1
ATOM 3004 C CA . ILE A 1 384 ? -9.164 -24.734 -7.926 1 96.38 384 ILE A CA 1
ATOM 3005 C C . ILE A 1 384 ? -9.898 -24.266 -6.668 1 96.38 384 ILE A C 1
ATOM 3007 O O . ILE A 1 384 ? -11.078 -24.594 -6.473 1 96.38 384 ILE A O 1
ATOM 3011 N N . GLY A 1 385 ? -9.18 -23.516 -5.84 1 96.25 385 GLY A N 1
ATOM 3012 C CA . GLY A 1 385 ? -9.828 -22.922 -4.688 1 96.25 385 GLY A CA 1
ATOM 3013 C C . GLY A 1 385 ? -10.906 -21.922 -5.066 1 96.25 385 GLY A C 1
ATOM 3014 O O . GLY A 1 385 ? -11.961 -21.859 -4.426 1 96.25 385 GLY A O 1
ATOM 3015 N N . ALA A 1 386 ? -10.617 -21.141 -6.062 1 96.06 386 ALA A N 1
ATOM 3016 C CA . ALA A 1 386 ? -11.625 -20.219 -6.574 1 96.06 386 ALA A CA 1
ATOM 3017 C C . ALA A 1 386 ? -12.844 -20.953 -7.105 1 96.06 386 ALA A C 1
ATOM 3019 O O . ALA A 1 386 ? -13.977 -20.547 -6.879 1 96.06 386 ALA A O 1
ATOM 3020 N N . MET A 1 387 ? -12.641 -22.062 -7.82 1 95 387 MET A N 1
ATOM 3021 C CA . MET A 1 387 ? -13.742 -22.859 -8.32 1 95 387 MET A CA 1
ATOM 3022 C C . MET A 1 387 ? -14.586 -23.406 -7.172 1 95 387 MET A C 1
ATOM 3024 O O . MET A 1 387 ? -15.82 -23.328 -7.207 1 95 387 MET A O 1
ATOM 3028 N N . LEU A 1 388 ? -13.914 -23.938 -6.195 1 93.38 388 LEU A N 1
ATOM 3029 C CA . LEU A 1 388 ? -14.617 -24.438 -5.02 1 93.38 388 LEU A CA 1
ATOM 3030 C C . LEU A 1 388 ? -15.516 -23.359 -4.422 1 93.38 388 LEU A C 1
ATOM 3032 O O . LEU A 1 388 ? -16.672 -23.625 -4.078 1 93.38 388 LEU A O 1
ATOM 3036 N N . ALA A 1 389 ? -14.953 -22.188 -4.277 1 91.88 389 ALA A N 1
ATOM 3037 C CA . ALA A 1 389 ? -15.68 -21.078 -3.666 1 91.88 389 ALA A CA 1
ATOM 3038 C C . ALA A 1 389 ? -16.938 -20.734 -4.461 1 91.88 389 ALA A C 1
ATOM 3040 O O . ALA A 1 389 ? -17.938 -20.297 -3.893 1 91.88 389 ALA A O 1
ATOM 3041 N N . HIS A 1 390 ? -16.906 -20.953 -5.723 1 90.44 390 HIS A N 1
ATOM 3042 C CA . HIS A 1 390 ? -17.984 -20.484 -6.578 1 90.44 390 HIS A CA 1
ATOM 3043 C C . HIS A 1 390 ? -19 -21.594 -6.844 1 90.44 390 HIS A C 1
ATOM 3045 O O . HIS A 1 390 ? -20.125 -21.312 -7.277 1 90.44 390 HIS A O 1
ATOM 3051 N N . ILE A 1 391 ? -18.672 -22.828 -6.602 1 84.88 391 ILE A N 1
ATOM 3052 C CA . ILE A 1 391 ? -19.625 -23.891 -6.867 1 84.88 391 ILE A CA 1
ATOM 3053 C C . ILE A 1 391 ? -20.25 -24.359 -5.559 1 84.88 391 ILE A C 1
ATOM 3055 O O . ILE A 1 391 ? -21.281 -25.047 -5.562 1 84.88 391 ILE A O 1
ATOM 3059 N N . SER A 1 392 ? -19.562 -24.328 -4.449 1 76.94 392 SER A N 1
ATOM 3060 C CA . SER A 1 392 ? -20.078 -24.766 -3.16 1 76.94 392 SER A CA 1
ATOM 3061 C C . SER A 1 392 ? -20.609 -23.594 -2.344 1 76.94 392 SER A C 1
ATOM 3063 O O . SER A 1 392 ? -20.859 -23.719 -1.144 1 76.94 392 SER A O 1
ATOM 3065 N N . ASP A 1 393 ? -21.016 -22.562 -2.904 1 68.69 393 ASP A N 1
ATOM 3066 C CA . ASP A 1 393 ? -21.5 -21.359 -2.221 1 68.69 393 ASP A CA 1
ATOM 3067 C C . ASP A 1 393 ? -20.609 -21.016 -1.03 1 68.69 393 ASP A C 1
ATOM 3069 O O . ASP A 1 393 ? -21.094 -20.781 0.075 1 68.69 393 ASP A O 1
ATOM 3073 N N . VAL A 1 394 ? -19.391 -21.266 -1.094 1 65.69 394 VAL A N 1
ATOM 3074 C CA . VAL A 1 394 ? -18.453 -20.797 -0.071 1 65.69 394 VAL A CA 1
ATOM 3075 C C . VAL A 1 394 ? -18.672 -19.297 0.15 1 65.69 394 VAL A C 1
ATOM 3077 O O . VAL A 1 394 ? -18.625 -18.516 -0.8 1 65.69 394 VAL A O 1
ATOM 3080 N N . GLU A 1 395 ? -19.047 -18.984 1.366 1 64.88 395 GLU A N 1
ATOM 3081 C CA . GLU A 1 395 ? -19.25 -17.594 1.707 1 64.88 395 GLU A CA 1
ATOM 3082 C C . GLU A 1 395 ? -17.969 -16.969 2.279 1 64.88 395 GLU A C 1
ATOM 3084 O O . GLU A 1 395 ? -17.344 -17.547 3.164 1 64.88 395 GLU A O 1
ATOM 3089 N N . ILE A 1 396 ? -17.516 -15.938 1.624 1 62.19 396 ILE A N 1
ATOM 3090 C CA . ILE A 1 396 ? -16.375 -15.148 2.096 1 62.19 396 ILE A CA 1
ATOM 3091 C C . ILE A 1 396 ? -16.859 -13.758 2.514 1 62.19 396 ILE A C 1
ATOM 3093 O O . ILE A 1 396 ? -17.25 -12.945 1.668 1 62.19 396 ILE A O 1
ATOM 3097 N N . VAL A 1 397 ? -16.953 -13.484 3.818 1 63.75 397 VAL A N 1
ATOM 3098 C CA . VAL A 1 397 ? -17.516 -12.234 4.324 1 63.75 397 VAL A CA 1
ATOM 3099 C C . VAL A 1 397 ? -16.469 -11.5 5.156 1 63.75 397 VAL A C 1
ATOM 3101 O O . VAL A 1 397 ? -15.805 -12.102 6.008 1 63.75 397 VAL A O 1
ATOM 3104 N N . LYS A 1 398 ? -16.25 -10.148 4.723 1 66 398 LYS A N 1
ATOM 3105 C CA . LYS A 1 398 ? -15.383 -9.32 5.559 1 66 398 LYS A CA 1
ATOM 3106 C C . LYS A 1 398 ? -15.992 -9.102 6.938 1 66 398 LYS A C 1
ATOM 3108 O O . LYS A 1 398 ? -17.188 -8.828 7.055 1 66 398 LYS A O 1
ATOM 3113 N N . GLU A 1 399 ? -15.32 -9.531 7.883 1 51.91 399 GLU A N 1
ATOM 3114 C CA . GLU A 1 399 ? -15.82 -9.234 9.227 1 51.91 399 GLU A CA 1
ATOM 3115 C C . GLU A 1 399 ? -15.82 -7.734 9.492 1 51.91 399 GLU A C 1
ATOM 3117 O O . GLU A 1 399 ? -14.789 -7.07 9.336 1 51.91 399 GLU A O 1
ATOM 3122 N N . GLU A 1 400 ? -16.859 -7.078 8.961 1 47.47 400 GLU A N 1
ATOM 3123 C CA . GLU A 1 400 ? -16.938 -5.641 9.203 1 47.47 400 GLU A CA 1
ATOM 3124 C C . GLU A 1 400 ? -16.672 -5.312 10.672 1 47.47 400 GLU A C 1
ATOM 3126 O O . GLU A 1 400 ? -17.25 -5.93 11.562 1 47.47 400 GLU A O 1
ATOM 3131 N N . ASN A 1 401 ? -15.578 -4.902 10.938 1 43.41 401 ASN A N 1
ATOM 3132 C CA . ASN A 1 401 ? -15.609 -4.207 12.227 1 43.41 401 ASN A CA 1
ATOM 3133 C C . ASN A 1 401 ? -16.641 -3.092 12.234 1 43.41 401 ASN A C 1
ATOM 3135 O O . ASN A 1 401 ? -16.484 -2.08 11.547 1 43.41 401 ASN A O 1
ATOM 3139 N N . ILE A 1 402 ? -17.938 -3.436 12.125 1 37.19 402 ILE A N 1
ATOM 3140 C CA . ILE A 1 402 ? -18.984 -2.436 12.227 1 37.19 402 ILE A CA 1
ATOM 3141 C C . ILE A 1 402 ? -18.578 -1.346 13.211 1 37.19 402 ILE A C 1
ATOM 3143 O O . ILE A 1 402 ? -18.344 -1.622 14.391 1 37.19 402 ILE A O 1
ATOM 3147 N N . PRO A 1 403 ? -18.219 -0.302 12.617 1 40.22 403 PRO A N 1
ATOM 3148 C CA . PRO A 1 403 ? -18.109 0.736 13.648 1 40.22 403 PRO A CA 1
ATOM 3149 C C . PRO A 1 403 ? -19.359 0.802 14.539 1 40.22 403 PRO A C 1
ATOM 3151 O O . PRO A 1 403 ? -20.469 0.506 14.086 1 40.22 403 PRO A O 1
ATOM 3154 N N . PHE A 1 404 ? -19.156 0.803 15.797 1 36.66 404 PHE A N 1
ATOM 3155 C CA . PHE A 1 404 ? -20.203 0.82 16.812 1 36.66 404 PHE A CA 1
ATOM 3156 C C . PHE A 1 404 ? -21.281 1.843 16.469 1 36.66 404 PHE A C 1
ATOM 3158 O O . PHE A 1 404 ? -22.453 1.634 16.766 1 36.66 404 PHE A O 1
ATOM 3165 N N . THR A 1 405 ? -20.891 2.859 15.719 1 40.28 405 THR A N 1
ATOM 3166 C CA . THR A 1 405 ? -21.875 3.916 15.508 1 40.28 405 THR A CA 1
ATOM 3167 C C . THR A 1 405 ? -22.969 3.445 14.562 1 40.28 405 THR A C 1
ATOM 3169 O O . THR A 1 405 ? -24.125 3.852 14.695 1 40.28 405 THR A O 1
ATOM 3172 N N . ALA A 1 406 ? -22.656 2.629 13.602 1 40.31 406 ALA A N 1
ATOM 3173 C CA . ALA A 1 406 ? -23.688 2.098 12.711 1 40.31 406 ALA A CA 1
ATOM 3174 C C . ALA A 1 406 ? -24.562 1.084 13.438 1 40.31 406 ALA A C 1
ATOM 3176 O O . ALA A 1 406 ? -25.781 1.019 13.195 1 40.31 406 ALA A O 1
ATOM 3177 N N . LEU A 1 407 ? -24 0.403 14.383 1 37.53 407 LEU A N 1
ATOM 3178 C CA . LEU A 1 407 ? -24.797 -0.536 15.18 1 37.53 407 LEU A CA 1
ATOM 3179 C C . LEU A 1 407 ? -25.766 0.205 16.094 1 37.53 407 LEU A C 1
ATOM 3181 O O . LEU A 1 407 ? -26.891 -0.244 16.281 1 37.53 407 LEU A O 1
ATOM 3185 N N . ILE A 1 408 ? -25.375 1.354 16.578 1 40.75 408 ILE A N 1
ATOM 3186 C CA . ILE A 1 408 ? -26.266 2.148 17.422 1 40.75 408 ILE A CA 1
ATOM 3187 C C . ILE A 1 408 ? -27.422 2.695 16.578 1 40.75 408 ILE A C 1
ATOM 3189 O O . ILE A 1 408 ? -28.578 2.633 17 1 40.75 408 ILE A O 1
ATOM 3193 N N . PHE A 1 409 ? -27.172 2.992 15.398 1 41.66 409 PHE A N 1
ATOM 3194 C CA . PHE A 1 409 ? -28.219 3.561 14.57 1 41.66 409 PHE A CA 1
ATOM 3195 C C . PHE A 1 409 ? -29.172 2.469 14.07 1 41.66 409 PHE A C 1
ATOM 3197 O O . PHE A 1 409 ? -30.375 2.656 14.039 1 41.66 409 PHE A O 1
ATOM 3204 N N . ALA A 1 410 ? -28.625 1.361 13.852 1 44.94 410 ALA A N 1
ATOM 3205 C CA . ALA A 1 410 ? -29.484 0.243 13.453 1 44.94 410 ALA A CA 1
ATOM 3206 C C . ALA A 1 410 ? -30.359 -0.207 14.617 1 44.94 410 ALA A C 1
ATOM 3208 O O . ALA A 1 410 ? -31.531 -0.53 14.422 1 44.94 410 ALA A O 1
ATOM 3209 N N . ASN A 1 411 ? -29.812 -0.125 15.719 1 45.12 411 ASN A N 1
ATOM 3210 C CA . ASN A 1 411 ? -30.609 -0.465 16.891 1 45.12 411 ASN A CA 1
ATOM 3211 C C . ASN A 1 411 ? -31.656 0.606 17.203 1 45.12 411 ASN A C 1
ATOM 3213 O O . ASN A 1 411 ? -32.781 0.29 17.594 1 45.12 411 ASN A O 1
ATOM 3217 N N . ILE A 1 412 ? -31.297 1.781 16.844 1 48.22 412 ILE A N 1
ATOM 3218 C CA . ILE A 1 412 ? -32.25 2.865 17.062 1 48.22 412 ILE A CA 1
ATOM 3219 C C . ILE A 1 412 ? -33.375 2.789 16.016 1 48.22 412 ILE A C 1
ATOM 3221 O O . ILE A 1 412 ? -34.562 2.922 16.344 1 48.22 412 ILE A O 1
ATOM 3225 N N . VAL A 1 413 ? -33 2.414 14.859 1 48.44 413 VAL A N 1
ATOM 3226 C CA . VAL A 1 413 ? -34.031 2.271 13.812 1 48.44 413 VAL A CA 1
ATOM 3227 C C . VAL A 1 413 ? -34.875 1.034 14.086 1 48.44 413 VAL A C 1
ATOM 3229 O O . VAL A 1 413 ? -36.094 1.084 13.984 1 48.44 413 VAL A O 1
ATOM 3232 N N . ALA A 1 414 ? -34.281 0.029 14.531 1 52.22 414 ALA A N 1
ATOM 3233 C CA . ALA A 1 414 ? -35 -1.179 14.898 1 52.22 414 ALA A CA 1
ATOM 3234 C C . ALA A 1 414 ? -35.938 -0.922 16.078 1 52.22 414 ALA A C 1
ATOM 3236 O O . ALA A 1 414 ? -37.094 -1.356 16.094 1 52.22 414 ALA A O 1
ATOM 3237 N N . PHE A 1 415 ? -35.469 -0.176 16.984 1 52.97 415 PHE A N 1
ATOM 3238 C CA . PHE A 1 415 ? -36.281 0.162 18.156 1 52.97 415 PHE A CA 1
ATOM 3239 C C . PHE A 1 415 ? -37.375 1.157 17.781 1 52.97 415 PHE A C 1
ATOM 3241 O O . PHE A 1 415 ? -38.5 1.088 18.297 1 52.97 415 PHE A O 1
ATOM 3248 N N . SER A 1 416 ? -37.125 1.97 16.859 1 53.19 416 SER A N 1
ATOM 3249 C CA . SER A 1 416 ? -38.125 2.965 16.453 1 53.19 416 SER A CA 1
ATOM 3250 C C . SER A 1 416 ? -39.219 2.338 15.609 1 53.19 416 SER A C 1
ATOM 3252 O O . SER A 1 416 ? -40.344 2.801 15.625 1 53.19 416 SER A O 1
ATOM 3254 N N . VAL A 1 417 ? -38.812 1.251 14.93 1 55.44 417 VAL A N 1
ATOM 3255 C CA . VAL A 1 417 ? -39.781 0.563 14.102 1 55.44 417 VAL A CA 1
ATOM 3256 C C . VAL A 1 417 ? -40.531 -0.477 14.945 1 55.44 417 VAL A C 1
ATOM 3258 O O . VAL A 1 417 ? -41.75 -0.596 14.859 1 55.44 417 VAL A O 1
ATOM 3261 N N . LEU A 1 418 ? -39.812 -1.162 15.789 1 55.22 418 LEU A N 1
ATOM 3262 C CA . LEU A 1 418 ? -40.406 -2.27 16.531 1 55.22 418 LEU A CA 1
ATOM 3263 C C . LEU A 1 418 ? -41.25 -1.754 17.703 1 55.22 418 LEU A C 1
ATOM 3265 O O . LEU A 1 418 ? -42.25 -2.365 18.062 1 55.22 418 LEU A O 1
ATOM 3269 N N . LEU A 1 419 ? -40.906 -0.611 18.25 1 57.5 419 LEU A N 1
ATOM 3270 C CA . LEU A 1 419 ? -41.656 -0.081 19.391 1 57.5 419 LEU A CA 1
ATOM 3271 C C . LEU A 1 419 ? -43.062 0.348 18.984 1 57.5 419 LEU A C 1
ATOM 3273 O O . LEU A 1 419 ? -44.031 -0.002 19.656 1 57.5 419 LEU A O 1
ATOM 3277 N N . PRO A 1 420 ? -43.125 1.092 17.891 1 60.06 420 PRO A N 1
ATOM 3278 C CA . PRO A 1 420 ? -44.5 1.429 17.531 1 60.06 420 PRO A CA 1
ATOM 3279 C C . PRO A 1 420 ? -45.344 0.205 17.125 1 60.06 420 PRO A C 1
ATOM 3281 O O . PRO A 1 420 ? -46.5 0.111 17.453 1 60.06 420 PRO A O 1
ATOM 3284 N N . LEU A 1 421 ? -44.75 -0.794 16.578 1 57.81 421 LEU A N 1
ATOM 3285 C CA . LEU A 1 421 ? -45.406 -2.029 16.203 1 57.81 421 LEU A CA 1
ATOM 3286 C C . LEU A 1 421 ? -45.844 -2.809 17.438 1 57.81 421 LEU A C 1
ATOM 3288 O O . LEU A 1 421 ? -46.969 -3.342 17.484 1 57.81 421 LEU A O 1
ATOM 3292 N N . TYR A 1 422 ? -45.031 -2.822 18.422 1 57.94 422 TYR A N 1
ATOM 3293 C CA . TYR A 1 422 ? -45.344 -3.449 19.703 1 57.94 422 TYR A CA 1
ATOM 3294 C C . TYR A 1 422 ? -46.5 -2.73 20.391 1 57.94 422 TYR A C 1
ATOM 3296 O O . TYR A 1 422 ? -47.406 -3.371 20.906 1 57.94 422 TYR A O 1
ATOM 3304 N N . LEU A 1 423 ? -46.562 -1.413 20.25 1 58.75 423 LEU A N 1
ATOM 3305 C CA . LEU A 1 423 ? -47.594 -0.619 20.875 1 58.75 423 LEU A CA 1
ATOM 3306 C C . LEU A 1 423 ? -48.938 -0.806 20.156 1 58.75 423 LEU A C 1
ATOM 3308 O O . LEU A 1 423 ? -50 -0.859 20.781 1 58.75 423 LEU A O 1
ATOM 3312 N N . VAL A 1 424 ? -48.844 -0.966 18.844 1 59.56 424 VAL A N 1
ATOM 3313 C CA . VAL A 1 424 ? -50.031 -1.197 18.047 1 59.56 424 VAL A CA 1
ATOM 3314 C C . VAL A 1 424 ? -50.594 -2.598 18.328 1 59.56 424 VAL A C 1
ATOM 3316 O O . VAL A 1 424 ? -51.781 -2.779 18.484 1 59.56 424 VAL A O 1
ATOM 3319 N N . ILE A 1 425 ? -49.656 -3.521 18.531 1 56.41 425 ILE A N 1
ATOM 3320 C CA . ILE A 1 425 ? -50.062 -4.898 18.828 1 56.41 425 ILE A CA 1
ATOM 3321 C C . ILE A 1 425 ? -50.656 -4.984 20.234 1 56.41 425 ILE A C 1
ATOM 3323 O O . ILE A 1 425 ? -51.688 -5.625 20.453 1 56.41 425 ILE A O 1
ATOM 3327 N N . LYS A 1 426 ? -50.094 -4.309 21.156 1 56.69 426 LYS A N 1
ATOM 3328 C CA . LYS A 1 426 ? -50.594 -4.285 22.531 1 56.69 426 LYS A CA 1
ATOM 3329 C C . LYS A 1 426 ? -51.938 -3.594 22.625 1 56.69 426 LYS A C 1
ATOM 3331 O O . LYS A 1 426 ? -52.812 -4.023 23.375 1 56.69 426 LYS A O 1
ATOM 3336 N N . ARG A 1 427 ? -52.094 -2.51 21.859 1 50.66 427 ARG A N 1
ATOM 3337 C CA . ARG A 1 427 ? -53.375 -1.803 21.859 1 50.66 427 ARG A CA 1
ATOM 3338 C C . ARG A 1 427 ? -54.469 -2.66 21.25 1 50.66 427 ARG A C 1
ATOM 3340 O O . ARG A 1 427 ? -55.625 -2.615 21.703 1 50.66 427 ARG A O 1
ATOM 3347 N N . LYS A 1 428 ? -54.031 -3.529 20.312 1 52.06 428 LYS A N 1
ATOM 3348 C CA . LYS A 1 428 ? -55 -4.395 19.688 1 52.06 428 LYS A CA 1
ATOM 3349 C C . LYS A 1 428 ? -55.375 -5.566 20.578 1 52.06 428 LYS A C 1
ATOM 3351 O O . LYS A 1 428 ? -56.531 -5.992 20.625 1 52.06 428 LYS A O 1
ATOM 3356 N N . PHE A 1 429 ? -54.438 -6.039 21.344 1 52.16 429 PHE A N 1
ATOM 3357 C CA . PHE A 1 429 ? -54.719 -7.105 22.297 1 52.16 429 PHE A CA 1
ATOM 3358 C C . PHE A 1 429 ? -55.5 -6.566 23.5 1 52.16 429 PHE A C 1
ATOM 3360 O O . PHE A 1 429 ? -56.375 -7.25 24.047 1 52.16 429 PHE A O 1
ATOM 3367 N N . SER A 1 430 ? -55.281 -5.32 23.859 1 49.19 430 SER A N 1
ATOM 3368 C CA . SER A 1 430 ? -56.031 -4.746 24.984 1 49.19 430 SER A CA 1
ATOM 3369 C C . SER A 1 430 ? -57.469 -4.387 24.562 1 49.19 430 SER A C 1
ATOM 3371 O O . SER A 1 430 ? -58.375 -4.441 25.391 1 49.19 430 SER A O 1
ATOM 3373 N N . ALA A 1 431 ? -57.688 -4.012 23.344 1 50.25 431 ALA A N 1
ATOM 3374 C CA . ALA A 1 431 ? -59.031 -3.682 22.875 1 50.25 431 ALA A CA 1
ATOM 3375 C C . ALA A 1 431 ? -59.906 -4.938 22.703 1 50.25 431 ALA A C 1
ATOM 3377 O O . ALA A 1 431 ? -61.094 -4.91 22.938 1 50.25 431 ALA A O 1
ATOM 3378 N N . GLN A 1 432 ? -59.25 -6.051 22.25 1 43 432 GLN A N 1
ATOM 3379 C CA . GLN A 1 432 ? -60 -7.293 22.109 1 43 432 GLN A CA 1
ATOM 3380 C C . GLN A 1 432 ? -60.438 -7.824 23.484 1 43 432 GLN A C 1
ATOM 3382 O O . GLN A 1 432 ? -61.406 -8.586 23.578 1 43 432 GLN A O 1
ATOM 3387 N N . ARG A 1 433 ? -59.719 -7.414 24.484 1 44.72 433 ARG A N 1
ATOM 3388 C CA . ARG A 1 433 ? -60.156 -7.883 25.797 1 44.72 433 ARG A CA 1
ATOM 3389 C C . ARG A 1 433 ? -61.438 -7.16 26.25 1 44.72 433 ARG A C 1
ATOM 3391 O O . ARG A 1 433 ? -62.25 -7.73 26.969 1 44.72 433 ARG A O 1
ATOM 3398 N N . TYR A 1 434 ? -61.688 -5.891 25.859 1 42.31 434 TYR A N 1
ATOM 3399 C CA . TYR A 1 434 ? -62.875 -5.16 26.359 1 42.31 434 TYR A CA 1
ATOM 3400 C C . TYR A 1 434 ? -64.125 -5.66 25.703 1 42.31 434 TYR A C 1
ATOM 3402 O O . TYR A 1 434 ? -65.25 -5.516 26.266 1 42.31 434 TYR A O 1
ATOM 3410 N N . ILE A 1 435 ? -64.188 -6.137 24.469 1 40.31 435 ILE A N 1
ATOM 3411 C CA . ILE A 1 435 ? -65.438 -6.508 23.828 1 40.31 435 ILE A CA 1
ATOM 3412 C C . ILE A 1 435 ? -65.938 -7.82 24.422 1 40.31 435 ILE A C 1
ATOM 3414 O O . ILE A 1 435 ? -67.125 -8.125 24.344 1 40.31 435 ILE A O 1
ATOM 3418 N N . ARG A 1 436 ? -65 -8.695 24.844 1 42.09 436 ARG A N 1
ATOM 3419 C CA . ARG A 1 436 ? -65.5 -9.969 25.312 1 42.09 436 ARG A CA 1
ATOM 3420 C C . ARG A 1 436 ? -66.25 -9.805 26.625 1 42.09 436 ARG A C 1
ATOM 3422 O O . ARG A 1 436 ? -67.062 -10.672 27 1 42.09 436 ARG A O 1
ATOM 3429 N N . GLU A 1 437 ? -65.875 -8.891 27.406 1 42.91 437 GLU A N 1
ATOM 3430 C CA . GLU A 1 437 ? -66.438 -8.914 28.734 1 42.91 437 GLU A CA 1
ATOM 3431 C C . GLU A 1 437 ? -67.875 -8.344 28.734 1 42.91 437 GLU A C 1
ATOM 3433 O O . GLU A 1 437 ? -68.562 -8.336 29.75 1 42.91 437 GLU A O 1
ATOM 3438 N N . SER A 1 438 ? -68.312 -7.613 27.656 1 41.31 438 SER A N 1
ATOM 3439 C CA . SER A 1 438 ? -69.562 -6.992 27.891 1 41.31 438 SER A CA 1
ATOM 3440 C C . SER A 1 438 ? -70.75 -7.969 27.641 1 41.31 438 SER A C 1
ATOM 3442 O O . SER A 1 438 ? -71.875 -7.598 27.703 1 41.31 438 SER A O 1
ATOM 3444 N N . HIS A 1 439 ? -70.562 -9.047 26.844 1 37.47 439 HIS A N 1
ATOM 3445 C CA . HIS A 1 439 ? -71.812 -9.75 26.609 1 37.47 439 HIS A CA 1
ATOM 3446 C C . HIS A 1 439 ? -72.188 -10.625 27.797 1 37.47 439 HIS A C 1
ATOM 3448 O O . HIS A 1 439 ? -71.438 -11.516 28.172 1 37.47 439 HIS A O 1
ATOM 3454 N N . PRO A 1 440 ? -73.062 -10.125 28.688 1 41.59 440 PRO A N 1
ATOM 3455 C CA . PRO A 1 440 ? -73.625 -10.898 29.766 1 41.59 440 PRO A CA 1
ATOM 3456 C C . PRO A 1 440 ? -74.25 -12.203 29.281 1 41.59 440 PRO A C 1
ATOM 3458 O O . PRO A 1 440 ? -74.875 -12.242 28.188 1 41.59 440 PRO A O 1
ATOM 3461 N N . LEU A 1 441 ? -73.75 -13.422 29.641 1 27.19 441 LEU A N 1
ATOM 3462 C CA . LEU A 1 441 ? -74.75 -14.469 29.688 1 27.19 441 LEU A CA 1
ATOM 3463 C C . LEU A 1 441 ? -75.938 -14.078 30.594 1 27.19 441 LEU A C 1
ATOM 3465 O O . LEU A 1 441 ? -75.688 -13.523 31.672 1 27.19 441 LEU A O 1
ATOM 3469 N N . MET B 1 1 ? -47.25 47.781 33.875 1 28.05 1 MET B N 1
ATOM 3470 C CA . MET B 1 1 ? -45.812 47.688 33.625 1 28.05 1 MET B CA 1
ATOM 3471 C C . MET B 1 1 ? -45.375 46.25 33.406 1 28.05 1 MET B C 1
ATOM 3473 O O . MET B 1 1 ? -45.125 45.5 34.344 1 28.05 1 MET B O 1
ATOM 3477 N N . LEU B 1 2 ? -45.938 45.562 32.406 1 32.22 2 LEU B N 1
ATOM 3478 C CA . LEU B 1 2 ? -45.688 44.219 31.875 1 32.22 2 LEU B CA 1
ATOM 3479 C C . LEU B 1 2 ? -44.25 44.094 31.359 1 32.22 2 LEU B C 1
ATOM 3481 O O . LEU B 1 2 ? -43.875 44.688 30.359 1 32.22 2 LEU B O 1
ATOM 3485 N N . SER B 1 3 ? -43.25 44.094 32.25 1 30.88 3 SER B N 1
ATOM 3486 C CA . SER B 1 3 ? -41.844 43.812 31.859 1 30.88 3 SER B CA 1
ATOM 3487 C C . SER B 1 3 ? -41.75 42.562 30.984 1 30.88 3 SER B C 1
ATOM 3489 O O . SER B 1 3 ? -42.219 41.5 31.391 1 30.88 3 SER B O 1
ATOM 3491 N N . LEU B 1 4 ? -41.812 42.719 29.672 1 32.25 4 LEU B N 1
ATOM 3492 C CA . LEU B 1 4 ? -41.469 41.719 28.656 1 32.25 4 LEU B CA 1
ATOM 3493 C C . LEU B 1 4 ? -40.125 41.031 29 1 32.25 4 LEU B C 1
ATOM 3495 O O . LEU B 1 4 ? -39.094 41.688 29 1 32.25 4 LEU B O 1
ATOM 3499 N N . LEU B 1 5 ? -40.125 40.125 29.906 1 33.5 5 LEU B N 1
ATOM 3500 C CA . LEU B 1 5 ? -38.969 39.25 30.078 1 33.5 5 LEU B CA 1
ATOM 3501 C C . LEU B 1 5 ? -38.531 38.656 28.734 1 33.5 5 LEU B C 1
ATOM 3503 O O . LEU B 1 5 ? -39.25 37.844 28.141 1 33.5 5 LEU B O 1
ATOM 3507 N N . PHE B 1 6 ? -38.062 39.562 27.828 1 34.84 6 PHE B N 1
ATOM 3508 C CA . PHE B 1 6 ? -37.312 39.031 26.703 1 34.84 6 PHE B CA 1
ATOM 3509 C C . PHE B 1 6 ? -36.344 37.938 27.172 1 34.84 6 PHE B C 1
ATOM 3511 O O . PHE B 1 6 ? -35.344 38.25 27.828 1 34.84 6 PHE B O 1
ATOM 3518 N N . ALA B 1 7 ? -36.812 36.844 27.516 1 36.28 7 ALA B N 1
ATOM 3519 C CA . ALA B 1 7 ? -35.938 35.688 27.594 1 36.28 7 ALA B CA 1
ATOM 3520 C C . ALA B 1 7 ? -35.062 35.594 26.344 1 36.28 7 ALA B C 1
ATOM 3522 O O . ALA B 1 7 ? -35.562 35.219 25.281 1 36.28 7 ALA B O 1
ATOM 3523 N N . THR B 1 8 ? -34.25 36.625 26.062 1 37.44 8 THR B N 1
ATOM 3524 C CA . THR B 1 8 ? -33.219 36.312 25.094 1 37.44 8 THR B CA 1
ATOM 3525 C C . THR B 1 8 ? -32.719 34.875 25.266 1 37.44 8 THR B C 1
ATOM 3527 O O . THR B 1 8 ? -32.281 34.469 26.359 1 37.44 8 THR B O 1
ATOM 3530 N N . SER B 1 9 ? -33.469 33.969 24.859 1 40.44 9 SER B N 1
ATOM 3531 C CA . SER B 1 9 ? -32.938 32.625 24.719 1 40.44 9 SER B CA 1
ATOM 3532 C C . SER B 1 9 ? -31.453 32.625 24.391 1 40.44 9 SER B C 1
ATOM 3534 O O . SER B 1 9 ? -31.047 33.062 23.297 1 40.44 9 SER B O 1
ATOM 3536 N N . LEU B 1 10 ? -30.578 33.188 25.188 1 43.84 10 LEU B N 1
ATOM 3537 C CA . LEU B 1 10 ? -29.125 33.156 25.062 1 43.84 10 LEU B CA 1
ATOM 3538 C C . LEU B 1 10 ? -28.672 31.828 24.469 1 43.84 10 LEU B C 1
ATOM 3540 O O . LEU B 1 10 ? -28.844 30.766 25.094 1 43.84 10 LEU B O 1
ATOM 3544 N N . SER B 1 11 ? -28.891 31.578 23.25 1 53.53 11 SER B N 1
ATOM 3545 C CA . SER B 1 11 ? -28.406 30.438 22.484 1 53.53 11 SER B CA 1
ATOM 3546 C C . SER B 1 11 ? -27.047 29.969 23 1 53.53 11 SER B C 1
ATOM 3548 O O . SER B 1 11 ? -26.109 30.766 23.125 1 53.53 11 SER B O 1
ATOM 3550 N N . LYS B 1 12 ? -26.984 29.016 23.953 1 72.31 12 LYS B N 1
ATOM 3551 C CA . LYS B 1 12 ? -25.859 28.547 24.75 1 72.31 12 LYS B CA 1
ATOM 3552 C C . LYS B 1 12 ? -24.766 27.953 23.859 1 72.31 12 LYS B C 1
ATOM 3554 O O . LYS B 1 12 ? -25.016 27.031 23.094 1 72.31 12 LYS B O 1
ATOM 3559 N N . ALA B 1 13 ? -23.656 28.609 23.75 1 85.06 13 ALA B N 1
ATOM 3560 C CA . ALA B 1 13 ? -22.438 28.188 23.047 1 85.06 13 ALA B CA 1
ATOM 3561 C C . ALA B 1 13 ? -22.031 26.781 23.453 1 85.06 13 ALA B C 1
ATOM 3563 O O . ALA B 1 13 ? -22.141 26.422 24.625 1 85.06 13 ALA B O 1
ATOM 3564 N N . LYS B 1 14 ? -21.969 25.938 22.484 1 92.62 14 LYS B N 1
ATOM 3565 C CA . LYS B 1 14 ? -21.406 24.609 22.703 1 92.62 14 LYS B CA 1
ATOM 3566 C C . LYS B 1 14 ? -19.906 24.594 22.422 1 92.62 14 LYS B C 1
ATOM 3568 O O . LYS B 1 14 ? -19.391 25.469 21.719 1 92.62 14 LYS B O 1
ATOM 3573 N N . TYR B 1 15 ? -19.25 23.672 23.062 1 95.44 15 TYR B N 1
ATOM 3574 C CA . TYR B 1 15 ? -17.812 23.547 22.906 1 95.44 15 TYR B CA 1
ATOM 3575 C C . TYR B 1 15 ? -17.422 22.125 22.516 1 95.44 15 TYR B C 1
ATOM 3577 O O . TYR B 1 15 ? -18.172 21.188 22.75 1 95.44 15 TYR B O 1
ATOM 3585 N N . GLY B 1 16 ? -16.312 21.969 21.891 1 96.69 16 GLY B N 1
ATOM 3586 C CA . GLY B 1 16 ? -15.703 20.688 21.562 1 96.69 16 GLY B CA 1
ATOM 3587 C C . GLY B 1 16 ? -14.195 20.766 21.484 1 96.69 16 GLY B C 1
ATOM 3588 O O . GLY B 1 16 ? -13.625 21.797 21.109 1 96.69 16 GLY B O 1
ATOM 3589 N N . ILE B 1 17 ? -13.531 19.672 21.875 1 98.12 17 ILE B N 1
ATOM 3590 C CA . ILE B 1 17 ? -12.078 19.578 21.875 1 98.12 17 ILE B CA 1
ATOM 3591 C C . ILE B 1 17 ? -11.633 18.516 20.875 1 98.12 17 ILE B C 1
ATOM 3593 O O . ILE B 1 17 ? -12.125 17.391 20.906 1 98.12 17 ILE B O 1
ATOM 3597 N N . MET B 1 18 ? -10.789 18.859 19.922 1 98.12 18 MET B N 1
ATOM 3598 C CA . MET B 1 18 ? -10.211 17.938 18.969 1 98.12 18 MET B CA 1
ATOM 3599 C C . MET B 1 18 ? -8.695 17.859 19.125 1 98.12 18 MET B C 1
ATOM 3601 O O . MET B 1 18 ? -8.008 18.891 19.062 1 98.12 18 MET B O 1
ATOM 3605 N N . VAL B 1 19 ? -8.156 16.688 19.391 1 98.38 19 VAL B N 1
ATOM 3606 C CA . VAL B 1 19 ? -6.723 16.469 19.5 1 98.38 19 VAL B CA 1
ATOM 3607 C C . VAL B 1 19 ? -6.219 15.719 18.266 1 98.38 19 VAL B C 1
ATOM 3609 O O . VAL B 1 19 ? -6.688 14.617 17.969 1 98.38 19 VAL B O 1
ATOM 3612 N N . ASP B 1 20 ? -5.359 16.328 17.562 1 96.94 20 ASP B N 1
ATOM 3613 C CA . ASP B 1 20 ? -4.656 15.781 16.406 1 96.94 20 ASP B CA 1
ATOM 3614 C C . ASP B 1 20 ? -3.312 15.18 16.812 1 96.94 20 ASP B C 1
ATOM 3616 O O . ASP B 1 20 ? -2.34 15.906 17.031 1 96.94 20 ASP B O 1
ATOM 3620 N N . ALA B 1 21 ? -3.283 13.891 16.906 1 97 21 ALA B N 1
ATOM 3621 C CA . ALA B 1 21 ? -2.035 13.203 17.234 1 97 21 ALA B CA 1
ATOM 3622 C C . ALA B 1 21 ? -1.353 12.688 15.969 1 97 21 ALA B C 1
ATOM 3624 O O . ALA B 1 21 ? -1.575 11.555 15.547 1 97 21 ALA B O 1
ATOM 3625 N N . GLY B 1 22 ? -0.419 13.445 15.492 1 90.81 22 GLY B N 1
ATOM 3626 C CA . GLY B 1 22 ? 0.175 13.172 14.188 1 90.81 22 GLY B CA 1
ATOM 3627 C C . GLY B 1 22 ? 1.595 12.648 14.281 1 90.81 22 GLY B C 1
ATOM 3628 O O . GLY B 1 22 ? 2.057 12.273 15.367 1 90.81 22 GLY B O 1
ATOM 3629 N N . SER B 1 23 ? 2.25 12.555 13.047 1 88.69 23 SER B N 1
ATOM 3630 C CA . SER B 1 23 ? 3.594 12.008 12.906 1 88.69 23 SER B CA 1
ATOM 3631 C C . SER B 1 23 ? 4.652 13 13.375 1 88.69 23 SER B C 1
ATOM 3633 O O . SER B 1 23 ? 5.793 12.625 13.648 1 88.69 23 SER B O 1
ATOM 3635 N N . SER B 1 24 ? 4.238 14.273 13.492 1 85.88 24 SER B N 1
ATOM 3636 C CA . SER B 1 24 ? 5.223 15.289 13.852 1 85.88 24 SER B CA 1
ATOM 3637 C C . SER B 1 24 ? 4.98 15.82 15.266 1 85.88 24 SER B C 1
ATOM 3639 O O . SER B 1 24 ? 5.789 16.578 15.797 1 85.88 24 SER B O 1
ATOM 3641 N N . GLY B 1 25 ? 3.871 15.508 15.836 1 92.31 25 GLY B N 1
ATOM 3642 C CA . GLY B 1 25 ? 3.488 15.977 17.156 1 92.31 25 GLY B CA 1
ATOM 3643 C C . GLY B 1 25 ? 1.997 15.883 17.422 1 92.31 25 GLY B C 1
ATOM 3644 O O . GLY B 1 25 ? 1.259 15.305 16.625 1 92.31 25 GLY B O 1
ATOM 3645 N N . THR B 1 26 ? 1.665 16.422 18.594 1 96.38 26 THR B N 1
ATOM 3646 C CA . THR B 1 26 ? 0.267 16.406 19.016 1 96.38 26 THR B CA 1
ATOM 3647 C C . THR B 1 26 ? -0.263 17.812 19.203 1 96.38 26 THR B C 1
ATOM 3649 O O . THR B 1 26 ? 0.397 18.656 19.828 1 96.38 26 THR B O 1
ATOM 3652 N N . ARG B 1 27 ? -1.442 18.078 18.625 1 96.38 27 ARG B N 1
ATOM 3653 C CA . ARG B 1 27 ? -2.055 19.391 18.719 1 96.38 27 ARG B CA 1
ATOM 3654 C C . ARG B 1 27 ? -3.492 19.297 19.219 1 96.38 27 ARG B C 1
ATOM 3656 O O . ARG B 1 27 ? -4.215 18.359 18.859 1 96.38 27 ARG B O 1
ATOM 3663 N N . ALA B 1 28 ? -3.814 20.281 19.969 1 97.88 28 ALA B N 1
ATOM 3664 C CA . ALA B 1 28 ? -5.184 20.344 20.484 1 97.88 28 ALA B CA 1
ATOM 3665 C C . ALA B 1 28 ? -5.863 21.656 20.109 1 97.88 28 ALA B C 1
ATOM 3667 O O . ALA B 1 28 ? -5.234 22.703 20.125 1 97.88 28 ALA B O 1
ATOM 3668 N N . PHE B 1 29 ? -7.113 21.5 19.766 1 97.56 29 PHE B N 1
ATOM 3669 C CA . PHE B 1 29 ? -7.957 22.641 19.406 1 97.56 29 PHE B CA 1
ATOM 3670 C C . PHE B 1 29 ? -9.234 22.656 20.25 1 97.56 29 PHE B C 1
ATOM 3672 O O . PHE B 1 29 ? -9.797 21.594 20.547 1 97.56 29 PHE B O 1
ATOM 3679 N N . VAL B 1 30 ? -9.641 23.844 20.641 1 97.5 30 VAL B N 1
ATOM 3680 C CA . VAL B 1 30 ? -10.945 24.047 21.266 1 97.5 30 VAL B CA 1
ATOM 3681 C C . VAL B 1 30 ? -11.852 24.828 20.328 1 97.5 30 VAL B C 1
ATOM 3683 O O . VAL B 1 30 ? -11.492 25.922 19.859 1 97.5 30 VAL B O 1
ATOM 3686 N N . TYR B 1 31 ? -12.93 24.219 19.984 1 96.5 31 TYR B N 1
ATOM 3687 C CA . TYR B 1 31 ? -13.898 24.828 19.078 1 96.5 31 TYR B CA 1
ATOM 3688 C C . TYR B 1 31 ? -15.188 25.188 19.812 1 96.5 31 TYR B C 1
ATOM 3690 O O . TYR B 1 31 ? -15.469 24.641 20.875 1 96.5 31 TYR B O 1
ATOM 3698 N N . THR B 1 32 ? -15.938 26.172 19.25 1 95 32 THR B N 1
ATOM 3699 C CA . THR B 1 32 ? -17.25 26.562 19.766 1 95 32 THR B CA 1
ATOM 3700 C C . THR B 1 32 ? -18.219 26.797 18.609 1 95 32 THR B C 1
ATOM 3702 O O . THR B 1 32 ? -17.812 27.078 17.484 1 95 32 THR B O 1
ATOM 3705 N N . TRP B 1 33 ? -19.453 26.5 18.812 1 91.75 33 TRP B N 1
ATOM 3706 C CA . TRP B 1 33 ? -20.484 26.734 17.797 1 91.75 33 TRP B CA 1
ATO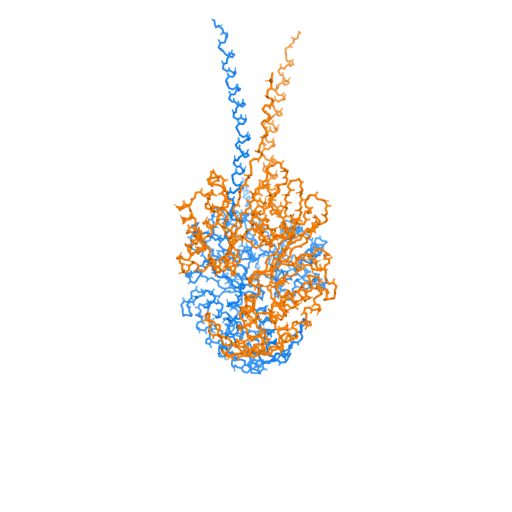M 3707 C C . TRP B 1 33 ? -21.828 27 18.438 1 91.75 33 TRP B C 1
ATOM 3709 O O . TRP B 1 33 ? -22.031 26.719 19.625 1 91.75 33 TRP B O 1
ATOM 3719 N N . ASP B 1 34 ? -22.656 27.672 17.609 1 84.5 34 ASP B N 1
ATOM 3720 C CA . ASP B 1 34 ? -24.062 27.875 17.984 1 84.5 34 ASP B CA 1
ATOM 3721 C C . ASP B 1 34 ? -24.969 26.875 17.25 1 84.5 34 ASP B C 1
ATOM 3723 O O . ASP B 1 34 ? -24.719 26.547 16.094 1 84.5 34 ASP B O 1
ATOM 3727 N N . SER B 1 35 ? -25.766 26.031 17.812 1 71.44 35 SER B N 1
ATOM 3728 C CA . SER B 1 35 ? -26.531 24.922 17.25 1 71.44 35 SER B CA 1
ATOM 3729 C C . SER B 1 35 ? -27.703 25.438 16.422 1 71.44 35 SER B C 1
ATOM 3731 O O . SER B 1 35 ? -28.5 24.641 15.914 1 71.44 35 SER B O 1
ATOM 3733 N N . SER B 1 36 ? -27.812 26.516 16.078 1 65.5 36 SER B N 1
ATOM 3734 C CA . SER B 1 36 ? -29.062 27.031 15.531 1 65.5 36 SER B CA 1
ATOM 3735 C C . SER B 1 36 ? -29.141 26.797 14.023 1 65.5 36 SER B C 1
ATOM 3737 O O . SER B 1 36 ? -30.219 26.859 13.438 1 65.5 36 SER B O 1
ATOM 3739 N N . SER B 1 37 ? -28.016 26.5 13.398 1 69.88 37 SER B N 1
ATOM 3740 C CA . SER B 1 37 ? -28.062 26.422 11.945 1 69.88 37 SER B CA 1
ATOM 3741 C C . SER B 1 37 ? -27.828 25 11.461 1 69.88 37 SER B C 1
ATOM 3743 O O . SER B 1 37 ? -27.328 24.156 12.219 1 69.88 37 SER B O 1
ATOM 3745 N N . GLU B 1 38 ? -28.391 24.625 10.281 1 72.81 38 GLU B N 1
ATOM 3746 C CA . GLU B 1 38 ? -28.203 23.328 9.633 1 72.81 38 GLU B CA 1
ATOM 3747 C C . GLU B 1 38 ? -26.719 22.953 9.57 1 72.81 38 GLU B C 1
ATOM 3749 O O . GLU B 1 38 ? -26.344 21.812 9.805 1 72.81 38 GLU B O 1
ATOM 3754 N N . ILE B 1 39 ? -25.984 23.938 9.227 1 78.44 39 ILE B N 1
ATOM 3755 C CA . ILE B 1 39 ? -24.531 23.812 9.32 1 78.44 39 ILE B CA 1
ATOM 3756 C C . ILE B 1 39 ? -24.016 24.672 10.484 1 78.44 39 ILE B C 1
ATOM 3758 O O . ILE B 1 39 ? -24.125 25.891 10.461 1 78.44 39 ILE B O 1
ATOM 3762 N N . PRO B 1 40 ? -23.484 24 11.453 1 83.38 40 PRO B N 1
ATOM 3763 C CA . PRO B 1 40 ? -23.031 24.734 12.633 1 83.38 40 PRO B CA 1
ATOM 3764 C C . PRO B 1 40 ? -21.969 25.797 12.305 1 83.38 40 PRO B C 1
ATOM 3766 O O . PRO B 1 40 ? -21.125 25.578 11.438 1 83.38 40 PRO B O 1
ATOM 3769 N N . ASP B 1 41 ? -22.141 26.891 12.93 1 86.62 41 ASP B N 1
ATOM 3770 C CA . ASP B 1 41 ? -21.109 27.922 12.82 1 86.62 41 ASP B CA 1
ATOM 3771 C C . ASP B 1 41 ? -19.891 27.578 13.672 1 86.62 41 ASP B C 1
ATOM 3773 O O . ASP B 1 41 ? -19.594 28.281 14.648 1 86.62 41 ASP B O 1
ATOM 3777 N N . LEU B 1 42 ? -19.203 26.609 13.266 1 92 42 LEU B N 1
ATOM 3778 C CA . LEU B 1 42 ? -18.047 26.078 13.969 1 92 42 LEU B CA 1
ATOM 3779 C C . LEU B 1 42 ? -16.828 26.969 13.805 1 92 42 LEU B C 1
ATOM 3781 O O . LEU B 1 42 ? -16.469 27.312 12.68 1 92 42 LEU B O 1
ATOM 3785 N N . LYS B 1 43 ? -16.281 27.438 14.93 1 92.94 43 LYS B N 1
ATOM 3786 C CA . LYS B 1 43 ? -15.078 28.281 14.922 1 92.94 43 LYS B CA 1
ATOM 3787 C C . LYS B 1 43 ? -14.164 27.938 16.094 1 92.94 43 LYS B C 1
ATOM 3789 O O . LYS B 1 43 ? -14.602 27.375 17.094 1 92.94 43 LYS B O 1
ATOM 3794 N N . PRO B 1 44 ? -12.906 28.25 15.938 1 95.88 44 PRO B N 1
ATOM 3795 C CA . PRO B 1 44 ? -12.031 28.109 17.109 1 95.88 44 PRO B CA 1
ATOM 3796 C C . PRO B 1 44 ? -12.328 29.125 18.203 1 95.88 44 PRO B C 1
ATOM 3798 O O . PRO B 1 44 ? -12.93 30.172 17.922 1 95.88 44 PRO B O 1
ATOM 3801 N N . VAL B 1 45 ? -12.008 28.766 19.422 1 95.56 45 VAL B N 1
ATOM 3802 C CA . VAL B 1 45 ? -11.992 29.75 20.484 1 95.56 45 VAL B CA 1
ATOM 3803 C C . VAL B 1 45 ? -10.797 30.688 20.312 1 95.56 45 VAL B C 1
ATOM 3805 O O . VAL B 1 45 ? -9.719 30.25 19.906 1 95.56 45 VAL B O 1
ATOM 3808 N N . TYR B 1 46 ? -11.039 31.938 20.562 1 94.06 46 TYR B N 1
ATOM 3809 C CA . TYR B 1 46 ? -10.023 32.969 20.312 1 94.06 46 TYR B CA 1
ATOM 3810 C C . TYR B 1 46 ? -9.531 33.562 21.641 1 94.06 46 TYR B C 1
ATOM 3812 O O . TYR B 1 46 ? -10.289 33.656 22.609 1 94.06 46 TYR B O 1
ATOM 3820 N N . GLU B 1 47 ? -8.297 33.812 21.719 1 92 47 GLU B N 1
ATOM 3821 C CA . GLU B 1 47 ? -7.703 34.688 22.75 1 92 47 GLU B CA 1
ATOM 3822 C C . GLU B 1 47 ? -6.906 35.812 22.109 1 92 47 GLU B C 1
ATOM 3824 O O . GLU B 1 47 ? -5.996 35.594 21.312 1 92 47 GLU B O 1
ATOM 3829 N N . ASN B 1 48 ? -7.25 37.062 22.422 1 91.81 48 ASN B N 1
ATOM 3830 C CA . ASN B 1 48 ? -6.613 38.281 21.875 1 91.81 48 ASN B CA 1
ATOM 3831 C C . ASN B 1 48 ? -6.625 38.25 20.359 1 91.81 48 ASN B C 1
ATOM 3833 O O . ASN B 1 48 ? -5.598 38.5 19.719 1 91.81 48 ASN B O 1
ATOM 3837 N N . GLY B 1 49 ? -7.711 37.781 19.812 1 89.06 49 GLY B N 1
ATOM 3838 C CA . GLY B 1 49 ? -7.918 37.844 18.375 1 89.06 49 GLY B CA 1
ATOM 3839 C C . GLY B 1 49 ? -7.242 36.688 17.625 1 89.06 49 GLY B C 1
ATOM 3840 O O . GLY B 1 49 ? -7.324 36.625 16.391 1 89.06 49 GLY B O 1
ATOM 3841 N N . LYS B 1 50 ? -6.645 35.781 18.297 1 92.12 50 LYS B N 1
ATOM 3842 C CA . LYS B 1 50 ? -5.961 34.656 17.656 1 92.12 50 LYS B CA 1
ATOM 3843 C C . LYS B 1 50 ? -6.609 33.312 18.031 1 92.12 50 LYS B C 1
ATOM 3845 O O . LYS B 1 50 ? -6.969 33.094 19.188 1 92.12 50 LYS B O 1
ATOM 3850 N N . PRO B 1 51 ? -6.855 32.5 16.953 1 94 51 PRO B N 1
ATOM 3851 C CA . PRO B 1 51 ? -7.379 31.188 17.281 1 94 51 PRO B CA 1
ATOM 3852 C C . PRO B 1 51 ? -6.441 30.406 18.203 1 94 51 PRO B C 1
ATOM 3854 O O . PRO B 1 51 ? -5.223 30.438 18.016 1 94 51 PRO B O 1
ATOM 3857 N N . LEU B 1 52 ? -7.027 29.766 19.109 1 92.12 52 LEU B N 1
ATOM 3858 C CA . LEU B 1 52 ? -6.25 29.078 20.141 1 92.12 52 LEU B CA 1
ATOM 3859 C C . LEU B 1 52 ? -5.891 27.672 19.703 1 92.12 52 LEU B C 1
ATOM 3861 O O . LEU B 1 52 ? -6.707 26.984 19.078 1 92.12 52 LEU B O 1
ATOM 3865 N N . LYS B 1 53 ? -4.668 27.234 19.984 1 94.75 53 LYS B N 1
ATOM 3866 C CA . LYS B 1 53 ? -4.191 25.859 19.797 1 94.75 53 LYS B CA 1
ATOM 3867 C C . LYS B 1 53 ? -3.068 25.531 20.781 1 94.75 53 LYS B C 1
ATOM 3869 O O . LYS B 1 53 ? -2.357 26.438 21.234 1 94.75 53 LYS B O 1
ATOM 3874 N N . LYS B 1 54 ? -3.006 24.375 21.25 1 96.25 54 LYS B N 1
ATOM 3875 C CA . LYS B 1 54 ? -1.903 23.875 22.047 1 96.25 54 LYS B CA 1
ATOM 3876 C C . LYS B 1 54 ? -1.089 22.828 21.281 1 96.25 54 LYS B C 1
ATOM 3878 O O . LYS B 1 54 ? -1.635 21.844 20.797 1 96.25 54 LYS B O 1
ATOM 3883 N N . LYS B 1 55 ? 0.174 23.109 21.141 1 94.75 55 LYS B N 1
ATOM 3884 C CA . LYS B 1 55 ? 1.06 22.203 20.422 1 94.75 55 LYS B CA 1
ATOM 3885 C C . LYS B 1 55 ? 2.043 21.531 21.375 1 94.75 55 LYS B C 1
ATOM 3887 O O . LYS B 1 55 ? 2.664 22.188 22.219 1 94.75 55 LYS B O 1
ATOM 3892 N N . ILE B 1 56 ? 2.084 20.219 21.312 1 95.94 56 ILE B N 1
ATOM 3893 C CA . ILE B 1 56 ? 3.051 19.406 22.031 1 95.94 56 ILE B CA 1
ATOM 3894 C C . ILE B 1 56 ? 3.967 18.688 21.047 1 95.94 56 ILE B C 1
ATOM 3896 O O . ILE B 1 56 ? 3.5 17.906 20.219 1 95.94 56 ILE B O 1
ATOM 3900 N N . LYS B 1 57 ? 5.27 18.984 21.109 1 92.5 57 LYS B N 1
ATOM 3901 C CA . LYS B 1 57 ? 6.211 18.391 20.156 1 92.5 57 LYS B CA 1
ATOM 3902 C C . LYS B 1 57 ? 6.566 16.969 20.547 1 92.5 57 LYS B C 1
ATOM 3904 O O . LYS B 1 57 ? 7.742 16.609 20.625 1 92.5 57 LYS B O 1
ATOM 3909 N N . ILE B 1 58 ? 5.594 16.203 20.938 1 94.44 58 ILE B N 1
ATOM 3910 C CA . ILE B 1 58 ? 5.723 14.781 21.25 1 94.44 58 ILE B CA 1
ATOM 3911 C C . ILE B 1 58 ? 4.73 13.977 20.406 1 94.44 58 ILE B C 1
ATOM 3913 O O . ILE B 1 58 ? 3.537 14.281 20.391 1 94.44 58 ILE B O 1
ATOM 3917 N N . ARG B 1 59 ? 5.297 12.984 19.766 1 93.38 59 ARG B N 1
ATOM 3918 C CA . ARG B 1 59 ? 4.453 12.07 19 1 93.38 59 ARG B CA 1
ATOM 3919 C C . ARG B 1 59 ? 3.762 11.07 19.922 1 93.38 59 ARG B C 1
ATOM 3921 O O . ARG B 1 59 ? 4.418 10.391 20.719 1 93.38 59 ARG B O 1
ATOM 3928 N N . LEU B 1 60 ? 2.459 10.977 19.703 1 97.44 60 LEU B N 1
ATOM 3929 C CA . LEU B 1 60 ? 1.725 10.031 20.531 1 97.44 60 LEU B CA 1
ATOM 3930 C C . LEU B 1 60 ? 2.223 8.609 20.297 1 97.44 60 LEU B C 1
ATOM 3932 O O . LEU B 1 60 ? 2.268 7.801 21.234 1 97.44 60 LEU B O 1
ATOM 3936 N N . ALA B 1 61 ? 2.588 8.305 19.078 1 93.5 61 ALA B N 1
ATOM 3937 C CA . ALA B 1 61 ? 3.066 6.977 18.719 1 93.5 61 ALA B CA 1
ATOM 3938 C C . ALA B 1 61 ? 4.25 6.562 19.578 1 93.5 61 ALA B C 1
ATOM 3940 O O . ALA B 1 61 ? 4.438 5.375 19.859 1 93.5 61 ALA B O 1
ATOM 3941 N N . ASP B 1 62 ? 5.031 7.5 20.047 1 93.38 62 ASP B N 1
ATOM 3942 C CA . ASP B 1 62 ? 6.207 7.219 20.859 1 93.38 62 ASP B CA 1
ATOM 3943 C C . ASP B 1 62 ? 5.809 6.66 22.219 1 93.38 62 ASP B C 1
ATOM 3945 O O . ASP B 1 62 ? 6.621 6.031 22.906 1 93.38 62 ASP B O 1
ATOM 3949 N N . SER B 1 63 ? 4.621 6.848 22.625 1 96.5 63 SER B N 1
ATOM 3950 C CA . SER B 1 63 ? 4.16 6.383 23.922 1 96.5 63 SER B CA 1
ATOM 3951 C C . SER B 1 63 ? 3.967 4.867 23.938 1 96.5 63 SER B C 1
ATOM 3953 O O . SER B 1 63 ? 3.822 4.262 25 1 96.5 63 SER B O 1
ATOM 3955 N N . ALA B 1 64 ? 3.934 4.27 22.781 1 93.31 64 ALA B N 1
ATOM 3956 C CA . ALA B 1 64 ? 3.867 2.811 22.734 1 93.31 64 ALA B CA 1
ATOM 3957 C C . ALA B 1 64 ? 5.047 2.184 23.469 1 93.31 64 ALA B C 1
ATOM 3959 O O . ALA B 1 64 ? 4.895 1.155 24.125 1 93.31 64 ALA B O 1
ATOM 3960 N N . LYS B 1 65 ? 6.215 2.793 23.391 1 91.69 65 LYS B N 1
ATOM 3961 C CA . LYS B 1 65 ? 7.426 2.305 24.047 1 91.69 65 LYS B CA 1
ATOM 3962 C C . LYS B 1 65 ? 7.668 3.037 25.375 1 91.69 65 LYS B C 1
ATOM 3964 O O . LYS B 1 65 ? 8.375 2.535 26.25 1 91.69 65 LYS B O 1
ATOM 3969 N N . LYS B 1 66 ? 7.133 4.195 25.484 1 96.19 66 LYS B N 1
ATOM 3970 C CA . LYS B 1 66 ? 7.289 5.035 26.672 1 96.19 66 LYS B CA 1
ATOM 3971 C C . LYS B 1 66 ? 5.934 5.527 27.172 1 96.19 66 LYS B C 1
ATOM 3973 O O . LYS B 1 66 ? 5.594 6.699 27.016 1 96.19 66 LYS B O 1
ATOM 3978 N N . PRO B 1 67 ? 5.246 4.742 27.922 1 95.62 67 PRO B N 1
ATOM 3979 C CA . PRO B 1 67 ? 3.875 5.051 28.328 1 95.62 67 PRO B CA 1
ATOM 3980 C C . PRO B 1 67 ? 3.777 6.344 29.141 1 95.62 67 PRO B C 1
ATOM 3982 O O . PRO B 1 67 ? 2.717 6.973 29.172 1 95.62 67 PRO B O 1
ATOM 3985 N N . GLU B 1 68 ? 4.848 6.801 29.719 1 96.69 68 GLU B N 1
ATOM 3986 C CA . GLU B 1 68 ? 4.844 8.031 30.516 1 96.69 68 GLU B CA 1
ATOM 3987 C C . GLU B 1 68 ? 4.562 9.25 29.641 1 96.69 68 GLU B C 1
ATOM 3989 O O . GLU B 1 68 ? 4.133 10.289 30.141 1 96.69 68 GLU B O 1
ATOM 3994 N N . LEU B 1 69 ? 4.789 9.094 28.375 1 97.75 69 LEU B N 1
ATOM 3995 C CA . LEU B 1 69 ? 4.586 10.195 27.453 1 97.75 69 LEU B CA 1
ATOM 3996 C C . LEU B 1 69 ? 3.109 10.562 27.344 1 97.75 69 LEU B C 1
ATOM 3998 O O . LEU B 1 69 ? 2.766 11.688 26.984 1 97.75 69 LEU B O 1
ATOM 4002 N N . VAL B 1 70 ? 2.232 9.648 27.734 1 98.25 70 VAL B N 1
ATOM 4003 C CA . VAL B 1 70 ? 0.8 9.922 27.672 1 98.25 70 VAL B CA 1
ATOM 4004 C C . VAL B 1 70 ? 0.467 11.094 28.609 1 98.25 70 VAL B C 1
ATOM 4006 O O . VAL B 1 70 ? -0.192 12.047 28.203 1 98.25 70 VAL B O 1
ATOM 4009 N N . GLU B 1 71 ? 0.942 11.016 29.781 1 98.12 71 GLU B N 1
ATOM 4010 C CA . GLU B 1 71 ? 0.707 12.094 30.734 1 98.12 71 GLU B CA 1
ATOM 4011 C C . GLU B 1 71 ? 1.385 13.391 30.281 1 98.12 71 GLU B C 1
ATOM 4013 O O . GLU B 1 71 ? 0.816 14.469 30.406 1 98.12 71 GLU B O 1
ATOM 4018 N N . GLU B 1 72 ? 2.551 13.266 29.766 1 98.38 72 GLU B N 1
ATOM 4019 C CA . GLU B 1 72 ? 3.305 14.43 29.297 1 98.38 72 GLU B CA 1
ATOM 4020 C C . GLU B 1 72 ? 2.572 15.148 28.172 1 98.38 72 GLU B C 1
ATOM 4022 O O . GLU B 1 72 ? 2.678 16.375 28.031 1 98.38 72 GLU B O 1
ATOM 4027 N N . ILE B 1 73 ? 1.885 14.398 27.359 1 98.5 73 ILE B N 1
ATOM 4028 C CA . ILE B 1 73 ? 1.167 14.953 26.219 1 98.5 73 ILE B CA 1
ATOM 4029 C C . ILE B 1 73 ? -0.179 15.516 26.672 1 98.5 73 ILE B C 1
ATOM 4031 O O . ILE B 1 73 ? -0.527 16.656 26.359 1 98.5 73 ILE B O 1
ATOM 4035 N N . PHE B 1 74 ? -0.896 14.789 27.5 1 98.62 74 PHE B N 1
ATOM 4036 C CA . PHE B 1 74 ? -2.316 15.086 27.656 1 98.62 74 PHE B CA 1
ATOM 4037 C C . PHE B 1 74 ? -2.572 15.93 28.891 1 98.62 74 PHE B C 1
ATOM 4039 O O . PHE B 1 74 ? -3.629 16.547 29.016 1 98.62 74 PHE B O 1
ATOM 4046 N N . LYS B 1 75 ? -1.676 16 29.859 1 98.56 75 LYS B N 1
ATOM 4047 C CA . LYS B 1 75 ? -1.852 16.938 30.953 1 98.56 75 LYS B CA 1
ATOM 4048 C C . LYS B 1 75 ? -1.903 18.375 30.469 1 98.56 75 LYS B C 1
ATOM 4050 O O . LYS B 1 75 ? -2.885 19.078 30.688 1 98.56 75 LYS B O 1
ATOM 4055 N N . PRO B 1 76 ? -0.861 18.781 29.75 1 98.5 76 PRO B N 1
ATOM 4056 C CA . PRO B 1 76 ? -0.934 20.156 29.25 1 98.5 76 PRO B CA 1
ATOM 4057 C C . PRO B 1 76 ? -2.111 20.375 28.312 1 98.5 76 PRO B C 1
ATOM 4059 O O . PRO B 1 76 ? -2.682 21.469 28.281 1 98.5 76 PRO B O 1
ATOM 4062 N N . ILE B 1 77 ? -2.484 19.406 27.531 1 98.44 77 ILE B N 1
ATOM 4063 C CA . ILE B 1 77 ? -3.58 19.531 26.562 1 98.44 77 ILE B CA 1
ATOM 4064 C C . ILE B 1 77 ? -4.895 19.734 27.312 1 98.44 77 ILE B C 1
ATOM 4066 O O . ILE B 1 77 ? -5.672 20.641 26.984 1 98.44 77 ILE B O 1
ATOM 4070 N N . CYS B 1 78 ? -5.137 18.953 28.328 1 98.5 78 CYS B N 1
ATOM 4071 C CA . CYS B 1 78 ? -6.383 19.031 29.078 1 98.5 78 CYS B CA 1
ATOM 4072 C C . CYS B 1 78 ? -6.434 20.312 29.906 1 98.5 78 CYS B C 1
ATOM 4074 O O . CYS B 1 78 ? -7.488 20.938 30.031 1 98.5 78 CYS B O 1
ATOM 4076 N N . GLU B 1 79 ? -5.352 20.719 30.438 1 98.19 79 GLU B N 1
ATOM 4077 C CA . GLU B 1 79 ? -5.301 21.969 31.188 1 98.19 79 GLU B CA 1
ATOM 4078 C C . GLU B 1 79 ? -5.555 23.172 30.281 1 98.19 79 GLU B C 1
ATOM 4080 O O . GLU B 1 79 ? -6.23 24.125 30.672 1 98.19 79 GLU B O 1
ATOM 4085 N N . PHE B 1 80 ? -4.965 23.094 29.141 1 97.81 80 PHE B N 1
ATOM 4086 C CA . PHE B 1 80 ? -5.234 24.094 28.109 1 97.81 80 PHE B CA 1
ATOM 4087 C C . PHE B 1 80 ? -6.727 24.172 27.812 1 97.81 80 PHE B C 1
ATOM 4089 O O . PHE B 1 80 ? -7.305 25.25 27.781 1 97.81 80 PHE B O 1
ATOM 4096 N N . ALA B 1 81 ? -7.359 23.047 27.594 1 97.88 81 ALA B N 1
ATOM 4097 C CA . ALA B 1 81 ? -8.789 23 27.297 1 97.88 81 ALA B CA 1
ATOM 4098 C C . ALA B 1 81 ? -9.609 23.547 28.453 1 97.88 81 ALA B C 1
ATOM 4100 O O . ALA B 1 81 ? -10.578 24.281 28.25 1 97.88 81 ALA B O 1
ATOM 4101 N N . GLU B 1 82 ? -9.211 23.266 29.672 1 97.88 82 GLU B N 1
ATOM 4102 C CA . GLU B 1 82 ? -9.93 23.703 30.859 1 97.88 82 GLU B CA 1
ATOM 4103 C C . GLU B 1 82 ? -9.875 25.219 31.016 1 97.88 82 GLU B C 1
ATOM 4105 O O . GLU B 1 82 ? -10.781 25.828 31.578 1 97.88 82 GLU B O 1
ATOM 4110 N N . LYS B 1 83 ? -8.859 25.766 30.484 1 96.88 83 LYS B N 1
ATOM 4111 C CA . LYS B 1 83 ? -8.711 27.219 30.562 1 96.88 83 LYS B CA 1
ATOM 4112 C C . LYS B 1 83 ? -9.758 27.922 29.703 1 96.88 83 LYS B C 1
ATOM 4114 O O . LYS B 1 83 ? -10.172 29.047 30.016 1 96.88 83 LYS B O 1
ATOM 4119 N N . TYR B 1 84 ? -10.266 27.219 28.703 1 96.12 84 TYR B N 1
ATOM 4120 C CA . TYR B 1 84 ? -11.031 27.969 27.719 1 96.12 84 TYR B CA 1
ATOM 4121 C C . TYR B 1 84 ? -12.453 27.422 27.594 1 96.12 84 TYR B C 1
ATOM 4123 O O . TYR B 1 84 ? -13.312 28.062 26.984 1 96.12 84 TYR B O 1
ATOM 4131 N N . VAL B 1 85 ? -12.68 26.328 28.141 1 96.5 85 VAL B N 1
ATOM 4132 C CA . VAL B 1 85 ? -14.031 25.812 28.266 1 96.5 85 VAL B CA 1
ATOM 4133 C C . VAL B 1 85 ? -14.602 26.156 29.641 1 96.5 85 VAL B C 1
ATOM 4135 O O . VAL B 1 85 ? -13.969 25.906 30.672 1 96.5 85 VAL B O 1
ATOM 4138 N N . PRO B 1 86 ? -15.805 26.75 29.688 1 95.94 86 PRO B N 1
ATOM 4139 C CA . PRO B 1 86 ? -16.406 27.016 30.984 1 95.94 86 PRO B CA 1
ATOM 4140 C C . PRO B 1 86 ? -16.594 25.734 31.812 1 95.94 86 PRO B C 1
ATOM 4142 O O . PRO B 1 86 ? -17.047 24.719 31.297 1 95.94 86 PRO B O 1
ATOM 4145 N N . ALA B 1 87 ? -16.25 25.859 33.062 1 96.25 87 ALA B N 1
ATOM 4146 C CA . ALA B 1 87 ? -16.234 24.703 33.969 1 96.25 87 ALA B CA 1
ATOM 4147 C C . ALA B 1 87 ? -17.594 24 33.969 1 96.25 87 ALA B C 1
ATOM 4149 O O . ALA B 1 87 ? -17.656 22.781 34.031 1 96.25 87 ALA B O 1
ATOM 4150 N N . LYS B 1 88 ? -18.609 24.781 33.906 1 95.56 88 LYS B N 1
ATOM 4151 C CA . LYS B 1 88 ? -19.969 24.234 34 1 95.56 88 LYS B CA 1
ATOM 4152 C C . LYS B 1 88 ? -20.281 23.375 32.781 1 95.56 88 LYS B C 1
ATOM 4154 O O . LYS B 1 88 ? -21.234 22.594 32.781 1 95.56 88 LYS B O 1
ATOM 4159 N N . LEU B 1 89 ? -19.484 23.547 31.75 1 95.94 89 LEU B N 1
ATOM 4160 C CA . LEU B 1 89 ? -19.766 22.844 30.5 1 95.94 89 LEU B CA 1
ATOM 4161 C C . LEU B 1 89 ? -18.812 21.688 30.281 1 95.94 89 LEU B C 1
ATOM 4163 O O . LEU B 1 89 ? -18.875 20.984 29.266 1 95.94 89 LEU B O 1
ATOM 4167 N N . TYR B 1 90 ? -17.906 21.344 31.172 1 96.69 90 TYR B N 1
ATOM 4168 C CA . TYR B 1 90 ? -16.906 20.297 31.031 1 96.69 90 TYR B CA 1
ATOM 4169 C C . TYR B 1 90 ? -17.578 18.969 30.656 1 96.69 90 TYR B C 1
ATOM 4171 O O . TYR B 1 90 ? -17.203 18.344 29.656 1 96.69 90 TYR B O 1
ATOM 4179 N N . SER B 1 91 ? -18.594 18.594 31.344 1 95.5 91 SER B N 1
ATOM 4180 C CA . SER B 1 91 ? -19.203 17.266 31.188 1 95.5 91 SER B CA 1
ATOM 4181 C C . SER B 1 91 ? -19.984 17.172 29.891 1 95.5 91 SER B C 1
ATOM 4183 O O . SER B 1 91 ? -20.281 16.062 29.422 1 95.5 91 SER B O 1
ATOM 4185 N N . SER B 1 92 ? -20.328 18.297 29.328 1 94.56 92 SER B N 1
ATOM 4186 C CA . SER B 1 92 ? -21.078 18.281 28.078 1 94.56 92 SER B CA 1
ATOM 4187 C C . SER B 1 92 ? -20.172 18.578 26.891 1 94.56 92 SER B C 1
ATOM 4189 O O . SER B 1 92 ? -20.609 18.531 25.734 1 94.56 92 SER B O 1
ATOM 4191 N N . THR B 1 93 ? -18.922 18.906 27.125 1 96.56 93 THR B N 1
ATOM 4192 C CA . THR B 1 93 ? -17.969 19.188 26.062 1 96.56 93 THR B CA 1
ATOM 4193 C C . THR B 1 93 ? -17.281 17.906 25.594 1 96.56 93 THR B C 1
ATOM 4195 O O . THR B 1 93 ? -16.469 17.328 26.312 1 96.56 93 THR B O 1
ATOM 4198 N N . PRO B 1 94 ? -17.625 17.469 24.359 1 96.62 94 PRO B N 1
ATOM 4199 C CA . PRO B 1 94 ? -16.953 16.25 23.859 1 96.62 94 PRO B CA 1
ATOM 4200 C C . PRO B 1 94 ? -15.484 16.484 23.547 1 96.62 94 PRO B C 1
ATOM 4202 O O . PRO B 1 94 ? -15.109 17.547 23.062 1 96.62 94 PRO B O 1
ATOM 4205 N N . MET B 1 95 ? -14.695 15.516 23.875 1 97.88 95 MET B N 1
ATOM 4206 C CA . MET B 1 95 ? -13.281 15.492 23.531 1 97.88 95 MET B CA 1
ATOM 4207 C C . MET B 1 95 ? -12.953 14.312 22.625 1 97.88 95 MET B C 1
ATOM 4209 O O . MET B 1 95 ? -13.391 13.188 22.891 1 97.88 95 MET B O 1
ATOM 4213 N N . TYR B 1 96 ? -12.305 14.625 21.484 1 97.94 96 TYR B N 1
ATOM 4214 C CA . TYR B 1 96 ? -11.859 13.609 20.531 1 97.94 96 TYR B CA 1
ATOM 4215 C C . TYR B 1 96 ? -10.336 13.586 20.453 1 97.94 96 TYR B C 1
ATOM 4217 O O . TYR B 1 96 ? -9.688 14.641 20.453 1 97.94 96 TYR B O 1
ATOM 4225 N N . VAL B 1 97 ? -9.766 12.398 20.453 1 98.5 97 VAL B N 1
ATOM 4226 C CA . VAL B 1 97 ? -8.352 12.195 20.172 1 98.5 97 VAL B CA 1
ATOM 4227 C C . VAL B 1 97 ? -8.18 11.297 18.953 1 98.5 97 VAL B C 1
ATOM 4229 O O . VAL B 1 97 ? -8.367 10.078 19.047 1 98.5 97 VAL B O 1
ATOM 4232 N N . PHE B 1 98 ? -7.816 11.898 17.875 1 97.94 98 PHE B N 1
ATOM 4233 C CA . PHE B 1 98 ? -7.617 11.133 16.641 1 97.94 98 PHE B CA 1
ATOM 4234 C C . PHE B 1 98 ? -6.141 11.078 16.281 1 97.94 98 PHE B C 1
ATOM 4236 O O . PHE B 1 98 ? -5.477 12.109 16.188 1 97.94 98 PHE B O 1
ATOM 4243 N N . ALA B 1 99 ? -5.664 9.906 16.156 1 97.12 99 ALA B N 1
ATOM 4244 C CA . ALA B 1 99 ? -4.273 9.68 15.766 1 97.12 99 ALA B CA 1
ATOM 4245 C C . ALA B 1 99 ? -4.164 9.312 14.289 1 97.12 99 ALA B C 1
ATOM 4247 O O . ALA B 1 99 ? -5.062 8.68 13.734 1 97.12 99 ALA B O 1
ATOM 4248 N N . THR B 1 100 ? -3.07 9.734 13.648 1 94.88 100 THR B N 1
ATOM 4249 C CA . THR B 1 100 ? -2.957 9.602 12.195 1 94.88 100 THR B CA 1
ATOM 4250 C C . THR B 1 100 ? -1.754 8.734 11.828 1 94.88 100 THR B C 1
ATOM 4252 O O . THR B 1 100 ? -1.511 7.699 12.445 1 94.88 100 THR B O 1
ATOM 4255 N N . ALA B 1 101 ? -1.062 8.992 10.758 1 88.38 101 ALA B N 1
ATOM 4256 C CA . ALA B 1 101 ? -0.111 8.117 10.07 1 88.38 101 ALA B CA 1
ATOM 4257 C C . ALA B 1 101 ? 1.007 7.68 11.008 1 88.38 101 ALA B C 1
ATOM 4259 O O . ALA B 1 101 ? 1.504 6.555 10.914 1 88.38 101 ALA B O 1
ATOM 4260 N N . GLY B 1 102 ? 1.441 8.547 11.961 1 88.12 102 GLY B N 1
ATOM 4261 C CA . GLY B 1 102 ? 2.443 8.117 12.93 1 88.12 102 GLY B CA 1
ATOM 4262 C C . GLY B 1 102 ? 2.023 6.891 13.719 1 88.12 102 GLY B C 1
ATOM 4263 O O . GLY B 1 102 ? 2.828 5.988 13.945 1 88.12 102 GLY B O 1
ATOM 4264 N N . MET B 1 103 ? 0.825 6.895 14.125 1 91.38 103 MET B N 1
ATOM 4265 C CA . MET B 1 103 ? 0.254 5.789 14.891 1 91.38 103 MET B CA 1
ATOM 4266 C C . MET B 1 103 ? -0.049 4.602 13.984 1 91.38 103 MET B C 1
ATOM 4268 O O . MET B 1 103 ? 0.046 3.449 14.414 1 91.38 103 MET B O 1
ATOM 4272 N N . ARG B 1 104 ? -0.377 4.887 12.703 1 87.25 104 ARG B N 1
ATOM 4273 C CA . ARG B 1 104 ? -0.723 3.822 11.773 1 87.25 104 ARG B CA 1
ATOM 4274 C C . ARG B 1 104 ? 0.48 2.928 11.492 1 87.25 104 ARG B C 1
ATOM 4276 O O . ARG B 1 104 ? 0.328 1.818 10.977 1 87.25 104 ARG B O 1
ATOM 4283 N N . LEU B 1 105 ? 1.65 3.439 11.773 1 83.5 105 LEU B N 1
ATOM 4284 C CA . LEU B 1 105 ? 2.867 2.666 11.547 1 83.5 105 LEU B CA 1
ATOM 4285 C C . LEU B 1 105 ? 3.062 1.63 12.648 1 83.5 105 LEU B C 1
ATOM 4287 O O . LEU B 1 105 ? 3.889 0.726 12.516 1 83.5 105 LEU B O 1
ATOM 4291 N N . LEU B 1 106 ? 2.234 1.747 13.758 1 83.62 106 LEU B N 1
ATOM 4292 C CA . LEU B 1 106 ? 2.273 0.778 14.844 1 83.62 106 LEU B CA 1
ATOM 4293 C C . LEU B 1 106 ? 1.336 -0.392 14.57 1 83.62 106 LEU B C 1
ATOM 4295 O O . LEU B 1 106 ? 0.377 -0.257 13.805 1 83.62 106 LEU B O 1
ATOM 4299 N N . GLY B 1 107 ? 1.624 -1.507 15.234 1 79.94 107 GLY B N 1
ATOM 4300 C CA . GLY B 1 107 ? 0.688 -2.619 15.195 1 79.94 107 GLY B CA 1
ATOM 4301 C C . GLY B 1 107 ? -0.624 -2.32 15.891 1 79.94 107 GLY B C 1
ATOM 4302 O O . GLY B 1 107 ? -0.686 -1.442 16.75 1 79.94 107 GLY B O 1
ATOM 4303 N N . ASN B 1 108 ? -1.651 -3.094 15.539 1 79.62 108 ASN B N 1
ATOM 4304 C CA . ASN B 1 108 ? -2.986 -2.85 16.078 1 79.62 108 ASN B CA 1
ATOM 4305 C C . ASN B 1 108 ? -3.012 -2.969 17.594 1 79.62 108 ASN B C 1
ATOM 4307 O O . ASN B 1 108 ? -3.684 -2.189 18.281 1 79.62 108 ASN B O 1
ATOM 4311 N N . ASN B 1 109 ? -2.312 -3.953 18.078 1 81.69 109 ASN B N 1
ATOM 4312 C CA . ASN B 1 109 ? -2.285 -4.125 19.531 1 81.69 109 ASN B CA 1
ATOM 4313 C C . ASN B 1 109 ? -1.653 -2.922 20.219 1 81.69 109 ASN B C 1
ATOM 4315 O O . ASN B 1 109 ? -2.162 -2.451 21.25 1 81.69 109 ASN B O 1
ATOM 4319 N N . GLN B 1 110 ? -0.567 -2.49 19.641 1 87.5 110 GLN B N 1
ATOM 4320 C CA . GLN B 1 110 ? 0.091 -1.312 20.188 1 87.5 110 GLN B CA 1
ATOM 4321 C C . GLN B 1 110 ? -0.806 -0.081 20.094 1 87.5 110 GLN B C 1
ATOM 4323 O O . GLN B 1 110 ? -0.852 0.739 21.016 1 87.5 110 GLN B O 1
ATOM 4328 N N . GLN B 1 111 ? -1.417 0.068 18.984 1 91.44 111 GLN B N 1
ATOM 4329 C CA . GLN B 1 111 ? -2.348 1.178 18.812 1 91.44 111 GLN B CA 1
ATOM 4330 C C . GLN B 1 111 ? -3.42 1.172 19.891 1 91.44 111 GLN B C 1
ATOM 4332 O O . GLN B 1 111 ? -3.682 2.199 20.516 1 91.44 111 GLN B O 1
ATOM 4337 N N . ASN B 1 112 ? -3.98 0.001 20.125 1 89.38 112 ASN B N 1
ATOM 4338 C CA . ASN B 1 112 ? -5.051 -0.127 21.109 1 89.38 112 ASN B CA 1
ATOM 4339 C C . ASN B 1 112 ? -4.551 0.159 22.516 1 89.38 112 ASN B C 1
ATOM 4341 O O . ASN B 1 112 ? -5.246 0.801 23.312 1 89.38 112 ASN B O 1
ATOM 4345 N N . GLN B 1 113 ? -3.422 -0.342 22.75 1 93.5 113 GLN B N 1
ATOM 4346 C CA . GLN B 1 113 ? -2.844 -0.108 24.078 1 93.5 113 GLN B CA 1
ATOM 4347 C C . GLN B 1 113 ? -2.65 1.383 24.328 1 93.5 113 GLN B C 1
ATOM 4349 O O . GLN B 1 113 ? -2.977 1.878 25.422 1 93.5 113 GLN B O 1
ATOM 4354 N N . VAL B 1 114 ? -2.109 2.043 23.375 1 96.81 114 VAL B N 1
ATOM 4355 C CA . VAL B 1 114 ? -1.884 3.479 23.5 1 96.81 114 VAL B CA 1
ATOM 4356 C C . VAL B 1 114 ? -3.219 4.195 23.672 1 96.81 114 VAL B C 1
ATOM 4358 O O . VAL B 1 114 ? -3.357 5.043 24.562 1 96.81 114 VAL B O 1
ATOM 4361 N N . CYS B 1 115 ? -4.199 3.852 22.906 1 97.12 115 CYS B N 1
ATOM 4362 C CA . CYS B 1 115 ? -5.512 4.484 23 1 97.12 115 CYS B CA 1
ATOM 4363 C C . CYS B 1 115 ? -6.148 4.234 24.359 1 97.12 115 CYS B C 1
ATOM 4365 O O . CYS B 1 115 ? -6.766 5.137 24.938 1 97.12 115 CYS B O 1
ATOM 4367 N N . ASP B 1 116 ? -6 3.035 24.859 1 97 116 ASP B N 1
ATOM 4368 C CA . ASP B 1 116 ? -6.539 2.697 26.172 1 97 116 ASP B CA 1
ATOM 4369 C C . ASP B 1 116 ? -5.871 3.525 27.266 1 97 116 ASP B C 1
ATOM 4371 O O . ASP B 1 116 ? -6.535 3.984 28.188 1 97 116 ASP B O 1
ATOM 4375 N N . GLN B 1 117 ? -4.574 3.652 27.094 1 97.81 117 GLN B N 1
ATOM 4376 C CA . GLN B 1 117 ? -3.832 4.438 28.078 1 97.81 117 GLN B CA 1
ATOM 4377 C C . GLN B 1 117 ? -4.277 5.898 28.062 1 97.81 117 GLN B C 1
ATOM 4379 O O . GLN B 1 117 ? -4.422 6.52 29.125 1 97.81 117 GLN B O 1
ATOM 4384 N N . VAL B 1 118 ? -4.438 6.418 26.938 1 98.56 118 VAL B N 1
ATOM 4385 C CA . VAL B 1 118 ? -4.906 7.793 26.781 1 98.56 118 VAL B CA 1
ATOM 4386 C C . VAL B 1 118 ? -6.285 7.941 27.422 1 98.56 118 VAL B C 1
ATOM 4388 O O . VAL B 1 118 ? -6.52 8.867 28.203 1 98.56 118 VAL B O 1
ATOM 4391 N N . TYR B 1 119 ? -7.199 7.027 27.141 1 98.25 119 TYR B N 1
ATOM 4392 C CA . TYR B 1 119 ? -8.547 7.059 27.703 1 98.25 119 TYR B CA 1
ATOM 4393 C C . TYR B 1 119 ? -8.5 6.992 29.219 1 98.25 119 TYR B C 1
ATOM 4395 O O . TYR B 1 119 ? -9.195 7.758 29.906 1 98.25 119 TYR B O 1
ATOM 4403 N N . GLY B 1 120 ? -7.781 6.031 29.656 1 98 120 GLY B N 1
ATOM 4404 C CA . GLY B 1 120 ? -7.664 5.883 31.094 1 98 120 GLY B CA 1
ATOM 4405 C C . GLY B 1 120 ? -7.172 7.137 31.781 1 98 120 GLY B C 1
ATOM 4406 O O . GLY B 1 120 ? -7.727 7.551 32.812 1 98 120 GLY B O 1
ATOM 4407 N N . PHE B 1 121 ? -6.141 7.75 31.25 1 98.38 121 PHE B N 1
ATOM 4408 C CA . PHE B 1 121 ? -5.559 8.945 31.844 1 98.38 121 PHE B CA 1
ATOM 4409 C C . PHE B 1 121 ? -6.562 10.094 31.859 1 98.38 121 PHE B C 1
ATOM 4411 O O . PHE B 1 121 ? -6.77 10.734 32.906 1 98.38 121 PHE B O 1
ATO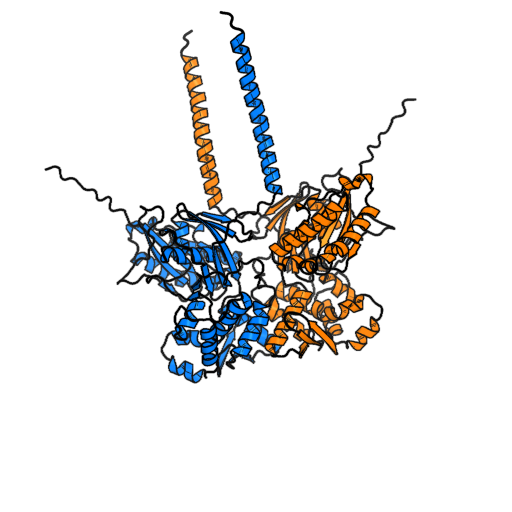M 4418 N N . ILE B 1 122 ? -7.176 10.367 30.703 1 98.38 122 ILE B N 1
ATOM 4419 C CA . ILE B 1 122 ? -8.055 11.523 30.562 1 98.38 122 ILE B CA 1
ATOM 4420 C C . ILE B 1 122 ? -9.305 11.32 31.422 1 98.38 122 ILE B C 1
ATOM 4422 O O . ILE B 1 122 ? -9.727 12.219 32.156 1 98.38 122 ILE B O 1
ATOM 4426 N N . SER B 1 123 ? -9.891 10.102 31.328 1 97.69 123 SER B N 1
ATOM 4427 C CA . SER B 1 123 ? -11.148 9.836 32.031 1 97.69 123 SER B CA 1
ATOM 4428 C C . SER B 1 123 ? -10.969 9.883 33.531 1 97.69 123 SER B C 1
ATOM 4430 O O . SER B 1 123 ? -11.891 10.25 34.25 1 97.69 123 SER B O 1
ATOM 4432 N N . LYS B 1 124 ? -9.852 9.555 34 1 97.81 124 LYS B N 1
ATOM 4433 C CA . LYS B 1 124 ? -9.578 9.523 35.406 1 97.81 124 LYS B CA 1
ATOM 4434 C C . LYS B 1 124 ? -9.328 10.93 35.969 1 97.81 124 LYS B C 1
ATOM 4436 O O . LYS B 1 124 ? -9.664 11.227 37.125 1 97.81 124 LYS B O 1
ATOM 4441 N N . ASN B 1 125 ? -8.781 11.805 35.219 1 98.19 125 ASN B N 1
ATOM 4442 C CA . ASN B 1 125 ? -8.227 13.023 35.781 1 98.19 125 ASN B CA 1
ATOM 4443 C C . ASN B 1 125 ? -9.023 14.25 35.344 1 98.19 125 ASN B C 1
ATOM 4445 O O . ASN B 1 125 ? -8.883 15.328 35.938 1 98.19 125 ASN B O 1
ATOM 4449 N N . TYR B 1 126 ? -9.859 14.094 34.344 1 98.25 126 TYR B N 1
ATOM 4450 C CA . TYR B 1 126 ? -10.562 15.25 33.812 1 98.25 126 TYR B CA 1
ATOM 4451 C C . TYR B 1 126 ? -12.031 14.938 33.562 1 98.25 126 TYR B C 1
ATOM 4453 O O . TYR B 1 126 ? -12.43 13.773 33.562 1 98.25 126 TYR B O 1
ATOM 4461 N N . LYS B 1 127 ? -12.852 15.969 33.375 1 97.75 127 LYS B N 1
ATOM 4462 C CA . LYS B 1 127 ? -14.297 15.797 33.438 1 97.75 127 LYS B CA 1
ATOM 4463 C C . LYS B 1 127 ? -14.914 15.969 32.031 1 97.75 127 LYS B C 1
ATOM 4465 O O . LYS B 1 127 ? -16.141 15.953 31.906 1 97.75 127 LYS B O 1
ATOM 4470 N N . PHE B 1 128 ? -14.148 16.156 31.031 1 97.94 128 PHE B N 1
ATOM 4471 C CA . PHE B 1 128 ? -14.68 16.312 29.688 1 97.94 128 PHE B CA 1
ATOM 4472 C C . PHE B 1 128 ? -15.414 15.047 29.25 1 97.94 128 PHE B C 1
ATOM 4474 O O . PHE B 1 128 ? -15.109 13.953 29.734 1 97.94 128 PHE B O 1
ATOM 4481 N N . LYS B 1 129 ? -16.359 15.234 28.359 1 96.94 129 LYS B N 1
ATOM 4482 C CA . LYS B 1 129 ? -17.094 14.094 27.828 1 96.94 129 LYS B CA 1
ATOM 4483 C C . LYS B 1 129 ? -16.234 13.281 26.859 1 96.94 129 LYS B C 1
ATOM 4485 O O . LYS B 1 129 ? -15.953 13.719 25.75 1 96.94 129 LYS B O 1
ATOM 4490 N N . ILE B 1 130 ? -15.758 12.086 27.375 1 96.25 130 ILE B N 1
ATOM 4491 C CA . ILE B 1 130 ? -14.883 11.266 26.547 1 96.25 130 ILE B CA 1
ATOM 4492 C C . ILE B 1 130 ? -15.234 9.789 26.719 1 96.25 130 ILE B C 1
ATOM 4494 O O . ILE B 1 130 ? -15.562 9.352 27.828 1 96.25 130 ILE B O 1
ATOM 4498 N N . SER B 1 131 ? -15.422 9.094 25.594 1 95.31 131 SER B N 1
ATOM 4499 C CA . SER B 1 131 ? -15.523 7.641 25.578 1 95.31 131 SER B CA 1
ATOM 4500 C C . SER B 1 131 ? -14.336 7.008 24.875 1 95.31 131 SER B C 1
ATOM 4502 O O . SER B 1 131 ? -13.562 7.703 24.203 1 95.31 131 SER B O 1
ATOM 4504 N N . ARG B 1 132 ? -14.164 5.758 25.062 1 95.44 132 ARG B N 1
ATOM 4505 C CA . ARG B 1 132 ? -13.055 5.07 24.422 1 95.44 132 ARG B CA 1
ATOM 4506 C C . ARG B 1 132 ? -13.141 5.188 22.906 1 95.44 132 ARG B C 1
ATOM 4508 O O . ARG B 1 132 ? -12.117 5.281 22.234 1 95.44 132 ARG B O 1
ATOM 4515 N N . GLN B 1 133 ? -14.312 5.273 22.391 1 92.25 133 GLN B N 1
ATOM 4516 C CA . GLN B 1 133 ? -14.539 5.34 20.938 1 92.25 133 GLN B CA 1
ATOM 4517 C C . GLN B 1 133 ? -14.102 6.691 20.375 1 92.25 133 GLN B C 1
ATOM 4519 O O . GLN B 1 133 ? -13.898 6.828 19.172 1 92.25 133 GLN B O 1
ATOM 4524 N N . ASN B 1 134 ? -13.984 7.695 21.234 1 94.88 134 ASN B N 1
ATOM 4525 C CA . ASN B 1 134 ? -13.523 9.016 20.828 1 94.88 134 ASN B CA 1
ATOM 4526 C C . ASN B 1 134 ? -12.008 9.047 20.625 1 94.88 134 ASN B C 1
ATOM 4528 O O . ASN B 1 134 ? -11.461 10.031 20.125 1 94.88 134 ASN B O 1
ATOM 4532 N N . ILE B 1 135 ? -11.359 8.031 21.094 1 97.31 135 ILE B N 1
ATOM 4533 C CA . ILE B 1 135 ? -9.914 7.926 20.953 1 97.31 135 ILE B CA 1
ATOM 4534 C C . ILE B 1 135 ? -9.57 6.828 19.953 1 97.31 135 ILE B C 1
ATOM 4536 O O . ILE B 1 135 ? -9.633 5.641 20.266 1 97.31 135 ILE B O 1
ATOM 4540 N N . ARG B 1 136 ? -9.102 7.27 18.781 1 94.75 136 ARG B N 1
ATOM 4541 C CA . ARG B 1 136 ? -8.906 6.219 17.781 1 94.75 136 ARG B CA 1
ATOM 4542 C C . ARG B 1 136 ? -7.895 6.648 16.734 1 94.75 136 ARG B C 1
ATOM 4544 O O . ARG B 1 136 ? -7.578 7.832 16.609 1 94.75 136 ARG B O 1
ATOM 4551 N N . VAL B 1 137 ? -7.352 5.695 16.047 1 93.94 137 VAL B N 1
ATOM 4552 C CA . VAL B 1 137 ? -6.527 5.906 14.867 1 93.94 137 VAL B CA 1
ATOM 4553 C C . VAL B 1 137 ? -7.418 6.023 13.633 1 93.94 137 VAL B C 1
ATOM 4555 O O . VAL B 1 137 ? -8.125 5.078 13.273 1 93.94 137 VAL B O 1
ATOM 4558 N N . ILE B 1 138 ? -7.414 7.184 13.023 1 92.88 138 ILE B N 1
ATOM 4559 C CA . ILE B 1 138 ? -8.258 7.344 11.852 1 92.88 138 ILE B CA 1
ATOM 4560 C C . ILE B 1 138 ? -7.496 6.902 10.602 1 92.88 138 ILE B C 1
ATOM 4562 O O . ILE B 1 138 ? -6.273 7.047 10.531 1 92.88 138 ILE B O 1
ATOM 4566 N N . ASN B 1 139 ? -8.203 6.293 9.648 1 88.44 139 ASN B N 1
ATOM 4567 C CA . ASN B 1 139 ? -7.527 5.859 8.43 1 88.44 139 ASN B CA 1
ATOM 4568 C C . ASN B 1 139 ? -7.266 7.031 7.488 1 88.44 139 ASN B C 1
ATOM 4570 O O . ASN B 1 139 ? -7.812 8.117 7.68 1 88.44 139 ASN B O 1
ATOM 4574 N N . GLY B 1 140 ? -6.441 6.809 6.559 1 92 140 GLY B N 1
ATOM 4575 C CA . GLY B 1 140 ? -5.992 7.867 5.668 1 92 140 GLY B CA 1
ATOM 4576 C C . GLY B 1 140 ? -7.117 8.469 4.848 1 92 140 GLY B C 1
ATOM 4577 O O . GLY B 1 140 ? -7.094 9.664 4.535 1 92 140 GLY B O 1
ATOM 4578 N N . VAL B 1 141 ? -8.047 7.676 4.504 1 89.94 141 VAL B N 1
ATOM 4579 C CA . VAL B 1 141 ? -9.188 8.125 3.717 1 89.94 141 VAL B CA 1
ATOM 4580 C C . VAL B 1 141 ? -10.031 9.109 4.539 1 89.94 141 VAL B C 1
ATOM 4582 O O . VAL B 1 141 ? -10.383 10.18 4.055 1 89.94 141 VAL B O 1
ATOM 4585 N N . GLU B 1 142 ? -10.25 8.766 5.754 1 91.94 142 GLU B N 1
ATOM 4586 C CA . GLU B 1 142 ? -10.953 9.648 6.672 1 91.94 142 GLU B CA 1
ATOM 4587 C C . GLU B 1 142 ? -10.195 10.961 6.867 1 91.94 142 GLU B C 1
ATOM 4589 O O . GLU B 1 142 ? -10.781 12.039 6.832 1 91.94 142 GLU B O 1
ATOM 4594 N N . GLU B 1 143 ? -8.953 10.758 7.086 1 94.19 143 GLU B N 1
ATOM 4595 C CA . GLU B 1 143 ? -8.102 11.93 7.27 1 94.19 143 GLU B CA 1
ATOM 4596 C C . GLU B 1 143 ? -8.195 12.875 6.078 1 94.19 143 GLU B C 1
ATOM 4598 O O . GLU B 1 143 ? -8.289 14.094 6.254 1 94.19 143 GLU B O 1
ATOM 4603 N N . GLY B 1 144 ? -8.172 12.312 4.898 1 96.31 144 GLY B N 1
ATOM 4604 C CA . GLY B 1 144 ? -8.305 13.109 3.686 1 96.31 144 GLY B CA 1
ATOM 4605 C C . GLY B 1 144 ? -9.625 13.836 3.592 1 96.31 144 GLY B C 1
ATOM 4606 O O . GLY B 1 144 ? -9.664 15.023 3.246 1 96.31 144 GLY B O 1
ATOM 4607 N N . VAL B 1 145 ? -10.688 13.211 3.93 1 95.69 145 VAL B N 1
ATOM 4608 C CA . VAL B 1 145 ? -12.016 13.812 3.873 1 95.69 145 VAL B CA 1
ATOM 4609 C C . VAL B 1 145 ? -12.117 14.945 4.891 1 95.69 145 VAL B C 1
ATOM 4611 O O . VAL B 1 145 ? -12.664 16 4.594 1 95.69 145 VAL B O 1
ATOM 4614 N N . TYR B 1 146 ? -11.609 14.719 6.07 1 96.88 146 TYR B N 1
ATOM 4615 C CA . 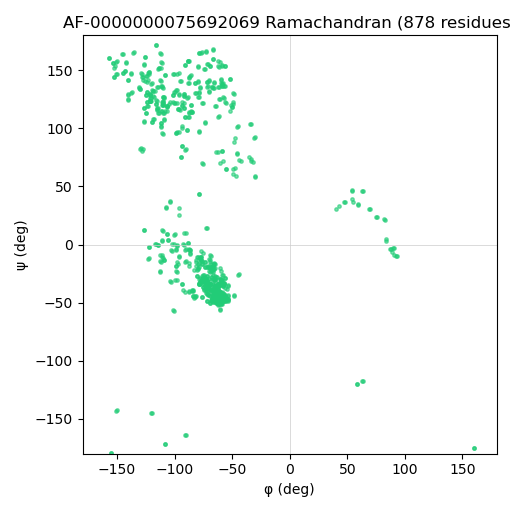TYR B 1 146 ? -11.633 15.758 7.094 1 96.88 146 TYR B CA 1
ATOM 4616 C C . TYR B 1 146 ? -10.859 17 6.633 1 96.88 146 TYR B C 1
ATOM 4618 O O . TYR B 1 146 ? -11.281 18.125 6.895 1 96.88 146 TYR B O 1
ATOM 4626 N N . GLY B 1 147 ? -9.711 16.734 6 1 97.75 147 GLY B N 1
ATOM 4627 C CA . GLY B 1 147 ? -8.984 17.844 5.418 1 97.75 147 GLY B CA 1
ATOM 4628 C C . GLY B 1 147 ? -9.789 18.609 4.379 1 97.75 147 GLY B C 1
ATOM 4629 O O . GLY B 1 147 ? -9.789 19.844 4.371 1 97.75 147 GLY B O 1
ATOM 4630 N N . TRP B 1 148 ? -10.484 17.859 3.551 1 97.38 148 TRP B N 1
ATOM 4631 C CA . TRP B 1 148 ? -11.328 18.453 2.521 1 97.38 148 TRP B CA 1
ATOM 4632 C C . TRP B 1 148 ? -12.469 19.25 3.146 1 97.38 148 TRP B C 1
ATOM 4634 O O . TRP B 1 148 ? -12.773 20.359 2.697 1 97.38 148 TRP B O 1
ATOM 4644 N N . LEU B 1 149 ? -13.039 18.766 4.176 1 96.31 149 LEU B N 1
ATOM 4645 C CA . LEU B 1 149 ? -14.078 19.469 4.918 1 96.31 149 LEU B CA 1
ATOM 4646 C C . LEU B 1 149 ? -13.547 20.766 5.516 1 96.31 149 LEU B C 1
ATOM 4648 O O . LEU B 1 149 ? -14.219 21.797 5.473 1 96.31 149 LEU B O 1
ATOM 4652 N N . SER B 1 150 ? -12.391 20.672 6.07 1 97.38 150 SER B N 1
ATOM 4653 C CA . SER B 1 150 ? -11.773 21.859 6.668 1 97.38 150 SER B CA 1
ATOM 4654 C C . SER B 1 150 ? -11.617 22.984 5.645 1 97.38 150 SER B C 1
ATOM 4656 O O . SER B 1 150 ? -12.016 24.109 5.898 1 97.38 150 SER B O 1
ATOM 4658 N N . VAL B 1 151 ? -11.078 22.609 4.512 1 97.81 151 VAL B N 1
ATOM 4659 C CA . VAL B 1 151 ? -10.812 23.594 3.465 1 97.81 151 VAL B CA 1
ATOM 4660 C C . VAL B 1 151 ? -12.117 24.266 3.053 1 97.81 151 VAL B C 1
ATOM 4662 O O . VAL B 1 151 ? -12.203 25.5 3.027 1 97.81 151 VAL B O 1
ATOM 4665 N N . ASN B 1 152 ? -13.109 23.5 2.818 1 96.12 152 ASN B N 1
ATOM 4666 C CA . ASN B 1 152 ? -14.336 24.062 2.256 1 96.12 152 ASN B CA 1
ATOM 4667 C C . ASN B 1 152 ? -15.195 24.719 3.33 1 96.12 152 ASN B C 1
ATOM 4669 O O . ASN B 1 152 ? -15.914 25.688 3.051 1 96.12 152 ASN B O 1
ATOM 4673 N N . LEU B 1 153 ? -15.078 24.281 4.523 1 93.69 153 LEU B N 1
ATOM 4674 C CA . LEU B 1 153 ? -15.727 24.969 5.637 1 93.69 153 LEU B CA 1
ATOM 4675 C C . LEU B 1 153 ? -15.141 26.375 5.809 1 93.69 153 LEU B C 1
ATOM 4677 O O . LEU B 1 153 ? -15.891 27.344 5.879 1 93.69 153 LEU B O 1
ATOM 4681 N N . LEU B 1 154 ? -13.891 26.453 5.852 1 95.44 154 LEU B N 1
ATOM 4682 C CA . LEU B 1 154 ? -13.211 27.703 6.16 1 95.44 154 LEU B CA 1
ATOM 4683 C C . LEU B 1 154 ? -13.328 28.688 4.996 1 95.44 154 LEU B C 1
ATOM 4685 O O . LEU B 1 154 ? -13.305 29.906 5.199 1 95.44 154 LEU B O 1
ATOM 4689 N N . LEU B 1 155 ? -13.469 28.109 3.814 1 95.12 155 LEU B N 1
ATOM 4690 C CA . LEU B 1 155 ? -13.672 28.969 2.645 1 95.12 155 LEU B CA 1
ATOM 4691 C C . LEU B 1 155 ? -15.125 29.391 2.523 1 95.12 155 LEU B C 1
ATOM 4693 O O . LEU B 1 155 ? -15.453 30.281 1.728 1 95.12 155 LEU B O 1
ATOM 4697 N N . GLY B 1 156 ? -16.031 28.734 3.273 1 92.31 156 GLY B N 1
ATOM 4698 C CA . GLY B 1 156 ? -17.438 29.062 3.236 1 92.31 156 GLY B CA 1
ATOM 4699 C C . GLY B 1 156 ? -18.172 28.438 2.07 1 92.31 156 GLY B C 1
ATOM 4700 O O . GLY B 1 156 ? -19.266 28.875 1.701 1 92.31 156 GLY B O 1
ATOM 4701 N N . ASN B 1 157 ? -17.656 27.391 1.512 1 92.38 157 ASN B N 1
ATOM 4702 C CA . ASN B 1 157 ? -18.188 26.859 0.264 1 92.38 157 ASN B CA 1
ATOM 4703 C C . ASN B 1 157 ? -19.438 26.031 0.503 1 92.38 157 ASN B C 1
ATOM 4705 O O . ASN B 1 157 ? -20.219 25.781 -0.425 1 92.38 157 ASN B O 1
ATOM 4709 N N . PHE B 1 158 ? -19.672 25.562 1.68 1 89.88 158 PHE B N 1
ATOM 4710 C CA . PHE B 1 158 ? -20.875 24.797 1.972 1 89.88 158 PHE B CA 1
ATOM 4711 C C . PHE B 1 158 ? -22.094 25.703 2.061 1 89.88 158 PHE B C 1
ATOM 4713 O O . PHE B 1 158 ? -23.219 25.266 1.822 1 89.88 158 PHE B O 1
ATOM 4720 N N . LYS B 1 159 ? -21.906 26.875 2.373 1 84.94 159 LYS B N 1
ATOM 4721 C CA . LYS B 1 159 ? -23 27.828 2.527 1 84.94 159 LYS B CA 1
ATOM 4722 C C . LYS B 1 159 ? -23.266 28.578 1.224 1 84.94 159 LYS B C 1
ATOM 4724 O O . LYS B 1 159 ? -24.422 28.844 0.884 1 84.94 159 LYS B O 1
ATOM 4729 N N . GLU B 1 160 ? -22.312 28.969 0.445 1 83.56 160 GLU B N 1
ATOM 4730 C CA . GLU B 1 160 ? -22.422 29.844 -0.713 1 83.56 160 GLU B CA 1
ATOM 4731 C C . GLU B 1 160 ? -22.641 29.047 -1.995 1 83.56 160 GLU B C 1
ATOM 4733 O O . GLU B 1 160 ? -22.828 29.625 -3.068 1 83.56 160 GLU B O 1
ATOM 4738 N N . ASN B 1 161 ? -22.875 27.891 -2.082 1 76.12 161 ASN B N 1
ATOM 4739 C CA . ASN B 1 161 ? -23.047 27.031 -3.256 1 76.12 161 ASN B CA 1
ATOM 4740 C C . ASN B 1 161 ? -21.922 27.25 -4.266 1 76.12 161 ASN B C 1
ATOM 4742 O O . ASN B 1 161 ? -22.172 27.438 -5.457 1 76.12 161 ASN B O 1
ATOM 4746 N N . LYS B 1 162 ? -20.781 27.469 -3.877 1 85.62 162 LYS B N 1
ATOM 4747 C CA . LYS B 1 162 ? -19.594 27.594 -4.703 1 85.62 162 LYS B CA 1
ATOM 4748 C C . LYS B 1 162 ? -18.938 26.234 -4.934 1 85.62 162 LYS B C 1
ATOM 4750 O O . LYS B 1 162 ? -19.219 25.281 -4.207 1 85.62 162 LYS B O 1
ATOM 4755 N N . PRO B 1 163 ? -18.156 26.203 -6.031 1 89.06 163 PRO B N 1
ATOM 4756 C CA . PRO B 1 163 ? -17.438 24.953 -6.254 1 89.06 163 PRO B CA 1
ATOM 4757 C C . PRO B 1 163 ? -16.5 24.594 -5.098 1 89.06 163 PRO B C 1
ATOM 4759 O O . PRO B 1 163 ? -15.891 25.484 -4.496 1 89.06 163 PRO B O 1
ATOM 4762 N N . TYR B 1 164 ? -16.453 23.328 -4.828 1 93.75 164 TYR B N 1
ATOM 4763 C CA . TYR B 1 164 ? -15.602 22.875 -3.742 1 93.75 164 TYR B CA 1
ATOM 4764 C C . TYR B 1 164 ? -14.148 22.797 -4.195 1 93.75 164 TYR B C 1
ATOM 4766 O O . TYR B 1 164 ? -13.867 22.422 -5.34 1 93.75 164 TYR B O 1
ATOM 4774 N N . TYR B 1 165 ? -13.312 23.203 -3.299 1 96.25 165 TYR B N 1
ATOM 4775 C CA . TYR B 1 165 ? -11.883 23.047 -3.531 1 96.25 165 TYR B CA 1
ATOM 4776 C C . TYR B 1 165 ? -11.414 21.641 -3.186 1 96.25 165 TYR B C 1
ATOM 4778 O O . TYR B 1 165 ? -11.914 21.031 -2.236 1 96.25 165 TYR B O 1
ATOM 4786 N N . GLY B 1 166 ? -10.531 21.062 -4.02 1 96.31 166 GLY B N 1
ATOM 4787 C CA . GLY B 1 166 ? -9.805 19.875 -3.6 1 96.31 166 GLY B CA 1
ATOM 4788 C C . GLY B 1 166 ? -8.758 20.156 -2.541 1 96.31 166 GLY B C 1
ATOM 4789 O O . GLY B 1 166 ? -8.273 21.281 -2.42 1 96.31 166 GLY B O 1
ATOM 4790 N N . ALA B 1 167 ? -8.422 19.172 -1.768 1 97.44 167 ALA B N 1
ATOM 4791 C CA . ALA B 1 167 ? -7.445 19.312 -0.69 1 97.44 167 ALA B CA 1
ATOM 4792 C C . ALA B 1 167 ? -6.312 18.297 -0.851 1 97.44 167 ALA B C 1
ATOM 4794 O O . ALA B 1 167 ? -6.551 17.125 -1.129 1 97.44 167 ALA B O 1
ATOM 4795 N N . MET B 1 168 ? -5.125 18.734 -0.756 1 97 168 MET B N 1
ATOM 4796 C CA . MET B 1 168 ? -3.918 17.906 -0.705 1 97 168 MET B CA 1
ATOM 4797 C C . MET B 1 168 ? -3.135 18.172 0.578 1 97 168 MET B C 1
ATOM 4799 O O . MET B 1 168 ? -2.881 19.328 0.93 1 97 168 MET B O 1
ATOM 4803 N N . ASP B 1 169 ? -2.805 17.172 1.277 1 97.06 169 ASP B N 1
ATOM 4804 C CA . ASP B 1 169 ? -2.109 17.281 2.557 1 97.06 169 ASP B CA 1
ATOM 4805 C C . ASP B 1 169 ? -0.842 16.422 2.568 1 97.06 169 ASP B C 1
ATOM 4807 O O . ASP B 1 169 ? -0.916 15.195 2.666 1 97.06 169 ASP B O 1
ATOM 4811 N N . LEU B 1 170 ? 0.312 17.078 2.475 1 97.06 170 LEU B N 1
ATOM 4812 C CA . LEU B 1 170 ? 1.593 16.391 2.502 1 97.06 170 LEU B CA 1
ATOM 4813 C C . LEU B 1 170 ? 2.217 16.453 3.891 1 97.06 170 LEU B C 1
ATOM 4815 O O . LEU B 1 170 ? 2.928 17.406 4.211 1 97.06 170 LEU B O 1
ATOM 4819 N N . GLY B 1 171 ? 2.016 15.398 4.695 1 94.5 171 GLY B N 1
ATOM 4820 C CA . GLY B 1 171 ? 2.551 15.328 6.043 1 94.5 171 GLY B CA 1
ATOM 4821 C C . GLY B 1 171 ? 3.924 14.688 6.109 1 94.5 171 GLY B C 1
ATOM 4822 O O . GLY B 1 171 ? 4.641 14.641 5.109 1 94.5 171 GLY B O 1
ATOM 4823 N N . GLY B 1 172 ? 4.285 14.312 7.293 1 93 172 GLY B N 1
ATOM 4824 C CA . GLY B 1 172 ? 5.574 13.672 7.496 1 93 172 GLY B CA 1
ATOM 4825 C C . GLY B 1 172 ? 5.582 12.211 7.094 1 93 172 GLY B C 1
ATOM 4826 O O . GLY B 1 172 ? 6.578 11.719 6.559 1 93 172 GLY B O 1
ATOM 4827 N N . ALA B 1 173 ? 4.406 11.578 7.316 1 92.56 173 ALA B N 1
ATOM 4828 C CA . ALA B 1 173 ? 4.398 10.133 7.109 1 92.56 173 ALA B CA 1
ATOM 4829 C C . ALA B 1 173 ? 3.535 9.75 5.91 1 92.56 173 ALA B C 1
ATOM 4831 O O . ALA B 1 173 ? 3.697 8.672 5.34 1 92.56 173 ALA B O 1
ATOM 4832 N N . SER B 1 174 ? 2.582 10.602 5.527 1 93.88 174 SER B N 1
ATOM 4833 C CA . SER B 1 174 ? 1.666 10.234 4.453 1 93.88 174 SER B CA 1
ATOM 4834 C C . SER B 1 174 ? 1.285 11.453 3.615 1 93.88 174 SER B C 1
ATOM 4836 O O . SER B 1 174 ? 1.568 12.594 3.998 1 93.88 174 SER B O 1
ATOM 4838 N N . PHE B 1 175 ? 0.745 11.234 2.445 1 96 175 PHE B N 1
ATOM 4839 C CA . PHE B 1 175 ? 0.21 12.227 1.521 1 96 175 PHE B CA 1
ATOM 4840 C C . PHE B 1 175 ? -1.245 11.922 1.184 1 96 175 PHE B C 1
ATOM 4842 O O . PHE B 1 175 ? -1.566 10.82 0.736 1 96 175 PHE B O 1
ATOM 4849 N N . GLN B 1 176 ? -2.158 12.836 1.507 1 95.44 176 GLN B N 1
ATOM 4850 C CA . GLN B 1 176 ? -3.584 12.641 1.262 1 95.44 176 GLN B CA 1
ATOM 4851 C C . GLN B 1 176 ? -4.07 13.539 0.123 1 95.44 176 GLN B C 1
ATOM 4853 O O . GLN B 1 176 ? -3.625 14.68 -0.01 1 95.44 176 GLN B O 1
ATOM 4858 N N . ILE B 1 177 ? -5.012 13.039 -0.643 1 95.06 177 ILE B N 1
ATOM 4859 C CA . ILE B 1 177 ? -5.758 13.797 -1.643 1 95.06 177 ILE B CA 1
ATOM 4860 C C . ILE B 1 177 ? -7.254 13.57 -1.45 1 95.06 177 ILE B C 1
ATOM 4862 O O . ILE B 1 177 ? -7.688 12.453 -1.181 1 95.06 177 ILE B O 1
ATOM 4866 N N . ALA B 1 178 ? -8.008 14.586 -1.474 1 95.75 178 ALA B N 1
ATOM 4867 C CA . ALA B 1 178 ? -9.469 14.5 -1.425 1 95.75 178 ALA B CA 1
ATOM 4868 C C . ALA B 1 178 ? -10.109 15.523 -2.355 1 95.75 178 ALA B C 1
ATOM 4870 O O . ALA B 1 178 ? -9.812 16.719 -2.275 1 95.75 178 ALA B O 1
ATOM 4871 N N . VAL B 1 179 ? -10.969 15.07 -3.268 1 94.81 179 VAL B N 1
ATOM 4872 C CA . VAL B 1 179 ? -11.602 15.945 -4.246 1 94.81 179 VAL B CA 1
ATOM 4873 C C . VAL B 1 179 ? -13.039 15.5 -4.488 1 94.81 179 VAL B C 1
ATOM 4875 O O . VAL B 1 179 ? -13.359 14.312 -4.344 1 94.81 179 VAL B O 1
ATOM 4878 N N . GLU B 1 180 ? -13.875 16.469 -4.793 1 92.88 180 GLU B N 1
ATOM 4879 C CA . GLU B 1 180 ? -15.219 16.125 -5.25 1 92.88 180 GLU B CA 1
ATOM 4880 C C . GLU B 1 180 ? -15.18 15.445 -6.613 1 92.88 180 GLU B C 1
ATOM 4882 O O . GLU B 1 180 ? -14.406 15.836 -7.492 1 92.88 180 GLU B O 1
ATOM 4887 N N . VAL B 1 181 ? -15.945 14.375 -6.762 1 90 181 VAL B N 1
ATOM 4888 C CA . VAL B 1 181 ? -16.016 13.68 -8.039 1 90 181 VAL B CA 1
ATOM 4889 C C . VAL B 1 181 ? -17.469 13.562 -8.492 1 90 181 VAL B C 1
ATOM 4891 O O . VAL B 1 181 ? -18.391 13.734 -7.691 1 90 181 VAL B O 1
ATOM 4894 N N . ASN B 1 182 ? -17.547 13.312 -9.812 1 83.38 182 ASN B N 1
ATOM 4895 C CA . ASN B 1 182 ? -18.875 13.188 -10.375 1 83.38 182 ASN B CA 1
ATOM 4896 C C . ASN B 1 182 ? -19.484 11.812 -10.102 1 83.38 182 ASN B C 1
ATOM 4898 O O . ASN B 1 182 ? -18.75 10.844 -9.883 1 83.38 182 ASN B O 1
ATOM 4902 N N . GLU B 1 183 ? -20.734 11.75 -10.062 1 72.44 183 GLU B N 1
ATOM 4903 C CA . GLU B 1 183 ? -21.484 10.531 -9.773 1 72.44 183 GLU B CA 1
ATOM 4904 C C . GLU B 1 183 ? -21.156 9.43 -10.773 1 72.44 183 GLU B C 1
ATOM 4906 O O . GLU B 1 183 ? -21.172 8.242 -10.43 1 72.44 183 GLU B O 1
ATOM 4911 N N . ASN B 1 184 ? -20.781 9.867 -11.836 1 67.81 184 ASN B N 1
ATOM 4912 C CA . ASN B 1 184 ? -20.562 8.891 -12.898 1 67.81 184 ASN B CA 1
ATOM 4913 C C . ASN B 1 184 ? -19.156 8.305 -12.844 1 67.81 184 ASN B C 1
ATOM 4915 O O . ASN B 1 184 ? -18.875 7.297 -13.492 1 67.81 184 ASN B O 1
ATOM 4919 N N . ASP B 1 185 ? -18.406 8.906 -11.984 1 72.38 185 ASP B N 1
ATOM 4920 C CA . ASP B 1 185 ? -17.031 8.406 -11.883 1 72.38 185 ASP B CA 1
ATOM 4921 C C . ASP B 1 185 ? -16.953 7.25 -10.891 1 72.38 185 ASP B C 1
ATOM 4923 O O . ASP B 1 185 ? -17.422 7.352 -9.766 1 72.38 185 ASP B O 1
ATOM 4927 N N . LYS B 1 186 ? -16.656 6.098 -11.367 1 66.44 186 LYS B N 1
ATOM 4928 C CA . LYS B 1 186 ? -16.625 4.93 -10.5 1 66.44 186 LYS B CA 1
ATOM 4929 C C . LYS B 1 186 ? -15.219 4.719 -9.922 1 66.44 186 LYS B C 1
ATOM 4931 O O . LYS B 1 186 ? -14.375 4.078 -10.555 1 66.44 186 LYS B O 1
ATOM 4936 N N . TYR B 1 187 ? -14.992 5.516 -8.844 1 73.69 187 TYR B N 1
ATOM 4937 C CA . TYR B 1 187 ? -13.75 5.273 -8.109 1 73.69 187 TYR B CA 1
ATOM 4938 C C . TYR B 1 187 ? -14 4.398 -6.891 1 73.69 187 TYR B C 1
ATOM 4940 O O . TYR B 1 187 ? -14.977 4.598 -6.168 1 73.69 187 TYR B O 1
ATOM 4948 N N . GLU B 1 188 ? -13.266 3.428 -6.641 1 67.38 188 GLU B N 1
ATOM 4949 C CA . GLU B 1 188 ? -13.422 2.518 -5.512 1 67.38 188 GLU B CA 1
ATOM 4950 C C . GLU B 1 188 ? -13.344 3.268 -4.184 1 67.38 188 GLU B C 1
ATOM 4952 O O . GLU B 1 188 ? -14.023 2.904 -3.221 1 67.38 188 GLU B O 1
ATOM 4957 N N . GLU B 1 189 ? -12.602 4.332 -4.184 1 74.56 189 GLU B N 1
ATOM 4958 C CA . GLU B 1 189 ? -12.398 5.059 -2.936 1 74.56 189 GLU B CA 1
ATOM 4959 C C . GLU B 1 189 ? -13.242 6.332 -2.9 1 74.56 189 GLU B C 1
ATOM 4961 O O . GLU B 1 189 ? -12.789 7.367 -2.406 1 74.56 189 GLU B O 1
ATOM 4966 N N . SER B 1 190 ? -14.391 6.223 -3.443 1 82.88 190 SER B N 1
ATOM 4967 C CA . SER B 1 190 ? -15.305 7.352 -3.357 1 82.88 190 SER B CA 1
ATOM 4968 C C . SER B 1 190 ? -16.25 7.203 -2.172 1 82.88 190 SER B C 1
ATOM 4970 O O . SER B 1 190 ? -16.703 6.094 -1.863 1 82.88 190 SER B O 1
ATOM 4972 N N . LEU B 1 191 ? -16.484 8.328 -1.545 1 85.88 191 LEU B N 1
ATOM 4973 C CA . LEU B 1 191 ? -17.359 8.398 -0.381 1 85.88 191 LEU B CA 1
ATOM 4974 C C . LEU B 1 191 ? -18.469 9.422 -0.599 1 85.88 191 LEU B C 1
ATOM 4976 O O . LEU B 1 191 ? -18.266 10.422 -1.289 1 85.88 191 LEU B O 1
ATOM 4980 N N . LEU B 1 192 ? -19.609 9.062 -0.033 1 87.19 192 LEU B N 1
ATOM 4981 C CA . LEU B 1 192 ? -20.672 10.055 0.02 1 87.19 192 LEU B CA 1
ATOM 4982 C C . LEU B 1 192 ? -20.625 10.844 1.324 1 87.19 192 LEU B C 1
ATOM 4984 O O . LEU B 1 192 ? -20.75 10.266 2.408 1 87.19 192 LEU B O 1
ATOM 4988 N N . VAL B 1 193 ? -20.406 12.117 1.177 1 88.5 193 VAL B N 1
ATOM 4989 C CA . VAL B 1 193 ? -20.281 13.016 2.322 1 88.5 193 VAL B CA 1
ATOM 4990 C C . VAL B 1 193 ? -21.5 13.938 2.381 1 88.5 193 VAL B C 1
ATOM 4992 O O . VAL B 1 193 ? -21.781 14.68 1.435 1 88.5 193 VAL B O 1
ATOM 4995 N N . THR B 1 194 ? -22.203 13.867 3.43 1 86.69 194 THR B N 1
ATOM 4996 C CA . THR B 1 194 ? -23.391 14.711 3.584 1 86.69 194 THR B CA 1
ATOM 4997 C C . THR B 1 194 ? -23.125 15.828 4.582 1 86.69 194 THR B C 1
ATOM 4999 O O . THR B 1 194 ? -22.797 15.578 5.742 1 86.69 194 THR B O 1
ATOM 5002 N N . VAL B 1 195 ? -23.219 17.016 4.141 1 86.31 195 VAL B N 1
ATOM 5003 C CA . VAL B 1 195 ? -23.094 18.219 4.969 1 86.31 195 VAL B CA 1
ATOM 5004 C C . VAL B 1 195 ? -24.391 19.016 4.93 1 86.31 195 VAL B C 1
ATOM 5006 O O . VAL B 1 195 ? -24.688 19.688 3.938 1 86.31 195 VAL B O 1
ATOM 5009 N N . GLY B 1 196 ? -25.109 18.953 6.098 1 81.81 196 GLY B N 1
ATOM 5010 C CA . GLY B 1 196 ? -26.453 19.516 6.035 1 81.81 196 GLY B CA 1
ATOM 5011 C C . GLY B 1 196 ? -27.359 18.766 5.062 1 81.81 196 GLY B C 1
ATOM 5012 O O . GLY B 1 196 ? -27.531 17.562 5.172 1 81.81 196 GLY B O 1
ATOM 5013 N N . THR B 1 197 ? -27.75 19.547 4.066 1 81.19 197 THR B N 1
ATOM 5014 C CA . THR B 1 197 ? -28.641 18.922 3.078 1 81.19 197 THR B CA 1
ATOM 5015 C C . THR B 1 197 ? -27.859 18.562 1.819 1 81.19 197 THR B C 1
ATOM 5017 O O . THR B 1 197 ? -28.406 17.953 0.895 1 81.19 197 THR B O 1
ATOM 5020 N N . LYS B 1 198 ? -26.625 18.859 1.883 1 86.19 198 LYS B N 1
ATOM 5021 C CA . LYS B 1 198 ? -25.812 18.641 0.689 1 86.19 198 LYS B CA 1
ATOM 5022 C C . LYS B 1 198 ? -25.188 17.25 0.71 1 86.19 198 LYS B C 1
ATOM 5024 O O . LYS B 1 198 ? -24.625 16.828 1.721 1 86.19 198 LYS B O 1
ATOM 5029 N N . ARG B 1 199 ? -25.359 16.531 -0.393 1 88.25 199 ARG B N 1
ATOM 5030 C CA . ARG B 1 199 ? -24.734 15.234 -0.594 1 88.25 199 ARG B CA 1
ATOM 5031 C C . ARG B 1 199 ? -23.641 15.312 -1.654 1 88.25 199 ARG B C 1
ATOM 5033 O O . ARG B 1 199 ? -23.922 15.57 -2.826 1 88.25 199 ARG B O 1
ATOM 5040 N N . ILE B 1 200 ? -22.469 15.125 -1.211 1 91.06 200 ILE B N 1
ATOM 5041 C CA . ILE B 1 200 ? -21.328 15.352 -2.088 1 91.06 200 ILE B CA 1
ATOM 5042 C C . ILE B 1 200 ? -20.5 14.07 -2.209 1 91.06 200 ILE B C 1
ATOM 5044 O O . ILE B 1 200 ? -20.188 13.438 -1.204 1 91.06 200 ILE B O 1
ATOM 5048 N N . ARG B 1 201 ? -20.219 13.703 -3.391 1 91 201 ARG B N 1
ATOM 5049 C CA . ARG B 1 201 ? -19.328 12.57 -3.621 1 91 201 ARG B CA 1
ATOM 5050 C C . ARG B 1 201 ? -17.875 13.008 -3.611 1 91 201 ARG B C 1
ATOM 5052 O O . ARG B 1 201 ? -17.453 13.844 -4.422 1 91 201 ARG B O 1
ATOM 5059 N N . VAL B 1 202 ? -17.125 12.406 -2.664 1 92.81 202 VAL B N 1
ATOM 5060 C CA . VAL B 1 202 ? -15.734 12.812 -2.475 1 92.81 202 VAL B CA 1
ATOM 5061 C C . VAL B 1 202 ? -14.812 11.609 -2.668 1 92.81 202 VAL B C 1
ATOM 5063 O O . VAL B 1 202 ? -15.047 10.547 -2.088 1 92.81 202 VAL B O 1
ATOM 5066 N N . PHE B 1 203 ? -13.891 11.773 -3.59 1 92.12 203 PHE B N 1
ATOM 5067 C CA . PHE B 1 203 ? -12.789 10.828 -3.672 1 92.12 203 PHE B CA 1
ATOM 5068 C C . PHE B 1 203 ? -11.711 11.164 -2.654 1 92.12 203 PHE B C 1
ATOM 5070 O O . PHE B 1 203 ? -11.297 12.32 -2.537 1 92.12 203 PHE B O 1
ATOM 5077 N N . SER B 1 204 ? -11.258 10.188 -1.877 1 93.12 204 SER B N 1
ATOM 5078 C CA . SER B 1 204 ? -10.188 10.391 -0.904 1 93.12 204 SER B CA 1
ATOM 5079 C C . SER B 1 204 ? -9.203 9.227 -0.919 1 93.12 204 SER B C 1
ATOM 5081 O O . SER B 1 204 ? -9.609 8.062 -0.896 1 93.12 204 SER B O 1
ATOM 5083 N N . HIS B 1 205 ? -7.934 9.57 -0.997 1 91.81 205 HIS B N 1
ATOM 5084 C CA . HIS B 1 205 ? -6.875 8.57 -1.015 1 91.81 205 HIS B CA 1
ATOM 5085 C C . HIS B 1 205 ? -5.68 9.016 -0.179 1 91.81 205 HIS B C 1
ATOM 5087 O O . HIS B 1 205 ? -5.363 10.203 -0.126 1 91.81 205 HIS B O 1
ATOM 5093 N N . SER B 1 206 ? -5.082 8.07 0.528 1 91.88 206 SER B N 1
ATOM 5094 C CA . SER B 1 206 ? -3.91 8.336 1.354 1 91.88 206 SER B CA 1
ATOM 5095 C C . SER B 1 206 ? -2.727 7.473 0.929 1 91.88 206 SER B C 1
ATOM 5097 O O . SER B 1 206 ? -2.855 6.25 0.804 1 91.88 206 SER B O 1
ATOM 5099 N N . TYR B 1 207 ? -1.654 8.07 0.612 1 91.5 207 TYR B N 1
ATOM 5100 C CA . TYR B 1 207 ? -0.394 7.402 0.319 1 91.5 207 TYR B CA 1
ATOM 5101 C C . TYR B 1 207 ? 0.475 7.305 1.567 1 91.5 207 TYR B C 1
ATOM 5103 O O . TYR B 1 207 ? 1.338 8.156 1.799 1 91.5 207 TYR B O 1
ATOM 5111 N N . LEU B 1 208 ? 0.209 6.242 2.354 1 88.44 208 LEU B N 1
ATOM 5112 C CA . LEU B 1 208 ? 1.033 6.02 3.537 1 88.44 208 LEU B CA 1
ATOM 5113 C C . LEU B 1 208 ? 2.488 5.781 3.15 1 88.44 208 LEU B C 1
ATOM 5115 O O . LEU B 1 208 ? 2.771 5.039 2.207 1 88.44 208 LEU B O 1
ATOM 5119 N N . GLY B 1 209 ? 3.412 6.402 3.844 1 90.62 209 GLY B N 1
ATOM 5120 C CA . GLY B 1 209 ? 4.832 6.266 3.553 1 90.62 209 GLY B CA 1
ATOM 5121 C C . GLY B 1 209 ? 5.34 7.301 2.566 1 90.62 209 GLY B C 1
ATOM 5122 O O . GLY B 1 209 ? 6.543 7.379 2.307 1 90.62 209 GLY B O 1
ATOM 5123 N N . TYR B 1 210 ? 4.492 8.125 2.055 1 94.44 210 TYR B N 1
ATOM 5124 C CA . TYR B 1 210 ? 4.871 9.102 1.033 1 94.44 210 TYR B CA 1
ATOM 5125 C C . TYR B 1 210 ? 4.918 10.508 1.611 1 94.44 210 TYR B C 1
ATOM 5127 O O . TYR B 1 210 ? 5.02 11.484 0.868 1 94.44 210 TYR B O 1
ATOM 5135 N N . GLY B 1 211 ? 4.805 10.57 2.975 1 95.56 211 GLY B N 1
ATOM 5136 C CA . GLY B 1 211 ? 5.102 11.844 3.611 1 95.56 211 GLY B CA 1
ATOM 5137 C C . GLY B 1 211 ? 6.559 12.242 3.488 1 95.56 211 GLY B C 1
ATOM 5138 O O . GLY B 1 211 ? 7.414 11.414 3.164 1 95.56 211 GLY B O 1
ATOM 5139 N N . VAL B 1 212 ? 6.871 13.43 3.789 1 96.69 212 VAL B N 1
ATOM 5140 C CA . VAL B 1 212 ? 8.195 14 3.543 1 96.69 212 VAL B CA 1
ATOM 5141 C C . VAL B 1 212 ? 9.234 13.273 4.395 1 96.69 212 VAL B C 1
ATOM 5143 O O . VAL B 1 212 ? 10.305 12.898 3.902 1 96.69 212 VAL B O 1
ATOM 5146 N N . ASP B 1 213 ? 8.961 13.023 5.641 1 93.31 213 ASP B N 1
ATOM 5147 C CA . ASP B 1 213 ? 9.938 12.453 6.559 1 93.31 213 ASP B CA 1
ATOM 5148 C C . ASP B 1 213 ? 10.195 10.984 6.242 1 93.31 213 ASP B C 1
ATOM 5150 O O . ASP B 1 213 ? 11.352 10.555 6.125 1 93.31 213 ASP B O 1
ATOM 5154 N N . VAL B 1 214 ? 9.117 10.281 6.086 1 92.19 214 VAL B N 1
ATOM 5155 C CA . VAL B 1 214 ? 9.227 8.844 5.895 1 92.19 214 VAL B CA 1
ATOM 5156 C C . VAL B 1 214 ? 9.844 8.547 4.527 1 92.19 214 VAL B C 1
ATOM 5158 O O . VAL B 1 214 ? 10.695 7.668 4.398 1 92.19 214 VAL B O 1
ATOM 5161 N N . SER B 1 215 ? 9.43 9.211 3.482 1 95.38 215 SER B N 1
ATOM 5162 C CA . SER B 1 215 ? 9.992 8.992 2.152 1 95.38 215 SER B CA 1
ATOM 5163 C C . SER B 1 215 ? 11.461 9.383 2.098 1 95.38 215 SER B C 1
ATOM 5165 O O . SER B 1 215 ? 12.258 8.734 1.408 1 95.38 215 SER B O 1
ATOM 5167 N N . SER B 1 216 ? 11.859 10.445 2.826 1 96.12 216 SER B N 1
ATOM 5168 C CA . SER B 1 216 ? 13.258 10.844 2.896 1 96.12 216 SER B CA 1
ATOM 5169 C C . SER B 1 216 ? 14.117 9.742 3.52 1 96.12 216 SER B C 1
ATOM 5171 O O . SER B 1 216 ? 15.211 9.453 3.037 1 96.12 216 SER B O 1
ATOM 5173 N N . ARG B 1 217 ? 13.664 9.172 4.543 1 93.12 217 ARG B N 1
ATOM 5174 C CA . ARG B 1 217 ? 14.375 8.078 5.199 1 93.12 217 ARG B CA 1
ATOM 5175 C C . ARG B 1 217 ? 14.516 6.879 4.266 1 93.12 217 ARG B C 1
ATOM 5177 O O . ARG B 1 217 ? 15.562 6.227 4.238 1 93.12 217 ARG B O 1
ATOM 5184 N N . SER B 1 218 ? 13.453 6.602 3.539 1 92.19 218 SER B N 1
ATOM 5185 C CA . SER B 1 218 ? 13.484 5.496 2.588 1 92.19 218 SER B CA 1
ATOM 5186 C C . SER B 1 218 ? 14.562 5.703 1.531 1 92.19 218 SER B C 1
ATOM 5188 O O . SER B 1 218 ? 15.281 4.766 1.18 1 92.19 218 SER B O 1
ATOM 5190 N N . ILE B 1 219 ? 14.641 6.883 1.057 1 95.44 219 ILE B N 1
ATOM 5191 C CA . ILE B 1 219 ? 15.641 7.223 0.05 1 95.44 219 ILE B CA 1
ATOM 5192 C C . ILE B 1 219 ? 17.031 7.094 0.649 1 95.44 219 ILE B C 1
ATOM 5194 O O . ILE B 1 219 ? 17.953 6.559 0.01 1 95.44 219 ILE B O 1
ATOM 5198 N N . THR B 1 220 ? 17.203 7.562 1.874 1 96.12 220 THR B N 1
ATOM 5199 C CA . THR B 1 220 ? 18.484 7.461 2.562 1 96.12 220 THR B CA 1
ATOM 5200 C C . THR B 1 220 ? 18.906 6.004 2.707 1 96.12 220 THR B C 1
ATOM 5202 O O . THR B 1 220 ? 20.062 5.66 2.445 1 96.12 220 THR B O 1
ATOM 5205 N N . LYS B 1 221 ? 18.016 5.168 3.086 1 93.75 221 LYS B N 1
ATOM 5206 C CA . LYS B 1 221 ? 18.297 3.74 3.221 1 93.75 221 LYS B CA 1
ATOM 5207 C C . LYS B 1 221 ? 18.672 3.121 1.873 1 93.75 221 LYS B C 1
ATOM 5209 O O . LYS B 1 221 ? 19.562 2.275 1.795 1 93.75 221 LYS B O 1
ATOM 5214 N N . ALA B 1 222 ? 17.938 3.52 0.844 1 93.12 222 ALA B N 1
ATOM 5215 C CA . ALA B 1 222 ? 18.219 3.01 -0.497 1 93.12 222 ALA B CA 1
ATOM 5216 C C . ALA B 1 222 ? 19.625 3.379 -0.941 1 93.12 222 ALA B C 1
ATOM 5218 O O . ALA B 1 222 ? 20.344 2.545 -1.493 1 93.12 222 ALA B O 1
ATOM 5219 N N . ILE B 1 223 ? 20.016 4.629 -0.684 1 96.56 223 ILE B N 1
ATOM 5220 C CA . ILE B 1 223 ? 21.344 5.078 -1.043 1 96.56 223 ILE B CA 1
ATOM 5221 C C . ILE B 1 223 ? 22.391 4.254 -0.288 1 96.56 223 ILE B C 1
ATOM 5223 O O . ILE B 1 223 ? 23.375 3.797 -0.874 1 96.56 223 ILE B O 1
ATOM 5227 N N . SER B 1 224 ? 22.156 4.07 1 1 95.94 224 SER B N 1
ATOM 5228 C CA . SER B 1 224 ? 23.078 3.285 1.823 1 95.94 224 SER B CA 1
ATOM 5229 C C . SER B 1 224 ? 23.203 1.863 1.289 1 95.94 224 SER B C 1
ATOM 5231 O O . SER B 1 224 ? 24.328 1.334 1.201 1 95.94 224 SER B O 1
ATOM 5233 N N . ALA B 1 225 ? 22.141 1.26 0.92 1 93 225 ALA B N 1
ATOM 5234 C CA . ALA B 1 225 ? 22.141 -0.123 0.451 1 93 225 ALA B CA 1
ATOM 5235 C C . ALA B 1 225 ? 22.859 -0.251 -0.884 1 93 225 ALA B C 1
ATOM 5237 O O . ALA B 1 225 ? 23.688 -1.147 -1.065 1 93 225 ALA B O 1
ATOM 5238 N N . VAL B 1 226 ? 22.547 0.601 -1.788 1 94.88 226 VAL B N 1
ATOM 5239 C CA . VAL B 1 226 ? 23.078 0.529 -3.145 1 94.88 226 VAL B CA 1
ATOM 5240 C C . VAL B 1 226 ? 24.578 0.824 -3.125 1 94.88 226 VAL B C 1
ATOM 5242 O O . VAL B 1 226 ? 25.359 0.184 -3.842 1 94.88 226 VAL B O 1
ATOM 5245 N N . THR B 1 227 ? 24.984 1.786 -2.287 1 95.19 227 THR B N 1
ATOM 5246 C CA . THR B 1 227 ? 26.391 2.152 -2.229 1 95.19 227 THR B CA 1
ATOM 5247 C C . THR B 1 227 ? 27.141 1.256 -1.249 1 95.19 227 THR B C 1
ATOM 5249 O O . THR B 1 227 ? 28.359 1.367 -1.108 1 95.19 227 THR B O 1
ATOM 5252 N N . ASP B 1 228 ? 26.406 0.411 -0.582 1 93.25 228 ASP B N 1
ATOM 5253 C CA . ASP B 1 228 ? 26.969 -0.525 0.387 1 93.25 228 ASP B CA 1
ATOM 5254 C C . ASP B 1 228 ? 27.812 0.204 1.428 1 93.25 228 ASP B C 1
ATOM 5256 O O . ASP B 1 228 ? 28.969 -0.161 1.662 1 93.25 228 ASP B O 1
ATOM 5260 N N . SER B 1 229 ? 27.297 1.3 1.966 1 94.44 229 SER B N 1
ATOM 5261 C CA . SER B 1 229 ? 27.984 2.117 2.953 1 94.44 229 SER B CA 1
ATOM 5262 C C . SER B 1 229 ? 27.016 2.701 3.975 1 94.44 229 SER B C 1
ATOM 5264 O O . SER B 1 229 ? 25.859 2.973 3.652 1 94.44 229 SER B O 1
ATOM 5266 N N . ASP B 1 230 ? 27.5 2.875 5.219 1 93.88 230 ASP B N 1
ATOM 5267 C CA . ASP B 1 230 ? 26.719 3.551 6.25 1 93.88 230 ASP B CA 1
ATOM 5268 C C . ASP B 1 230 ? 27.156 5.012 6.395 1 93.88 230 ASP B C 1
ATOM 5270 O O . ASP B 1 230 ? 26.641 5.727 7.262 1 93.88 230 ASP B O 1
ATOM 5274 N N . ASN B 1 231 ? 28.156 5.406 5.688 1 96.75 231 ASN B N 1
ATOM 5275 C CA . ASN B 1 231 ? 28.562 6.797 5.488 1 96.75 231 ASN B CA 1
ATOM 5276 C C . ASN B 1 231 ? 28.344 7.238 4.043 1 96.75 231 ASN B C 1
ATOM 5278 O O . ASN B 1 231 ? 29.188 6.977 3.178 1 96.75 231 ASN B O 1
ATOM 5282 N N . ILE B 1 232 ? 27.25 7.984 3.842 1 97.44 232 ILE B N 1
ATOM 5283 C CA . ILE B 1 232 ? 26.844 8.117 2.449 1 97.44 232 ILE B CA 1
ATOM 5284 C C . ILE B 1 232 ? 26.781 9.594 2.07 1 97.44 232 ILE B C 1
ATOM 5286 O O . ILE B 1 232 ? 26.484 10.445 2.91 1 97.44 232 ILE B O 1
ATOM 5290 N N . SER B 1 233 ? 27.094 9.883 0.771 1 97.88 233 SER B N 1
ATOM 5291 C CA . SER B 1 233 ? 26.75 11.164 0.157 1 97.88 233 SER B CA 1
ATOM 5292 C C . SER B 1 233 ? 25.281 11.18 -0.27 1 97.88 233 SER B C 1
ATOM 5294 O O . SER B 1 233 ? 24.812 10.266 -0.959 1 97.88 233 SER B O 1
ATOM 5296 N N . ASN B 1 234 ? 24.547 12.164 0.16 1 98.06 234 ASN B N 1
ATOM 5297 C CA . ASN B 1 234 ? 23.125 12.266 -0.124 1 98.06 234 ASN B CA 1
ATOM 5298 C C . ASN B 1 234 ? 22.781 13.602 -0.779 1 98.06 234 ASN B C 1
ATOM 5300 O O . ASN B 1 234 ? 22.906 14.656 -0.152 1 98.06 234 ASN B O 1
ATOM 5304 N N . PRO B 1 235 ? 22.375 13.531 -2.014 1 98.56 235 PRO B N 1
ATOM 5305 C CA . PRO B 1 235 ? 22.094 14.781 -2.734 1 98.56 235 PRO B CA 1
ATOM 5306 C C . PRO B 1 235 ? 20.859 15.508 -2.211 1 98.56 235 PRO B C 1
ATOM 5308 O O . PRO B 1 235 ? 20.625 16.656 -2.578 1 98.56 235 PRO B O 1
ATOM 5311 N N . CYS B 1 236 ? 20.078 14.914 -1.335 1 98.38 236 CYS B N 1
ATOM 5312 C CA . CYS B 1 236 ? 18.781 15.438 -0.924 1 98.38 236 CYS B CA 1
ATOM 5313 C C . CYS B 1 236 ? 18.906 16.312 0.319 1 98.38 236 CYS B C 1
ATOM 5315 O O . CYS B 1 236 ? 17.922 16.859 0.807 1 98.38 236 CYS B O 1
ATOM 5317 N N . PHE B 1 237 ? 20.141 16.484 0.832 1 98.25 237 PHE B N 1
ATOM 5318 C CA . PHE B 1 237 ? 20.453 17.406 1.913 1 98.25 237 PHE B CA 1
ATOM 5319 C C . PHE B 1 237 ? 21.359 18.531 1.421 1 98.25 237 PHE B C 1
ATOM 5321 O O . PHE B 1 237 ? 22.125 18.344 0.477 1 98.25 237 PHE B O 1
ATOM 5328 N N . PRO B 1 238 ? 21.25 19.703 2.062 1 98.06 238 PRO B N 1
ATOM 5329 C CA . PRO B 1 238 ? 22.094 20.812 1.62 1 98.06 238 PRO B CA 1
ATOM 5330 C C . PRO B 1 238 ? 23.578 20.484 1.639 1 98.06 238 PRO B C 1
ATOM 5332 O O . PRO B 1 238 ? 24.016 19.641 2.426 1 98.06 238 PRO B O 1
ATOM 5335 N N . LYS B 1 239 ? 24.281 21.188 0.773 1 98.06 239 LYS B N 1
ATOM 5336 C CA . LYS B 1 239 ? 25.719 20.984 0.676 1 98.06 239 LYS B CA 1
ATOM 5337 C C . LYS B 1 239 ? 26.391 21.188 2.029 1 98.06 239 LYS B C 1
ATOM 5339 O O . LYS B 1 239 ? 26.188 22.203 2.693 1 98.06 239 LYS B O 1
ATOM 5344 N N . GLY B 1 240 ? 27.109 20.156 2.494 1 97.81 240 GLY B N 1
ATOM 5345 C CA . GLY B 1 240 ? 27.891 20.281 3.715 1 97.81 240 GLY B CA 1
ATOM 5346 C C . GLY B 1 240 ? 27.141 19.844 4.953 1 97.81 240 GLY B C 1
ATOM 5347 O O . GLY B 1 240 ? 27.719 19.719 6.035 1 97.81 240 GLY B O 1
ATOM 5348 N N . TYR B 1 241 ? 25.828 19.594 4.863 1 97.75 241 TYR B N 1
ATOM 5349 C CA . TYR B 1 241 ? 25.062 19.109 5.996 1 97.75 241 TYR B CA 1
ATOM 5350 C C . TYR B 1 241 ? 25.5 17.703 6.391 1 97.75 241 TYR B C 1
ATOM 5352 O O . TYR B 1 241 ? 25.766 16.859 5.531 1 97.75 241 TYR B O 1
ATOM 5360 N N . THR B 1 242 ? 25.672 17.469 7.652 1 97.25 242 THR B N 1
ATOM 5361 C CA . THR B 1 242 ? 25.984 16.125 8.156 1 97.25 242 THR B CA 1
ATOM 5362 C C . THR B 1 242 ? 25.062 15.758 9.312 1 97.25 242 THR B C 1
ATOM 5364 O O . THR B 1 242 ? 24.75 16.594 10.164 1 97.25 242 THR B O 1
ATOM 5367 N N . ASP B 1 243 ? 24.609 14.578 9.227 1 94.69 243 ASP B N 1
ATOM 5368 C CA . ASP B 1 243 ? 23.766 14.062 10.297 1 94.69 243 ASP B CA 1
ATOM 5369 C C . ASP B 1 243 ? 23.875 12.547 10.398 1 94.69 243 ASP B C 1
ATOM 5371 O O . ASP B 1 243 ? 24.312 11.883 9.461 1 94.69 243 ASP B O 1
ATOM 5375 N N . THR B 1 244 ? 23.656 12.016 11.594 1 93.62 244 THR B N 1
ATOM 5376 C CA . THR B 1 244 ? 23.609 10.578 11.812 1 93.62 244 THR B CA 1
ATOM 5377 C C . THR B 1 244 ? 22.188 10.117 12.156 1 93.62 244 THR B C 1
ATOM 5379 O O . THR B 1 244 ? 21.625 10.531 13.164 1 93.62 244 THR B O 1
ATOM 5382 N N . ILE B 1 245 ? 21.656 9.383 11.336 1 89.31 245 ILE B N 1
ATOM 5383 C CA . ILE B 1 245 ? 20.297 8.867 11.5 1 89.31 245 ILE B CA 1
ATOM 5384 C C . ILE B 1 245 ? 20.344 7.492 12.164 1 89.31 245 ILE B C 1
ATOM 5386 O O . ILE B 1 245 ? 20.922 6.547 11.617 1 89.31 245 ILE B O 1
ATOM 5390 N N . VAL B 1 246 ? 19.703 7.465 13.312 1 82.81 246 VAL B N 1
ATOM 5391 C CA . VAL B 1 246 ? 19.766 6.238 14.102 1 82.81 246 VAL B CA 1
ATOM 5392 C C . VAL B 1 246 ? 18.438 5.488 13.969 1 82.81 246 VAL B C 1
ATOM 5394 O O . VAL B 1 246 ? 17.359 6.055 14.219 1 82.81 246 VAL B O 1
ATOM 5397 N N . GLY B 1 247 ? 18.375 4.297 13.539 1 77.94 247 GLY B N 1
ATOM 5398 C CA . GLY B 1 247 ? 17.281 3.355 13.453 1 77.94 247 GLY B CA 1
ATOM 5399 C C . GLY B 1 247 ? 17.719 1.908 13.547 1 77.94 247 GLY B C 1
ATOM 5400 O O . GLY B 1 247 ? 18.531 1.559 14.406 1 77.94 247 GLY B O 1
ATOM 5401 N N . LYS B 1 248 ? 17.016 1.025 12.742 1 74 248 LYS B N 1
ATOM 5402 C CA . LYS B 1 248 ? 17.516 -0.346 12.664 1 74 248 LYS B CA 1
ATOM 5403 C C . LYS B 1 248 ? 18.984 -0.378 12.266 1 74 248 LYS B C 1
ATOM 5405 O O . LYS B 1 248 ? 19.75 -1.213 12.758 1 74 248 LYS B O 1
ATOM 5410 N N . ASP B 1 249 ? 19.25 0.66 11.375 1 82 249 ASP B N 1
ATOM 5411 C CA . ASP B 1 249 ? 20.641 0.914 11.008 1 82 249 ASP B CA 1
ATOM 5412 C C . ASP B 1 249 ? 21.047 2.348 11.336 1 82 249 ASP B C 1
ATOM 5414 O O . ASP B 1 249 ? 20.188 3.225 11.477 1 82 249 ASP B O 1
ATOM 5418 N N . THR B 1 250 ? 22.266 2.479 11.641 1 91.5 250 THR B N 1
ATOM 5419 C CA . THR B 1 250 ? 22.828 3.818 11.82 1 91.5 250 THR B CA 1
ATOM 5420 C C . THR B 1 250 ? 23.5 4.297 10.539 1 91.5 250 THR B C 1
ATOM 5422 O O . THR B 1 250 ? 24.453 3.674 10.07 1 91.5 250 THR B O 1
ATOM 5425 N N . ILE B 1 251 ? 22.984 5.34 9.945 1 95.25 251 ILE B N 1
ATOM 5426 C CA . ILE B 1 251 ? 23.516 5.863 8.688 1 95.25 251 ILE B CA 1
ATOM 5427 C C . ILE B 1 251 ? 23.953 7.312 8.883 1 95.25 251 ILE B C 1
ATOM 5429 O O . ILE B 1 251 ? 23.188 8.141 9.391 1 95.25 251 ILE B O 1
ATOM 5433 N N . THR B 1 252 ? 25.156 7.598 8.602 1 97.44 252 THR B N 1
ATOM 5434 C CA . THR B 1 252 ? 25.641 8.977 8.578 1 97.44 252 THR B CA 1
ATOM 5435 C C . THR B 1 252 ? 25.516 9.57 7.176 1 97.44 252 THR B C 1
ATOM 5437 O O . THR B 1 252 ? 26.031 9.008 6.207 1 97.44 252 THR B O 1
ATOM 5440 N N . VAL B 1 253 ? 24.891 10.719 7.07 1 97.31 253 VAL B N 1
ATOM 5441 C CA . VAL B 1 253 ? 24.625 11.336 5.777 1 97.31 253 VAL B CA 1
ATOM 5442 C C . VAL B 1 253 ? 25.484 12.586 5.617 1 97.31 253 VAL B C 1
ATOM 5444 O O . VAL B 1 253 ? 25.703 13.328 6.582 1 97.31 253 VAL B O 1
ATOM 5447 N N . HIS B 1 254 ? 26.078 12.742 4.496 1 98.19 254 HIS B N 1
ATOM 5448 C CA . HIS B 1 254 ? 26.75 13.961 4.043 1 98.19 254 HIS B CA 1
ATOM 5449 C C . HIS B 1 254 ? 26.031 14.57 2.848 1 98.19 254 HIS B C 1
ATOM 5451 O O . HIS B 1 254 ? 26.016 13.992 1.758 1 98.19 254 HIS B O 1
ATOM 5457 N N . GLY B 1 255 ? 25.469 15.719 3.072 1 98.38 255 GLY B N 1
ATOM 5458 C CA . GLY B 1 255 ? 24.703 16.375 2.016 1 98.38 255 GLY B CA 1
ATOM 5459 C C . GLY B 1 255 ? 25.578 16.906 0.9 1 98.38 255 GLY B C 1
ATOM 5460 O O . GLY B 1 255 ? 26.625 17.5 1.156 1 98.38 255 GLY B O 1
ATOM 5461 N N . THR B 1 256 ? 25.109 16.672 -0.364 1 98.31 256 THR B N 1
ATOM 5462 C CA . THR B 1 256 ? 25.828 17.203 -1.514 1 98.31 256 THR B CA 1
ATOM 5463 C C . THR B 1 256 ? 25.016 18.281 -2.217 1 98.31 256 THR B C 1
ATOM 5465 O O . THR B 1 256 ? 25.516 18.984 -3.092 1 98.31 256 THR B O 1
ATOM 5468 N N . GLY B 1 257 ? 23.781 18.438 -1.82 1 98.19 257 GLY B N 1
ATOM 5469 C CA . GLY B 1 257 ? 22.938 19.547 -2.244 1 98.19 257 GLY B CA 1
ATOM 5470 C C . GLY B 1 257 ? 22.672 19.562 -3.738 1 98.19 257 GLY B C 1
ATOM 5471 O O . GLY B 1 257 ? 22.844 20.594 -4.395 1 98.19 257 GLY B O 1
ATOM 5472 N N . ASP B 1 258 ? 22.328 18.453 -4.348 1 98.19 258 ASP B N 1
ATOM 5473 C CA . ASP B 1 258 ? 22.062 18.328 -5.777 1 98.19 258 ASP B CA 1
ATOM 5474 C C . ASP B 1 258 ? 20.594 18.078 -6.039 1 98.19 258 ASP B C 1
ATOM 5476 O O . ASP B 1 258 ? 20.156 16.922 -6.109 1 98.19 258 ASP B O 1
ATOM 5480 N N . PHE B 1 259 ? 19.875 19.141 -6.316 1 98.38 259 PHE B N 1
ATOM 5481 C CA . PHE B 1 259 ? 18.422 19.094 -6.488 1 98.38 259 PHE B CA 1
ATOM 5482 C C . PHE B 1 259 ? 18.047 18.109 -7.594 1 98.38 259 PHE B C 1
ATOM 5484 O O . PHE B 1 259 ? 17.109 17.328 -7.438 1 98.38 259 PHE B O 1
ATOM 5491 N N . GLU B 1 260 ? 18.688 18.156 -8.711 1 97.69 260 GLU B N 1
ATOM 5492 C CA . GLU B 1 260 ? 18.359 17.312 -9.867 1 97.69 260 GLU B CA 1
ATOM 5493 C C . GLU B 1 260 ? 18.547 15.836 -9.547 1 97.69 260 GLU B C 1
ATOM 5495 O O . GLU B 1 260 ? 17.688 15.016 -9.875 1 97.69 260 GLU B O 1
ATOM 5500 N N . LYS B 1 261 ? 19.688 15.547 -8.961 1 97.38 261 LYS B N 1
ATOM 5501 C CA . LYS B 1 261 ? 19.938 14.156 -8.594 1 97.38 261 LYS B CA 1
ATOM 5502 C C . LYS B 1 261 ? 18.938 13.664 -7.551 1 97.38 261 LYS B C 1
ATOM 5504 O O . LYS B 1 261 ? 18.484 12.523 -7.613 1 97.38 261 LYS B O 1
ATOM 5509 N N . CYS B 1 262 ? 18.656 14.508 -6.566 1 98.19 262 CYS B N 1
ATOM 5510 C CA . CYS B 1 262 ? 17.656 14.18 -5.562 1 98.19 262 CYS B CA 1
ATOM 5511 C C . CYS B 1 262 ? 16.312 13.891 -6.211 1 98.19 262 CYS B C 1
ATOM 5513 O O . CYS B 1 262 ? 15.648 12.906 -5.875 1 98.19 262 CYS B O 1
ATOM 5515 N N . SER B 1 263 ? 15.922 14.742 -7.141 1 97.94 263 SER B N 1
ATOM 5516 C CA . SER B 1 263 ? 14.664 14.578 -7.859 1 97.94 263 SER B CA 1
ATOM 5517 C C . SER B 1 263 ? 14.625 13.258 -8.617 1 97.94 263 SER B C 1
ATOM 5519 O O . SER B 1 263 ? 13.602 12.57 -8.625 1 97.94 263 SER B O 1
ATOM 5521 N N . LYS B 1 264 ? 15.703 12.906 -9.234 1 95.62 264 LYS B N 1
ATOM 5522 C CA . LYS B 1 264 ? 15.789 11.656 -9.992 1 95.62 264 LYS B CA 1
ATOM 5523 C C . LYS B 1 264 ? 15.633 10.445 -9.078 1 95.62 264 LYS B C 1
ATOM 5525 O O . LYS B 1 264 ? 14.914 9.5 -9.406 1 95.62 264 LYS B O 1
ATOM 5530 N N . ILE B 1 265 ? 16.297 10.492 -7.965 1 96.5 265 ILE B N 1
ATOM 5531 C CA . ILE B 1 265 ? 16.234 9.398 -7.004 1 96.5 265 ILE B CA 1
ATOM 5532 C C . ILE B 1 265 ? 14.805 9.258 -6.469 1 96.5 265 ILE B C 1
ATOM 5534 O O . ILE B 1 265 ? 14.258 8.156 -6.43 1 96.5 265 ILE B O 1
ATOM 5538 N N . ALA B 1 266 ? 14.219 10.359 -6.078 1 97 266 ALA B N 1
ATOM 5539 C CA . ALA B 1 266 ? 12.852 10.352 -5.566 1 97 266 ALA B CA 1
ATOM 5540 C C . ALA B 1 266 ? 11.875 9.82 -6.613 1 97 266 ALA B C 1
ATOM 5542 O O . ALA B 1 266 ? 10.984 9.031 -6.301 1 97 266 ALA B O 1
ATOM 5543 N N . LYS B 1 267 ? 12.023 10.25 -7.84 1 95.62 267 LYS B N 1
ATOM 5544 C CA . LYS B 1 267 ? 11.141 9.797 -8.914 1 95.62 267 LYS B CA 1
ATOM 5545 C C . LYS B 1 267 ? 11.234 8.281 -9.102 1 95.62 267 LYS B C 1
ATOM 5547 O O . LYS B 1 267 ? 10.219 7.586 -9.078 1 95.62 267 LYS B O 1
ATOM 5552 N N . LYS B 1 268 ? 12.414 7.781 -9.227 1 92.19 268 LYS B N 1
ATOM 5553 C CA . LYS B 1 268 ? 12.633 6.383 -9.594 1 92.19 268 LYS B CA 1
ATOM 5554 C C . LYS B 1 268 ? 12.242 5.449 -8.445 1 92.19 268 LYS B C 1
ATOM 5556 O O . LYS B 1 268 ? 11.703 4.367 -8.672 1 92.19 268 LYS B O 1
ATOM 5561 N N . ILE B 1 269 ? 12.531 5.883 -7.262 1 92 269 ILE B N 1
ATOM 5562 C CA . ILE B 1 269 ? 12.32 5.012 -6.109 1 92 269 ILE B CA 1
ATOM 5563 C C . ILE B 1 269 ? 10.867 5.117 -5.645 1 92 269 ILE B C 1
ATOM 5565 O O . ILE B 1 269 ? 10.25 4.113 -5.281 1 92 269 ILE B O 1
ATOM 5569 N N . LEU B 1 270 ? 10.312 6.336 -5.66 1 94 270 LEU B N 1
ATOM 5570 C CA . LEU B 1 270 ? 9 6.543 -5.055 1 94 270 LEU B CA 1
ATOM 5571 C C . LEU B 1 270 ? 7.91 6.578 -6.117 1 94 270 LEU B C 1
ATOM 5573 O O . LEU B 1 270 ? 7.008 5.738 -6.117 1 94 270 LEU B O 1
ATOM 5577 N N . ILE B 1 271 ? 8.016 7.449 -7.062 1 92.12 271 ILE B N 1
ATOM 5578 C CA . ILE B 1 271 ? 6.93 7.715 -8.008 1 92.12 271 ILE B CA 1
ATOM 5579 C C . ILE B 1 271 ? 6.828 6.566 -9.008 1 92.12 271 ILE B C 1
ATOM 5581 O O . ILE B 1 271 ? 5.727 6.133 -9.352 1 92.12 271 ILE B O 1
ATOM 5585 N N . ASP B 1 272 ? 7.98 6.043 -9.422 1 88.19 272 ASP B N 1
ATOM 5586 C CA . ASP B 1 272 ? 7.98 4.93 -10.367 1 88.19 272 ASP B CA 1
ATOM 5587 C C . ASP B 1 272 ? 7.91 3.59 -9.641 1 88.19 272 ASP B C 1
ATOM 5589 O O . ASP B 1 272 ? 8 2.533 -10.266 1 88.19 272 ASP B O 1
ATOM 5593 N N . GLY B 1 273 ? 7.844 3.68 -8.344 1 83.44 273 GLY B N 1
ATOM 5594 C CA . GLY B 1 273 ? 7.734 2.467 -7.547 1 83.44 273 GLY B CA 1
ATOM 5595 C C . GLY B 1 273 ? 6.367 1.814 -7.637 1 83.44 273 GLY B C 1
ATOM 5596 O O . GLY B 1 273 ? 5.395 2.453 -8.039 1 83.44 273 GLY B O 1
ATOM 5597 N N . PRO B 1 274 ? 6.254 0.631 -7.211 1 77.38 274 PRO B N 1
ATOM 5598 C CA . PRO B 1 274 ? 5.027 -0.14 -7.418 1 77.38 274 PRO B CA 1
ATOM 5599 C C . PRO B 1 274 ? 3.91 0.263 -6.457 1 77.38 274 PRO B C 1
ATOM 5601 O O . PRO B 1 274 ? 2.75 -0.101 -6.664 1 77.38 274 PRO B O 1
ATOM 5604 N N . HIS B 1 275 ? 4.266 0.997 -5.492 1 78.81 275 HIS B N 1
ATOM 5605 C CA . HIS B 1 275 ? 3.275 1.31 -4.469 1 78.81 275 HIS B CA 1
ATOM 5606 C C . HIS B 1 275 ? 2.617 2.658 -4.734 1 78.81 275 HIS B C 1
ATOM 5608 O O . HIS B 1 275 ? 1.663 3.035 -4.051 1 78.81 275 HIS B O 1
ATOM 5614 N N . PHE B 1 276 ? 3.145 3.348 -5.617 1 85.94 276 PHE B N 1
ATOM 5615 C CA . PHE B 1 276 ? 2.551 4.633 -5.977 1 85.94 276 PHE B CA 1
ATOM 5616 C C . PHE B 1 276 ? 1.517 4.461 -7.082 1 85.94 276 PHE B C 1
ATOM 5618 O O . PHE B 1 276 ? 1.871 4.309 -8.25 1 85.94 276 PHE B O 1
ATOM 5625 N N . GLU B 1 277 ? 0.324 4.41 -6.684 1 71.75 277 GLU B N 1
ATOM 5626 C CA . GLU B 1 277 ? -0.766 4.129 -7.613 1 71.75 277 GLU B CA 1
ATOM 5627 C C . GLU B 1 277 ? -1.447 5.414 -8.07 1 71.75 277 GLU B C 1
ATOM 5629 O O . GLU B 1 277 ? -1.896 6.215 -7.25 1 71.75 277 GLU B O 1
ATOM 5634 N N . THR B 1 278 ? -1.44 5.594 -9.336 1 67.38 278 THR B N 1
ATOM 5635 C CA . THR B 1 278 ? -2.135 6.793 -9.789 1 67.38 278 THR B CA 1
ATOM 5636 C C . THR B 1 278 ? -3.24 6.434 -10.781 1 67.38 278 THR B C 1
ATOM 5638 O O . THR B 1 278 ? -3.93 7.316 -11.289 1 67.38 278 THR B O 1
ATOM 5641 N N . VAL B 1 279 ? -3.346 5.297 -11.07 1 59.31 279 VAL B N 1
ATOM 5642 C CA . VAL B 1 279 ? -4.227 4.941 -12.18 1 59.31 279 VAL B CA 1
ATOM 5643 C C . VAL B 1 279 ? -5.684 5.098 -11.75 1 59.31 279 VAL B C 1
ATOM 5645 O O . VAL B 1 279 ? -6.539 5.469 -12.562 1 59.31 279 VAL B O 1
ATOM 5648 N N . ASN B 1 280 ? -5.977 4.895 -10.578 1 64.69 280 ASN B N 1
ATOM 5649 C CA . ASN B 1 280 ? -7.379 4.98 -10.195 1 64.69 280 ASN B CA 1
ATOM 5650 C C . ASN B 1 280 ? -7.664 6.238 -9.375 1 64.69 280 ASN B C 1
ATOM 5652 O O . ASN B 1 280 ? -8.438 6.207 -8.422 1 64.69 280 ASN B O 1
ATOM 5656 N N . ILE B 1 281 ? -6.887 7.25 -9.734 1 76.38 281 ILE B N 1
ATOM 5657 C CA . ILE B 1 281 ? -7.078 8.539 -9.086 1 76.38 281 ILE B CA 1
ATOM 5658 C C . ILE B 1 281 ? -7.633 9.547 -10.094 1 76.38 281 ILE B C 1
ATOM 5660 O O . ILE B 1 281 ? -7.254 9.523 -11.266 1 76.38 281 ILE B O 1
ATOM 5664 N N . PRO B 1 282 ? -8.625 10.336 -9.656 1 79 282 PRO B N 1
ATOM 5665 C CA . PRO B 1 282 ? -9.078 11.391 -10.562 1 79 282 PRO B CA 1
ATOM 5666 C C . PRO B 1 282 ? -7.938 12.258 -11.086 1 79 282 PRO B C 1
ATOM 5668 O O . PRO B 1 282 ? -6.902 12.391 -10.422 1 79 282 PRO B O 1
ATOM 5671 N N . GLY B 1 283 ? -8.016 12.68 -12.398 1 81.75 283 GLY B N 1
ATOM 5672 C CA . GLY B 1 283 ? -7.035 13.609 -12.93 1 81.75 283 GLY B CA 1
ATOM 5673 C C . GLY B 1 283 ? -6.984 14.922 -12.172 1 81.75 283 GLY B C 1
ATOM 5674 O O . GLY B 1 283 ? -7.484 15.938 -12.656 1 81.75 283 GLY B O 1
ATOM 5675 N N . ILE B 1 284 ? -6.332 14.938 -11.086 1 82 284 ILE B N 1
ATOM 5676 C CA . ILE B 1 284 ? -6.371 16.078 -10.172 1 82 284 ILE B CA 1
ATOM 5677 C C . ILE B 1 284 ? -5.617 17.25 -10.789 1 82 284 ILE B C 1
ATOM 5679 O O . ILE B 1 284 ? -5.812 18.406 -10.383 1 82 284 ILE B O 1
ATOM 5683 N N . SER B 1 285 ? -4.781 16.938 -11.773 1 81.19 285 SER B N 1
ATOM 5684 C CA . SER B 1 285 ? -4.031 18 -12.43 1 81.19 285 SER B CA 1
ATOM 5685 C C . SER B 1 285 ? -4.945 18.875 -13.273 1 81.19 285 SER B C 1
ATOM 5687 O O . SER B 1 285 ? -4.559 19.984 -13.68 1 81.19 285 SER B O 1
ATOM 5689 N N . ASN B 1 286 ? -6.094 18.375 -13.445 1 78.62 286 ASN B N 1
ATOM 5690 C CA . ASN B 1 286 ? -7.051 19.125 -14.25 1 78.62 286 ASN B CA 1
ATOM 5691 C C . ASN B 1 286 ? -8.016 19.922 -13.375 1 78.62 286 ASN B C 1
ATOM 5693 O O . ASN B 1 286 ? -8.852 20.672 -13.891 1 78.62 286 ASN B O 1
ATOM 5697 N N . ILE B 1 287 ? -7.824 19.781 -12.094 1 80.75 287 ILE B N 1
ATOM 5698 C CA . ILE B 1 287 ? -8.68 20.5 -11.156 1 80.75 287 ILE B CA 1
ATOM 5699 C C . ILE B 1 287 ? -8.086 21.875 -10.859 1 80.75 287 ILE B C 1
ATOM 5701 O O . ILE B 1 287 ? -6.906 21.984 -10.523 1 80.75 287 ILE B O 1
ATOM 5705 N N . ASN B 1 288 ? -8.852 22.875 -11.047 1 78.12 288 ASN B N 1
ATOM 5706 C CA . ASN B 1 288 ? -8.359 24.234 -10.938 1 78.12 288 ASN B CA 1
ATOM 5707 C C . ASN B 1 288 ? -8.5 24.781 -9.523 1 78.12 288 ASN B C 1
ATOM 5709 O O . ASN B 1 288 ? -8.047 25.891 -9.227 1 78.12 288 ASN B O 1
ATOM 5713 N N . LYS B 1 289 ? -9.039 24.141 -8.664 1 91.5 289 LYS B N 1
ATOM 5714 C CA . LYS B 1 289 ? -9.258 24.641 -7.305 1 91.5 289 LYS B CA 1
ATOM 5715 C C . LYS B 1 289 ? -8.742 23.641 -6.27 1 91.5 289 LYS B C 1
ATOM 5717 O O . LYS B 1 289 ? -9.523 22.906 -5.652 1 91.5 289 LYS B O 1
ATOM 5722 N N . LEU B 1 290 ? -7.402 23.734 -6.098 1 96.25 290 LEU B N 1
ATOM 5723 C CA . LEU B 1 290 ? -6.766 22.844 -5.141 1 96.25 290 LEU B CA 1
ATOM 5724 C C . LEU B 1 290 ? -6.078 23.625 -4.031 1 96.25 290 LEU B C 1
ATOM 5726 O O . LEU B 1 290 ? -5.477 24.672 -4.285 1 96.25 290 LEU B O 1
ATOM 5730 N N . VAL B 1 291 ? -6.211 23.156 -2.871 1 97.75 291 VAL B N 1
ATOM 5731 C CA . VAL B 1 291 ? -5.473 23.688 -1.731 1 97.75 291 VAL B CA 1
ATOM 5732 C C . VAL B 1 291 ? -4.422 22.688 -1.279 1 97.75 291 VAL B C 1
ATOM 5734 O O . VAL B 1 291 ? -4.723 21.5 -1.109 1 97.75 291 VAL B O 1
ATOM 5737 N N . GLY B 1 292 ? -3.17 23.109 -1.188 1 97.44 292 GLY B N 1
ATOM 5738 C CA . GLY B 1 292 ? -2.086 22.312 -0.621 1 97.44 292 GLY B CA 1
ATOM 5739 C C . GLY B 1 292 ? -1.74 22.719 0.801 1 97.44 292 GLY B C 1
ATOM 5740 O O . GLY B 1 292 ? -1.469 23.891 1.075 1 97.44 292 GLY B O 1
ATOM 5741 N N . MET B 1 293 ? -1.697 21.734 1.69 1 97.12 293 MET B N 1
ATOM 5742 C CA . MET B 1 293 ? -1.484 22 3.111 1 97.12 293 MET B CA 1
ATOM 5743 C C . MET B 1 293 ? -0.171 21.391 3.586 1 97.12 293 MET B C 1
ATOM 5745 O O . MET B 1 293 ? 0.44 20.594 2.873 1 97.12 293 MET B O 1
ATOM 5749 N N . ALA B 1 294 ? 0.234 21.719 4.848 1 95.56 294 ALA B N 1
ATOM 5750 C CA . ALA B 1 294 ? 1.387 21.156 5.551 1 95.56 294 ALA B CA 1
ATOM 5751 C C . ALA B 1 294 ? 2.674 21.391 4.766 1 95.56 294 ALA B C 1
ATOM 5753 O O . ALA B 1 294 ? 2.988 22.531 4.406 1 95.56 294 ALA B O 1
ATOM 5754 N N . ASN B 1 295 ? 3.363 20.375 4.379 1 96.81 295 ASN B N 1
ATOM 5755 C CA . ASN B 1 295 ? 4.691 20.547 3.805 1 96.81 295 ASN B CA 1
ATOM 5756 C C . ASN B 1 295 ? 4.621 21.203 2.426 1 96.81 295 ASN B C 1
ATOM 5758 O O . ASN B 1 295 ? 5.613 21.734 1.937 1 96.81 295 ASN B O 1
ATOM 5762 N N . LEU B 1 296 ? 3.479 21.156 1.78 1 97.44 296 LEU B N 1
ATOM 5763 C CA . LEU B 1 296 ? 3.307 21.906 0.542 1 97.44 296 LEU B CA 1
ATOM 5764 C C . LEU B 1 296 ? 3.416 23.406 0.796 1 97.44 296 LEU B C 1
ATOM 5766 O O . LEU B 1 296 ? 3.945 24.156 -0.038 1 97.44 296 LEU B O 1
ATOM 5770 N N . TYR B 1 297 ? 2.951 23.828 1.897 1 97.38 297 TYR B N 1
ATOM 5771 C CA . TYR B 1 297 ? 3.018 25.234 2.273 1 97.38 297 TYR B CA 1
ATOM 5772 C C . TYR B 1 297 ? 4.379 25.578 2.867 1 97.38 297 TYR B C 1
ATOM 5774 O O . TYR B 1 297 ? 4.969 26.609 2.533 1 97.38 297 TYR B O 1
ATOM 5782 N N . PHE B 1 298 ? 4.918 24.781 3.762 1 95.31 298 PHE B N 1
ATOM 5783 C CA . PHE B 1 298 ? 6.074 25.141 4.574 1 95.31 298 PHE B CA 1
ATOM 5784 C C . PHE B 1 298 ? 7.301 25.375 3.699 1 95.31 298 PHE B C 1
ATOM 5786 O O . PHE B 1 298 ? 8.078 26.297 3.949 1 95.31 298 PHE B O 1
ATOM 5793 N N . ALA B 1 299 ? 7.5 24.516 2.736 1 94.25 299 ALA B N 1
ATOM 5794 C CA . ALA B 1 299 ? 8.625 24.719 1.833 1 94.25 299 ALA B CA 1
ATOM 5795 C C . ALA B 1 299 ? 8.492 26.047 1.078 1 94.25 299 ALA B C 1
ATOM 5797 O O . ALA B 1 299 ? 9.461 26.797 0.96 1 94.25 299 ALA B O 1
ATOM 5798 N N . ASN B 1 300 ? 7.328 26.281 0.599 1 94.88 300 ASN B N 1
ATOM 5799 C CA . ASN B 1 300 ? 7.043 27.531 -0.115 1 94.88 300 ASN B CA 1
ATOM 5800 C C . ASN B 1 300 ? 7.289 28.75 0.764 1 94.88 300 ASN B C 1
ATOM 5802 O O . ASN B 1 300 ? 7.938 29.703 0.336 1 94.88 300 ASN B O 1
ATOM 5806 N N . ALA B 1 301 ? 6.746 28.703 1.904 1 95.94 301 ALA B N 1
ATOM 5807 C CA . ALA B 1 301 ? 6.887 29.812 2.844 1 95.94 301 ALA B CA 1
ATOM 5808 C C . ALA B 1 301 ? 8.352 30.031 3.221 1 95.94 301 ALA B C 1
ATOM 5810 O O . ALA B 1 301 ? 8.812 31.156 3.312 1 95.94 301 ALA B O 1
ATOM 5811 N N . PHE B 1 302 ? 9.07 28.984 3.412 1 96.75 302 PHE B N 1
ATOM 5812 C CA . PHE B 1 302 ? 10.484 29.047 3.775 1 96.75 302 PHE B CA 1
ATOM 5813 C C . PHE B 1 302 ? 11.289 29.75 2.682 1 96.75 302 PHE B C 1
ATOM 5815 O O . PHE B 1 302 ? 12.211 30.5 2.971 1 96.75 302 PHE B O 1
ATOM 5822 N N . PHE B 1 303 ? 10.898 29.531 1.443 1 97.19 303 PHE B N 1
ATOM 5823 C CA . PHE B 1 303 ? 11.617 30.078 0.301 1 97.19 303 PHE B CA 1
ATOM 5824 C C . PHE B 1 303 ? 11.125 31.484 -0.022 1 97.19 303 PHE B C 1
ATOM 5826 O O . PHE B 1 303 ? 11.602 32.125 -0.962 1 97.19 303 PHE B O 1
ATOM 5833 N N . GLY B 1 304 ? 10.094 31.953 0.682 1 96.5 304 GLY B N 1
ATOM 5834 C CA . GLY B 1 304 ? 9.539 33.281 0.43 1 96.5 304 GLY B CA 1
ATOM 5835 C C . GLY B 1 304 ? 8.688 33.344 -0.824 1 96.5 304 GLY B C 1
ATOM 5836 O O . GLY B 1 304 ? 8.57 34.406 -1.447 1 96.5 304 GLY B O 1
ATOM 5837 N N . LEU B 1 305 ? 8.195 32.188 -1.174 1 97.38 305 LEU B N 1
ATOM 5838 C CA . LEU B 1 305 ? 7.352 32.156 -2.359 1 97.38 305 LEU B CA 1
ATOM 5839 C C . LEU B 1 305 ? 5.906 32.469 -2.008 1 97.38 305 LEU B C 1
ATOM 5841 O O . LEU B 1 305 ? 5.414 32.094 -0.944 1 97.38 305 LEU B O 1
ATOM 5845 N N . PRO B 1 306 ? 5.238 33.188 -2.994 1 96.25 306 PRO B N 1
ATOM 5846 C CA . PRO B 1 306 ? 3.803 33.375 -2.783 1 96.25 306 PRO B CA 1
ATOM 5847 C C . PRO B 1 306 ? 3.018 32.094 -2.707 1 96.25 306 PRO B C 1
ATOM 5849 O O . PRO B 1 306 ? 3.461 31.062 -3.236 1 96.25 306 PRO B O 1
ATOM 5852 N N . THR B 1 307 ? 1.878 32.062 -2.113 1 95.81 307 THR B N 1
ATOM 5853 C CA . THR B 1 307 ? 1.05 30.891 -1.91 1 95.81 307 THR B CA 1
ATOM 5854 C C . THR B 1 307 ? 0.56 30.344 -3.246 1 95.81 307 THR B C 1
ATOM 5856 O O . THR B 1 307 ? 0.117 29.188 -3.324 1 95.81 307 THR B O 1
ATOM 5859 N N . THR B 1 308 ? 0.626 31.109 -4.301 1 94.56 308 THR B N 1
ATOM 5860 C CA . THR B 1 308 ? 0.146 30.688 -5.605 1 94.56 308 THR B CA 1
ATOM 5861 C C . THR B 1 308 ? 1.312 30.469 -6.57 1 94.56 308 THR B C 1
ATOM 5863 O O . THR B 1 308 ? 1.116 30.391 -7.785 1 94.56 308 THR B O 1
ATOM 5866 N N . SER B 1 309 ? 2.475 30.453 -6 1 95.75 309 SER B N 1
ATOM 5867 C CA . SER B 1 309 ? 3.643 30.281 -6.855 1 95.75 309 SER B CA 1
ATOM 5868 C C . SER B 1 309 ? 3.562 28.969 -7.629 1 95.75 309 SER B C 1
ATOM 5870 O O . SER B 1 309 ? 2.924 28.016 -7.18 1 95.75 309 SER B O 1
ATOM 5872 N N . SER B 1 310 ? 4.219 28.922 -8.773 1 96.19 310 SER B N 1
ATOM 5873 C CA . SER B 1 310 ? 4.219 27.75 -9.633 1 96.19 310 SER B CA 1
ATOM 5874 C C . SER B 1 310 ? 5.184 26.688 -9.125 1 96.19 310 SER B C 1
ATOM 5876 O O . SER B 1 310 ? 6.027 26.969 -8.266 1 96.19 310 SER B O 1
ATOM 5878 N N . LEU B 1 311 ? 5.035 25.5 -9.633 1 97.12 311 LEU B N 1
ATOM 5879 C CA . LEU B 1 311 ? 5.98 24.438 -9.312 1 97.12 311 LEU B CA 1
ATOM 5880 C C . LEU B 1 311 ? 7.352 24.734 -9.914 1 97.12 311 LEU B C 1
ATOM 5882 O O . LEU B 1 311 ? 8.375 24.312 -9.367 1 97.12 311 LEU B O 1
ATOM 5886 N N . ALA B 1 312 ? 7.371 25.469 -11.016 1 98 312 ALA B N 1
ATOM 5887 C CA . ALA B 1 312 ? 8.633 25.906 -11.602 1 98 312 ALA B CA 1
ATOM 5888 C C . ALA B 1 312 ? 9.391 26.828 -10.648 1 98 312 ALA B C 1
ATOM 5890 O O . ALA B 1 312 ? 10.617 26.75 -10.539 1 98 312 ALA B O 1
ATOM 5891 N N . ASP B 1 313 ? 8.648 27.688 -10.047 1 98 313 ASP B N 1
ATOM 5892 C CA . ASP B 1 313 ? 9.258 28.562 -9.047 1 98 313 ASP B CA 1
ATOM 5893 C C . ASP B 1 313 ? 9.852 27.75 -7.898 1 98 313 ASP B C 1
ATOM 5895 O O . ASP B 1 313 ? 10.953 28.047 -7.43 1 98 313 ASP B O 1
ATOM 5899 N N . LEU B 1 314 ? 9.148 26.797 -7.477 1 97.94 314 LEU B N 1
ATOM 5900 C CA . LEU B 1 314 ? 9.617 25.906 -6.41 1 97.94 314 LEU B CA 1
ATOM 5901 C C . LEU B 1 314 ? 10.914 25.219 -6.816 1 97.94 314 LEU B C 1
ATOM 5903 O O . LEU B 1 314 ? 11.852 25.125 -6.023 1 97.94 314 LEU B O 1
ATOM 5907 N N . LYS B 1 315 ? 10.938 24.688 -8.023 1 98.31 315 LYS B N 1
ATOM 5908 C CA . LYS B 1 315 ? 12.133 24.016 -8.547 1 98.31 315 LYS B CA 1
ATOM 5909 C C . LYS B 1 315 ? 13.328 24.969 -8.555 1 98.31 315 LYS B C 1
ATOM 5911 O O . LYS B 1 315 ? 14.422 24.594 -8.133 1 98.31 315 LYS B O 1
ATOM 5916 N N . THR B 1 316 ? 13.086 26.141 -9.008 1 98.38 316 THR B N 1
ATOM 5917 C CA . THR B 1 316 ? 14.156 27.125 -9.094 1 98.38 316 THR B CA 1
ATOM 5918 C C . THR B 1 316 ? 14.711 27.438 -7.711 1 98.38 316 THR B C 1
ATOM 5920 O O . THR B 1 316 ? 15.922 27.359 -7.488 1 98.38 316 THR B O 1
ATOM 5923 N N . LYS B 1 317 ? 13.836 27.781 -6.797 1 98.38 317 LYS B N 1
ATOM 5924 C CA . LYS B 1 317 ? 14.266 28.125 -5.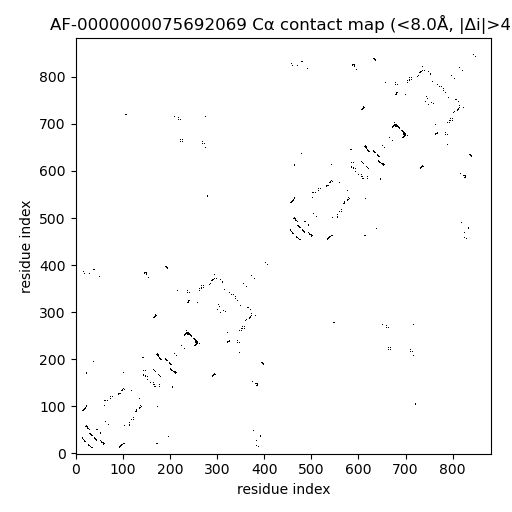449 1 98.38 317 LYS B CA 1
ATOM 5925 C C . LYS B 1 317 ? 14.875 26.938 -4.73 1 98.38 317 LYS B C 1
ATOM 5927 O O . LYS B 1 317 ? 15.836 27.078 -3.973 1 98.38 317 LYS B O 1
ATOM 5932 N N . GLY B 1 318 ? 14.273 25.75 -4.902 1 98.38 318 GLY B N 1
ATOM 5933 C CA . GLY B 1 318 ? 14.836 24.531 -4.344 1 98.38 318 GLY B CA 1
ATOM 5934 C C . GLY B 1 318 ? 16.234 24.25 -4.836 1 98.38 318 GLY B C 1
ATOM 5935 O O . GLY B 1 318 ? 17.125 23.875 -4.051 1 98.38 318 GLY B O 1
ATOM 5936 N N . THR B 1 319 ? 16.453 24.406 -6.156 1 98.56 319 THR B N 1
ATOM 5937 C CA . THR B 1 319 ? 17.766 24.188 -6.754 1 98.56 319 THR B CA 1
ATOM 5938 C C . THR B 1 319 ? 18.797 25.125 -6.145 1 98.56 319 THR B C 1
ATOM 5940 O O . THR B 1 319 ? 19.891 24.688 -5.777 1 98.56 319 THR B O 1
ATOM 5943 N N . GLU B 1 320 ? 18.406 26.344 -6.023 1 98.38 320 GLU B N 1
ATOM 5944 C CA . GLU B 1 320 ? 19.281 27.328 -5.434 1 98.38 320 GLU B CA 1
ATOM 5945 C C . GLU B 1 320 ? 19.594 27.016 -3.975 1 98.38 320 GLU B C 1
ATOM 5947 O O . GLU B 1 320 ? 20.75 27.078 -3.545 1 98.38 320 GLU B O 1
ATOM 5952 N N . TYR B 1 321 ? 18.594 26.703 -3.234 1 98.31 321 TYR B N 1
ATOM 5953 C CA . TYR B 1 321 ? 18.75 26.453 -1.807 1 98.31 321 TYR B CA 1
ATOM 5954 C C . TYR B 1 321 ? 19.625 25.234 -1.56 1 98.31 321 TYR B C 1
ATOM 5956 O O . TYR B 1 321 ? 20.484 25.25 -0.673 1 98.31 321 TYR B O 1
ATOM 5964 N N . CYS B 1 322 ? 19.375 24.141 -2.293 1 98.31 322 CYS B N 1
ATOM 5965 C CA . CYS B 1 322 ? 20.125 22.906 -2.115 1 98.31 322 CYS B CA 1
ATOM 5966 C C . CYS B 1 322 ? 21.609 23.141 -2.307 1 98.31 322 CYS B C 1
ATOM 5968 O O . CYS B 1 322 ? 22.438 22.578 -1.593 1 98.31 322 CYS B O 1
ATOM 5970 N N . ALA B 1 323 ? 21.953 24.047 -3.162 1 97.75 323 ALA B N 1
ATOM 5971 C CA . ALA B 1 323 ? 23.344 24.281 -3.539 1 97.75 323 ALA B CA 1
ATOM 5972 C C . ALA B 1 323 ? 24.062 25.125 -2.496 1 97.75 323 ALA B C 1
ATOM 5974 O O . ALA B 1 323 ? 25.281 25.234 -2.506 1 97.75 323 ALA B O 1
ATOM 5975 N N . ARG B 1 324 ? 23.328 25.672 -1.584 1 97.81 324 ARG B N 1
ATOM 5976 C CA . ARG B 1 324 ? 23.938 26.516 -0.552 1 97.81 324 ARG B CA 1
ATOM 5977 C C . ARG B 1 324 ? 24.688 25.656 0.468 1 97.81 324 ARG B C 1
ATOM 5979 O O . ARG B 1 324 ? 24.266 24.531 0.774 1 97.81 324 ARG B O 1
ATOM 5986 N N . ASP B 1 325 ? 25.719 26.297 1.038 1 98.19 325 ASP B N 1
ATOM 5987 C CA . ASP B 1 325 ? 26.484 25.609 2.074 1 98.19 325 ASP B CA 1
ATOM 5988 C C . ASP B 1 325 ? 25.734 25.625 3.408 1 98.19 325 ASP B C 1
ATOM 5990 O O . ASP B 1 325 ? 25.25 26.672 3.84 1 98.19 325 ASP B O 1
ATOM 5994 N N . TRP B 1 326 ? 25.703 24.531 4.055 1 98.06 326 TRP B N 1
ATOM 5995 C CA . TRP B 1 326 ? 24.969 24.391 5.305 1 98.06 326 TRP B CA 1
ATOM 5996 C C . TRP B 1 326 ? 25.516 25.328 6.367 1 98.06 326 TRP B C 1
ATOM 5998 O O . TRP B 1 326 ? 24.766 25.859 7.191 1 98.06 326 TRP B O 1
ATOM 6008 N N . LYS B 1 327 ? 26.797 25.547 6.336 1 97.5 327 LYS B N 1
ATOM 6009 C CA . LYS B 1 327 ? 27.422 26.469 7.293 1 97.5 327 LYS B CA 1
ATOM 6010 C C . LYS B 1 327 ? 26.812 27.859 7.191 1 97.5 327 LYS B C 1
ATOM 6012 O O . LYS B 1 327 ? 26.531 28.5 8.211 1 97.5 327 LYS B O 1
ATOM 6017 N N . ASP B 1 328 ? 26.578 28.312 6.008 1 97.81 328 ASP B N 1
ATOM 6018 C CA . ASP B 1 328 ? 25.984 29.625 5.785 1 97.81 328 ASP B CA 1
ATOM 6019 C C . ASP B 1 328 ? 24.516 29.641 6.199 1 97.81 328 ASP B C 1
ATOM 6021 O O . ASP B 1 328 ? 24.047 30.594 6.832 1 97.81 328 ASP B O 1
ATOM 6025 N N . ILE B 1 329 ? 23.797 28.562 5.844 1 97.5 329 ILE B N 1
ATOM 6026 C CA . ILE B 1 329 ? 22.391 28.453 6.191 1 97.5 329 ILE B CA 1
ATOM 6027 C C . ILE B 1 329 ? 22.219 28.484 7.711 1 97.5 329 ILE B C 1
ATOM 6029 O O . ILE B 1 329 ? 21.406 29.234 8.234 1 97.5 329 ILE B O 1
ATOM 6033 N N . SER B 1 330 ? 23.016 27.672 8.375 1 97 330 SER B N 1
ATOM 6034 C CA . SER B 1 330 ? 22.906 27.547 9.828 1 97 330 SER B CA 1
ATOM 6035 C C . SER B 1 330 ? 23.234 28.875 10.516 1 97 330 SER B C 1
ATOM 6037 O O . SER B 1 330 ? 22.594 29.234 11.508 1 97 330 SER B O 1
ATOM 6039 N N . LYS B 1 331 ? 24.188 29.562 9.984 1 97.19 331 LYS B N 1
ATOM 6040 C CA . LYS B 1 331 ? 24.562 30.875 10.539 1 97.19 331 LYS B CA 1
ATOM 6041 C C . LYS B 1 331 ? 23.422 31.875 10.367 1 97.19 331 LYS B C 1
ATOM 6043 O O . LYS B 1 331 ? 23.109 32.625 11.297 1 97.19 331 LYS B O 1
ATOM 6048 N N . GLU B 1 332 ? 22.875 31.891 9.258 1 97.06 332 GLU B N 1
ATOM 6049 C CA . GLU B 1 332 ? 21.812 32.812 8.93 1 97.06 332 GLU B CA 1
ATOM 6050 C C . GLU B 1 332 ? 20.562 32.562 9.773 1 97.06 332 GLU B C 1
ATOM 6052 O O . GLU B 1 332 ? 19.844 33.5 10.117 1 97.06 332 GLU B O 1
ATOM 6057 N N . LEU B 1 333 ? 20.328 31.344 10.07 1 96.81 333 LEU B N 1
ATOM 6058 C CA . LEU B 1 333 ? 19.094 30.969 10.742 1 96.81 333 LEU B CA 1
ATOM 6059 C C . LEU B 1 333 ? 19.328 30.766 12.234 1 96.81 333 LEU B C 1
ATOM 6061 O O . LEU B 1 333 ? 18.422 30.297 12.945 1 96.81 333 LEU B O 1
ATOM 6065 N N . GLN B 1 334 ? 20.469 31.109 12.648 1 94.5 334 GLN B N 1
ATOM 6066 C CA . GLN B 1 334 ? 20.797 30.922 14.055 1 94.5 334 GLN B CA 1
ATOM 6067 C C . GLN B 1 334 ? 19.797 31.656 14.953 1 94.5 334 GLN B C 1
ATOM 6069 O O . GLN B 1 334 ? 19.531 32.844 14.742 1 94.5 334 GLN B O 1
ATOM 6074 N N . GLY B 1 335 ? 19.188 30.953 15.891 1 92.94 335 GLY B N 1
ATOM 6075 C CA . GLY B 1 335 ? 18.234 31.531 16.828 1 92.94 335 GLY B CA 1
ATOM 6076 C C . GLY B 1 335 ? 16.812 31.516 16.312 1 92.94 335 GLY B C 1
ATOM 6077 O O . GLY B 1 335 ? 15.875 31.844 17.047 1 92.94 335 GLY B O 1
ATOM 6078 N N . LYS B 1 336 ? 16.688 31.109 15.078 1 93.62 336 LYS B N 1
ATOM 6079 C CA . LYS B 1 336 ? 15.359 31.031 14.5 1 93.62 336 LYS B CA 1
ATOM 6080 C C . LYS B 1 336 ? 14.812 29.594 14.57 1 93.62 336 LYS B C 1
ATOM 6082 O O . LYS B 1 336 ? 15.578 28.641 14.453 1 93.62 336 LYS B O 1
ATOM 6087 N N . GLU B 1 337 ? 13.492 29.453 14.734 1 89.12 337 GLU B N 1
ATOM 6088 C CA . GLU B 1 337 ? 12.828 28.156 14.828 1 89.12 337 GLU B CA 1
ATOM 6089 C C . GLU B 1 337 ? 12.984 27.359 13.531 1 89.12 337 GLU B C 1
ATOM 6091 O O . GLU B 1 337 ? 13.047 26.125 13.555 1 89.12 337 GLU B O 1
ATOM 6096 N N . SER B 1 338 ? 13.125 28.094 12.484 1 91.94 338 SER B N 1
ATOM 6097 C CA . SER B 1 338 ? 13.188 27.469 11.172 1 91.94 338 SER B CA 1
ATOM 6098 C C . SER B 1 338 ? 14.461 26.641 11.008 1 91.94 338 SER B C 1
ATOM 6100 O O . SER B 1 338 ? 14.547 25.781 10.125 1 91.94 338 SER B O 1
ATOM 6102 N N . LEU B 1 339 ? 15.492 26.938 11.812 1 94.56 339 LEU B N 1
ATOM 6103 C CA . LEU B 1 339 ? 16.75 26.219 11.703 1 94.56 339 LEU B CA 1
ATOM 6104 C C . LEU B 1 339 ? 16.531 24.719 11.906 1 94.56 339 LEU B C 1
ATOM 6106 O O . LEU B 1 339 ? 17.203 23.891 11.273 1 94.56 339 LEU B O 1
ATOM 6110 N N . GLU B 1 340 ? 15.609 24.391 12.742 1 92 340 GLU B N 1
ATOM 6111 C CA . GLU B 1 340 ? 15.344 23 13.086 1 92 340 GLU B CA 1
ATOM 6112 C C . GLU B 1 340 ? 14.953 22.188 11.852 1 92 340 GLU B C 1
ATOM 6114 O O . GLU B 1 340 ? 15.273 21.016 11.75 1 92 340 GLU B O 1
ATOM 6119 N N . TYR B 1 341 ? 14.305 22.781 10.875 1 94.31 341 TYR B N 1
ATOM 6120 C CA . TYR B 1 341 ? 13.766 22.047 9.734 1 94.31 341 TYR B CA 1
ATOM 6121 C C . TYR B 1 341 ? 14.477 22.453 8.445 1 94.31 341 TYR B C 1
ATOM 6123 O O . TYR B 1 341 ? 14.203 21.891 7.383 1 94.31 341 TYR B O 1
ATOM 6131 N N . ALA B 1 342 ? 15.391 23.344 8.57 1 97.5 342 ALA B N 1
ATOM 6132 C CA . ALA B 1 342 ? 16.016 23.922 7.395 1 97.5 342 ALA B CA 1
ATOM 6133 C C . ALA B 1 342 ? 16.688 22.859 6.535 1 97.5 342 ALA B C 1
ATOM 6135 O O . ALA B 1 342 ? 16.672 22.938 5.305 1 97.5 342 ALA B O 1
ATOM 6136 N N . HIS B 1 343 ? 17.234 21.812 7.188 1 97.12 343 HIS B N 1
ATOM 6137 C CA . HIS B 1 343 ? 17.969 20.781 6.473 1 97.12 343 HIS B CA 1
ATOM 6138 C C . HIS B 1 343 ? 17.031 19.938 5.605 1 97.12 343 HIS B C 1
ATOM 6140 O O . HIS B 1 343 ? 17.469 19.266 4.676 1 97.12 343 HIS B O 1
ATOM 6146 N N . THR B 1 344 ? 15.688 20 5.816 1 97.25 344 THR B N 1
ATOM 6147 C CA . THR B 1 344 ? 14.727 19.125 5.145 1 97.25 344 THR B CA 1
ATOM 6148 C C . THR B 1 344 ? 14.234 19.766 3.85 1 97.25 344 THR B C 1
ATOM 6150 O O . THR B 1 344 ? 13.672 19.094 2.99 1 97.25 344 THR B O 1
ATOM 6153 N N . TYR B 1 345 ? 14.445 21.047 3.643 1 98 345 TYR B N 1
ATOM 6154 C CA . TYR B 1 345 ? 13.719 21.766 2.604 1 98 345 TYR B CA 1
ATOM 6155 C C . TYR B 1 345 ? 14.336 21.516 1.232 1 98 345 TYR B C 1
ATOM 6157 O O . TYR B 1 345 ? 13.688 21.719 0.206 1 98 345 TYR B O 1
ATOM 6165 N N . CYS B 1 346 ? 15.672 21.078 1.189 1 98.31 346 CYS B N 1
ATOM 6166 C CA . CYS B 1 346 ? 16.203 20.609 -0.092 1 98.31 346 CYS B CA 1
ATOM 6167 C C . CYS B 1 346 ? 15.406 19.422 -0.616 1 98.31 346 CYS B C 1
ATOM 6169 O O . CYS B 1 346 ? 14.891 19.469 -1.732 1 98.31 346 CYS B O 1
ATOM 6171 N N . TYR B 1 347 ? 15.211 18.453 0.207 1 98.56 347 TYR B N 1
ATOM 6172 C CA . TYR B 1 347 ? 14.43 17.281 -0.161 1 98.56 347 TYR B CA 1
ATOM 6173 C C . TYR B 1 347 ? 12.969 17.641 -0.388 1 98.56 347 TYR B C 1
ATOM 6175 O O . TYR B 1 347 ? 12.359 17.203 -1.366 1 98.56 347 TYR B O 1
ATOM 6183 N N . CYS B 1 348 ? 12.398 18.344 0.536 1 98.5 348 CYS B N 1
ATOM 6184 C CA . CYS B 1 348 ? 10.984 18.672 0.478 1 98.5 348 CYS B CA 1
ATOM 6185 C C . CYS B 1 348 ? 10.625 19.328 -0.854 1 98.5 348 CYS B C 1
ATOM 6187 O O . CYS B 1 348 ? 9.609 18.984 -1.465 1 98.5 348 CYS B O 1
ATOM 6189 N N . ALA B 1 349 ? 11.477 20.25 -1.283 1 98.44 349 ALA B N 1
ATOM 6190 C CA . ALA B 1 349 ? 11.234 20.938 -2.547 1 98.44 349 ALA B CA 1
ATOM 6191 C C . ALA B 1 349 ? 11.352 19.984 -3.729 1 98.44 349 ALA B C 1
ATOM 6193 O O . ALA B 1 349 ? 10.477 19.953 -4.598 1 98.44 349 ALA B O 1
ATOM 6194 N N . ALA B 1 350 ? 12.43 19.203 -3.73 1 98.56 350 ALA B N 1
ATOM 6195 C CA . ALA B 1 350 ? 12.648 18.266 -4.824 1 98.56 350 ALA B CA 1
ATOM 6196 C C . ALA B 1 350 ? 11.531 17.219 -4.887 1 98.56 350 ALA B C 1
ATOM 6198 O O . ALA B 1 350 ? 11.016 16.922 -5.965 1 98.56 350 ALA B O 1
ATOM 6199 N N . TYR B 1 351 ? 11.164 16.719 -3.758 1 98.5 351 TYR B N 1
ATOM 6200 C CA . TYR B 1 351 ? 10.148 15.68 -3.654 1 98.5 351 TYR B CA 1
ATOM 6201 C C . TYR B 1 351 ? 8.781 16.203 -4.082 1 98.5 351 TYR B C 1
ATOM 6203 O O . TYR B 1 351 ? 8.078 15.555 -4.863 1 98.5 351 TYR B O 1
ATOM 6211 N N . GLN B 1 352 ? 8.406 17.375 -3.613 1 98.06 352 GLN B N 1
ATOM 6212 C CA . GLN B 1 352 ? 7.133 17.984 -4.004 1 98.06 352 GLN B CA 1
ATOM 6213 C C . GLN B 1 352 ? 7.062 18.172 -5.516 1 98.06 352 GLN B C 1
ATOM 6215 O O . GLN B 1 352 ? 6.023 17.922 -6.133 1 98.06 352 GLN B O 1
ATOM 6220 N N . TYR B 1 353 ? 8.156 18.688 -6.043 1 98.12 353 TYR B N 1
ATOM 6221 C CA . TYR B 1 353 ? 8.211 18.922 -7.48 1 98.12 353 TYR B CA 1
ATOM 6222 C C . TYR B 1 353 ? 7.938 17.641 -8.258 1 98.12 353 TYR B C 1
ATOM 6224 O O . TYR B 1 353 ? 7.105 17.625 -9.172 1 98.12 353 TYR B O 1
ATOM 6232 N N . VAL B 1 354 ? 8.609 16.578 -7.859 1 97.31 354 VAL B N 1
ATOM 6233 C CA . VAL B 1 354 ? 8.492 15.312 -8.586 1 97.31 354 VAL B CA 1
ATOM 6234 C C . VAL B 1 354 ? 7.129 14.68 -8.312 1 97.31 354 VAL B C 1
ATOM 6236 O O . VAL B 1 354 ? 6.496 14.133 -9.219 1 97.31 354 VAL B O 1
ATOM 6239 N N . LEU B 1 355 ? 6.66 14.703 -7.094 1 96.94 355 LEU B N 1
ATOM 6240 C CA . LEU B 1 355 ? 5.367 14.156 -6.699 1 96.94 355 LEU B CA 1
ATOM 6241 C C . LEU B 1 355 ? 4.242 14.758 -7.539 1 96.94 355 LEU B C 1
ATOM 6243 O O . LEU B 1 355 ? 3.404 14.031 -8.078 1 96.94 355 LEU B O 1
ATOM 6247 N N . LEU B 1 356 ? 4.254 16.062 -7.699 1 96.31 356 LEU B N 1
ATOM 6248 C CA . LEU B 1 356 ? 3.148 16.75 -8.352 1 96.31 356 LEU B CA 1
ATOM 6249 C C . LEU B 1 356 ? 3.299 16.719 -9.867 1 96.31 356 LEU B C 1
ATOM 6251 O O . LEU B 1 356 ? 2.326 16.469 -10.586 1 96.31 356 LEU B O 1
ATOM 6255 N N . THR B 1 357 ? 4.516 16.875 -10.414 1 96.19 357 THR B N 1
ATOM 6256 C CA . THR B 1 357 ? 4.688 16.969 -11.859 1 96.19 357 THR B CA 1
ATOM 6257 C C . THR B 1 357 ? 4.758 15.578 -12.484 1 96.19 357 THR B C 1
ATOM 6259 O O . THR B 1 357 ? 4.16 15.336 -13.531 1 96.19 357 THR B O 1
ATOM 6262 N N . LYS B 1 358 ? 5.512 14.695 -11.852 1 93.44 358 LYS B N 1
ATOM 6263 C CA . LYS B 1 358 ? 5.707 13.375 -12.438 1 93.44 358 LYS B CA 1
ATOM 6264 C C . LYS B 1 358 ? 4.688 12.375 -11.891 1 93.44 358 LYS B C 1
ATOM 6266 O O . LYS B 1 358 ? 4.277 11.453 -12.602 1 93.44 358 LYS B O 1
ATOM 6271 N N . GLY B 1 359 ? 4.344 12.547 -10.68 1 93.38 359 GLY B N 1
ATOM 6272 C CA . GLY B 1 359 ? 3.357 11.664 -10.078 1 93.38 359 GLY B CA 1
ATOM 6273 C C . GLY B 1 359 ? 1.938 11.961 -10.523 1 93.38 359 GLY B C 1
ATOM 6274 O O . GLY B 1 359 ? 1.211 11.055 -10.93 1 93.38 359 GLY B O 1
ATOM 6275 N N . PHE B 1 360 ? 1.575 13.234 -10.539 1 93.06 360 PHE B N 1
ATOM 6276 C CA . PHE B 1 360 ? 0.185 13.594 -10.797 1 93.06 360 PHE B CA 1
ATOM 6277 C C . PHE B 1 360 ? 0.064 14.406 -12.078 1 93.06 360 PHE B C 1
ATOM 6279 O O . PHE B 1 360 ? -1.019 14.891 -12.414 1 93.06 360 PHE B O 1
ATOM 6286 N N . ASN B 1 361 ? 1.189 14.664 -12.758 1 91.69 361 ASN B N 1
ATOM 6287 C CA . ASN B 1 361 ? 1.239 15.242 -14.094 1 91.69 361 ASN B CA 1
ATOM 6288 C C . ASN B 1 361 ? 0.795 16.703 -14.078 1 91.69 361 ASN B C 1
ATOM 6290 O O . ASN B 1 361 ? 0.16 17.172 -15.031 1 91.69 361 ASN B O 1
ATOM 6294 N N . PHE B 1 362 ? 1.027 17.344 -13.016 1 94.06 362 PHE B N 1
ATOM 6295 C CA . PHE B 1 362 ? 0.794 18.781 -13.008 1 94.06 362 PHE B CA 1
ATOM 6296 C C . PHE B 1 362 ? 1.759 19.5 -13.953 1 94.06 362 PHE B C 1
ATOM 6298 O O . PHE B 1 362 ? 2.934 19.125 -14.039 1 94.06 362 PHE B O 1
ATOM 6305 N N . ASN B 1 363 ? 1.215 20.453 -14.633 1 94.06 363 ASN B N 1
ATOM 6306 C CA . ASN B 1 363 ? 2.098 21.359 -15.352 1 94.06 363 ASN B CA 1
ATOM 6307 C C . ASN B 1 363 ? 2.879 22.266 -14.406 1 94.06 363 ASN B C 1
ATOM 6309 O O . ASN B 1 363 ? 2.311 22.828 -13.461 1 94.06 363 ASN B O 1
ATOM 6313 N N . ASP B 1 364 ? 4.16 22.359 -14.594 1 94.19 364 ASP B N 1
ATOM 6314 C CA . ASP B 1 364 ? 4.957 23.031 -13.57 1 94.19 364 ASP B CA 1
ATOM 6315 C C . ASP B 1 364 ? 4.809 24.547 -13.664 1 94.19 364 ASP B C 1
ATOM 6317 O O . ASP B 1 364 ? 5.16 25.266 -12.727 1 94.19 364 ASP B O 1
ATOM 6321 N N . GLN B 1 365 ? 4.211 25.141 -14.703 1 93.19 365 GLN B N 1
ATOM 6322 C CA . GLN B 1 365 ? 4.082 26.578 -14.867 1 93.19 365 GLN B CA 1
ATOM 6323 C C . GLN B 1 365 ? 2.693 27.062 -14.445 1 93.19 365 GLN B C 1
ATOM 6325 O O . GLN B 1 365 ? 2.543 28.172 -13.938 1 93.19 365 GLN B O 1
ATOM 6330 N N . ASN B 1 366 ? 1.734 26.172 -14.633 1 89.69 366 ASN B N 1
ATOM 6331 C CA . ASN B 1 366 ? 0.382 26.703 -14.531 1 89.69 366 ASN B CA 1
ATOM 6332 C C . ASN B 1 366 ? -0.462 25.922 -13.531 1 89.69 366 ASN B C 1
ATOM 6334 O O . ASN B 1 366 ? -1.688 26.047 -13.516 1 89.69 366 ASN B O 1
ATOM 6338 N N . ALA B 1 367 ? 0.182 25.094 -12.758 1 87.06 367 ALA B N 1
ATOM 6339 C CA . ALA B 1 367 ? -0.606 24.391 -11.758 1 87.06 367 ALA B CA 1
ATOM 6340 C C . ALA B 1 367 ? -1.274 25.359 -10.789 1 87.06 367 ALA B C 1
ATOM 6342 O O . ALA B 1 367 ? -0.619 26.25 -10.242 1 87.06 367 ALA B O 1
ATOM 6343 N N . GLU B 1 368 ? -2.582 25.281 -10.625 1 88.56 368 GLU B N 1
ATOM 6344 C CA . GLU B 1 368 ? -3.338 26.172 -9.75 1 88.56 368 GLU B CA 1
ATOM 6345 C C . GLU B 1 368 ? -3.523 25.547 -8.367 1 88.56 368 GLU B C 1
ATOM 6347 O O . GLU B 1 368 ? -4.617 25.094 -8.023 1 88.56 368 GLU B O 1
ATOM 6352 N N . ILE B 1 369 ? -2.539 25.531 -7.602 1 95.12 369 ILE B N 1
ATOM 6353 C CA . ILE B 1 369 ? -2.537 25.031 -6.23 1 95.12 369 ILE B CA 1
ATOM 6354 C C . ILE B 1 369 ? -2.266 26.172 -5.262 1 95.12 369 ILE B C 1
ATOM 6356 O O . ILE B 1 369 ? -1.231 26.844 -5.352 1 95.12 369 ILE B O 1
ATOM 6360 N N . GLN B 1 370 ? -3.223 26.469 -4.43 1 96.38 370 GLN B N 1
ATOM 6361 C CA . GLN B 1 370 ? -2.988 27.422 -3.355 1 96.38 370 GLN B CA 1
ATOM 6362 C C . GLN B 1 370 ? -2.367 26.75 -2.139 1 96.38 370 GLN B C 1
ATOM 6364 O O . GLN B 1 370 ? -3.008 25.922 -1.487 1 96.38 370 GLN B O 1
ATOM 6369 N N . LYS B 1 371 ? -1.189 27.078 -1.827 1 97.5 371 LYS B N 1
ATOM 6370 C CA . LYS B 1 371 ? -0.482 26.5 -0.688 1 97.5 371 LYS B CA 1
ATOM 6371 C C . LYS B 1 371 ? -0.71 27.328 0.576 1 97.5 371 LYS B C 1
ATOM 6373 O O . LYS B 1 371 ? -0.128 28.391 0.737 1 97.5 371 LYS B O 1
ATOM 6378 N N . LEU B 1 372 ? -1.476 26.75 1.495 1 97.69 372 LEU B N 1
ATOM 6379 C CA . LEU B 1 372 ? -1.964 27.547 2.611 1 97.69 372 LEU B CA 1
ATOM 6380 C C . LEU B 1 372 ? -1.668 26.875 3.943 1 97.69 372 LEU B C 1
ATOM 6382 O O . LEU B 1 372 ? -1.651 25.641 4.023 1 97.69 372 LEU B O 1
ATOM 6386 N N . ASP B 1 373 ? -1.424 27.688 4.957 1 96.5 373 ASP B N 1
ATOM 6387 C CA . ASP B 1 373 ? -1.3 27.203 6.332 1 96.5 373 ASP B CA 1
ATOM 6388 C C . ASP B 1 373 ? -2.496 27.641 7.176 1 96.5 373 ASP B C 1
ATOM 6390 O O . ASP B 1 373 ? -2.701 27.141 8.281 1 96.5 373 ASP B O 1
ATOM 6394 N N . ASP B 1 374 ? -3.273 28.547 6.688 1 95.81 374 ASP B N 1
ATOM 6395 C CA . ASP B 1 374 ? -4.492 29.031 7.332 1 95.81 374 ASP B CA 1
ATOM 6396 C C . ASP B 1 374 ? -5.48 29.562 6.301 1 95.81 374 ASP B C 1
ATOM 6398 O O . ASP B 1 374 ? -5.105 29.859 5.164 1 95.81 374 ASP B O 1
ATOM 6402 N N . ILE B 1 375 ? -6.664 29.562 6.641 1 96.06 375 ILE B N 1
ATOM 6403 C CA . ILE B 1 375 ? -7.719 30.234 5.891 1 96.06 375 ILE B CA 1
ATOM 6404 C C . ILE B 1 375 ? -8.5 31.172 6.816 1 96.06 375 ILE B C 1
ATOM 6406 O O . ILE B 1 375 ? -9.039 30.734 7.836 1 96.06 375 ILE B O 1
ATOM 6410 N N . ASN B 1 376 ? -8.445 32.469 6.492 1 91.62 376 ASN B N 1
ATOM 6411 C CA . ASN B 1 376 ? -9.133 33.5 7.285 1 91.62 376 ASN B CA 1
ATOM 6412 C C . ASN B 1 376 ? -8.648 33.5 8.727 1 91.62 376 ASN B C 1
ATOM 6414 O O . ASN B 1 376 ? -9.453 33.562 9.664 1 91.62 376 ASN B O 1
ATOM 6418 N N . GLY B 1 377 ? -7.371 33.219 8.898 1 92.19 377 GLY B N 1
ATOM 6419 C CA . GLY B 1 377 ? -6.742 33.281 10.211 1 92.19 377 GLY B CA 1
ATOM 6420 C C . GLY B 1 377 ? -6.855 32 11 1 92.19 377 GLY B C 1
ATOM 6421 O O . GLY B 1 377 ? -6.289 31.875 12.086 1 92.19 377 GLY B O 1
ATOM 6422 N N . ILE B 1 378 ? -7.531 31.062 10.484 1 94.12 378 ILE B N 1
ATOM 6423 C CA . ILE B 1 378 ? -7.707 29.797 11.18 1 94.12 378 ILE B CA 1
ATOM 6424 C C . ILE B 1 378 ? -6.738 28.75 10.617 1 94.12 378 ILE B C 1
ATOM 6426 O O . ILE B 1 378 ? -6.672 28.547 9.406 1 94.12 378 ILE B O 1
ATOM 6430 N N . ASP B 1 379 ? -6.059 28.094 11.539 1 92 379 ASP B N 1
ATOM 6431 C CA . ASP B 1 379 ? -5.074 27.078 11.164 1 92 379 ASP B CA 1
ATOM 6432 C C . ASP B 1 379 ? -5.703 26 10.297 1 92 379 ASP B C 1
ATOM 6434 O O . ASP B 1 379 ? -6.797 25.516 10.594 1 92 379 ASP B O 1
ATOM 6438 N N . LEU B 1 380 ? -4.945 25.688 9.289 1 94 380 LEU B N 1
ATOM 6439 C CA . LEU B 1 380 ? -5.465 24.688 8.359 1 94 380 LEU B CA 1
ATOM 6440 C C . LEU B 1 380 ? -4.922 23.312 8.688 1 94 380 LEU B C 1
ATOM 6442 O O . LEU B 1 380 ? -3.705 23.094 8.688 1 94 380 LEU B O 1
ATOM 6446 N N . SER B 1 381 ? -5.734 22.359 9.062 1 93 381 SER B N 1
ATOM 6447 C CA . SER B 1 381 ? -5.539 20.938 9.266 1 93 381 SER B CA 1
ATOM 6448 C C . SER B 1 381 ? -6.852 20.172 9.117 1 93 381 SER B C 1
ATOM 6450 O O . SER B 1 381 ? -7.895 20.766 8.844 1 93 381 SER B O 1
ATOM 6452 N N . TRP B 1 382 ? -6.762 18.906 9.297 1 96.62 382 TRP B N 1
ATOM 6453 C CA . TRP B 1 382 ? -7.973 18.109 9.172 1 96.62 382 TRP B CA 1
ATOM 6454 C C . TRP B 1 382 ? -8.859 18.25 10.406 1 96.62 382 TRP B C 1
ATOM 6456 O O . TRP B 1 382 ? -10.023 17.844 10.398 1 96.62 382 TRP B O 1
ATOM 6466 N N . ALA B 1 383 ? -8.461 18.922 11.445 1 96.44 383 ALA B N 1
ATOM 6467 C CA . ALA B 1 383 ? -9.07 18.875 12.773 1 96.44 383 ALA B CA 1
ATOM 6468 C C . ALA B 1 383 ? -10.453 19.516 12.773 1 96.44 383 ALA B C 1
ATOM 6470 O O . ALA B 1 383 ? -11.414 18.953 13.297 1 96.44 383 ALA B O 1
ATOM 6471 N N . ILE B 1 384 ? -10.578 20.734 12.242 1 96.31 384 ILE B N 1
ATOM 6472 C CA . ILE B 1 384 ? -11.867 21.406 12.289 1 96.31 384 ILE B CA 1
ATOM 6473 C C . ILE B 1 384 ? -12.875 20.672 11.422 1 96.31 384 ILE B C 1
ATOM 6475 O O . ILE B 1 384 ? -14.07 20.625 11.742 1 96.31 384 ILE B O 1
ATOM 6479 N N . GLY B 1 385 ? -12.383 20.109 10.32 1 96.19 385 GLY B N 1
ATOM 6480 C CA . GLY B 1 385 ? -13.242 19.266 9.5 1 96.19 385 GLY B CA 1
ATOM 6481 C C . GLY B 1 385 ? -13.734 18.031 10.227 1 96.19 385 GLY B C 1
ATOM 6482 O O . GLY B 1 385 ? -14.898 17.641 10.07 1 96.19 385 GLY B O 1
ATOM 6483 N N . ALA B 1 386 ? -12.852 17.438 10.969 1 96 386 ALA B N 1
ATOM 6484 C CA . ALA B 1 386 ? -13.242 16.281 11.781 1 96 386 ALA B CA 1
ATOM 6485 C C . ALA B 1 386 ? -14.297 16.688 12.82 1 96 386 ALA B C 1
ATOM 6487 O O . ALA B 1 386 ? -15.258 15.945 13.055 1 96 386 ALA B O 1
ATOM 6488 N N . MET B 1 387 ? -14.141 17.844 13.453 1 94.94 387 MET B N 1
ATOM 6489 C CA . MET B 1 387 ? -15.125 18.328 14.414 1 94.94 387 MET B CA 1
ATOM 6490 C C . MET B 1 387 ? -16.484 18.531 13.75 1 94.94 387 MET B C 1
ATOM 6492 O O . MET B 1 387 ? -17.516 18.109 14.281 1 94.94 387 MET B O 1
ATOM 6496 N N . LEU B 1 388 ? -16.453 19.172 12.617 1 93.31 388 LEU B N 1
ATOM 6497 C CA . LEU B 1 388 ? -17.688 19.375 11.867 1 93.31 388 LEU B CA 1
ATOM 6498 C C . LEU B 1 388 ? -18.406 18.062 11.625 1 93.31 388 LEU B C 1
ATOM 6500 O O . LEU B 1 388 ? -19.625 17.953 11.805 1 93.31 388 LEU B O 1
ATOM 6504 N N . ALA B 1 389 ? -17.641 17.078 11.188 1 91.69 389 ALA B N 1
ATOM 6505 C CA . ALA B 1 389 ? -18.203 15.773 10.859 1 91.69 389 ALA B CA 1
ATOM 6506 C C . ALA B 1 389 ? -18.875 15.141 12.078 1 91.69 389 ALA B C 1
ATOM 6508 O O . ALA B 1 389 ? -19.844 14.391 11.945 1 91.69 389 ALA B O 1
ATOM 6509 N N . HIS B 1 390 ? -18.391 15.445 13.227 1 90.19 390 HIS B N 1
ATOM 6510 C CA . HIS B 1 390 ? -18.844 14.734 14.414 1 90.19 390 HIS B CA 1
ATOM 6511 C C . HIS B 1 390 ? -19.922 15.516 15.148 1 90.19 390 HIS B C 1
ATOM 6513 O O . HIS B 1 390 ? -20.641 14.969 15.992 1 90.19 390 HIS B O 1
ATOM 6519 N N . ILE B 1 391 ? -20.094 16.781 14.859 1 84.94 391 ILE B N 1
ATOM 6520 C CA . ILE B 1 391 ? -21.109 17.531 15.562 1 84.94 391 ILE B CA 1
ATOM 6521 C C . ILE B 1 391 ? -22.328 17.734 14.656 1 84.94 391 ILE B C 1
ATOM 6523 O O . ILE B 1 391 ? -23.406 18.109 15.117 1 84.94 391 ILE B O 1
ATOM 6527 N N . SER B 1 392 ? -22.172 17.844 13.328 1 76.5 392 SER B N 1
ATOM 6528 C CA . SER B 1 392 ? -23.266 18.047 12.391 1 76.5 392 SER B CA 1
ATOM 6529 C C . SER B 1 392 ? -23.734 16.734 11.781 1 76.5 392 SER B C 1
ATOM 6531 O O . SER B 1 392 ? -24.469 16.734 10.789 1 76.5 392 SER B O 1
ATOM 6533 N N . ASP B 1 393 ? -23.672 15.664 12.414 1 68.19 393 ASP B N 1
ATOM 6534 C CA . ASP B 1 393 ? -24.062 14.359 11.891 1 68.19 393 ASP B CA 1
ATOM 6535 C C . ASP B 1 393 ? -23.625 14.203 10.43 1 68.19 393 ASP B C 1
ATOM 6537 O O . ASP B 1 393 ? -24.406 13.773 9.586 1 68.19 393 ASP B O 1
ATOM 6541 N N . VAL B 1 394 ? -22.594 14.789 10.008 1 65.44 394 VAL B N 1
ATOM 6542 C CA . VAL B 1 394 ? -22.047 14.523 8.688 1 65.44 394 VAL B CA 1
ATOM 6543 C C . VAL B 1 394 ? -21.891 13.016 8.492 1 65.44 394 VAL B C 1
ATOM 6545 O O . VAL B 1 394 ? -21.266 12.336 9.312 1 65.44 394 VAL B O 1
ATOM 6548 N N . GLU B 1 395 ? -22.609 12.539 7.492 1 64.19 395 GLU B N 1
ATOM 6549 C CA . GLU B 1 395 ? -22.516 11.117 7.184 1 64.19 395 GLU B CA 1
ATOM 6550 C C . GLU B 1 395 ? -21.469 10.852 6.105 1 64.19 395 GLU B C 1
ATOM 6552 O O . GLU B 1 395 ? -21.453 11.523 5.074 1 64.19 395 GLU B O 1
ATOM 6557 N N . ILE B 1 396 ? -20.516 10.031 6.449 1 61.56 396 ILE B N 1
ATOM 6558 C CA . ILE B 1 396 ? -19.5 9.562 5.508 1 61.56 396 ILE B CA 1
ATOM 6559 C C . ILE B 1 396 ? -19.688 8.078 5.242 1 61.56 396 ILE B C 1
ATOM 6561 O O . ILE B 1 396 ? -19.453 7.246 6.125 1 61.56 396 ILE B O 1
ATOM 6565 N N . VAL B 1 397 ? -20.219 7.688 4.078 1 62.78 397 VAL B N 1
ATOM 6566 C CA . VAL B 1 397 ? -20.547 6.301 3.766 1 62.78 397 VAL B CA 1
ATOM 6567 C C . VAL B 1 397 ? -19.781 5.848 2.529 1 62.78 397 VAL B C 1
ATOM 6569 O O . VAL B 1 397 ? -19.719 6.566 1.527 1 62.78 397 VAL B O 1
ATOM 6572 N N . LYS B 1 398 ? -19.031 4.652 2.752 1 65.69 398 LYS B N 1
ATOM 6573 C CA . LYS B 1 398 ? -18.375 4.062 1.583 1 65.69 398 LYS B CA 1
ATOM 6574 C C . LYS B 1 398 ? -19.422 3.588 0.566 1 65.69 398 LYS B C 1
ATOM 6576 O O . LYS B 1 398 ? -20.422 2.982 0.934 1 65.69 398 LYS B O 1
ATOM 6581 N N . GLU B 1 399 ? -19.359 4.137 -0.544 1 51.59 399 GLU B N 1
ATOM 6582 C CA . GLU B 1 399 ? -20.25 3.631 -1.577 1 51.59 399 GLU B CA 1
ATOM 6583 C C . GLU B 1 399 ? -19.953 2.176 -1.916 1 51.59 399 GLU B C 1
ATOM 6585 O O . GLU B 1 399 ? -18.812 1.836 -2.238 1 51.59 399 GLU B O 1
ATOM 6590 N N . GLU B 1 400 ? -20.453 1.281 -1.047 1 47.34 400 GLU B N 1
ATOM 6591 C CA . GLU B 1 400 ? -20.234 -0.131 -1.335 1 47.34 400 GLU B CA 1
ATOM 6592 C C . GLU B 1 400 ? -20.516 -0.448 -2.801 1 47.34 400 GLU B C 1
ATOM 6594 O O . GLU B 1 400 ? -21.547 -0.066 -3.336 1 47.34 400 GLU B O 1
ATOM 6599 N N . ASN B 1 401 ? -19.547 -0.57 -3.514 1 43.31 401 ASN B N 1
ATOM 6600 C CA . ASN B 1 401 ? -19.906 -1.307 -4.719 1 43.31 401 ASN B CA 1
ATOM 6601 C C . ASN B 1 401 ? -20.531 -2.656 -4.383 1 43.31 401 ASN B C 1
ATOM 6603 O O . ASN B 1 401 ? -19.859 -3.561 -3.896 1 43.31 401 ASN B O 1
ATOM 6607 N N . ILE B 1 402 ? -21.703 -2.656 -3.744 1 37.19 402 ILE B N 1
ATOM 6608 C CA . ILE B 1 402 ? -22.406 -3.912 -3.49 1 37.19 402 ILE B CA 1
ATOM 6609 C C . ILE B 1 402 ? -22.172 -4.879 -4.648 1 37.19 402 ILE B C 1
ATOM 6611 O O . ILE B 1 402 ? -22.531 -4.586 -5.793 1 37.19 402 ILE B O 1
ATOM 6615 N N . PRO B 1 403 ? -21.328 -5.77 -4.348 1 40.03 403 PRO B N 1
ATOM 6616 C CA . PRO B 1 403 ? -21.391 -6.773 -5.414 1 40.03 403 PRO B CA 1
ATOM 6617 C C . PRO B 1 403 ? -22.812 -7.211 -5.738 1 40.03 403 PRO B C 1
ATOM 6619 O O . PRO B 1 403 ? -23.672 -7.223 -4.855 1 40.03 403 PRO B O 1
ATOM 6622 N N . PHE B 1 404 ? -23.156 -7.195 -6.965 1 36.59 404 PHE B N 1
ATOM 6623 C CA . PHE B 1 404 ? -24.469 -7.543 -7.484 1 36.59 404 PHE B CA 1
ATOM 6624 C C . PHE B 1 404 ? -25 -8.812 -6.824 1 36.59 404 PHE B C 1
ATOM 6626 O O . PHE B 1 404 ? -26.203 -8.953 -6.613 1 36.59 404 PHE B O 1
ATOM 6633 N N . THR B 1 405 ? -24.078 -9.641 -6.352 1 39.91 405 THR B N 1
ATOM 6634 C CA . THR B 1 405 ? -24.562 -10.922 -5.844 1 39.91 405 THR B CA 1
ATOM 6635 C C . THR B 1 405 ? -25.266 -10.742 -4.504 1 39.91 405 THR B C 1
ATOM 6637 O O . THR B 1 405 ? -26.219 -11.445 -4.199 1 39.91 405 THR B O 1
ATOM 6640 N N . ALA B 1 406 ? -24.828 -9.836 -3.684 1 40 406 ALA B N 1
ATOM 6641 C CA . ALA B 1 406 ? -25.5 -9.586 -2.412 1 40 406 ALA B CA 1
ATOM 6642 C C . ALA B 1 406 ? -26.844 -8.891 -2.629 1 40 406 ALA B C 1
ATOM 6644 O O . ALA B 1 406 ? -27.812 -9.164 -1.92 1 40 406 ALA B O 1
ATOM 6645 N N . LEU B 1 407 ? -26.906 -8.109 -3.656 1 37.41 407 LEU B N 1
ATOM 6646 C CA . LEU B 1 407 ? -28.172 -7.457 -3.984 1 37.41 407 LEU B CA 1
ATOM 6647 C C . LEU B 1 407 ? -29.203 -8.469 -4.488 1 37.41 407 LEU B C 1
ATOM 6649 O O . LEU B 1 407 ? -30.391 -8.367 -4.176 1 37.41 407 LEU B O 1
ATOM 6653 N N . ILE B 1 408 ? -28.75 -9.484 -5.188 1 40.62 408 ILE B N 1
ATOM 6654 C CA . ILE B 1 408 ? -29.641 -10.539 -5.664 1 40.62 408 ILE B CA 1
ATOM 6655 C C . ILE B 1 408 ? -30.141 -11.359 -4.484 1 40.62 408 ILE B C 1
ATOM 6657 O O . ILE B 1 408 ? -31.328 -11.656 -4.383 1 40.62 408 ILE B O 1
ATOM 6661 N N . PHE B 1 409 ? -29.344 -11.523 -3.531 1 42.09 409 PHE B N 1
ATOM 6662 C CA . PHE B 1 409 ? -29.766 -12.344 -2.4 1 42.09 409 PHE B CA 1
ATOM 6663 C C . PHE B 1 409 ? -30.688 -11.555 -1.475 1 42.09 409 PHE B C 1
ATOM 6665 O O . PHE B 1 409 ? -31.672 -12.086 -0.974 1 42.09 409 PHE B O 1
ATOM 6672 N N . ALA B 1 410 ? -30.469 -10.328 -1.374 1 45.34 410 ALA B N 1
ATOM 6673 C CA . ALA B 1 410 ? -31.359 -9.492 -0.579 1 45.34 410 ALA B CA 1
ATOM 6674 C C . ALA B 1 410 ? -32.719 -9.352 -1.248 1 45.34 410 ALA B C 1
ATOM 6676 O O . ALA B 1 410 ? -33.75 -9.383 -0.575 1 45.34 410 ALA B O 1
ATOM 6677 N N . ASN B 1 411 ? -32.656 -9.336 -2.488 1 44.41 411 ASN B N 1
ATOM 6678 C CA . ASN B 1 411 ? -33.938 -9.281 -3.225 1 44.41 411 ASN B CA 1
ATOM 6679 C C . ASN B 1 411 ? -34.656 -10.625 -3.178 1 44.41 411 ASN B C 1
ATOM 6681 O O . ASN B 1 411 ? -35.875 -10.664 -3.064 1 44.41 411 ASN B O 1
ATOM 6685 N N . ILE B 1 412 ? -33.875 -11.633 -3.096 1 48.16 412 ILE B N 1
ATOM 6686 C CA . ILE B 1 412 ? -34.5 -12.961 -3.01 1 48.16 412 ILE B CA 1
ATOM 6687 C C . ILE B 1 412 ? -35.062 -13.172 -1.609 1 48.16 412 ILE B C 1
ATOM 6689 O O . ILE B 1 412 ? -36.188 -13.664 -1.456 1 48.16 412 ILE B O 1
ATOM 6693 N N . VAL B 1 413 ? -34.375 -12.688 -0.666 1 47.72 413 VAL B N 1
ATOM 6694 C CA . VAL B 1 413 ? -34.875 -12.812 0.701 1 47.72 413 VAL B CA 1
ATOM 6695 C C . VAL B 1 413 ? -36.094 -11.891 0.902 1 47.72 413 VAL B C 1
ATOM 6697 O O . VAL B 1 413 ? -37.094 -12.297 1.482 1 47.72 413 VAL B O 1
ATOM 6700 N N . ALA B 1 414 ? -36.031 -10.75 0.328 1 51.62 414 ALA B N 1
ATOM 6701 C CA . ALA B 1 414 ? -37.156 -9.836 0.387 1 51.62 414 ALA B CA 1
ATOM 6702 C C . ALA B 1 414 ? -38.375 -10.398 -0.362 1 51.62 414 ALA B C 1
ATOM 6704 O O . ALA B 1 414 ? -39.5 -10.328 0.129 1 51.62 414 ALA B O 1
ATOM 6705 N N . PHE B 1 415 ? -38.094 -11.016 -1.422 1 52.66 415 PHE B N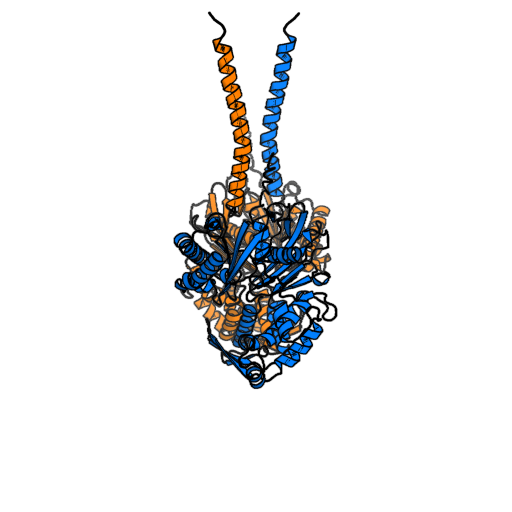 1
ATOM 6706 C CA . PHE B 1 415 ? -39.156 -11.617 -2.201 1 52.66 415 PHE B CA 1
ATOM 6707 C C . PHE B 1 415 ? -39.688 -12.883 -1.521 1 52.66 415 PHE B C 1
ATOM 6709 O O . PHE B 1 415 ? -40.875 -13.164 -1.557 1 52.66 415 PHE B O 1
ATOM 6716 N N . SER B 1 416 ? -38.844 -13.531 -0.86 1 53.16 416 SER B N 1
ATOM 6717 C CA . SER B 1 416 ? -39.25 -14.758 -0.19 1 53.16 416 SER B CA 1
ATOM 6718 C C . SER B 1 416 ? -40.062 -14.461 1.078 1 53.16 416 SER B C 1
ATOM 6720 O O . SER B 1 416 ? -40.938 -15.234 1.475 1 53.16 416 SER B O 1
ATOM 6722 N N . VAL B 1 417 ? -39.719 -13.281 1.627 1 55.53 417 VAL B N 1
ATOM 6723 C CA . VAL B 1 417 ? -40.438 -12.891 2.832 1 55.53 417 VAL B CA 1
ATOM 6724 C C . VAL B 1 417 ? -41.719 -12.141 2.449 1 55.53 417 VAL B C 1
ATOM 6726 O O . VAL B 1 417 ? -42.781 -12.383 3.025 1 55.53 417 VAL B O 1
ATOM 6729 N N . LEU B 1 418 ? -41.625 -11.312 1.449 1 55.06 418 LEU B N 1
ATOM 6730 C CA . LEU B 1 418 ? -42.75 -10.461 1.099 1 55.06 418 LEU B CA 1
ATOM 6731 C C . LEU B 1 418 ? -43.812 -11.242 0.309 1 55.06 418 LEU B C 1
ATOM 6733 O O . LEU B 1 418 ? -45 -10.961 0.414 1 55.06 418 LEU B O 1
ATOM 6737 N N . LEU B 1 419 ? -43.406 -12.25 -0.435 1 57.06 419 LEU B N 1
ATOM 6738 C CA . LEU B 1 419 ? -44.344 -13.016 -1.236 1 57.06 419 LEU B CA 1
ATOM 6739 C C . LEU B 1 419 ? -45.281 -13.828 -0.345 1 57.06 419 LEU B C 1
ATOM 6741 O O . LEU B 1 419 ? -46.5 -13.82 -0.539 1 57.06 419 LEU B O 1
ATOM 6745 N N . PRO B 1 420 ? -44.688 -14.531 0.614 1 59.91 420 PRO B N 1
ATOM 6746 C CA . PRO B 1 420 ? -45.625 -15.258 1.463 1 59.91 420 PRO B CA 1
ATOM 6747 C C . PRO B 1 420 ? -46.531 -14.32 2.262 1 59.91 420 PRO B C 1
ATOM 6749 O O . PRO B 1 420 ? -47.719 -14.602 2.432 1 59.91 420 PRO B O 1
ATOM 6752 N N . LEU B 1 421 ? -46.062 -13.156 2.613 1 57.69 421 LEU B N 1
ATOM 6753 C CA . LEU B 1 421 ? -46.875 -12.164 3.328 1 57.69 421 LEU B CA 1
ATOM 6754 C C . LEU B 1 421 ? -47.969 -11.602 2.432 1 57.69 421 LEU B C 1
ATOM 6756 O O . LEU B 1 421 ? -49.125 -11.43 2.871 1 57.69 421 LEU B O 1
ATOM 6760 N N . TYR B 1 422 ? -47.625 -11.398 1.205 1 57.72 422 TYR B N 1
ATOM 6761 C CA . TYR B 1 422 ? -48.594 -10.945 0.209 1 57.72 422 TYR B CA 1
ATOM 6762 C C . TYR B 1 422 ? -49.656 -12.008 -0.032 1 57.72 422 TYR B C 1
ATOM 6764 O O . TYR B 1 422 ? -50.844 -11.688 -0.102 1 57.72 422 TYR B O 1
ATOM 6772 N N . LEU B 1 423 ? -49.281 -13.266 -0.004 1 58.69 423 LEU B N 1
ATOM 6773 C CA . LEU B 1 423 ? -50.219 -14.359 -0.242 1 58.69 423 LEU B CA 1
ATOM 6774 C C . LEU B 1 423 ? -51.125 -14.562 0.954 1 58.69 423 LEU B C 1
ATOM 6776 O O . LEU B 1 423 ? -52.312 -14.844 0.784 1 58.69 423 LEU B O 1
ATOM 6780 N N . VAL B 1 424 ? -50.594 -14.336 2.107 1 59.66 424 VAL B N 1
ATOM 6781 C CA . VAL B 1 424 ? -51.375 -14.445 3.328 1 59.66 424 VAL B CA 1
ATOM 6782 C C . VAL B 1 424 ? -52.375 -13.281 3.404 1 59.66 424 VAL B C 1
ATOM 6784 O O . VAL B 1 424 ? -53.531 -13.484 3.738 1 59.66 424 VAL B O 1
ATOM 6787 N N . ILE B 1 425 ? -51.938 -12.141 2.924 1 56.69 425 ILE B N 1
ATOM 6788 C CA . ILE B 1 425 ? -52.781 -10.961 2.924 1 56.69 425 ILE B CA 1
ATOM 6789 C C . ILE B 1 425 ? -53.875 -11.109 1.863 1 56.69 425 ILE B C 1
ATOM 6791 O O . ILE B 1 425 ? -55.031 -10.812 2.117 1 56.69 425 ILE B O 1
ATOM 6795 N N . LYS B 1 426 ? -53.562 -11.633 0.755 1 56.47 426 LYS B N 1
ATOM 6796 C CA . LYS B 1 426 ? -54.5 -11.859 -0.327 1 56.47 426 LYS B CA 1
ATOM 6797 C C . LYS B 1 426 ? -55.531 -12.93 0.053 1 56.47 426 LYS B C 1
ATOM 6799 O O . LYS B 1 426 ? -56.719 -12.805 -0.27 1 56.47 426 LYS B O 1
ATOM 6804 N N . ARG B 1 427 ? -55.031 -13.992 0.687 1 50.84 427 ARG B N 1
ATOM 6805 C CA . ARG B 1 427 ? -55.938 -15.055 1.112 1 50.84 427 ARG B CA 1
ATOM 6806 C C . ARG B 1 427 ? -56.906 -14.555 2.166 1 50.84 427 ARG B C 1
ATOM 6808 O O . ARG B 1 427 ? -58.062 -14.961 2.189 1 50.84 427 ARG B O 1
ATOM 6815 N N . LYS B 1 428 ? -56.406 -13.547 2.939 1 51.72 428 LYS B N 1
ATOM 6816 C CA . LYS B 1 428 ? -57.281 -13 3.973 1 51.72 428 LYS B CA 1
ATOM 6817 C C . LYS B 1 428 ? -58.312 -12.039 3.371 1 51.72 428 LYS B C 1
ATOM 6819 O O . LYS B 1 428 ? -59.469 -12 3.814 1 51.72 428 LYS B O 1
ATOM 6824 N N . PHE B 1 429 ? -57.906 -11.336 2.318 1 52.06 429 PHE B N 1
ATOM 6825 C CA . PHE B 1 429 ? -58.844 -10.445 1.65 1 52.06 429 PHE B CA 1
ATOM 6826 C C . PHE B 1 429 ? -59.812 -11.242 0.784 1 52.06 429 PHE B C 1
ATOM 6828 O O . PHE B 1 429 ? -61 -10.867 0.643 1 52.06 429 PHE B O 1
ATOM 6835 N N . SER B 1 430 ? -59.406 -12.375 0.258 1 48.22 430 SER B N 1
ATOM 6836 C CA . SER B 1 430 ? -60.312 -13.203 -0.547 1 48.22 430 SER B CA 1
ATOM 6837 C C . SER B 1 430 ? -61.281 -13.977 0.332 1 48.22 430 SER B C 1
ATOM 6839 O O . SER B 1 430 ? -62.406 -14.25 -0.08 1 48.22 430 SER B O 1
ATOM 6841 N N . ALA B 1 431 ? -60.906 -14.352 1.49 1 49.72 431 ALA B N 1
ATOM 6842 C CA . ALA B 1 431 ? -61.781 -15.062 2.4 1 49.72 431 ALA B CA 1
ATOM 6843 C C . ALA B 1 431 ? -62.875 -14.125 2.953 1 49.72 431 ALA B C 1
ATOM 6845 O O . ALA B 1 431 ? -64 -14.547 3.191 1 49.72 431 ALA B O 1
ATOM 6846 N N . GLN B 1 432 ? -62.5 -12.836 3.145 1 42.72 432 GLN B N 1
ATOM 6847 C CA . GLN B 1 432 ? -63.469 -11.891 3.633 1 42.72 432 GLN B CA 1
ATOM 6848 C C . GLN B 1 432 ? -64.562 -11.609 2.574 1 42.72 432 GLN B C 1
ATOM 6850 O O . GLN B 1 432 ? -65.688 -11.203 2.902 1 42.72 432 GLN B O 1
ATOM 6855 N N . ARG B 1 433 ? -64.188 -11.859 1.342 1 43.97 433 ARG B N 1
ATOM 6856 C CA . ARG B 1 433 ? -65.25 -11.617 0.321 1 43.97 433 ARG B CA 1
ATOM 6857 C C . ARG B 1 433 ? -66.25 -12.719 0.314 1 43.97 433 ARG B C 1
ATOM 6859 O O . ARG B 1 433 ? -67.438 -12.477 0.007 1 43.97 433 ARG B O 1
ATOM 6866 N N . TYR B 1 434 ? -65.938 -14.008 0.613 1 40.97 434 TYR B N 1
ATOM 6867 C CA . TYR B 1 434 ? -66.938 -15.102 0.506 1 40.97 434 TYR B CA 1
ATOM 6868 C C . TYR B 1 434 ? -67.938 -15.023 1.62 1 40.97 434 TYR B C 1
ATOM 6870 O O . TYR B 1 434 ? -69.062 -15.578 1.5 1 40.97 434 TYR B O 1
ATOM 6878 N N . ILE B 1 435 ? -67.688 -14.523 2.773 1 39.06 435 ILE B N 1
ATOM 6879 C CA . ILE B 1 435 ? -68.688 -14.555 3.852 1 39.06 435 ILE B CA 1
ATOM 6880 C C . ILE B 1 435 ? -69.75 -13.523 3.578 1 39.06 435 ILE B C 1
ATOM 6882 O O . ILE B 1 435 ? -70.875 -13.609 4.145 1 39.06 435 ILE B O 1
ATOM 6886 N N . ARG B 1 436 ? -69.375 -12.461 2.895 1 42.06 436 ARG B N 1
ATOM 6887 C CA . ARG B 1 436 ? -70.438 -11.469 2.744 1 42.06 436 ARG B CA 1
ATOM 6888 C C . ARG B 1 436 ? -71.562 -11.961 1.785 1 42.06 436 ARG B C 1
ATOM 6890 O O . ARG B 1 436 ? -72.688 -11.445 1.786 1 42.06 436 ARG B O 1
ATOM 6897 N N . GLU B 1 437 ? -71.188 -12.789 0.841 1 42.66 437 GLU B N 1
ATOM 6898 C CA . GLU B 1 437 ? -72.188 -13.023 -0.184 1 42.66 437 GLU B CA 1
ATOM 6899 C C . GLU B 1 437 ? -73.25 -14.047 0.278 1 42.66 437 GLU B C 1
ATOM 6901 O O . GLU B 1 437 ? -74.188 -14.336 -0.433 1 42.66 437 GLU B O 1
ATOM 6906 N N . SER B 1 438 ? -73 -14.852 1.349 1 40 438 SER B N 1
ATOM 6907 C CA . SER B 1 438 ? -74 -15.906 1.516 1 40 438 SER B CA 1
ATOM 6908 C C . SER B 1 438 ? -75.25 -15.383 2.229 1 40 438 SER B C 1
ATOM 6910 O O . SER B 1 438 ? -76.125 -16.141 2.549 1 40 438 SER B O 1
ATOM 6912 N N . HIS B 1 439 ? -75.188 -14.25 2.934 1 36.56 439 HIS B N 1
ATOM 6913 C CA . HIS B 1 439 ? -76.438 -14.031 3.623 1 36.56 439 HIS B CA 1
ATOM 6914 C C . HIS B 1 439 ? -77.5 -13.461 2.678 1 36.56 439 HIS B C 1
ATOM 6916 O O . HIS B 1 439 ? -77.312 -12.406 2.068 1 36.56 439 HIS B O 1
ATOM 6922 N N . PRO B 1 440 ? -78.375 -14.383 2.156 1 40.28 440 PRO B N 1
ATOM 6923 C CA . PRO B 1 440 ? -79.5 -14.008 1.352 1 40.28 440 PRO B CA 1
ATOM 6924 C C . PRO B 1 440 ? -80.375 -12.914 2.006 1 40.28 440 PRO B C 1
ATOM 6926 O O . PRO B 1 440 ? -80.5 -12.883 3.232 1 40.28 440 PRO B O 1
ATOM 6929 N N . LEU B 1 441 ? -80.562 -11.742 1.405 1 24.33 441 LEU B N 1
ATOM 6930 C CA . LEU B 1 441 ? -81.812 -11.055 1.726 1 24.33 441 LEU B CA 1
ATOM 6931 C C . LEU B 1 441 ? -83 -11.93 1.383 1 24.33 441 LEU B C 1
ATOM 6933 O O . LEU B 1 441 ? -83 -12.57 0.327 1 24.33 441 LEU B O 1
#

Secondary structure (DSSP, 8-state):
-------------EEEEEEEE-SS-EEEEEEEE-TTSSS---EE-EETTEE-EEEE---GGGGGT-TTHHHHHHHHHHHHHHHHS-GGGGGGSBEEEEE-HHHHTS-HHHHHHHHHHHHHHHHHH--SB--GGGEEE--HHHHHHHHHHHHHHHHTHHHHTPPPPEEEEE-SSEEEEEEE--TT---TTEEEEEETTEEEEEEEEEEET-SHHHHHHHHHHHHHHHHT-SEEEETTS-BT-EEEEESSSEEEEEE---HHHHHHHHIIIIITSTT---TTS--GGG-S-EEEEEHHHHHHHHTT--TT--HHHHHHHHHHHHTSBHHHHHHHTTTSTTHHHHTTHHHHHHHHHHIIIIIS---TTT--EEE-SEETTEEPSSHHHHHHHHHTT-EEEE-----HHHHHHHHHHHHHHHHHHHHHHHHHHHHHHHHHTT---/-------------EEEEEEEE-SS-EEEEEEEE-TTSSS---EE-EETTEE-EEEE---GGGGGT-TTHHHHHHHHHHHHHHHHS-GGGGGGSBEEEEE-HHHHTS-HHHHHHHHHHHHHHHHHH--SB--GGGEEE--HHHHHHHHHHHHHHHHTHHHHTPPPPEEEEE-SSEEEEEEE--TT---TTEEEEEETTEEEEEEEEEEET-SHHHHHHHHHHHHHHHHT-SEEEETTS-BT-EEEEESSSEEEEEE---HHHHHHHHIIIIITSTT---TTS--GGG-S-EEEEEHHHHHHHHTT--TT--HHHHHHHHHHHHTSBHHHHHHHTTTSTTHHHHTTHHHHHHHHHHIIIIIS---TTT--EEE-SEETTEEPSSHHHHHHHHHTT-EEEE-----HHHHHHHHHHHHHHHHHHHHHHHHHHHHHHHHHTTS--

Radius of gyration: 31.76 Å; Cα contacts (8 Å, |Δi|>4): 1678; chains: 2; bounding box: 111×108×66 Å

Organism: Trichomonas vaginalis (strain ATCC PRA-98 / G3) (NCBI:txid412133)